Protein 7JG1 (pdb70)

Structure (mmCIF, N/CA/C/O backbone):
data_7JG1
#
_entry.id   7JG1
#
_cell.length_a   1.00
_cell.length_b   1.00
_cell.length_c   1.00
_cell.angle_alpha   90.00
_cell.angle_beta   90.00
_cell.angle_gamma   90.00
#
_symmetry.space_group_name_H-M   'P 1'
#
loop_
_entity.id
_entity.type
_entity.pdbx_description
1 polymer 'Igh protein'
2 polymer 'Immunoglobulin J chain'
3 branched 2-acetamido-2-deoxy-beta-D-glucopyranose-(1-4)-2-acetamido-2-deoxy-beta-D-glucopyranose
4 non-polymer 2-acetamido-2-deoxy-beta-D-glucopyranose
#
loop_
_atom_site.group_PDB
_atom_site.id
_atom_site.type_symbol
_atom_site.label_atom_id
_atom_site.label_alt_id
_atom_site.label_comp_id
_atom_site.label_asym_id
_atom_site.label_entity_id
_atom_site.label_seq_id
_atom_site.pdbx_PDB_ins_code
_atom_site.Cartn_x
_atom_site.Cartn_y
_atom_site.Cartn_z
_atom_site.occupancy
_atom_site.B_iso_or_equiv
_atom_site.auth_seq_id
_atom_site.auth_comp_id
_atom_site.auth_asym_id
_atom_site.auth_atom_id
_atom_site.pdbx_PDB_model_num
ATOM 1 N N . CYS A 1 125 ? 184.926 161.423 100.215 1.00 124.92 237 CYS A N 1
ATOM 2 C CA . CYS A 1 125 ? 184.268 162.705 99.993 1.00 124.92 237 CYS A CA 1
ATOM 3 C C . CYS A 1 125 ? 183.445 162.678 98.709 1.00 124.92 237 CYS A C 1
ATOM 4 O O . CYS A 1 125 ? 183.500 163.607 97.903 1.00 124.92 237 CYS A O 1
ATOM 10 N N . GLN A 1 126 ? 182.687 161.601 98.523 1.00 120.69 238 GLN A N 1
ATOM 11 C CA . GLN A 1 126 ? 181.775 161.538 97.394 1.00 120.69 238 GLN A CA 1
ATOM 12 C C . GLN A 1 126 ? 180.395 162.044 97.807 1.00 120.69 238 GLN A C 1
ATOM 13 O O . GLN A 1 126 ? 179.997 161.895 98.967 1.00 120.69 238 GLN A O 1
ATOM 27 N N . PRO A 1 127 ? 179.646 162.653 96.889 1.00 116.14 239 PRO A N 1
ATOM 28 C CA . PRO A 1 127 ? 178.339 163.212 97.259 1.00 116.14 239 PRO A CA 1
ATOM 29 C C . PRO A 1 127 ? 177.465 162.184 97.964 1.00 116.14 239 PRO A C 1
ATOM 30 O O . PRO A 1 127 ? 177.336 161.040 97.520 1.00 116.14 239 PRO A O 1
ATOM 41 N N . SER A 1 128 ? 176.860 162.598 99.076 1.00 112.52 240 SER A N 1
ATOM 42 C CA . SER A 1 128 ? 176.076 161.681 99.892 1.00 112.52 240 SER A CA 1
ATOM 43 C C . SER A 1 128 ? 175.106 162.468 100.762 1.00 112.52 240 SER A C 1
ATOM 44 O O . SER A 1 128 ? 175.314 163.650 101.053 1.00 112.52 240 SER A O 1
ATOM 52 N N . LEU A 1 129 ? 174.051 161.774 101.189 1.00 108.43 241 LEU A N 1
ATOM 53 C CA . LEU A 1 129 ? 173.012 162.318 102.051 1.00 108.43 241 LEU A CA 1
ATOM 54 C C . LEU A 1 129 ? 172.868 161.436 103.281 1.00 108.43 241 LEU A C 1
ATOM 55 O O . LEU A 1 129 ? 172.878 160.206 103.174 1.00 108.43 241 LEU A O 1
ATOM 71 N N . SER A 1 130 ? 172.729 162.062 104.449 1.00 103.58 242 SER A N 1
ATOM 72 C CA . SER A 1 130 ? 172.436 161.315 105.664 1.00 103.58 242 SER A CA 1
ATOM 73 C C . SER A 1 130 ? 171.611 162.184 106.603 1.00 103.58 242 SER A C 1
ATOM 74 O O . SER A 1 130 ? 171.706 163.414 106.585 1.00 103.58 242 SER A O 1
ATOM 82 N N . LEU A 1 131 ? 170.806 161.528 107.434 1.00 101.03 243 LEU A N 1
ATOM 83 C CA . LEU A 1 131 ? 169.912 162.208 108.356 1.00 101.03 243 LEU A CA 1
ATOM 84 C C . LEU A 1 131 ? 170.281 161.858 109.791 1.00 101.03 243 LEU A C 1
ATOM 85 O O . LEU A 1 131 ? 170.711 160.738 110.085 1.00 101.03 243 LEU A O 1
ATOM 101 N N . GLN A 1 132 ? 170.103 162.830 110.685 1.00 98.10 244 GLN A N 1
ATOM 102 C CA . GLN A 1 132 ? 170.490 162.706 112.081 1.00 98.10 244 GLN A CA 1
ATOM 103 C C . GLN A 1 132 ? 169.304 163.007 112.984 1.00 98.10 244 GLN A C 1
ATOM 104 O O . GLN A 1 132 ? 168.565 163.982 112.769 1.00 98.10 244 GLN A O 1
ATOM 118 N N . ARG A 1 133 ? 169.167 162.165 114.014 1.00 86.67 245 ARG A N 1
ATOM 119 C CA . ARG A 1 133 ? 168.060 162.183 114.950 1.00 86.67 245 ARG A CA 1
ATOM 120 C C . ARG A 1 133 ? 168.145 163.395 115.869 1.00 86.67 245 ARG A C 1
ATOM 121 O O . ARG A 1 133 ? 169.185 164.050 115.967 1.00 86.67 245 ARG A O 1
ATOM 142 N N . PRO A 1 134 ? 167.057 163.710 116.564 1.00 82.54 246 PRO A N 1
ATOM 143 C CA . PRO A 1 134 ? 167.128 164.707 117.636 1.00 82.54 246 PRO A CA 1
ATOM 144 C C . PRO A 1 134 ? 167.936 164.194 118.817 1.00 82.54 246 PRO A C 1
ATOM 145 O O . PRO A 1 134 ? 168.070 162.990 119.043 1.00 82.54 246 PRO A O 1
ATOM 156 N N . ALA A 1 135 ? 168.478 165.139 119.579 1.00 73.24 247 ALA A N 1
ATOM 157 C CA . ALA A 1 135 ? 169.154 164.792 120.820 1.00 73.24 247 ALA A CA 1
ATOM 158 C C . ALA A 1 135 ? 168.143 164.283 121.839 1.00 73.24 247 ALA A C 1
ATOM 159 O O . ALA A 1 135 ? 167.042 164.827 121.972 1.00 73.24 247 ALA A O 1
ATOM 166 N N . LEU A 1 136 ? 168.518 163.224 122.560 1.00 66.66 248 LEU A N 1
ATOM 167 C CA . LEU A 1 136 ? 167.622 162.670 123.568 1.00 66.66 248 LEU A CA 1
ATOM 168 C C . LEU A 1 136 ? 167.271 163.703 124.629 1.00 66.66 248 LEU A C 1
ATOM 169 O O . LEU A 1 136 ? 166.163 163.679 125.180 1.00 66.66 248 LEU A O 1
ATOM 185 N N . GLU A 1 137 ? 168.196 164.618 124.929 1.00 67.95 249 GLU A N 1
ATOM 186 C CA . GLU A 1 137 ? 167.903 165.664 125.902 1.00 67.95 249 GLU A CA 1
ATOM 187 C C . GLU A 1 137 ? 166.817 166.600 125.389 1.00 67.95 249 GLU A C 1
ATOM 188 O O . GLU A 1 137 ? 165.963 167.051 126.162 1.00 67.95 249 GLU A O 1
ATOM 200 N N . ASP A 1 138 ? 166.832 166.908 124.090 1.00 73.63 250 ASP A N 1
ATOM 201 C CA . ASP A 1 138 ? 165.765 167.720 123.517 1.00 73.63 250 ASP A CA 1
ATOM 202 C C . ASP A 1 138 ? 164.420 167.012 123.608 1.00 73.63 250 ASP A C 1
ATOM 203 O O . ASP A 1 138 ? 163.382 167.666 123.756 1.00 73.63 250 ASP A O 1
ATOM 212 N N . LEU A 1 139 ? 164.419 165.681 123.525 1.00 72.49 251 LEU A N 1
ATOM 213 C CA . LEU A 1 139 ? 163.168 164.932 123.533 1.00 72.49 251 LEU A CA 1
ATOM 214 C C . LEU A 1 139 ? 162.603 164.786 124.941 1.00 72.49 251 LEU A C 1
ATOM 215 O O . LEU A 1 139 ? 161.391 164.926 125.142 1.00 72.49 251 LEU A O 1
ATOM 231 N N . LEU A 1 140 ? 163.457 164.507 125.926 1.00 66.38 252 LEU A N 1
ATOM 232 C CA . LEU A 1 140 ? 162.973 164.152 127.256 1.00 66.38 252 LEU A CA 1
ATOM 233 C C . LEU A 1 140 ? 162.809 165.358 128.176 1.00 66.38 252 LEU A C 1
ATOM 234 O O . LEU A 1 140 ? 161.883 165.387 128.993 1.00 66.38 252 LEU A O 1
ATOM 250 N N . LEU A 1 141 ? 163.688 166.354 128.070 1.00 69.04 253 LEU A N 1
ATOM 251 C CA . LEU A 1 141 ? 163.647 167.518 128.949 1.00 69.04 253 LEU A CA 1
ATOM 252 C C . LEU A 1 141 ? 163.025 168.737 128.280 1.00 69.04 253 LEU A C 1
ATOM 253 O O . LEU A 1 141 ? 162.125 169.363 128.846 1.00 69.04 253 LEU A O 1
ATOM 269 N N . GLY A 1 142 ? 163.489 169.087 127.082 1.00 73.91 254 GLY A N 1
ATOM 270 C CA . GLY A 1 142 ? 163.026 170.269 126.392 1.00 73.91 254 GLY A CA 1
ATOM 271 C C . GLY A 1 142 ? 161.849 169.986 125.478 1.00 73.91 254 GLY A C 1
ATOM 272 O O . GLY A 1 142 ? 161.254 168.907 125.484 1.00 73.91 254 GLY A O 1
ATOM 276 N N . SER A 1 143 ? 161.510 170.997 124.679 1.00 82.43 255 SER A N 1
ATOM 277 C CA . SER A 1 143 ? 160.451 170.896 123.688 1.00 82.43 255 SER A CA 1
ATOM 278 C C . SER A 1 143 ? 160.951 171.131 122.271 1.00 82.43 255 SER A C 1
ATOM 279 O O . SER A 1 143 ? 160.171 170.990 121.323 1.00 82.43 255 SER A O 1
ATOM 287 N N . ASP A 1 144 ? 162.226 171.477 122.099 1.00 85.07 256 ASP A N 1
ATOM 288 C CA . ASP A 1 144 ? 162.770 171.824 120.786 1.00 85.07 256 ASP A CA 1
ATOM 289 C C . ASP A 1 144 ? 163.309 170.567 120.101 1.00 85.07 256 ASP A C 1
ATOM 290 O O . ASP A 1 144 ? 164.509 170.391 119.885 1.00 85.07 256 ASP A O 1
ATOM 299 N N . ALA A 1 145 ? 162.380 169.679 119.758 1.00 88.20 257 ALA A N 1
ATOM 300 C CA . ALA A 1 145 ? 162.718 168.487 118.997 1.00 88.20 257 ALA A CA 1
ATOM 301 C C . ALA A 1 145 ? 162.872 168.843 117.525 1.00 88.20 257 ALA A C 1
ATOM 302 O O . ALA A 1 145 ? 162.081 169.612 116.972 1.00 88.20 257 ALA A O 1
ATOM 309 N N . SER A 1 146 ? 163.899 168.282 116.890 1.00 90.91 258 SER A N 1
ATOM 310 C CA . SER A 1 146 ? 164.206 168.645 115.514 1.00 90.91 258 SER A CA 1
ATOM 311 C C . SER A 1 146 ? 164.991 167.522 114.851 1.00 90.91 258 SER A C 1
ATOM 312 O O . SER A 1 146 ? 165.569 166.661 115.517 1.00 90.91 258 SER A O 1
ATOM 320 N N . ILE A 1 147 ? 165.005 167.554 113.521 1.00 94.88 259 ILE A N 1
ATOM 321 C CA . ILE A 1 147 ? 165.717 166.570 112.709 1.00 94.88 259 ILE A CA 1
ATOM 322 C C . ILE A 1 147 ? 166.717 167.302 111.829 1.00 94.88 259 ILE A C 1
ATOM 323 O O . ILE A 1 147 ? 166.418 168.388 111.323 1.00 94.88 259 ILE A O 1
ATOM 339 N N . THR A 1 148 ? 167.898 166.715 111.627 1.00 100.26 260 THR A N 1
ATOM 340 C CA . THR A 1 148 ? 168.918 167.350 110.797 1.00 100.26 260 THR A CA 1
ATOM 341 C C . THR A 1 148 ? 169.131 166.549 109.518 1.00 100.26 260 THR A C 1
ATOM 342 O O . THR A 1 148 ? 169.345 165.336 109.566 1.00 100.26 260 THR A O 1
ATOM 353 N N . CYS A 1 149 ? 169.060 167.231 108.377 1.00 105.98 261 CYS A N 1
ATOM 354 C CA . CYS A 1 149 ? 169.292 166.634 107.066 1.00 105.98 261 CYS A CA 1
ATOM 355 C C . CYS A 1 149 ? 170.606 167.186 106.530 1.00 105.98 261 CYS A C 1
ATOM 356 O O . CYS A 1 149 ? 170.736 168.405 106.359 1.00 105.98 261 CYS A O 1
ATOM 363 N N . THR A 1 150 ? 171.579 166.304 106.276 1.00 107.07 262 THR A N 1
ATOM 364 C CA . THR A 1 150 ? 172.948 166.706 105.980 1.00 107.07 262 THR A CA 1
ATOM 365 C C . THR A 1 150 ? 173.412 166.148 104.640 1.00 107.07 262 THR A C 1
ATOM 366 O O . THR A 1 150 ? 173.262 164.951 104.365 1.00 107.07 262 THR A O 1
ATOM 377 N N . LEU A 1 151 ? 173.980 167.030 103.821 1.00 112.14 263 LEU A N 1
ATOM 378 C CA . LEU A 1 151 ? 174.715 166.707 102.609 1.00 112.14 263 LEU A CA 1
ATOM 379 C C . LEU A 1 151 ? 176.209 166.689 102.900 1.00 112.14 263 LEU A C 1
ATOM 380 O O . LEU A 1 151 ? 176.708 167.462 103.725 1.00 112.14 263 LEU A O 1
ATOM 396 N N . ASN A 1 152 ? 176.926 165.829 102.179 1.00 116.44 264 ASN A N 1
ATOM 397 C CA . ASN A 1 152 ? 178.370 165.736 102.338 1.00 116.44 264 ASN A CA 1
ATOM 398 C C . ASN A 1 152 ? 179.004 165.344 101.011 1.00 116.44 264 ASN A C 1
ATOM 399 O O . ASN A 1 152 ? 178.329 164.883 100.088 1.00 116.44 264 ASN A O 1
ATOM 410 N N . GLY A 1 153 ? 180.311 165.538 100.930 1.00 118.82 265 GLY A N 1
ATOM 411 C CA . GLY A 1 153 ? 181.087 165.195 99.739 1.00 118.82 265 GLY A CA 1
ATOM 412 C C . GLY A 1 153 ? 181.257 166.311 98.726 1.00 118.82 265 GLY A C 1
ATOM 413 O O . GLY A 1 153 ? 182.362 166.551 98.242 1.00 118.82 265 GLY A O 1
ATOM 417 N N . LEU A 1 154 ? 180.162 167.001 98.408 1.00 117.90 266 LEU A N 1
ATOM 418 C CA . LEU A 1 154 ? 180.126 168.024 97.370 1.00 117.90 266 LEU A CA 1
ATOM 419 C C . LEU A 1 154 ? 181.323 168.972 97.444 1.00 117.90 266 LEU A C 1
ATOM 420 O O . LEU A 1 154 ? 181.890 169.184 98.522 1.00 117.90 266 LEU A O 1
ATOM 436 N N . ARG A 1 155 ? 181.716 169.542 96.302 1.00 118.97 267 ARG A N 1
ATOM 437 C CA . ARG A 1 155 ? 182.832 170.479 96.211 1.00 118.97 267 ARG A CA 1
ATOM 438 C C . ARG A 1 155 ? 182.394 171.942 96.143 1.00 118.97 267 ARG A C 1
ATOM 439 O O . ARG A 1 155 ? 183.253 172.819 96.001 1.00 118.97 267 ARG A O 1
ATOM 460 N N . ASN A 1 156 ? 181.091 172.214 96.217 1.00 118.85 268 ASN A N 1
ATOM 461 C CA . ASN A 1 156 ? 180.587 173.596 96.095 1.00 118.85 268 ASN A CA 1
ATOM 462 C C . ASN A 1 156 ? 179.958 174.203 97.361 1.00 118.85 268 ASN A C 1
ATOM 463 O O . ASN A 1 156 ? 178.878 173.787 97.773 1.00 118.85 268 ASN A O 1
ATOM 474 N N . PRO A 1 157 ? 180.595 175.235 97.948 1.00 119.67 269 PRO A N 1
ATOM 475 C CA . PRO A 1 157 ? 180.005 175.808 99.171 1.00 119.67 269 PRO A CA 1
ATOM 476 C C . PRO A 1 157 ? 178.640 176.429 98.983 1.00 119.67 269 PRO A C 1
ATOM 477 O O . PRO A 1 157 ? 177.820 176.415 99.902 1.00 119.67 269 PRO A O 1
ATOM 488 N N . GLU A 1 158 ? 178.373 176.893 97.763 1.00 119.78 270 GLU A N 1
ATOM 489 C CA . GLU A 1 158 ? 177.106 177.535 97.403 1.00 119.78 270 GLU A CA 1
ATOM 490 C C . GLU A 1 158 ? 175.850 176.779 97.888 1.00 119.78 270 GLU A C 1
ATOM 491 O O . GLU A 1 158 ? 175.787 175.547 97.813 1.00 119.78 270 GLU A O 1
ATOM 503 N N . GLY A 1 159 ? 174.833 177.526 98.327 1.00 117.27 271 GLY A N 1
ATOM 504 C CA . GLY A 1 159 ? 173.603 176.957 98.850 1.00 117.27 271 GLY A CA 1
ATOM 505 C C . GLY A 1 159 ? 172.976 175.815 98.048 1.00 117.27 271 GLY A C 1
ATOM 506 O O . GLY A 1 159 ? 172.868 175.906 96.826 1.00 117.27 271 GLY A O 1
ATOM 510 N N . ALA A 1 160 ? 172.564 174.743 98.729 1.00 114.78 272 ALA A N 1
ATOM 511 C CA . ALA A 1 160 ? 171.913 173.569 98.088 1.00 114.78 272 ALA A CA 1
ATOM 512 C C . ALA A 1 160 ? 170.389 173.646 98.378 1.00 114.78 272 ALA A C 1
ATOM 513 O O . ALA A 1 160 ? 169.924 174.677 98.876 1.00 114.78 272 ALA A O 1
ATOM 520 N N . VAL A 1 161 ? 169.585 172.617 98.085 1.00 112.94 273 VAL A N 1
ATOM 521 C CA . VAL A 1 161 ? 168.167 172.765 98.411 1.00 112.94 273 VAL A CA 1
ATOM 522 C C . VAL A 1 161 ? 167.733 171.605 99.259 1.00 112.94 273 VAL A C 1
ATOM 523 O O . VAL A 1 161 ? 168.062 170.455 98.951 1.00 112.94 273 VAL A O 1
ATOM 536 N N . PHE A 1 162 ? 166.981 171.891 100.322 1.00 110.36 274 PHE A N 1
ATOM 537 C CA . PHE A 1 162 ? 166.431 170.877 101.213 1.00 110.36 274 PHE A CA 1
ATOM 538 C C . PHE A 1 162 ? 164.910 170.909 101.134 1.00 110.36 274 PHE A C 1
ATOM 539 O O . PHE A 1 162 ? 164.303 171.978 101.254 1.00 110.36 274 PHE A O 1
ATOM 556 N N . THR A 1 163 ? 164.301 169.740 100.946 1.00 107.53 275 THR A N 1
ATOM 557 C CA . THR A 1 163 ? 162.858 169.569 100.935 1.00 107.53 275 THR A CA 1
ATOM 558 C C . THR A 1 163 ? 162.486 168.575 102.025 1.00 107.53 275 THR A C 1
ATOM 559 O O . THR A 1 163 ? 163.036 167.466 102.079 1.00 107.53 275 THR A O 1
ATOM 570 N N . TRP A 1 164 ? 161.562 168.977 102.888 1.00 102.78 276 TRP A N 1
ATOM 571 C CA . TRP A 1 164 ? 161.096 168.145 103.987 1.00 102.78 276 TRP A CA 1
ATOM 572 C C . TRP A 1 164 ? 159.741 167.555 103.615 1.00 102.78 276 TRP A C 1
ATOM 573 O O . TRP A 1 164 ? 158.790 168.296 103.344 1.00 102.78 276 TRP A O 1
ATOM 594 N N . GLU A 1 165 ? 159.662 166.226 103.598 1.00 103.74 277 GLU A N 1
ATOM 595 C CA . GLU A 1 165 ? 158.426 165.568 103.188 1.00 103.74 277 GLU A CA 1
ATOM 596 C C . GLU A 1 165 ? 157.230 165.949 104.052 1.00 103.74 277 GLU A C 1
ATOM 597 O O . GLU A 1 165 ? 156.132 166.118 103.493 1.00 103.74 277 GLU A O 1
ATOM 609 N N . PRO A 1 166 ? 157.350 166.092 105.381 1.00 101.50 278 PRO A N 1
ATOM 610 C CA . PRO A 1 166 ? 156.173 166.448 106.189 1.00 101.50 278 PRO A CA 1
ATOM 611 C C . PRO A 1 166 ? 155.465 167.703 105.700 1.00 101.50 278 PRO A C 1
ATOM 612 O O . PRO A 1 166 ? 154.275 167.895 105.973 1.00 101.50 278 PRO A O 1
ATOM 623 N N . SER A 1 167 ? 156.184 168.562 104.979 1.00 101.88 279 SER A N 1
ATOM 624 C CA . SER A 1 167 ? 155.600 169.755 104.366 1.00 101.88 279 SER A CA 1
ATOM 625 C C . SER A 1 167 ? 154.885 170.613 105.408 1.00 101.88 279 SER A C 1
ATOM 626 O O . SER A 1 167 ? 153.720 170.986 105.255 1.00 101.88 279 SER A O 1
ATOM 634 N N . THR A 1 168 ? 155.599 170.926 106.483 1.00 102.37 280 THR A N 1
ATOM 635 C CA . THR A 1 168 ? 155.045 171.766 107.530 1.00 102.37 280 THR A CA 1
ATOM 636 C C . THR A 1 168 ? 155.051 173.230 107.102 1.00 102.37 280 THR A C 1
ATOM 637 O O . THR A 1 168 ? 155.783 173.642 106.198 1.00 102.37 280 THR A O 1
ATOM 648 N N . GLY A 1 169 ? 154.210 174.022 107.770 1.00 105.16 281 GLY A N 1
ATOM 649 C CA . GLY A 1 169 ? 154.268 175.462 107.604 1.00 105.16 281 GLY A CA 1
ATOM 650 C C . GLY A 1 169 ? 155.359 176.123 108.416 1.00 105.16 281 GLY A C 1
ATOM 651 O O . GLY A 1 169 ? 155.810 177.215 108.055 1.00 105.16 281 GLY A O 1
ATOM 655 N N . LYS A 1 170 ? 155.789 175.483 109.500 1.00 103.32 282 LYS A N 1
ATOM 656 C CA . LYS A 1 170 ? 156.864 176.022 110.318 1.00 103.32 282 LYS A CA 1
ATOM 657 C C . LYS A 1 170 ? 158.134 176.198 109.490 1.00 103.32 282 LYS A C 1
ATOM 658 O O . LYS A 1 170 ? 158.380 175.473 108.524 1.00 103.32 282 LYS A O 1
ATOM 677 N N . ASP A 1 171 ? 158.945 177.174 109.883 1.00 104.95 283 ASP A N 1
ATOM 678 C CA . ASP A 1 171 ? 160.113 177.575 109.106 1.00 104.95 283 ASP A CA 1
ATOM 679 C C . ASP A 1 171 ? 161.237 176.568 109.298 1.00 104.95 283 ASP A C 1
ATOM 680 O O . ASP A 1 171 ? 161.996 176.649 110.266 1.00 104.95 283 ASP A O 1
ATOM 689 N N . ALA A 1 172 ? 161.352 175.616 108.376 1.00 103.07 284 ALA A N 1
ATOM 690 C CA . ALA A 1 172 ? 162.565 174.816 108.282 1.00 103.07 284 ALA A CA 1
ATOM 691 C C . ALA A 1 172 ? 163.724 175.715 107.879 1.00 103.07 284 ALA A C 1
ATOM 692 O O . ALA A 1 172 ? 163.579 176.587 107.018 1.00 103.07 284 ALA A O 1
ATOM 699 N N . VAL A 1 173 ? 164.880 175.511 108.507 1.00 106.50 285 VAL A N 1
ATOM 700 C CA . VAL A 1 173 ? 165.991 176.452 108.422 1.00 106.50 285 VAL A CA 1
ATOM 701 C C . VAL A 1 173 ? 167.198 175.765 107.798 1.00 106.50 285 VAL A C 1
ATOM 702 O O . VAL A 1 173 ? 167.623 174.698 108.256 1.00 106.50 285 VAL A O 1
ATOM 715 N N . GLN A 1 174 ? 167.739 176.380 106.749 1.00 109.18 286 GLN A N 1
ATOM 716 C CA . GLN A 1 174 ? 169.069 176.063 106.249 1.00 109.18 286 GLN A CA 1
ATOM 717 C C . GLN A 1 174 ? 170.077 176.938 106.984 1.00 109.18 286 GLN A C 1
ATOM 718 O O . GLN A 1 174 ? 169.933 178.164 107.017 1.00 109.18 286 GLN A O 1
ATOM 732 N N . LYS A 1 175 ? 171.085 176.312 107.577 1.00 108.31 287 LYS A N 1
ATOM 733 C CA . LYS A 1 175 ? 171.998 176.981 108.493 1.00 108.31 287 LYS A CA 1
ATOM 734 C C . LYS A 1 175 ? 173.309 177.277 107.756 1.00 108.31 287 LYS A C 1
ATOM 735 O O . LYS A 1 175 ? 173.244 177.849 106.663 1.00 108.31 287 LYS A O 1
ATOM 754 N N . LYS A 1 176 ? 174.476 176.925 108.292 1.00 111.41 288 LYS A N 1
ATOM 755 C CA . LYS A 1 176 ? 175.765 177.314 107.739 1.00 111.41 288 LYS A CA 1
ATOM 756 C C . LYS A 1 176 ? 176.559 176.067 107.383 1.00 111.41 288 LYS A C 1
ATOM 757 O O . LYS A 1 176 ? 176.732 175.176 108.221 1.00 111.41 288 LYS A O 1
ATOM 776 N N . ALA A 1 177 ? 177.040 176.007 106.145 1.00 114.37 289 ALA A N 1
ATOM 777 C CA . ALA A 1 177 ? 177.855 174.882 105.715 1.00 114.37 289 ALA A CA 1
ATOM 778 C C . ALA A 1 177 ? 179.242 174.962 106.342 1.00 114.37 289 ALA A C 1
ATOM 779 O O . ALA A 1 177 ? 179.727 176.039 106.699 1.00 114.37 289 ALA A O 1
ATOM 786 N N . VAL A 1 178 ? 179.883 173.803 106.473 1.00 119.00 290 VAL A N 1
ATOM 787 C CA . VAL A 1 178 ? 181.164 173.682 107.158 1.00 119.00 290 VAL A CA 1
ATOM 788 C C . VAL A 1 178 ? 182.147 172.960 106.249 1.00 119.00 290 VAL A C 1
ATOM 789 O O . VAL A 1 178 ? 181.791 171.980 105.584 1.00 119.00 290 VAL A O 1
ATOM 802 N N . GLN A 1 179 ? 183.386 173.446 106.222 1.00 123.53 291 GLN A N 1
ATOM 803 C CA . GLN A 1 179 ? 184.455 172.805 105.470 1.00 123.53 291 GLN A CA 1
ATOM 804 C C . GLN A 1 179 ? 185.170 171.791 106.353 1.00 123.53 291 GLN A C 1
ATOM 805 O O . GLN A 1 179 ? 185.440 172.053 107.528 1.00 123.53 291 GLN A O 1
ATOM 819 N N . ASN A 1 180 ? 185.473 170.630 105.778 1.00 123.64 292 ASN A N 1
ATOM 820 C CA . ASN A 1 180 ? 186.085 169.542 106.522 1.00 123.64 292 ASN A CA 1
ATOM 821 C C . ASN A 1 180 ? 187.607 169.602 106.394 1.00 123.64 292 ASN A C 1
ATOM 822 O O . ASN A 1 180 ? 188.174 170.509 105.780 1.00 123.64 292 ASN A O 1
ATOM 833 N N . SER A 1 181 ? 188.281 168.612 106.986 1.00 125.21 293 SER A N 1
ATOM 834 C CA . SER A 1 181 ? 189.740 168.632 107.035 1.00 125.21 293 SER A CA 1
ATOM 835 C C . SER A 1 181 ? 190.357 168.567 105.644 1.00 125.21 293 SER A C 1
ATOM 836 O O . SER A 1 181 ? 191.439 169.121 105.420 1.00 125.21 293 SER A O 1
ATOM 844 N N . CYS A 1 182 ? 189.695 167.899 104.702 1.00 126.55 294 CYS A N 1
ATOM 845 C CA . CYS A 1 182 ? 190.202 167.758 103.344 1.00 126.55 294 CYS A CA 1
ATOM 846 C C . CYS A 1 182 ? 189.663 168.824 102.400 1.00 126.55 294 CYS A C 1
ATOM 847 O O . CYS A 1 182 ? 189.849 168.708 101.185 1.00 126.55 294 CYS A O 1
ATOM 854 N N . GLY A 1 183 ? 189.008 169.856 102.925 1.00 125.19 295 GLY A N 1
ATOM 855 C CA . GLY A 1 183 ? 188.356 170.833 102.083 1.00 125.19 295 GLY A CA 1
ATOM 856 C C . GLY A 1 183 ? 186.995 170.411 101.585 1.00 125.19 295 GLY A C 1
ATOM 857 O O . GLY A 1 183 ? 186.403 171.123 100.765 1.00 125.19 295 GLY A O 1
ATOM 861 N N . CYS A 1 184 ? 186.484 169.274 102.046 1.00 123.82 296 CYS A N 1
ATOM 862 C CA . CYS A 1 184 ? 185.158 168.825 101.657 1.00 123.82 296 CYS A CA 1
ATOM 863 C C . CYS A 1 184 ? 184.094 169.603 102.421 1.00 123.82 296 CYS A C 1
ATOM 864 O O . CYS A 1 184 ? 184.287 170.004 103.572 1.00 123.82 296 CYS A O 1
ATOM 871 N N . TYR A 1 185 ? 182.962 169.811 101.766 1.00 119.52 297 TYR A N 1
ATOM 872 C CA . TYR A 1 185 ? 181.922 170.698 102.261 1.00 119.52 297 TYR A CA 1
ATOM 873 C C . TYR A 1 185 ? 180.774 169.877 102.827 1.00 119.52 297 TYR A C 1
ATOM 874 O O . TYR A 1 185 ? 180.308 168.928 102.186 1.00 119.52 297 TYR A O 1
ATOM 892 N N . SER A 1 186 ? 180.318 170.247 104.020 1.00 115.78 298 SER A N 1
ATOM 893 C CA . SER A 1 186 ? 179.159 169.636 104.655 1.00 115.78 298 SER A CA 1
ATOM 894 C C . SER A 1 186 ? 178.074 170.691 104.801 1.00 115.78 298 SER A C 1
ATOM 895 O O . SER A 1 186 ? 178.345 171.806 105.260 1.00 115.78 298 SER A O 1
ATOM 903 N N . VAL A 1 187 ? 176.853 170.341 104.408 1.00 111.96 299 VAL A N 1
ATOM 904 C CA . VAL A 1 187 ? 175.727 171.266 104.432 1.00 111.96 299 VAL A CA 1
ATOM 905 C C . VAL A 1 187 ? 174.613 170.616 105.235 1.00 111.96 299 VAL A C 1
ATOM 906 O O . VAL A 1 187 ? 174.491 169.390 105.260 1.00 111.96 299 VAL A O 1
ATOM 919 N N . SER A 1 188 ? 173.807 171.425 105.915 1.00 107.77 300 SER A N 1
ATOM 920 C CA . SER A 1 188 ? 172.735 170.813 106.687 1.00 107.77 300 SER A CA 1
ATOM 921 C C . SER A 1 188 ? 171.596 171.797 106.893 1.00 107.77 300 SER A C 1
ATOM 922 O O . SER A 1 188 ? 171.790 173.015 106.866 1.00 107.77 300 SER A O 1
ATOM 930 N N . SER A 1 189 ? 170.406 171.237 107.093 1.00 106.30 301 SER A N 1
ATOM 931 C CA . SER A 1 189 ? 169.216 171.992 107.458 1.00 106.30 301 SER A CA 1
ATOM 932 C C . SER A 1 189 ? 168.509 171.269 108.596 1.00 106.30 301 SER A C 1
ATOM 933 O O . SER A 1 189 ? 168.743 170.083 108.842 1.00 106.30 301 SER A O 1
ATOM 941 N N . VAL A 1 190 ? 167.640 171.995 109.296 1.00 101.72 302 VAL A N 1
ATOM 942 C CA . VAL A 1 190 ? 166.982 171.479 110.490 1.00 101.72 302 VAL A CA 1
ATOM 943 C C . VAL A 1 190 ? 165.480 171.683 110.365 1.00 101.72 302 VAL A C 1
ATOM 944 O O . VAL A 1 190 ? 165.020 172.775 110.015 1.00 101.72 302 VAL A O 1
ATOM 957 N N . LEU A 1 191 ? 164.721 170.624 110.652 1.00 99.07 303 LEU A N 1
ATOM 958 C CA . LEU A 1 191 ? 163.272 170.691 110.739 1.00 99.07 303 LEU A CA 1
ATOM 959 C C . LEU A 1 191 ? 162.894 170.769 112.208 1.00 99.07 303 LEU A C 1
ATOM 960 O O . LEU A 1 191 ? 163.171 169.814 112.954 1.00 99.07 303 LEU A O 1
ATOM 976 N N . PRO A 1 192 ? 162.301 171.865 112.677 1.00 97.85 304 PRO A N 1
ATOM 977 C CA . PRO A 1 192 ? 161.893 171.965 114.079 1.00 97.85 304 PRO A CA 1
ATOM 978 C C . PRO A 1 192 ? 160.495 171.402 114.314 1.00 97.85 304 PRO A C 1
ATOM 979 O O . PRO A 1 192 ? 159.724 171.159 113.384 1.00 97.85 304 PRO A O 1
ATOM 990 N N . GLY A 1 193 ? 160.181 171.208 115.593 1.00 93.90 305 GLY A N 1
ATOM 991 C CA . GLY A 1 193 ? 158.858 170.765 115.983 1.00 93.90 305 GLY A CA 1
ATOM 992 C C . GLY A 1 193 ? 158.597 169.289 115.802 1.00 93.90 305 GLY A C 1
ATOM 993 O O . GLY A 1 193 ? 157.434 168.886 115.709 1.00 93.90 305 GLY A O 1
ATOM 997 N N . CYS A 1 194 ? 159.642 168.465 115.748 1.00 94.00 306 CYS A N 1
ATOM 998 C CA . CYS A 1 194 ? 159.481 167.018 115.615 1.00 94.00 306 CYS A CA 1
ATOM 999 C C . CYS A 1 194 ? 159.277 166.382 116.992 1.00 94.00 306 CYS A C 1
ATOM 1000 O O . CYS A 1 194 ? 160.075 165.579 117.471 1.00 94.00 306 CYS A O 1
ATOM 1008 N N . ALA A 1 195 ? 158.171 166.765 117.629 1.00 94.02 307 ALA A N 1
ATOM 1009 C CA . ALA A 1 195 ? 157.887 166.335 118.992 1.00 94.02 307 ALA A CA 1
ATOM 1010 C C . ALA A 1 195 ? 156.847 165.223 119.020 1.00 94.02 307 ALA A C 1
ATOM 1011 O O . ALA A 1 195 ? 157.191 164.047 119.174 1.00 94.02 307 ALA A O 1
ATOM 1018 N N . GLU A 1 196 ? 155.570 165.587 118.875 1.00 98.19 308 GLU A N 1
ATOM 1019 C CA . GLU A 1 196 ? 154.504 164.593 118.955 1.00 98.19 308 GLU A CA 1
ATOM 1020 C C . GLU A 1 196 ? 154.671 163.505 117.904 1.00 98.19 308 GLU A C 1
ATOM 1021 O O . GLU A 1 196 ? 154.256 162.361 118.124 1.00 98.19 308 GLU A O 1
ATOM 1033 N N . ARG A 1 197 ? 155.273 163.835 116.760 1.00 96.09 309 ARG A N 1
ATOM 1034 C CA . ARG A 1 197 ? 155.420 162.850 115.695 1.00 96.09 309 ARG A CA 1
ATOM 1035 C C . ARG A 1 197 ? 156.370 161.730 116.102 1.00 96.09 309 ARG A C 1
ATOM 1036 O O . ARG A 1 197 ? 156.117 160.557 115.801 1.00 96.09 309 ARG A O 1
ATOM 1057 N N . TRP A 1 198 ? 157.466 162.064 116.788 1.00 92.23 310 TRP A N 1
ATOM 1058 C CA . TRP A 1 198 ? 158.364 161.021 117.274 1.00 92.23 310 TRP A CA 1
ATOM 1059 C C . TRP A 1 198 ? 157.731 160.250 118.426 1.00 92.23 310 TRP A C 1
ATOM 1060 O O . TRP A 1 198 ? 157.845 159.021 118.494 1.00 92.23 310 TRP A O 1
ATOM 1081 N N . ASN A 1 199 ? 157.063 160.955 119.342 1.00 93.84 311 ASN A N 1
ATOM 1082 C CA . ASN A 1 199 ? 156.382 160.277 120.439 1.00 93.84 311 ASN A CA 1
ATOM 1083 C C . ASN A 1 199 ? 155.297 159.341 119.924 1.00 93.84 311 ASN A C 1
ATOM 1084 O O . ASN A 1 199 ? 154.971 158.347 120.583 1.00 93.84 311 ASN A O 1
ATOM 1095 N N . SER A 1 200 ? 154.730 159.639 118.757 1.00 94.65 312 SER A N 1
ATOM 1096 C CA . SER A 1 200 ? 153.727 158.784 118.139 1.00 94.65 312 SER A CA 1
ATOM 1097 C C . SER A 1 200 ? 154.333 157.686 117.276 1.00 94.65 312 SER A C 1
ATOM 1098 O O . SER A 1 200 ? 153.591 156.833 116.776 1.00 94.65 312 SER A O 1
ATOM 1106 N N . GLY A 1 201 ? 155.651 157.683 117.091 1.00 91.67 313 GLY A N 1
ATOM 1107 C CA . GLY A 1 201 ? 156.286 156.696 116.242 1.00 91.67 313 GLY A CA 1
ATOM 1108 C C . GLY A 1 201 ? 156.202 156.993 114.764 1.00 91.67 313 GLY A C 1
ATOM 1109 O O . GLY A 1 201 ? 156.348 156.075 113.951 1.00 91.67 313 GLY A O 1
ATOM 1113 N N . ALA A 1 202 ? 155.972 158.247 114.388 1.00 94.60 314 ALA A N 1
ATOM 1114 C CA . ALA A 1 202 ? 155.878 158.613 112.984 1.00 94.60 314 ALA A CA 1
ATOM 1115 C C . ALA A 1 202 ? 157.266 158.724 112.365 1.00 94.60 314 ALA A C 1
ATOM 1116 O O . ALA A 1 202 ? 158.250 159.040 113.040 1.00 94.60 314 ALA A O 1
ATOM 1123 N N . SER A 1 203 ? 157.335 158.458 111.065 1.00 95.42 315 SER A N 1
ATOM 1124 C CA . SER A 1 203 ? 158.587 158.518 110.328 1.00 95.42 315 SER A CA 1
ATOM 1125 C C . SER A 1 203 ? 158.751 159.881 109.662 1.00 95.42 315 SER A C 1
ATOM 1126 O O . SER A 1 203 ? 157.788 160.625 109.465 1.00 95.42 315 SER A O 1
ATOM 1134 N N . PHE A 1 204 ? 159.997 160.202 109.316 1.00 95.70 316 PHE A N 1
ATOM 1135 C CA . PHE A 1 204 ? 160.316 161.444 108.627 1.00 95.70 316 PHE A CA 1
ATOM 1136 C C . PHE A 1 204 ? 161.174 161.142 107.408 1.00 95.70 316 PHE A C 1
ATOM 1137 O O . PHE A 1 204 ? 161.937 160.174 107.394 1.00 95.70 316 PHE A O 1
ATOM 1154 N N . LYS A 1 205 ? 161.053 161.993 106.391 1.00 102.90 317 LYS A N 1
ATOM 1155 C CA . LYS A 1 205 ? 161.791 161.832 105.147 1.00 102.90 317 LYS A CA 1
ATOM 1156 C C . LYS A 1 205 ? 162.351 163.179 104.711 1.00 102.90 317 LYS A C 1
ATOM 1157 O O . LYS A 1 205 ? 161.753 164.228 104.960 1.00 102.90 317 LYS A O 1
ATOM 1176 N N . CYS A 1 206 ? 163.510 163.135 104.054 1.00 105.31 318 CYS A N 1
ATOM 1177 C CA . CYS A 1 206 ? 164.166 164.324 103.526 1.00 105.31 318 CYS A CA 1
ATOM 1178 C C . CYS A 1 206 ? 164.649 164.044 102.110 1.00 105.31 318 CYS A C 1
ATOM 1179 O O . CYS A 1 206 ? 165.270 163.003 101.854 1.00 105.31 318 CYS A O 1
ATOM 1186 N N . THR A 1 207 ? 164.349 164.972 101.198 1.00 108.69 319 THR A N 1
ATOM 1187 C CA . THR A 1 207 ? 164.838 164.946 99.826 1.00 108.69 319 THR A CA 1
ATOM 1188 C C . THR A 1 207 ? 165.691 166.185 99.598 1.00 108.69 319 THR A C 1
ATOM 1189 O O . THR A 1 207 ? 165.281 167.295 99.938 1.00 108.69 319 THR A O 1
ATOM 1200 N N . VAL A 1 208 ? 166.861 166.010 99.003 1.00 111.36 320 VAL A N 1
ATOM 1201 C CA . VAL A 1 208 ? 167.798 167.113 98.852 1.00 111.36 320 VAL A CA 1
ATOM 1202 C C . VAL A 1 208 ? 168.250 167.203 97.406 1.00 111.36 320 VAL A C 1
ATOM 1203 O O . VAL A 1 208 ? 168.365 166.191 96.710 1.00 111.36 320 VAL A O 1
ATOM 1216 N N . THR A 1 209 ? 168.513 168.430 96.961 1.00 113.66 321 THR A N 1
ATOM 1217 C CA . THR A 1 209 ? 169.103 168.698 95.658 1.00 113.66 321 THR A CA 1
ATOM 1218 C C . THR A 1 209 ? 170.520 169.211 95.863 1.00 113.66 321 THR A C 1
ATOM 1219 O O . THR A 1 209 ? 170.722 170.264 96.494 1.00 113.66 321 THR A O 1
ATOM 1230 N N . HIS A 1 210 ? 171.480 168.452 95.331 1.00 115.36 322 HIS A N 1
ATOM 1231 C CA . HIS A 1 210 ? 172.878 168.845 95.322 1.00 115.36 322 HIS A CA 1
ATOM 1232 C C . HIS A 1 210 ? 173.096 169.960 94.302 1.00 115.36 322 HIS A C 1
ATOM 1233 O O . HIS A 1 210 ? 172.503 169.935 93.219 1.00 115.36 322 HIS A O 1
ATOM 1247 N N . PRO A 1 211 ? 173.947 170.940 94.604 1.00 117.04 323 PRO A N 1
ATOM 1248 C CA . PRO A 1 211 ? 174.301 171.924 93.570 1.00 117.04 323 PRO A CA 1
ATOM 1249 C C . PRO A 1 211 ? 175.012 171.301 92.385 1.00 117.04 323 PRO A C 1
ATOM 1250 O O . PRO A 1 211 ? 174.930 171.832 91.269 1.00 117.04 323 PRO A O 1
ATOM 1261 N N . GLU A 1 212 ? 175.706 170.185 92.594 1.00 117.99 324 GLU A N 1
ATOM 1262 C CA . GLU A 1 212 ? 176.513 169.546 91.565 1.00 117.99 324 GLU A CA 1
ATOM 1263 C C . GLU A 1 212 ? 175.800 168.406 90.853 1.00 117.99 324 GLU A C 1
ATOM 1264 O O . GLU A 1 212 ? 176.370 167.831 89.921 1.00 117.99 324 GLU A O 1
ATOM 1276 N N . SER A 1 213 ? 174.583 168.057 91.258 1.00 117.70 325 SER A N 1
ATOM 1277 C CA . SER A 1 213 ? 173.975 166.825 90.769 1.00 117.70 325 SER A CA 1
ATOM 1278 C C . SER A 1 213 ? 172.456 166.932 90.899 1.00 117.70 325 SER A C 1
ATOM 1279 O O . SER A 1 213 ? 171.899 168.036 90.919 1.00 117.70 325 SER A O 1
ATOM 1287 N N . GLY A 1 214 ? 171.791 165.781 90.976 1.00 115.42 326 GLY A N 1
ATOM 1288 C CA . GLY A 1 214 ? 170.347 165.731 91.097 1.00 115.42 326 GLY A CA 1
ATOM 1289 C C . GLY A 1 214 ? 169.885 165.646 92.535 1.00 115.42 326 GLY A C 1
ATOM 1290 O O . GLY A 1 214 ? 170.348 166.418 93.380 1.00 115.42 326 GLY A O 1
ATOM 1294 N N . THR A 1 215 ? 168.984 164.711 92.834 1.00 113.54 327 THR A N 1
ATOM 1295 C CA . THR A 1 215 ? 168.372 164.628 94.150 1.00 113.54 327 THR A CA 1
ATOM 1296 C C . THR A 1 215 ? 168.688 163.301 94.829 1.00 113.54 327 THR A C 1
ATOM 1297 O O . THR A 1 215 ? 168.796 162.255 94.183 1.00 113.54 327 THR A O 1
ATOM 1308 N N . LEU A 1 216 ? 168.834 163.372 96.150 1.00 111.97 328 LEU A N 1
ATOM 1309 C CA . LEU A 1 216 ? 169.000 162.211 97.014 1.00 111.97 328 LEU A CA 1
ATOM 1310 C C . LEU A 1 216 ? 167.875 162.199 98.043 1.00 111.97 328 LEU A C 1
ATOM 1311 O O . LEU A 1 216 ? 167.305 163.243 98.365 1.00 111.97 328 LEU A O 1
ATOM 1327 N N . THR A 1 217 ? 167.548 161.013 98.558 1.00 108.73 329 THR A N 1
ATOM 1328 C CA . THR A 1 217 ? 166.453 160.880 99.510 1.00 108.73 329 THR A CA 1
ATOM 1329 C C . THR A 1 217 ? 166.852 159.959 100.653 1.00 108.73 329 THR A C 1
ATOM 1330 O O . THR A 1 217 ? 167.706 159.082 100.499 1.00 108.73 329 THR A O 1
ATOM 1341 N N . GLY A 1 218 ? 166.220 160.171 101.804 1.00 104.24 330 GLY A N 1
ATOM 1342 C CA . GLY A 1 218 ? 166.428 159.280 102.936 1.00 104.24 330 GLY A CA 1
ATOM 1343 C C . GLY A 1 218 ? 165.372 159.505 103.993 1.00 104.24 330 GLY A C 1
ATOM 1344 O O . GLY A 1 218 ? 164.589 160.455 103.925 1.00 104.24 330 GLY A O 1
ATOM 1348 N N . THR A 1 219 ? 165.353 158.606 104.978 1.00 101.08 331 THR A N 1
ATOM 1349 C CA . THR A 1 219 ? 164.342 158.647 106.026 1.00 101.08 331 THR A CA 1
ATOM 1350 C C . THR A 1 219 ? 164.956 158.338 107.385 1.00 101.08 331 THR A C 1
ATOM 1351 O O . THR A 1 219 ? 166.016 157.716 107.492 1.00 101.08 331 THR A O 1
ATOM 1362 N N . ILE A 1 220 ? 164.261 158.795 108.425 1.00 95.92 332 ILE A N 1
ATOM 1363 C CA . ILE A 1 220 ? 164.490 158.371 109.801 1.00 95.92 332 ILE A CA 1
ATOM 1364 C C . ILE A 1 220 ? 163.190 157.787 110.333 1.00 95.92 332 ILE A C 1
ATOM 1365 O O . ILE A 1 220 ? 162.099 158.273 110.008 1.00 95.92 332 ILE A O 1
ATOM 1381 N N . ALA A 1 221 ? 163.310 156.750 111.159 1.00 92.54 333 ALA A N 1
ATOM 1382 C CA . ALA A 1 221 ? 162.169 156.153 111.833 1.00 92.54 333 ALA A CA 1
ATOM 1383 C C . ALA A 1 221 ? 162.572 155.758 113.245 1.00 92.54 333 ALA A C 1
ATOM 1384 O O . ALA A 1 221 ? 163.701 155.317 113.479 1.00 92.54 333 ALA A O 1
ATOM 1391 N N . LYS A 1 222 ? 161.643 155.924 114.181 1.00 85.24 334 LYS A N 1
ATOM 1392 C CA . LYS A 1 222 ? 161.878 155.545 115.566 1.00 85.24 334 LYS A CA 1
ATOM 1393 C C . LYS A 1 222 ? 161.747 154.037 115.728 1.00 85.24 334 LYS A C 1
ATOM 1394 O O . LYS A 1 222 ? 160.886 153.405 115.110 1.00 85.24 334 LYS A O 1
ATOM 1413 N N . VAL A 1 223 ? 162.610 153.460 116.561 1.00 80.98 335 VAL A N 1
ATOM 1414 C CA . VAL A 1 223 ? 162.486 152.045 116.890 1.00 80.98 335 VAL A CA 1
ATOM 1415 C C . VAL A 1 223 ? 161.271 151.868 117.789 1.00 80.98 335 VAL A C 1
ATOM 1416 O O . VAL A 1 223 ? 161.218 152.411 118.899 1.00 80.98 335 VAL A O 1
ATOM 1429 N N . THR A 1 224 ? 160.276 151.126 117.301 1.00 80.73 336 THR A N 1
ATOM 1430 C CA . THR A 1 224 ? 159.072 150.819 118.064 1.00 80.73 336 THR A CA 1
ATOM 1431 C C . THR A 1 224 ? 158.923 149.320 118.289 1.00 80.73 336 THR A C 1
ATOM 1432 O O . THR A 1 224 ? 157.827 148.846 118.605 1.00 80.73 336 THR A O 1
ATOM 1443 N N . VAL A 1 225 ? 160.008 148.567 118.139 1.00 78.64 337 VAL A N 1
ATOM 1444 C CA . VAL A 1 225 ? 159.982 147.111 118.177 1.00 78.64 337 VAL A CA 1
ATOM 1445 C C . VAL A 1 225 ? 160.707 146.576 119.407 1.00 78.64 337 VAL A C 1
ATOM 1446 O O . VAL A 1 225 ? 160.146 145.796 120.179 1.00 78.64 337 VAL A O 1
ATOM 1459 N N . ASN A 1 226 ? 161.957 146.985 119.603 1.00 75.39 338 ASN A N 1
ATOM 1460 C CA . ASN A 1 226 ? 162.788 146.522 120.710 1.00 75.39 338 ASN A CA 1
ATOM 1461 C C . ASN A 1 226 ? 163.080 147.657 121.687 1.00 75.39 338 ASN A C 1
ATOM 1462 O O . ASN A 1 226 ? 164.214 147.843 122.133 1.00 75.39 338 ASN A O 1
ATOM 1473 N N . THR A 1 227 ? 162.043 148.423 122.029 1.00 73.41 339 THR A N 1
ATOM 1474 C CA . THR A 1 227 ? 162.162 149.589 122.905 1.00 73.41 339 THR A CA 1
ATOM 1475 C C . THR A 1 227 ? 162.238 149.109 124.352 1.00 73.41 339 THR A C 1
ATOM 1476 O O . THR A 1 227 ? 161.259 149.126 125.103 1.00 73.41 339 THR A O 1
ATOM 1487 N N . PHE A 1 228 ? 163.434 148.679 124.751 1.00 68.08 340 PHE A N 1
ATOM 1488 C CA . PHE A 1 228 ? 163.635 148.147 126.089 1.00 68.08 340 PHE A CA 1
ATOM 1489 C C . PHE A 1 228 ? 164.278 149.201 126.975 1.00 68.08 340 PHE A C 1
ATOM 1490 O O . PHE A 1 228 ? 165.371 149.686 126.643 1.00 68.08 340 PHE A O 1
ATOM 1507 N N . PRO A 1 229 ? 163.657 149.590 128.085 1.00 64.71 341 PRO A N 1
ATOM 1508 C CA . PRO A 1 229 ? 164.289 150.551 128.989 1.00 64.71 341 PRO A CA 1
ATOM 1509 C C . PRO A 1 229 ? 165.369 149.886 129.821 1.00 64.71 341 PRO A C 1
ATOM 1510 O O . PRO A 1 229 ? 165.393 148.653 129.953 1.00 64.71 341 PRO A O 1
ATOM 1521 N N . PRO A 1 230 ? 166.280 150.663 130.396 1.00 57.81 342 PRO A N 1
ATOM 1522 C CA . PRO A 1 230 ? 167.362 150.074 131.187 1.00 57.81 342 PRO A CA 1
ATOM 1523 C C . PRO A 1 230 ? 166.900 149.633 132.567 1.00 57.81 342 PRO A C 1
ATOM 1524 O O . PRO A 1 230 ? 165.897 150.104 133.108 1.00 57.81 342 PRO A O 1
ATOM 1535 N N . GLN A 1 231 ? 167.662 148.703 133.129 1.00 56.21 343 GLN A N 1
ATOM 1536 C CA . GLN A 1 231 ? 167.644 148.427 134.557 1.00 56.21 343 GLN A CA 1
ATOM 1537 C C . GLN A 1 231 ? 168.853 149.117 135.173 1.00 56.21 343 GLN A C 1
ATOM 1538 O O . GLN A 1 231 ? 169.964 149.023 134.641 1.00 56.21 343 GLN A O 1
ATOM 1552 N N . VAL A 1 232 ? 168.632 149.827 136.274 1.00 53.64 344 VAL A N 1
ATOM 1553 C CA . VAL A 1 232 ? 169.655 150.662 136.888 1.00 53.64 344 VAL A CA 1
ATOM 1554 C C . VAL A 1 232 ? 169.984 150.096 138.259 1.00 53.64 344 VAL A C 1
ATOM 1555 O O . VAL A 1 232 ? 169.086 149.890 139.084 1.00 53.64 344 VAL A O 1
ATOM 1568 N N . HIS A 1 233 ? 171.269 149.845 138.499 1.00 53.96 345 HIS A N 1
ATOM 1569 C CA . HIS A 1 233 ? 171.735 149.346 139.786 1.00 53.96 345 HIS A CA 1
ATOM 1570 C C . HIS A 1 233 ? 172.927 150.173 140.241 1.00 53.96 345 HIS A C 1
ATOM 1571 O O . HIS A 1 233 ? 173.838 150.451 139.454 1.00 53.96 345 HIS A O 1
ATOM 1585 N N . LEU A 1 234 ? 172.914 150.564 141.509 1.00 54.83 346 LEU A N 1
ATOM 1586 C CA . LEU A 1 234 ? 173.937 151.421 142.082 1.00 54.83 346 LEU A CA 1
ATOM 1587 C C . LEU A 1 234 ? 174.779 150.633 143.073 1.00 54.83 346 LEU A C 1
ATOM 1588 O O . LEU A 1 234 ? 174.282 149.733 143.754 1.00 54.83 346 LEU A O 1
ATOM 1604 N N . LEU A 1 235 ? 176.065 150.979 143.149 1.00 55.60 347 LEU A N 1
ATOM 1605 C CA . LEU A 1 235 ? 176.963 150.223 144.006 1.00 55.60 347 LEU A CA 1
ATOM 1606 C C . LEU A 1 235 ? 177.685 151.143 144.982 1.00 55.60 347 LEU A C 1
ATOM 1607 O O . LEU A 1 235 ? 178.067 152.262 144.618 1.00 55.60 347 LEU A O 1
ATOM 1623 N N . PRO A 1 236 ? 177.883 150.704 146.223 1.00 55.59 348 PRO A N 1
ATOM 1624 C CA . PRO A 1 236 ? 178.581 151.538 147.206 1.00 55.59 348 PRO A CA 1
ATOM 1625 C C . PRO A 1 236 ? 180.075 151.561 146.938 1.00 55.59 348 PRO A C 1
ATOM 1626 O O . PRO A 1 236 ? 180.559 150.901 146.008 1.00 55.59 348 PRO A O 1
ATOM 1637 N N . PRO A 1 237 ? 180.840 152.311 147.728 1.00 55.19 349 PRO A N 1
ATOM 1638 C CA . PRO A 1 237 ? 182.282 152.342 147.519 1.00 55.19 349 PRO A CA 1
ATOM 1639 C C . PRO A 1 237 ? 182.891 150.985 147.794 1.00 55.19 349 PRO A C 1
ATOM 1640 O O . PRO A 1 237 ? 182.366 150.199 148.609 1.00 55.19 349 PRO A O 1
ATOM 1651 N N . PRO A 1 238 ? 184.000 150.656 147.136 1.00 56.88 350 PRO A N 1
ATOM 1652 C CA . PRO A 1 238 ? 184.719 149.428 147.483 1.00 56.88 350 PRO A CA 1
ATOM 1653 C C . PRO A 1 238 ? 185.394 149.557 148.841 1.00 56.88 350 PRO A C 1
ATOM 1654 O O . PRO A 1 238 ? 185.700 150.653 149.316 1.00 56.88 350 PRO A O 1
ATOM 1665 N N . SER A 1 239 ? 185.628 148.404 149.469 1.00 59.78 351 SER A N 1
ATOM 1666 C CA . SER A 1 239 ? 186.064 148.403 150.861 1.00 59.78 351 SER A CA 1
ATOM 1667 C C . SER A 1 239 ? 187.492 148.913 151.018 1.00 59.78 351 SER A C 1
ATOM 1668 O O . SER A 1 239 ? 187.818 149.520 152.045 1.00 59.78 351 SER A O 1
ATOM 1676 N N . GLU A 1 240 ? 188.352 148.689 150.023 1.00 58.54 352 GLU A N 1
ATOM 1677 C CA . GLU A 1 240 ? 189.746 149.110 150.144 1.00 58.54 352 GLU A CA 1
ATOM 1678 C C . GLU A 1 240 ? 189.846 150.613 150.376 1.00 58.54 352 GLU A C 1
ATOM 1679 O O . GLU A 1 240 ? 190.476 151.064 151.340 1.00 58.54 352 GLU A O 1
ATOM 1691 N N . GLU A 1 241 ? 189.231 151.407 149.498 1.00 58.87 353 GLU A N 1
ATOM 1692 C CA . GLU A 1 241 ? 189.271 152.856 149.663 1.00 58.87 353 GLU A CA 1
ATOM 1693 C C . GLU A 1 241 ? 188.383 153.303 150.817 1.00 58.87 353 GLU A C 1
ATOM 1694 O O . GLU A 1 241 ? 188.716 154.255 151.533 1.00 58.87 353 GLU A O 1
ATOM 1706 N N . LEU A 1 242 ? 187.248 152.628 151.011 1.00 59.43 354 LEU A N 1
ATOM 1707 C CA . LEU A 1 242 ? 186.343 152.989 152.097 1.00 59.43 354 LEU A CA 1
ATOM 1708 C C . LEU A 1 242 ? 187.052 152.932 153.444 1.00 59.43 354 LEU A C 1
ATOM 1709 O O . LEU A 1 242 ? 186.803 153.767 154.322 1.00 59.43 354 LEU A O 1
ATOM 1725 N N . ALA A 1 243 ? 187.943 151.955 153.626 1.00 61.86 355 ALA A N 1
ATOM 1726 C CA . ALA A 1 243 ? 188.686 151.847 154.874 1.00 61.86 355 ALA A CA 1
ATOM 1727 C C . ALA A 1 243 ? 189.631 153.021 155.093 1.00 61.86 355 ALA A C 1
ATOM 1728 O O . ALA A 1 243 ? 190.036 153.268 156.234 1.00 61.86 355 ALA A O 1
ATOM 1735 N N . LEU A 1 244 ? 189.986 153.751 154.036 1.00 62.64 356 LEU A N 1
ATOM 1736 C CA . LEU A 1 244 ? 190.950 154.840 154.122 1.00 62.64 356 LEU A CA 1
ATOM 1737 C C . LEU A 1 244 ? 190.303 156.218 154.138 1.00 62.64 356 LEU A C 1
ATOM 1738 O O . LEU A 1 244 ? 191.017 157.218 154.259 1.00 62.64 356 LEU A O 1
ATOM 1754 N N . ASN A 1 245 ? 188.978 156.301 154.017 1.00 62.13 357 ASN A N 1
ATOM 1755 C CA . ASN A 1 245 ? 188.264 157.579 153.934 1.00 62.13 357 ASN A CA 1
ATOM 1756 C C . ASN A 1 245 ? 188.772 158.299 152.690 1.00 62.13 357 ASN A C 1
ATOM 1757 O O . ASN A 1 245 ? 188.594 157.767 151.581 1.00 62.13 357 ASN A O 1
ATOM 1768 N N . GLU A 1 246 ? 189.394 159.473 152.806 1.00 62.38 358 GLU A N 1
ATOM 1769 C CA . GLU A 1 246 ? 189.930 160.215 151.660 1.00 62.38 358 GLU A CA 1
ATOM 1770 C C . GLU A 1 246 ? 188.788 160.468 150.683 1.00 62.38 358 GLU A C 1
ATOM 1771 O O . GLU A 1 246 ? 187.824 161.163 151.052 1.00 62.38 358 GLU A O 1
ATOM 1783 N N . LEU A 1 247 ? 188.842 159.944 149.461 1.00 57.26 359 LEU A N 1
ATOM 1784 C CA . LEU A 1 247 ? 187.846 160.175 148.427 1.00 57.26 359 LEU A CA 1
ATOM 1785 C C . LEU A 1 247 ? 187.337 158.826 147.941 1.00 57.26 359 LEU A C 1
ATOM 1786 O O . LEU A 1 247 ? 188.134 157.926 147.653 1.00 57.26 359 LEU A O 1
ATOM 1802 N N . LEU A 1 248 ? 186.018 158.685 147.861 1.00 57.54 360 LEU A N 1
ATOM 1803 C CA . LEU A 1 248 ? 185.351 157.439 147.526 1.00 57.54 360 LEU A CA 1
ATOM 1804 C C . LEU A 1 248 ? 184.790 157.515 146.112 1.00 57.54 360 LEU A C 1
ATOM 1805 O O . LEU A 1 248 ? 184.621 158.598 145.546 1.00 57.54 360 LEU A O 1
ATOM 1821 N N . SER A 1 249 ? 184.508 156.350 145.536 1.00 55.56 361 SER A N 1
ATOM 1822 C CA . SER A 1 249 ? 183.901 156.258 144.213 1.00 55.56 361 SER A CA 1
ATOM 1823 C C . SER A 1 249 ? 182.548 155.575 144.336 1.00 55.56 361 SER A C 1
ATOM 1824 O O . SER A 1 249 ? 182.475 154.407 144.733 1.00 55.56 361 SER A O 1
ATOM 1832 N N . LEU A 1 250 ? 181.480 156.298 144.007 1.00 55.35 362 LEU A N 1
ATOM 1833 C CA . LEU A 1 250 ? 180.168 155.696 143.829 1.00 55.35 362 LEU A CA 1
ATOM 1834 C C . LEU A 1 250 ? 179.960 155.424 142.345 1.00 55.35 362 LEU A C 1
ATOM 1835 O O . LEU A 1 250 ? 180.451 156.168 141.495 1.00 55.35 362 LEU A O 1
ATOM 1851 N N . THR A 1 251 ? 179.248 154.344 142.031 1.00 54.26 363 THR A N 1
ATOM 1852 C CA . THR A 1 251 ? 179.087 153.937 140.643 1.00 54.26 363 THR A CA 1
ATOM 1853 C C . THR A 1 251 ? 177.642 153.573 140.337 1.00 54.26 363 THR A C 1
ATOM 1854 O O . THR A 1 251 ? 176.915 153.028 141.178 1.00 54.26 363 THR A O 1
ATOM 1865 N N . CYS A 1 252 ? 177.254 153.867 139.095 1.00 51.51 364 CYS A N 1
ATOM 1866 C CA . CYS A 1 252 ? 175.918 153.609 138.576 1.00 51.51 364 CYS A CA 1
ATOM 1867 C C . CYS A 1 252 ? 176.043 152.781 137.306 1.00 51.51 364 CYS A C 1
ATOM 1868 O O . CYS A 1 252 ? 176.801 153.147 136.396 1.00 51.51 364 CYS A O 1
ATOM 1875 N N . LEU A 1 253 ? 175.310 151.666 137.256 1.00 52.39 365 LEU A N 1
ATOM 1876 C CA . LEU A 1 253 ? 175.274 150.766 136.113 1.00 52.39 365 LEU A CA 1
ATOM 1877 C C . LEU A 1 253 ? 173.892 150.822 135.477 1.00 52.39 365 LEU A C 1
ATOM 1878 O O . LEU A 1 253 ? 172.880 150.610 136.158 1.00 52.39 365 LEU A O 1
ATOM 1894 N N . VAL A 1 254 ? 173.859 151.098 134.176 1.00 53.02 366 VAL A N 1
ATOM 1895 C CA . VAL A 1 254 ? 172.639 151.174 133.384 1.00 53.02 366 VAL A CA 1
ATOM 1896 C C . VAL A 1 254 ? 172.736 150.069 132.342 1.00 53.02 366 VAL A C 1
ATOM 1897 O O . VAL A 1 254 ? 173.607 150.120 131.465 1.00 53.02 366 VAL A O 1
ATOM 1910 N N . ARG A 1 255 ? 171.859 149.070 132.426 1.00 56.35 367 ARG A N 1
ATOM 1911 C CA . ARG A 1 255 ? 172.043 147.852 131.651 1.00 56.35 367 ARG A CA 1
ATOM 1912 C C . ARG A 1 255 ? 170.788 147.491 130.867 1.00 56.35 367 ARG A C 1
ATOM 1913 O O . ARG A 1 255 ? 169.670 147.872 131.219 1.00 56.35 367 ARG A O 1
ATOM 1934 N N . ALA A 1 256 ? 171.007 146.741 129.787 1.00 58.43 368 ALA A N 1
ATOM 1935 C CA . ALA A 1 256 ? 169.939 146.061 129.054 1.00 58.43 368 ALA A CA 1
ATOM 1936 C C . ALA A 1 256 ? 168.935 147.052 128.464 1.00 58.43 368 ALA A C 1
ATOM 1937 O O . ALA A 1 256 ? 167.720 146.897 128.605 1.00 58.43 368 ALA A O 1
ATOM 1944 N N . PHE A 1 257 ? 169.451 148.075 127.785 1.00 60.24 369 PHE A N 1
ATOM 1945 C CA . PHE A 1 257 ? 168.625 149.043 127.075 1.00 60.24 369 PHE A CA 1
ATOM 1946 C C . PHE A 1 257 ? 169.053 149.104 125.616 1.00 60.24 369 PHE A C 1
ATOM 1947 O O . PHE A 1 257 ? 170.244 149.002 125.305 1.00 60.24 369 PHE A O 1
ATOM 1964 N N . ASN A 1 258 ? 168.077 149.283 124.720 1.00 67.82 370 ASN A N 1
ATOM 1965 C CA . ASN A 1 258 ? 168.332 149.096 123.296 1.00 67.82 370 ASN A CA 1
ATOM 1966 C C . ASN A 1 258 ? 168.767 150.391 122.608 1.00 67.82 370 ASN A C 1
ATOM 1967 O O . ASN A 1 258 ? 169.918 150.462 122.162 1.00 67.82 370 ASN A O 1
ATOM 1978 N N . PRO A 1 259 ? 167.922 151.422 122.475 1.00 67.51 371 PRO A N 1
ATOM 1979 C CA . PRO A 1 259 ? 168.385 152.642 121.798 1.00 67.51 371 PRO A CA 1
ATOM 1980 C C . PRO A 1 259 ? 169.727 153.110 122.347 1.00 67.51 371 PRO A C 1
ATOM 1981 O O . PRO A 1 259 ? 170.038 152.935 123.527 1.00 67.51 371 PRO A O 1
ATOM 1992 N N . LYS A 1 260 ? 170.520 153.716 121.467 1.00 66.56 372 LYS A N 1
ATOM 1993 C CA . LYS A 1 260 ? 171.948 153.905 121.680 1.00 66.56 372 LYS A CA 1
ATOM 1994 C C . LYS A 1 260 ? 172.293 155.166 122.468 1.00 66.56 372 LYS A C 1
ATOM 1995 O O . LYS A 1 260 ? 173.480 155.473 122.619 1.00 66.56 372 LYS A O 1
ATOM 2014 N N . GLU A 1 261 ? 171.304 155.901 122.968 1.00 65.14 373 GLU A N 1
ATOM 2015 C CA . GLU A 1 261 ? 171.556 157.143 123.688 1.00 65.14 373 GLU A CA 1
ATOM 2016 C C . GLU A 1 261 ? 170.795 157.128 125.005 1.00 65.14 373 GLU A C 1
ATOM 2017 O O . GLU A 1 261 ? 169.616 156.762 125.040 1.00 65.14 373 GLU A O 1
ATOM 2029 N N . VAL A 1 262 ? 171.473 157.523 126.080 1.00 58.87 374 VAL A N 1
ATOM 2030 C CA . VAL A 1 262 ? 170.885 157.571 127.414 1.00 58.87 374 VAL A CA 1
ATOM 2031 C C . VAL A 1 262 ? 171.313 158.868 128.083 1.00 58.87 374 VAL A C 1
ATOM 2032 O O . VAL A 1 262 ? 172.439 159.336 127.888 1.00 58.87 374 VAL A O 1
ATOM 2045 N N . LEU A 1 263 ? 170.416 159.449 128.875 1.00 62.10 375 LEU A N 1
ATOM 2046 C CA . LEU A 1 263 ? 170.740 160.627 129.672 1.00 62.10 375 LEU A CA 1
ATOM 2047 C C . LEU A 1 263 ? 171.070 160.178 131.088 1.00 62.10 375 LEU A C 1
ATOM 2048 O O . LEU A 1 263 ? 170.216 159.612 131.770 1.00 62.10 375 LEU A O 1
ATOM 2064 N N . VAL A 1 264 ? 172.297 160.425 131.533 1.00 55.81 376 VAL A N 1
ATOM 2065 C CA . VAL A 1 264 ? 172.722 160.031 132.871 1.00 55.81 376 VAL A CA 1
ATOM 2066 C C . VAL A 1 264 ? 173.194 161.273 133.609 1.00 55.81 376 VAL A C 1
ATOM 2067 O O . VAL A 1 264 ? 174.098 161.977 133.142 1.00 55.81 376 VAL A O 1
ATOM 2080 N N . ARG A 1 265 ? 172.578 161.540 134.758 1.00 56.81 377 ARG A N 1
ATOM 2081 C CA . ARG A 1 265 ? 172.977 162.631 135.629 1.00 56.81 377 ARG A CA 1
ATOM 2082 C C . ARG A 1 265 ? 173.153 162.095 137.042 1.00 56.81 377 ARG A C 1
ATOM 2083 O O . ARG A 1 265 ? 172.540 161.095 137.430 1.00 56.81 377 ARG A O 1
ATOM 2104 N N . TRP A 1 266 ? 174.018 162.755 137.804 1.00 54.60 378 TRP A N 1
ATOM 2105 C CA . TRP A 1 266 ? 174.294 162.381 139.181 1.00 54.60 378 TRP A CA 1
ATOM 2106 C C . TRP A 1 266 ? 173.852 163.508 140.101 1.00 54.60 378 TRP A C 1
ATOM 2107 O O . TRP A 1 266 ? 174.088 164.685 139.811 1.00 54.60 378 TRP A O 1
ATOM 2128 N N . LEU A 1 267 ? 173.199 163.148 141.200 1.00 57.76 379 LEU A N 1
ATOM 2129 C CA . LEU A 1 267 ? 172.640 164.115 142.129 1.00 57.76 379 LEU A CA 1
ATOM 2130 C C . LEU A 1 267 ? 173.374 164.057 143.462 1.00 57.76 379 LEU A C 1
ATOM 2131 O O . LEU A 1 267 ? 174.142 163.134 143.747 1.00 57.76 379 LEU A O 1
ATOM 2147 N N . HIS A 1 268 ? 173.120 165.075 144.279 1.00 59.36 380 HIS A N 1
ATOM 2148 C CA . HIS A 1 268 ? 173.624 165.192 145.632 1.00 59.36 380 HIS A CA 1
ATOM 2149 C C . HIS A 1 268 ? 172.461 164.963 146.599 1.00 59.36 380 HIS A C 1
ATOM 2150 O O . HIS A 1 268 ? 171.470 164.305 146.251 1.00 59.36 380 HIS A O 1
ATOM 2164 N N . GLY A 1 269 ? 172.578 165.502 147.807 1.00 62.92 381 GLY A N 1
ATOM 2165 C CA . GLY A 1 269 ? 171.439 165.543 148.700 1.00 62.92 381 GLY A CA 1
ATOM 2166 C C . GLY A 1 269 ? 170.325 166.382 148.108 1.00 62.92 381 GLY A C 1
ATOM 2167 O O . GLY A 1 269 ? 170.335 167.610 148.241 1.00 62.92 381 GLY A O 1
ATOM 2171 N N . ASN A 1 270 ? 169.369 165.728 147.454 1.00 66.23 382 ASN A N 1
ATOM 2172 C CA . ASN A 1 270 ? 168.254 166.394 146.779 1.00 66.23 382 ASN A CA 1
ATOM 2173 C C . ASN A 1 270 ? 168.708 167.688 146.099 1.00 66.23 382 ASN A C 1
ATOM 2174 O O . ASN A 1 270 ? 168.095 168.750 146.229 1.00 66.23 382 ASN A O 1
ATOM 2185 N N . GLU A 1 271 ? 169.803 167.587 145.349 1.00 61.87 383 GLU A N 1
ATOM 2186 C CA . GLU A 1 271 ? 170.375 168.751 144.683 1.00 61.87 383 GLU A CA 1
ATOM 2187 C C . GLU A 1 271 ? 171.260 168.275 143.544 1.00 61.87 383 GLU A C 1
ATOM 2188 O O . GLU A 1 271 ? 172.104 167.395 143.742 1.00 61.87 383 GLU A O 1
ATOM 2200 N N . GLU A 1 272 ? 171.072 168.856 142.361 1.00 61.56 384 GLU A N 1
ATOM 2201 C CA . GLU A 1 272 ? 171.839 168.431 141.199 1.00 61.56 384 GLU A CA 1
ATOM 2202 C C . GLU A 1 272 ? 173.323 168.707 141.405 1.00 61.56 384 GLU A C 1
ATOM 2203 O O . GLU A 1 272 ? 173.713 169.731 141.975 1.00 61.56 384 GLU A O 1
ATOM 2215 N N . LEU A 1 273 ? 174.149 167.784 140.925 1.00 56.30 385 LEU A N 1
ATOM 2216 C CA . LEU A 1 273 ? 175.596 167.869 141.050 1.00 56.30 385 LEU A CA 1
ATOM 2217 C C . LEU A 1 273 ? 176.209 168.258 139.710 1.00 56.30 385 LEU A C 1
ATOM 2218 O O . LEU A 1 273 ? 175.762 167.799 138.654 1.00 56.30 385 LEU A O 1
ATOM 2234 N N . SER A 1 274 ? 177.235 169.104 139.760 1.00 56.70 386 SER A N 1
ATOM 2235 C CA . SER A 1 274 ? 177.778 169.690 138.541 1.00 56.70 386 SER A CA 1
ATOM 2236 C C . SER A 1 274 ? 178.435 168.617 137.670 1.00 56.70 386 SER A C 1
ATOM 2237 O O . SER A 1 274 ? 179.131 167.737 138.188 1.00 56.70 386 SER A O 1
ATOM 2245 N N . PRO A 1 275 ? 178.242 168.664 136.348 1.00 55.07 387 PRO A N 1
ATOM 2246 C CA . PRO A 1 275 ? 178.832 167.629 135.482 1.00 55.07 387 PRO A CA 1
ATOM 2247 C C . PRO A 1 275 ? 180.342 167.519 135.554 1.00 55.07 387 PRO A C 1
ATOM 2248 O O . PRO A 1 275 ? 180.878 166.451 135.231 1.00 55.07 387 PRO A O 1
ATOM 2259 N N . GLU A 1 276 ? 181.052 168.567 135.963 1.00 57.58 388 GLU A N 1
ATOM 2260 C CA . GLU A 1 276 ? 182.507 168.492 135.964 1.00 57.58 388 GLU A CA 1
ATOM 2261 C C . GLU A 1 276 ? 183.044 167.490 136.976 1.00 57.58 388 GLU A C 1
ATOM 2262 O O . GLU A 1 276 ? 184.240 167.182 136.934 1.00 57.58 388 GLU A O 1
ATOM 2274 N N . SER A 1 277 ? 182.202 166.968 137.871 1.00 52.25 389 SER A N 1
ATOM 2275 C CA . SER A 1 277 ? 182.651 166.056 138.913 1.00 52.25 389 SER A CA 1
ATOM 2276 C C . SER A 1 277 ? 182.206 164.612 138.716 1.00 52.25 389 SER A C 1
ATOM 2277 O O . SER A 1 277 ? 182.637 163.749 139.489 1.00 52.25 389 SER A O 1
ATOM 2285 N N . TYR A 1 278 ? 181.366 164.313 137.726 1.00 52.24 390 TYR A N 1
ATOM 2286 C CA . TYR A 1 278 ? 181.004 162.931 137.439 1.00 52.24 390 TYR A CA 1
ATOM 2287 C C . TYR A 1 278 ? 181.546 162.510 136.079 1.00 52.24 390 TYR A C 1
ATOM 2288 O O . TYR A 1 278 ? 181.784 163.333 135.191 1.00 52.24 390 TYR A O 1
ATOM 2306 N N . LEU A 1 279 ? 181.743 161.200 135.935 1.00 51.58 391 LEU A N 1
ATOM 2307 C CA . LEU A 1 279 ? 182.441 160.612 134.796 1.00 51.58 391 LEU A CA 1
ATOM 2308 C C . LEU A 1 279 ? 181.524 159.569 134.175 1.00 51.58 391 LEU A C 1
ATOM 2309 O O . LEU A 1 279 ? 181.324 158.497 134.754 1.00 51.58 391 LEU A O 1
ATOM 2325 N N . VAL A 1 280 ? 180.964 159.883 133.008 1.00 51.26 392 VAL A N 1
ATOM 2326 C CA . VAL A 1 280 ? 180.005 159.021 132.325 1.00 51.26 392 VAL A CA 1
ATOM 2327 C C . VAL A 1 280 ? 180.671 158.450 131.082 1.00 51.26 392 VAL A C 1
ATOM 2328 O O . VAL A 1 280 ? 181.317 159.182 130.322 1.00 51.26 392 VAL A O 1
ATOM 2341 N N . PHE A 1 281 ? 180.510 157.147 130.875 1.00 51.23 393 PHE A N 1
ATOM 2342 C CA . PHE A 1 281 ? 181.091 156.447 129.741 1.00 51.23 393 PHE A CA 1
ATOM 2343 C C . PHE A 1 281 ? 180.026 156.166 128.685 1.00 51.23 393 PHE A C 1
ATOM 2344 O O . PHE A 1 281 ? 178.825 156.150 128.966 1.00 51.23 393 PHE A O 1
ATOM 2361 N N . GLU A 1 282 ? 180.487 155.940 127.457 1.00 55.08 394 GLU A N 1
ATOM 2362 C CA . GLU A 1 282 ? 179.574 155.777 126.338 1.00 55.08 394 GLU A CA 1
ATOM 2363 C C . GLU A 1 282 ? 178.895 154.408 126.386 1.00 55.08 394 GLU A C 1
ATOM 2364 O O . GLU A 1 282 ? 179.433 153.457 126.960 1.00 55.08 394 GLU A O 1
ATOM 2376 N N . PRO A 1 283 ? 177.707 154.282 125.791 1.00 57.00 395 PRO A N 1
ATOM 2377 C CA . PRO A 1 283 ? 177.075 152.962 125.695 1.00 57.00 395 PRO A CA 1
ATOM 2378 C C . PRO A 1 283 ? 177.927 151.988 124.895 1.00 57.00 395 PRO A C 1
ATOM 2379 O O . PRO A 1 283 ? 178.626 152.364 123.951 1.00 57.00 395 PRO A O 1
ATOM 2390 N N . LEU A 1 284 ? 177.857 150.716 125.286 1.00 60.26 396 LEU A N 1
ATOM 2391 C CA . LEU A 1 284 ? 178.661 149.660 124.684 1.00 60.26 396 LEU A CA 1
ATOM 2392 C C . LEU A 1 284 ? 177.806 148.409 124.553 1.00 60.26 396 LEU A C 1
ATOM 2393 O O . LEU A 1 284 ? 177.228 147.946 125.541 1.00 60.26 396 LEU A O 1
ATOM 2409 N N . LYS A 1 285 ? 177.727 147.868 123.338 1.00 61.59 397 LYS A N 1
ATOM 2410 C CA . LYS A 1 285 ? 176.814 146.763 123.068 1.00 61.59 397 LYS A CA 1
ATOM 2411 C C . LYS A 1 285 ? 177.147 145.554 123.934 1.00 61.59 397 LYS A C 1
ATOM 2412 O O . LYS A 1 285 ? 178.314 145.199 124.113 1.00 61.59 397 LYS A O 1
ATOM 2431 N N . GLU A 1 286 ? 176.104 144.908 124.451 1.00 62.29 398 GLU A N 1
ATOM 2432 C CA . GLU A 1 286 ? 176.260 143.768 125.339 1.00 62.29 398 GLU A CA 1
ATOM 2433 C C . GLU A 1 286 ? 176.594 142.502 124.555 1.00 62.29 398 GLU A C 1
ATOM 2434 O O . GLU A 1 286 ? 176.288 142.396 123.364 1.00 62.29 398 GLU A O 1
ATOM 2446 N N . PRO A 1 287 ? 177.219 141.523 125.203 1.00 65.10 399 PRO A N 1
ATOM 2447 C CA . PRO A 1 287 ? 177.505 140.253 124.530 1.00 65.10 399 PRO A CA 1
ATOM 2448 C C . PRO A 1 287 ? 176.286 139.344 124.490 1.00 65.10 399 PRO A C 1
ATOM 2449 O O . PRO A 1 287 ? 175.296 139.543 125.196 1.00 65.10 399 PRO A O 1
ATOM 2460 N N . GLY A 1 288 ? 176.379 138.328 123.639 1.00 70.69 400 GLY A N 1
ATOM 2461 C CA . GLY A 1 288 ? 175.337 137.326 123.542 1.00 70.69 400 GLY A CA 1
ATOM 2462 C C . GLY A 1 288 ? 174.311 137.638 122.472 1.00 70.69 400 GLY A C 1
ATOM 2463 O O . GLY A 1 288 ? 174.424 138.590 121.694 1.00 70.69 400 GLY A O 1
ATOM 2467 N N . GLU A 1 289 ? 173.281 136.799 122.443 1.00 73.09 401 GLU A N 1
ATOM 2468 C CA . GLU A 1 289 ? 172.197 136.910 121.480 1.00 73.09 401 GLU A CA 1
ATOM 2469 C C . GLU A 1 289 ? 170.984 137.581 122.114 1.00 73.09 401 GLU A C 1
ATOM 2470 O O . GLU A 1 289 ? 170.818 137.598 123.336 1.00 73.09 401 GLU A O 1
ATOM 2482 N N . GLY A 1 290 ? 170.131 138.135 121.256 1.00 70.56 402 GLY A N 1
ATOM 2483 C CA . GLY A 1 290 ? 168.924 138.825 121.651 1.00 70.56 402 GLY A CA 1
ATOM 2484 C C . GLY A 1 290 ? 168.838 140.173 120.979 1.00 70.56 402 GLY A C 1
ATOM 2485 O O . GLY A 1 290 ? 169.610 140.496 120.070 1.00 70.56 402 GLY A O 1
ATOM 2489 N N . ALA A 1 291 ? 167.878 140.979 121.425 1.00 70.22 403 ALA A N 1
ATOM 2490 C CA . ALA A 1 291 ? 167.775 142.344 120.931 1.00 70.22 403 ALA A CA 1
ATOM 2491 C C . ALA A 1 291 ? 169.022 143.127 121.319 1.00 70.22 403 ALA A C 1
ATOM 2492 O O . ALA A 1 291 ? 169.590 142.927 122.396 1.00 70.22 403 ALA A O 1
ATOM 2499 N N . THR A 1 292 ? 169.454 144.019 120.431 1.00 65.44 404 THR A N 1
ATOM 2500 C CA . THR A 1 292 ? 170.640 144.819 120.706 1.00 65.44 404 THR A CA 1
ATOM 2501 C C . THR A 1 292 ? 170.432 145.640 121.970 1.00 65.44 404 THR A C 1
ATOM 2502 O O . THR A 1 292 ? 169.473 146.411 122.069 1.00 65.44 404 THR A O 1
ATOM 2513 N N . THR A 1 293 ? 171.328 145.467 122.938 1.00 64.13 405 THR A N 1
ATOM 2514 C CA . THR A 1 293 ? 171.285 146.206 124.189 1.00 64.13 405 THR A CA 1
ATOM 2515 C C . THR A 1 293 ? 172.672 146.751 124.498 1.00 64.13 405 THR A C 1
ATOM 2516 O O . THR A 1 293 ? 173.679 146.282 123.961 1.00 64.13 405 THR A O 1
ATOM 2527 N N . TYR A 1 294 ? 172.716 147.751 125.377 1.00 62.58 406 TYR A N 1
ATOM 2528 C CA . TYR A 1 294 ? 173.954 148.432 125.723 1.00 62.58 406 TYR A CA 1
ATOM 2529 C C . TYR A 1 294 ? 174.078 148.573 127.233 1.00 62.58 406 TYR A C 1
ATOM 2530 O O . TYR A 1 294 ? 173.079 148.602 127.957 1.00 62.58 406 TYR A O 1
ATOM 2548 N N . LEU A 1 295 ? 175.322 148.660 127.698 1.00 56.92 407 LEU A N 1
ATOM 2549 C CA . LEU A 1 295 ? 175.638 149.035 129.067 1.00 56.92 407 LEU A CA 1
ATOM 2550 C C . LEU A 1 295 ? 176.199 150.450 129.092 1.00 56.92 407 LEU A C 1
ATOM 2551 O O . LEU A 1 295 ? 176.830 150.901 128.133 1.00 56.92 407 LEU A O 1
ATOM 2567 N N . VAL A 1 296 ? 175.975 151.140 130.205 1.00 53.78 408 VAL A N 1
ATOM 2568 C CA . VAL A 1 296 ? 176.625 152.412 130.490 1.00 53.78 408 VAL A CA 1
ATOM 2569 C C . VAL A 1 296 ? 177.022 152.412 131.958 1.00 53.78 408 VAL A C 1
ATOM 2570 O O . VAL A 1 296 ? 176.245 152.003 132.826 1.00 53.78 408 VAL A O 1
ATOM 2583 N N . THR A 1 297 ? 178.241 152.856 132.233 1.00 51.62 409 THR A N 1
ATOM 2584 C CA . THR A 1 297 ? 178.748 152.946 133.591 1.00 51.62 409 THR A CA 1
ATOM 2585 C C . THR A 1 297 ? 179.139 154.386 133.882 1.00 51.62 409 THR A C 1
ATOM 258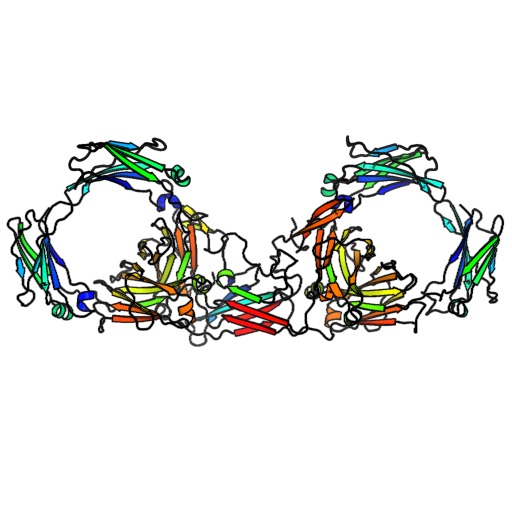6 O O . THR A 1 297 ? 179.593 155.112 132.992 1.00 51.62 409 THR A O 1
ATOM 2597 N N . SER A 1 298 ? 178.950 154.803 135.131 1.00 50.78 410 SER A N 1
ATOM 2598 C CA . SER A 1 298 ? 179.383 156.140 135.507 1.00 50.78 410 SER A CA 1
ATOM 2599 C C . SER A 1 298 ? 179.880 156.136 136.943 1.00 50.78 410 SER A C 1
ATOM 2600 O O . SER A 1 298 ? 179.411 155.360 137.780 1.00 50.78 410 SER A O 1
ATOM 2608 N N . VAL A 1 299 ? 180.834 157.028 137.211 1.00 50.78 411 VAL A N 1
ATOM 2609 C CA . VAL A 1 299 ? 181.512 157.114 138.498 1.00 50.78 411 VAL A CA 1
ATOM 2610 C C . VAL A 1 299 ? 181.420 158.544 139.012 1.00 50.78 411 VAL A C 1
ATOM 2611 O O . VAL A 1 299 ? 181.751 159.495 138.295 1.00 50.78 411 VAL A O 1
ATOM 2624 N N . LEU A 1 300 ? 180.966 158.687 140.253 1.00 53.63 412 LEU A N 1
ATOM 2625 C CA . LEU A 1 300 ? 180.894 159.960 140.955 1.00 53.63 412 LEU A CA 1
ATOM 2626 C C . LEU A 1 300 ? 181.865 159.899 142.127 1.00 53.63 412 LEU A C 1
ATOM 2627 O O . LEU A 1 300 ? 181.719 159.052 143.017 1.00 53.63 412 LEU A O 1
ATOM 2643 N N . ARG A 1 301 ? 182.872 160.770 142.109 1.00 55.90 413 ARG A N 1
ATOM 2644 C CA . ARG A 1 301 ? 183.823 160.842 143.209 1.00 55.90 413 ARG A CA 1
ATOM 2645 C C . ARG A 1 301 ? 183.224 161.670 144.339 1.00 55.90 413 ARG A C 1
ATOM 2646 O O . ARG A 1 301 ? 182.693 162.762 144.111 1.00 55.90 413 ARG A O 1
ATOM 2667 N N . VAL A 1 302 ? 183.316 161.145 145.558 1.00 57.74 414 VAL A N 1
ATOM 2668 C CA . VAL A 1 302 ? 182.549 161.619 146.702 1.00 57.74 414 VAL A CA 1
ATOM 2669 C C . VAL A 1 302 ? 183.494 161.798 147.880 1.00 57.74 414 VAL A C 1
ATOM 2670 O O . VAL A 1 302 ? 184.224 160.871 148.241 1.00 57.74 414 VAL A O 1
ATOM 2683 N N . SER A 1 303 ? 183.479 162.981 148.486 1.00 58.91 415 SER A N 1
ATOM 2684 C CA . SER A 1 303 ? 184.277 163.190 149.686 1.00 58.91 415 SER A CA 1
ATOM 2685 C C . SER A 1 303 ? 183.835 162.225 150.779 1.00 58.91 415 SER A C 1
ATOM 2686 O O . SER A 1 303 ? 182.641 162.094 151.063 1.00 58.91 415 SER A O 1
ATOM 2694 N N . ALA A 1 304 ? 184.806 161.538 151.389 1.00 59.21 416 ALA A N 1
ATOM 2695 C CA . ALA A 1 304 ? 184.488 160.574 152.437 1.00 59.21 416 ALA A CA 1
ATOM 2696 C C . ALA A 1 304 ? 183.713 161.203 153.585 1.00 59.21 416 ALA A C 1
ATOM 2697 O O . ALA A 1 304 ? 183.000 160.491 154.300 1.00 59.21 416 ALA A O 1
ATOM 2704 N N . GLU A 1 305 ? 183.835 162.516 153.781 1.00 62.24 417 GLU A N 1
ATOM 2705 C CA . GLU A 1 305 ? 183.116 163.174 154.867 1.00 62.24 417 GLU A CA 1
ATOM 2706 C C . GLU A 1 305 ? 181.612 163.161 154.613 1.00 62.24 417 GLU A C 1
ATOM 2707 O O . GLU A 1 305 ? 180.823 162.795 155.496 1.00 62.24 417 GLU A O 1
ATOM 2719 N N . THR A 1 306 ? 181.197 163.547 153.404 1.00 61.16 418 THR A N 1
ATOM 2720 C CA . THR A 1 306 ? 179.779 163.501 153.066 1.00 61.16 418 THR A CA 1
ATOM 2721 C C . THR A 1 306 ? 179.246 162.078 153.138 1.00 61.16 418 THR A C 1
ATOM 2722 O O . THR A 1 306 ? 178.079 161.867 153.490 1.00 61.16 418 THR A O 1
ATOM 2733 N N . TRP A 1 307 ? 180.081 161.090 152.809 1.00 57.94 419 TRP A N 1
ATOM 2734 C CA . TRP A 1 307 ? 179.668 159.698 152.944 1.00 57.94 419 TRP A CA 1
ATOM 2735 C C . TRP A 1 307 ? 179.437 159.338 154.405 1.00 57.94 419 TRP A C 1
ATOM 2736 O O . TRP A 1 307 ? 178.385 158.798 154.765 1.00 57.94 419 TRP A O 1
ATOM 2757 N N . LYS A 1 308 ? 180.417 159.630 155.262 1.00 61.76 420 LYS A N 1
ATOM 2758 C CA . LYS A 1 308 ? 180.289 159.296 156.675 1.00 61.76 420 LYS A CA 1
ATOM 2759 C C . LYS A 1 308 ? 179.067 159.965 157.289 1.00 61.76 420 LYS A C 1
ATOM 2760 O O . LYS A 1 308 ? 178.403 159.384 158.156 1.00 61.76 420 LYS A O 1
ATOM 2779 N N . GLN A 1 309 ? 178.752 161.187 156.857 1.00 62.23 421 GLN A N 1
ATOM 2780 C CA . GLN A 1 309 ? 177.591 161.875 157.407 1.00 62.23 421 GLN A CA 1
ATOM 2781 C C . GLN A 1 309 ? 176.275 161.412 156.795 1.00 62.23 421 GLN A C 1
ATOM 2782 O O . GLN A 1 309 ? 175.213 161.831 157.269 1.00 62.23 421 GLN A O 1
ATOM 2796 N N . GLY A 1 310 ? 176.314 160.568 155.768 1.00 60.25 422 GLY A N 1
ATOM 2797 C CA . GLY A 1 310 ? 175.105 160.017 155.192 1.00 60.25 422 GLY A CA 1
ATOM 2798 C C . GLY A 1 310 ? 174.433 160.880 154.152 1.00 60.25 422 GLY A C 1
ATOM 2799 O O . GLY A 1 310 ? 173.220 160.745 153.952 1.00 60.25 422 GLY A O 1
ATOM 2803 N N . ASP A 1 311 ? 175.169 161.770 153.490 1.00 61.11 423 ASP A N 1
ATOM 2804 C CA . ASP A 1 311 ? 174.590 162.544 152.402 1.00 61.11 423 ASP A CA 1
ATOM 2805 C C . ASP A 1 311 ? 174.039 161.604 151.338 1.00 61.11 423 ASP A C 1
ATOM 2806 O O . ASP A 1 311 ? 174.669 160.605 150.979 1.00 61.11 423 ASP A O 1
ATOM 2815 N N . GLN A 1 312 ? 172.853 161.928 150.833 1.00 63.54 424 GLN A N 1
ATOM 2816 C CA . GLN A 1 312 ? 172.127 161.042 149.934 1.00 63.54 424 GLN A CA 1
ATOM 2817 C C . GLN A 1 312 ? 172.454 161.395 148.488 1.00 63.54 424 GLN A C 1
ATOM 2818 O O . GLN A 1 312 ? 172.241 162.533 148.056 1.00 63.54 424 GLN A O 1
ATOM 2832 N N . TYR A 1 313 ? 172.971 160.419 147.748 1.00 57.65 425 TYR A N 1
ATOM 2833 C CA . TYR A 1 313 ? 173.315 160.570 146.342 1.00 57.65 425 TYR A CA 1
ATOM 2834 C C . TYR A 1 313 ? 172.354 159.740 145.501 1.00 57.65 425 TYR A C 1
ATOM 2835 O O . TYR A 1 313 ? 171.697 158.828 146.005 1.00 57.65 425 TYR A O 1
ATOM 2853 N N . SER A 1 314 ? 172.274 160.050 144.208 1.00 57.34 426 SER A N 1
ATOM 2854 C CA . SER A 1 314 ? 171.371 159.285 143.359 1.00 57.34 426 SER A CA 1
ATOM 2855 C C . SER A 1 314 ? 171.791 159.371 141.899 1.00 57.34 426 SER A C 1
ATOM 2856 O O . SER A 1 314 ? 172.340 160.379 141.443 1.00 57.34 426 SER A O 1
ATOM 2864 N N . CYS A 1 315 ? 171.514 158.288 141.180 1.00 56.49 427 CYS A N 1
ATOM 2865 C CA . CYS A 1 315 ? 171.702 158.201 139.740 1.00 56.49 427 CYS A CA 1
ATOM 2866 C C . CYS A 1 315 ? 170.354 158.401 139.059 1.00 56.49 427 CYS A C 1
ATOM 2867 O O . CYS A 1 315 ? 169.371 157.725 139.402 1.00 56.49 427 CYS A O 1
ATOM 2874 N N . MET A 1 316 ? 170.318 159.337 138.108 1.00 58.21 428 MET A N 1
ATOM 2875 C CA . MET A 1 316 ? 169.134 159.703 137.343 1.00 58.21 428 MET A CA 1
ATOM 2876 C C . MET A 1 316 ? 169.366 159.294 135.895 1.00 58.21 428 MET A C 1
ATOM 2877 O O . MET A 1 316 ? 170.351 159.721 135.282 1.00 58.21 428 MET A O 1
ATOM 2891 N N . VAL A 1 317 ? 168.463 158.480 135.347 1.00 56.53 429 VAL A N 1
ATOM 2892 C CA . VAL A 1 317 ? 168.655 157.886 134.028 1.00 56.53 429 VAL A CA 1
ATOM 2893 C C . VAL A 1 317 ? 167.406 158.118 133.188 1.00 56.53 429 VAL A C 1
ATOM 2894 O O . VAL A 1 317 ? 166.289 157.857 133.645 1.00 56.53 429 VAL A O 1
ATOM 2907 N N . GLY A 1 318 ? 167.602 158.579 131.959 1.00 59.08 430 GLY A N 1
ATOM 2908 C CA . GLY A 1 318 ? 166.498 158.957 131.099 1.00 59.08 430 GLY A CA 1
ATOM 2909 C C . GLY A 1 318 ? 166.645 158.373 129.709 1.00 59.08 430 GLY A C 1
ATOM 2910 O O . GLY A 1 318 ? 167.753 158.175 129.205 1.00 59.08 430 GLY A O 1
ATOM 2914 N N . HIS A 1 319 ? 165.494 158.156 129.072 1.00 63.23 431 HIS A N 1
ATOM 2915 C CA . HIS A 1 319 ? 165.365 157.249 127.943 1.00 63.23 431 HIS A CA 1
ATOM 2916 C C . HIS A 1 319 ? 163.967 157.398 127.357 1.00 63.23 431 HIS A C 1
ATOM 2917 O O . HIS A 1 319 ? 163.022 157.743 128.072 1.00 63.23 431 HIS A O 1
ATOM 2931 N N . GLU A 1 320 ? 163.840 157.132 126.053 1.00 68.79 432 GLU A N 1
ATOM 2932 C CA . GLU A 1 320 ? 162.554 157.268 125.373 1.00 68.79 432 GLU A CA 1
ATOM 2933 C C . GLU A 1 320 ? 161.714 155.997 125.407 1.00 68.79 432 GLU A C 1
ATOM 2934 O O . GLU A 1 320 ? 160.505 156.066 125.157 1.00 68.79 432 GLU A O 1
ATOM 2946 N N . ALA A 1 321 ? 162.315 154.844 125.693 1.00 67.04 433 ALA A N 1
ATOM 2947 C CA . ALA A 1 321 ? 161.573 153.595 125.809 1.00 67.04 433 ALA A CA 1
ATOM 2948 C C . ALA A 1 321 ? 160.990 153.383 127.198 1.00 67.04 433 ALA A C 1
ATOM 2949 O O . ALA A 1 321 ? 160.279 152.396 127.412 1.00 67.04 433 ALA A O 1
ATOM 2956 N N . LEU A 1 322 ? 161.277 154.273 128.141 1.00 66.23 434 LEU A N 1
ATOM 2957 C CA . LEU A 1 322 ? 160.709 154.182 129.479 1.00 66.23 434 LEU A CA 1
ATOM 2958 C C . LEU A 1 322 ? 159.397 154.959 129.527 1.00 66.23 434 LEU A C 1
ATOM 2959 O O . LEU A 1 322 ? 159.372 156.133 129.138 1.00 66.23 434 LEU A O 1
ATOM 2975 N N . PRO A 1 323 ? 158.290 154.347 129.970 1.00 68.70 435 PRO A N 1
ATOM 2976 C CA . PRO A 1 323 ? 157.011 155.084 129.985 1.00 68.70 435 PRO A CA 1
ATOM 2977 C C . PRO A 1 323 ? 157.144 156.474 130.578 1.00 68.70 435 PRO A C 1
ATOM 2978 O O . PRO A 1 323 ? 156.647 157.451 130.005 1.00 68.70 435 PRO A O 1
ATOM 2989 N N . MET A 1 324 ? 157.806 156.583 131.722 1.00 68.58 436 MET A N 1
ATOM 2990 C CA . MET A 1 324 ? 158.256 157.865 132.231 1.00 68.58 436 MET A CA 1
ATOM 2991 C C . MET A 1 324 ? 159.628 158.167 131.651 1.00 68.58 436 MET A C 1
ATOM 2992 O O . MET A 1 324 ? 160.415 157.261 131.374 1.00 68.58 436 MET A O 1
ATOM 3006 N N . ASN A 1 325 ? 159.908 159.454 131.453 1.00 66.16 437 ASN A N 1
ATOM 3007 C CA . ASN A 1 325 ? 161.164 159.822 130.816 1.00 66.16 437 ASN A CA 1
ATOM 3008 C C . ASN A 1 325 ? 162.371 159.417 131.646 1.00 66.16 437 ASN A C 1
ATOM 3009 O O . ASN A 1 325 ? 163.455 159.235 131.082 1.00 66.16 437 ASN A O 1
ATOM 3020 N N . PHE A 1 326 ? 162.218 159.262 132.962 1.00 61.92 438 PHE A N 1
ATOM 3021 C CA . PHE A 1 326 ? 163.366 159.048 133.829 1.00 61.92 438 PHE A CA 1
ATOM 3022 C C . PHE A 1 326 ? 163.051 158.053 134.936 1.00 61.92 438 PHE A C 1
ATOM 3023 O O . PHE A 1 326 ? 161.894 157.796 135.278 1.00 61.92 438 PHE A O 1
ATOM 3040 N N . THR A 1 327 ? 164.127 157.499 135.488 1.00 59.99 439 THR A N 1
ATOM 3041 C CA . THR A 1 327 ? 164.102 156.646 136.664 1.00 59.99 439 THR A CA 1
ATOM 3042 C C . THR A 1 327 ? 165.273 157.040 137.552 1.00 59.99 439 THR A C 1
ATOM 3043 O O . THR A 1 327 ? 166.274 157.587 137.076 1.00 59.99 439 THR A O 1
ATOM 3054 N N . GLN A 1 328 ? 165.141 156.772 138.848 1.00 56.95 440 GLN A N 1
ATOM 3055 C CA . GLN A 1 328 ? 166.158 157.168 139.811 1.00 56.95 440 GLN A CA 1
ATOM 3056 C C . GLN A 1 328 ? 166.442 156.031 140.777 1.00 56.95 440 GLN A C 1
ATOM 3057 O O . GLN A 1 328 ? 165.528 155.315 141.195 1.00 56.95 440 GLN A O 1
ATOM 3071 N N . LYS A 1 329 ? 167.716 155.876 141.131 1.00 57.83 441 LYS A N 1
ATOM 3072 C CA . LYS A 1 329 ? 168.104 155.011 142.240 1.00 57.83 441 LYS A CA 1
ATOM 3073 C C . LYS A 1 329 ? 169.039 155.794 143.152 1.00 57.83 441 LYS A C 1
ATOM 3074 O O . LYS A 1 329 ? 169.653 156.775 142.733 1.00 57.83 441 LYS A O 1
ATOM 3093 N N . THR A 1 330 ? 169.137 155.373 144.415 1.00 58.61 442 THR A N 1
ATOM 3094 C CA . THR A 1 330 ? 169.835 156.160 145.424 1.00 58.61 442 THR A CA 1
ATOM 3095 C C . THR A 1 330 ? 170.892 155.338 146.150 1.00 58.61 442 THR A C 1
ATOM 3096 O O . THR A 1 330 ? 170.801 154.111 146.251 1.00 58.61 442 THR A O 1
ATOM 3107 N N . ILE A 1 331 ? 171.900 156.050 146.654 1.00 58.14 443 ILE A N 1
ATOM 3108 C CA . ILE A 1 331 ? 172.931 155.509 147.529 1.00 58.14 443 ILE A CA 1
ATOM 3109 C C . ILE A 1 331 ? 173.038 156.409 148.753 1.00 58.14 443 ILE A C 1
ATOM 3110 O O . ILE A 1 331 ? 172.911 157.635 148.648 1.00 58.14 443 ILE A O 1
ATOM 3126 N N . ASP A 1 332 ? 173.282 155.798 149.910 1.00 61.45 444 ASP A N 1
ATOM 3127 C CA . ASP A 1 332 ? 173.702 156.519 151.103 1.00 61.45 444 ASP A CA 1
ATOM 3128 C C . ASP A 1 332 ? 174.482 155.548 151.983 1.00 61.45 444 ASP A C 1
ATOM 3129 O O . ASP A 1 332 ? 174.686 154.385 151.625 1.00 61.45 444 ASP A O 1
ATOM 3138 N N . ARG A 1 333 ? 174.921 156.034 153.146 1.00 61.40 445 ARG A N 1
ATOM 3139 C CA . ARG A 1 333 ? 175.796 155.233 153.994 1.00 61.40 445 ARG A CA 1
ATOM 3140 C C . ARG A 1 333 ? 175.125 153.961 154.497 1.00 61.40 445 ARG A C 1
ATOM 3141 O O . ARG A 1 333 ? 175.820 153.060 154.979 1.00 61.40 445 ARG A O 1
ATOM 3162 N N . LEU A 1 334 ? 173.799 153.862 154.403 1.00 63.55 446 LEU A N 1
ATOM 3163 C CA . LEU A 1 334 ? 173.073 152.679 154.846 1.00 63.55 446 LEU A CA 1
ATOM 3164 C C . LEU A 1 334 ? 172.546 151.844 153.685 1.00 63.55 446 LEU A C 1
ATOM 3165 O O . LEU A 1 334 ? 171.722 150.950 153.904 1.00 63.55 446 LEU A O 1
ATOM 3181 N N . SER A 1 335 ? 172.997 152.110 152.456 1.00 63.73 447 SER A N 1
ATOM 3182 C CA . SER A 1 335 ? 172.549 151.302 151.326 1.00 63.73 447 SER A CA 1
ATOM 3183 C C . SER A 1 335 ? 172.964 149.847 151.486 1.00 63.73 447 SER A C 1
ATOM 3184 O O . SER A 1 335 ? 172.282 148.947 150.982 1.00 63.73 447 SER A O 1
ATOM 3192 N N . GLY A 1 336 ? 174.075 149.597 152.175 1.00 70.78 448 GLY A N 1
ATOM 3193 C CA . GLY A 1 336 ? 174.476 148.244 152.505 1.00 70.78 448 GLY A CA 1
ATOM 3194 C C . GLY A 1 336 ? 173.916 147.819 153.846 1.00 70.78 448 GLY A C 1
ATOM 3195 O O . GLY A 1 336 ? 172.704 147.901 154.067 1.00 70.78 448 GLY A O 1
ATOM 3199 N N . LYS A 1 337 ? 174.782 147.367 154.756 1.00 76.91 449 LYS A N 1
ATOM 3200 C CA . LYS A 1 337 ? 174.348 146.978 156.092 1.00 76.91 449 LYS A CA 1
ATOM 3201 C C . LYS A 1 337 ? 175.424 147.327 157.116 1.00 76.91 449 LYS A C 1
ATOM 3202 O O . LYS A 1 337 ? 176.611 147.027 156.891 1.00 76.91 449 LYS A O 1
ATOM 3221 N N . PRO A 1 338 ? 175.061 147.959 158.232 1.00 77.21 450 PRO A N 1
ATOM 3222 C CA . PRO A 1 338 ? 175.994 148.048 159.360 1.00 77.21 450 PRO A CA 1
ATOM 3223 C C . PRO A 1 338 ? 176.302 146.667 159.920 1.00 77.21 450 PRO A C 1
ATOM 3224 O O . PRO A 1 338 ? 175.601 145.688 159.656 1.00 77.21 450 PRO A O 1
ATOM 3235 N N . THR A 1 339 ? 177.371 146.595 160.713 1.00 81.35 451 THR A N 1
ATOM 3236 C CA . THR A 1 339 ? 177.762 145.334 161.332 1.00 81.35 451 THR A CA 1
ATOM 3237 C C . THR A 1 339 ? 176.879 144.955 162.514 1.00 81.35 451 THR A C 1
ATOM 3238 O O . THR A 1 339 ? 176.978 143.823 163.000 1.00 81.35 451 THR A O 1
ATOM 3249 N N . ASN A 1 340 ? 176.026 145.864 162.986 1.00 80.04 452 ASN A N 1
ATOM 3250 C CA . ASN A 1 340 ? 175.110 145.613 164.100 1.00 80.04 452 ASN A CA 1
ATOM 3251 C C . ASN A 1 340 ? 173.725 146.056 163.641 1.00 80.04 452 ASN A C 1
ATOM 3252 O O . ASN A 1 340 ? 173.370 147.232 163.759 1.00 80.04 452 ASN A O 1
ATOM 3263 N N . VAL A 1 341 ? 172.945 145.112 163.121 1.00 73.88 453 VAL A N 1
ATOM 3264 C CA . VAL A 1 341 ? 171.653 145.403 162.515 1.00 73.88 453 VAL A CA 1
ATOM 3265 C C . VAL A 1 341 ? 170.594 144.512 163.143 1.00 73.88 453 VAL A C 1
ATOM 3266 O O . VAL A 1 341 ? 170.829 143.322 163.385 1.00 73.88 453 VAL A O 1
ATOM 3279 N N . SER A 1 342 ? 169.424 145.091 163.404 1.00 69.66 454 SER A N 1
ATOM 3280 C CA . SER A 1 342 ? 168.292 144.348 163.934 1.00 69.66 454 SER A CA 1
ATOM 3281 C C . SER A 1 342 ? 167.010 144.966 163.397 1.00 69.66 454 SER A C 1
ATOM 3282 O O . SER A 1 342 ? 166.975 146.141 163.023 1.00 69.66 454 SER A O 1
ATOM 3290 N N . VAL A 1 343 ? 165.954 144.157 163.361 1.00 65.12 455 VAL A N 1
ATOM 3291 C CA . VAL A 1 343 ? 164.650 144.584 162.868 1.00 65.12 455 VAL A CA 1
ATOM 3292 C C . VAL A 1 343 ? 163.589 144.146 163.865 1.00 65.12 455 VAL A C 1
ATOM 3293 O O . VAL A 1 343 ? 163.594 142.996 164.319 1.00 65.12 455 VAL A O 1
ATOM 3306 N N . SER A 1 344 ? 162.684 145.060 164.204 1.00 61.57 456 SER A N 1
ATOM 3307 C CA . SER A 1 344 ? 161.559 144.756 165.079 1.00 61.57 456 SER A CA 1
ATOM 3308 C C . SER A 1 344 ? 160.356 144.382 164.223 1.00 61.57 456 SER A C 1
ATOM 3309 O O . SER A 1 344 ? 159.868 145.201 163.436 1.00 61.57 456 SER A O 1
ATOM 3317 N N . VAL A 1 345 ? 159.883 143.148 164.376 1.00 59.78 457 VAL A N 1
ATOM 3318 C CA . VAL A 1 345 ? 158.749 142.629 163.620 1.00 59.78 457 VAL A CA 1
ATOM 3319 C C . VAL A 1 345 ? 157.664 142.255 164.619 1.00 59.78 457 VAL A C 1
ATOM 3320 O O . VAL A 1 345 ? 157.879 141.399 165.486 1.00 59.78 457 VAL A O 1
ATOM 3333 N N . ILE A 1 346 ? 156.505 142.897 164.504 1.00 59.40 458 ILE A N 1
ATOM 3334 C CA . ILE A 1 346 ? 155.398 142.702 165.434 1.00 59.40 458 ILE A CA 1
ATOM 3335 C C . ILE A 1 346 ? 154.166 142.297 164.640 1.00 59.40 458 ILE A C 1
ATOM 3336 O O . ILE A 1 346 ? 153.757 143.006 163.712 1.00 59.40 458 ILE A O 1
ATOM 3352 N N . MET A 1 347 ? 153.577 141.162 165.006 1.00 58.65 459 MET A N 1
ATOM 3353 C CA . MET A 1 347 ? 152.288 140.733 164.476 1.00 58.65 459 MET A CA 1
ATOM 3354 C C . MET A 1 347 ? 151.233 141.041 165.531 1.00 58.65 459 MET A C 1
ATOM 3355 O O . MET A 1 347 ? 151.238 140.449 166.615 1.00 58.65 459 MET A O 1
ATOM 3369 N N . SER A 1 348 ? 150.335 141.968 165.216 1.00 59.84 460 SER A N 1
ATOM 3370 C CA . SER A 1 348 ? 149.343 142.430 166.174 1.00 59.84 460 SER A CA 1
ATOM 3371 C C . SER A 1 348 ? 148.065 141.609 166.048 1.00 59.84 460 SER A C 1
ATOM 3372 O O . SER A 1 348 ? 147.662 141.229 164.945 1.00 59.84 460 SER A O 1
ATOM 3380 N N . GLU A 1 349 ? 147.441 141.333 167.195 1.00 59.54 461 GLU A N 1
ATOM 3381 C CA . GLU A 1 349 ? 146.265 140.472 167.284 1.00 59.54 461 GLU A CA 1
ATOM 3382 C C . GLU A 1 349 ? 146.641 139.017 167.030 1.00 59.54 461 GLU A C 1
ATOM 3383 O O . GLU A 1 349 ? 146.682 138.210 167.965 1.00 59.54 461 GLU A O 1
ATOM 3395 N N . GLY A 1 350 ? 146.912 138.671 165.775 1.00 60.09 462 GLY A N 1
ATOM 3396 C CA . GLY A 1 350 ? 147.248 137.304 165.428 1.00 60.09 462 GLY A CA 1
ATOM 3397 C C . GLY A 1 350 ? 146.037 136.393 165.412 1.00 60.09 462 GLY A C 1
ATOM 3398 O O . GLY A 1 350 ? 145.690 135.828 164.370 1.00 60.09 462 GLY A O 1
ATOM 3402 N N . ASP A 1 351 ? 145.387 136.242 166.563 1.00 61.39 463 ASP A N 1
ATOM 3403 C CA . ASP A 1 351 ? 144.192 135.421 166.688 1.00 61.39 463 ASP A CA 1
ATOM 3404 C C . ASP A 1 351 ? 142.910 136.205 166.435 1.00 61.39 463 ASP A C 1
ATOM 3405 O O . ASP A 1 351 ? 141.819 135.688 166.699 1.00 61.39 463 ASP A O 1
ATOM 3414 N N . GLY A 1 352 ? 143.013 137.430 165.932 1.00 58.71 464 GLY A N 1
ATOM 3415 C CA . GLY A 1 352 ? 141.846 138.244 165.681 1.00 58.71 464 GLY A CA 1
ATOM 3416 C C . GLY A 1 352 ? 141.041 137.726 164.502 1.00 58.71 464 GLY A C 1
ATOM 3417 O O . GLY A 1 352 ? 141.291 136.658 163.941 1.00 58.71 464 GLY A O 1
ATOM 3421 N N . ILE A 1 353 ? 140.044 138.519 164.123 1.00 53.39 465 ILE A N 1
ATOM 3422 C CA . ILE A 1 353 ? 139.148 138.170 163.027 1.00 53.39 465 ILE A CA 1
ATOM 3423 C C . ILE A 1 353 ? 139.753 138.678 161.725 1.00 53.39 465 ILE A C 1
ATOM 3424 O O . ILE A 1 353 ? 139.935 139.887 161.544 1.00 53.39 465 ILE A O 1
ATOM 3440 N N . CYS A 1 354 ? 140.066 137.754 160.818 1.00 56.85 466 CYS A N 1
ATOM 3441 C CA . CYS A 1 354 ? 140.645 138.079 159.519 1.00 56.85 466 CYS A CA 1
ATOM 3442 C C . CYS A 1 354 ? 139.526 138.078 158.485 1.00 56.85 466 CYS A C 1
ATOM 3443 O O . CYS A 1 354 ? 139.001 137.017 158.130 1.00 56.85 466 CYS A O 1
ATOM 3450 N N . TYR A 1 355 ? 139.162 139.262 158.006 1.00 52.16 467 TYR A N 1
ATOM 3451 C CA . TYR A 1 355 ? 138.094 139.391 157.025 1.00 52.16 467 TYR A CA 1
ATOM 3452 C C . TYR A 1 355 ? 138.654 139.257 155.616 1.00 52.16 467 TYR A C 1
ATOM 3453 O O . TYR A 1 355 ? 139.414 140.106 155.151 1.00 52.16 467 TYR A O 1
ATOM 3472 N N . CYS B 1 125 ? 194.822 167.888 102.463 1.00 129.70 237 CYS B N 1
ATOM 3473 C CA . CYS B 1 125 ? 196.078 167.164 102.308 1.00 129.70 237 CYS B CA 1
ATOM 3474 C C . CYS B 1 125 ? 197.271 168.030 102.723 1.00 129.70 237 CYS B C 1
ATOM 3475 O O . CYS B 1 125 ? 197.972 168.569 101.866 1.00 129.70 237 CYS B O 1
ATOM 3481 N N . GLN B 1 126 ? 197.502 168.165 104.030 1.00 128.06 238 GLN B N 1
ATOM 3482 C CA . GLN B 1 126 ? 198.644 168.919 104.539 1.00 128.06 238 GLN B CA 1
ATOM 3483 C C . GLN B 1 126 ? 199.693 167.948 105.060 1.00 128.06 238 GLN B C 1
ATOM 3484 O O . GLN B 1 126 ? 199.412 167.209 106.016 1.00 128.06 238 GLN B O 1
ATOM 3498 N N . PRO B 1 127 ? 200.894 167.901 104.481 1.00 125.57 239 PRO B N 1
ATOM 3499 C 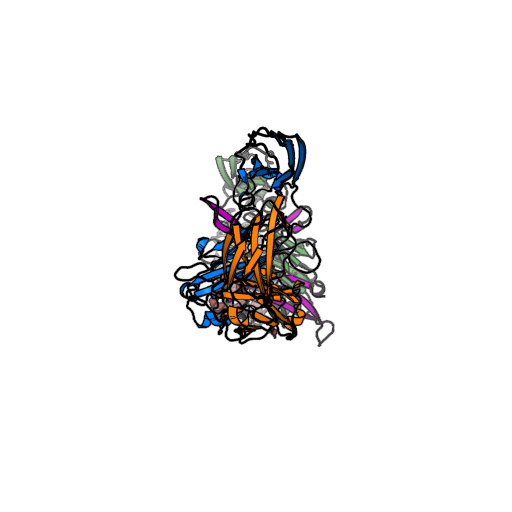CA . PRO B 1 127 ? 201.915 166.970 104.976 1.00 125.57 239 PRO B CA 1
ATOM 3500 C C . PRO B 1 127 ? 202.150 167.117 106.473 1.00 125.57 239 PRO B C 1
ATOM 3501 O O . PRO B 1 127 ? 202.140 168.223 107.018 1.00 125.57 239 PRO B O 1
ATOM 3512 N N . SER B 1 128 ? 202.368 165.985 107.139 1.00 121.92 240 SER B N 1
ATOM 3513 C CA . SER B 1 128 ? 202.644 165.993 108.570 1.00 121.92 240 SER B CA 1
ATOM 3514 C C . SER B 1 128 ? 203.240 164.651 108.971 1.00 121.92 240 SER B C 1
ATOM 3515 O O . SER B 1 128 ? 202.857 163.612 108.434 1.00 121.92 240 SER B O 1
ATOM 3523 N N . LEU B 1 129 ? 204.179 164.680 109.912 1.00 118.53 241 LEU B N 1
ATOM 3524 C CA . LEU B 1 129 ? 204.803 163.471 110.432 1.00 118.53 241 LEU B CA 1
ATOM 3525 C C . LEU B 1 129 ? 204.353 163.231 111.865 1.00 118.53 241 LEU B C 1
ATOM 3526 O O . LEU B 1 129 ? 204.304 164.163 112.674 1.00 118.53 241 LEU B O 1
ATOM 3542 N N . SER B 1 130 ? 204.027 161.978 112.178 1.00 115.46 242 SER B N 1
ATOM 3543 C CA . SER B 1 130 ? 203.754 161.590 113.552 1.00 115.46 242 SER B CA 1
ATOM 3544 C C . SER B 1 130 ? 204.247 160.169 113.786 1.00 115.46 242 SER B C 1
ATOM 3545 O O . SER B 1 130 ? 204.279 159.337 112.873 1.00 115.46 242 SER B O 1
ATOM 3553 N N . LEU B 1 131 ? 204.641 159.907 115.027 1.00 110.90 243 LEU B N 1
ATOM 3554 C CA . LEU B 1 131 ? 205.097 158.595 115.453 1.00 110.90 243 LEU B CA 1
ATOM 3555 C C . LEU B 1 131 ? 204.071 157.984 116.394 1.00 110.90 243 LEU B C 1
ATOM 3556 O O . LEU B 1 131 ? 203.561 158.658 117.295 1.00 110.90 243 LEU B O 1
ATOM 3572 N N . GLN B 1 132 ? 203.768 156.709 116.179 1.00 103.82 244 GLN B N 1
ATOM 3573 C CA . GLN B 1 132 ? 202.735 156.020 116.942 1.00 103.82 244 GLN B CA 1
ATOM 3574 C C . GLN B 1 132 ? 203.373 155.292 118.118 1.00 103.82 244 GLN B C 1
ATOM 3575 O O . GLN B 1 132 ? 204.242 154.433 117.931 1.00 103.82 244 GLN B O 1
ATOM 3589 N N . ARG B 1 133 ? 202.941 155.642 119.322 1.00 95.53 245 ARG B N 1
ATOM 3590 C CA . ARG B 1 133 ? 203.472 155.018 120.523 1.00 95.53 245 ARG B CA 1
ATOM 3591 C C . ARG B 1 133 ? 203.219 153.511 120.492 1.00 95.53 245 ARG B C 1
ATOM 3592 O O . ARG B 1 133 ? 202.185 153.066 119.978 1.00 95.53 245 ARG B O 1
ATOM 3613 N N . PRO B 1 134 ? 204.132 152.697 121.024 1.00 97.16 246 PRO B N 1
ATOM 3614 C CA . PRO B 1 134 ? 203.856 151.259 121.124 1.00 97.16 246 PRO B CA 1
ATOM 3615 C C . PRO B 1 134 ? 202.710 150.989 122.087 1.00 97.16 246 PRO B C 1
ATOM 3616 O O . PRO B 1 134 ? 202.646 151.556 123.180 1.00 97.16 246 PRO B O 1
ATOM 3627 N N . ALA B 1 135 ? 201.805 150.110 121.671 1.00 88.35 247 ALA B N 1
ATOM 3628 C CA . ALA B 1 135 ? 200.625 149.812 122.467 1.00 88.35 247 ALA B CA 1
ATOM 3629 C C . ALA B 1 135 ? 200.960 148.823 123.578 1.00 88.35 247 ALA B C 1
ATOM 3630 O O . ALA B 1 135 ? 201.845 147.973 123.439 1.00 88.35 247 ALA B O 1
ATOM 3637 N N . LEU B 1 136 ? 200.237 148.948 124.695 1.00 81.94 248 LEU B N 1
ATOM 3638 C CA . LEU B 1 136 ? 200.467 148.067 125.837 1.00 81.94 248 LEU B CA 1
ATOM 3639 C C . LEU B 1 136 ? 200.427 146.606 125.415 1.00 81.94 248 LEU B C 1
ATOM 3640 O O . LEU B 1 136 ? 201.333 145.828 125.738 1.00 81.94 248 LEU B O 1
ATOM 3656 N N . GLU B 1 137 ? 199.370 146.210 124.711 1.00 85.73 249 GLU B N 1
ATOM 3657 C CA . GLU B 1 137 ? 199.348 144.900 124.082 1.00 85.73 249 GLU B CA 1
ATOM 3658 C C . GLU B 1 137 ? 200.666 144.692 123.348 1.00 85.73 249 GLU B C 1
ATOM 3659 O O . GLU B 1 137 ? 201.094 145.553 122.576 1.00 85.73 249 GLU B O 1
ATOM 3671 N N . ASP B 1 138 ? 201.329 143.569 123.644 1.00 93.43 250 ASP B N 1
ATOM 3672 C CA . ASP B 1 138 ? 202.640 143.197 123.105 1.00 93.43 250 ASP B CA 1
ATOM 3673 C C . ASP B 1 138 ? 203.796 143.837 123.874 1.00 93.43 250 ASP B C 1
ATOM 3674 O O . ASP B 1 138 ? 204.924 143.338 123.814 1.00 93.43 250 ASP B O 1
ATOM 3683 N N . LEU B 1 139 ? 203.544 144.927 124.602 1.00 92.27 251 LEU B N 1
ATOM 3684 C CA . LEU B 1 139 ? 204.628 145.642 125.271 1.00 92.27 251 LEU B CA 1
ATOM 3685 C C . LEU B 1 139 ? 205.087 144.913 126.530 1.00 92.27 251 LEU B C 1
ATOM 3686 O O . LEU B 1 139 ? 206.115 144.229 126.514 1.00 92.27 251 LEU B O 1
ATOM 3702 N N . LEU B 1 140 ? 204.338 145.053 127.626 1.00 87.56 252 LEU B N 1
ATOM 3703 C CA . LEU B 1 140 ? 204.744 144.472 128.903 1.00 87.56 252 LEU B CA 1
ATOM 3704 C C . LEU B 1 140 ? 204.709 142.951 128.908 1.00 87.56 252 LEU B C 1
ATOM 3705 O O . LEU B 1 140 ? 205.120 142.350 129.908 1.00 87.56 252 LEU B O 1
ATOM 3721 N N . LEU B 1 141 ? 204.236 142.315 127.836 1.00 90.78 253 LEU B N 1
ATOM 3722 C CA . LEU B 1 141 ? 204.025 140.870 127.840 1.00 90.78 253 LEU B CA 1
ATOM 3723 C C . LEU B 1 141 ? 204.513 140.160 126.587 1.00 90.78 253 LEU B C 1
ATOM 3724 O O . LEU B 1 141 ? 204.798 138.960 126.664 1.00 90.78 253 LEU B O 1
ATOM 3740 N N . GLY B 1 142 ? 204.627 140.834 125.443 1.00 96.96 254 GLY B N 1
ATOM 3741 C CA . GLY B 1 142 ? 204.996 140.188 124.204 1.00 96.96 254 GLY B CA 1
ATOM 3742 C C . GLY B 1 142 ? 206.448 140.431 123.820 1.00 96.96 254 GLY B C 1
ATOM 3743 O O . GLY B 1 142 ? 207.152 141.252 124.401 1.00 96.96 254 GLY B O 1
ATOM 3747 N N . SER B 1 143 ? 206.884 139.685 122.811 1.00 105.33 255 SER B N 1
ATOM 3748 C CA . SER B 1 143 ? 208.228 139.802 122.267 1.00 105.33 255 SER B CA 1
ATOM 3749 C C . SER B 1 143 ? 208.188 140.533 120.931 1.00 105.33 255 SER B C 1
ATOM 3750 O O . SER B 1 143 ? 207.219 140.433 120.175 1.00 105.33 255 SER B O 1
ATOM 3758 N N . ASP B 1 144 ? 209.256 141.283 120.657 1.00 109.72 256 ASP B N 1
ATOM 3759 C CA . ASP B 1 144 ? 209.391 142.036 119.414 1.00 109.72 256 ASP B CA 1
ATOM 3760 C C . ASP B 1 144 ? 208.370 143.165 119.329 1.00 109.72 256 ASP B C 1
ATOM 3761 O O . ASP B 1 144 ? 207.590 143.234 118.374 1.00 109.72 256 ASP B O 1
ATOM 3770 N N . ALA B 1 145 ? 208.368 144.052 120.321 1.00 106.79 257 ALA B N 1
ATOM 3771 C CA . ALA B 1 145 ? 207.586 145.274 120.225 1.00 106.79 257 ALA B CA 1
ATOM 3772 C C . ALA B 1 145 ? 208.190 146.194 119.165 1.00 106.79 257 ALA B C 1
ATOM 3773 O O . ALA B 1 145 ? 209.361 146.070 118.794 1.00 106.79 257 ALA B O 1
ATOM 3780 N N . SER B 1 146 ? 207.379 147.130 118.676 1.00 108.71 258 SER B N 1
ATOM 3781 C CA . SER B 1 146 ? 207.787 147.944 117.539 1.00 108.71 258 SER B CA 1
ATOM 3782 C C . SER B 1 146 ? 207.226 149.353 117.666 1.00 108.71 258 SER B C 1
ATOM 3783 O O . SER B 1 146 ? 206.317 149.616 118.459 1.00 108.71 258 SER B O 1
ATOM 3791 N N . ILE B 1 147 ? 207.787 150.258 116.863 1.00 107.73 259 ILE B N 1
ATOM 3792 C CA . ILE B 1 147 ? 207.344 151.650 116.797 1.00 107.73 259 ILE B CA 1
ATOM 3793 C C . ILE B 1 147 ? 207.100 152.012 115.338 1.00 107.73 259 ILE B C 1
ATOM 3794 O O . ILE B 1 147 ? 207.858 151.599 114.457 1.00 107.73 259 ILE B O 1
ATOM 3810 N N . THR B 1 148 ? 206.063 152.804 115.078 1.00 110.35 260 THR B N 1
ATOM 3811 C CA . THR B 1 148 ? 205.670 153.133 113.711 1.00 110.35 260 THR B CA 1
ATOM 3812 C C . THR B 1 148 ? 205.896 154.613 113.426 1.00 110.35 260 THR B C 1
ATOM 3813 O O . THR B 1 148 ? 205.538 155.473 114.238 1.00 110.35 260 THR B O 1
ATOM 3824 N N . CYS B 1 149 ? 206.490 154.897 112.267 1.00 115.18 261 CYS B N 1
ATOM 3825 C CA . CYS B 1 149 ? 206.740 156.248 111.777 1.00 115.18 261 CYS B CA 1
ATOM 3826 C C . CYS B 1 149 ? 205.822 156.483 110.583 1.00 115.18 261 CYS B C 1
ATOM 3827 O O . CYS B 1 149 ? 205.877 155.723 109.608 1.00 115.18 261 CYS B O 1
ATOM 3834 N N . THR B 1 150 ? 204.977 157.522 110.650 1.00 117.99 262 THR B N 1
ATOM 3835 C CA . THR B 1 150 ? 203.917 157.708 109.665 1.00 117.99 262 THR B CA 1
ATOM 3836 C C . THR B 1 150 ? 203.872 159.144 109.161 1.00 117.99 262 THR B C 1
ATOM 3837 O O . THR B 1 150 ? 203.778 160.088 109.954 1.00 117.99 262 THR B O 1
ATOM 3848 N N . LEU B 1 151 ? 203.905 159.295 107.839 1.00 121.35 263 LEU B N 1
ATOM 3849 C CA . LEU B 1 151 ? 203.615 160.547 107.159 1.00 121.35 263 LEU B CA 1
ATOM 3850 C C . LEU B 1 151 ? 202.167 160.532 106.685 1.00 121.35 263 LEU B C 1
ATOM 3851 O O . LEU B 1 151 ? 201.688 159.527 106.154 1.00 121.35 263 LEU B O 1
ATOM 3867 N N . ASN B 1 152 ? 201.476 161.648 106.883 1.00 124.25 264 ASN B N 1
ATOM 3868 C CA . ASN B 1 152 ? 200.120 161.842 106.397 1.00 124.25 264 ASN B CA 1
ATOM 3869 C C . ASN B 1 152 ? 200.071 163.090 105.531 1.00 124.25 264 ASN B C 1
ATOM 3870 O O . ASN B 1 152 ? 200.967 163.939 105.579 1.00 124.25 264 ASN B O 1
ATOM 3881 N N . GLY B 1 153 ? 199.007 163.203 104.741 1.00 126.63 265 GLY B N 1
ATOM 3882 C CA . GLY B 1 153 ? 198.833 164.409 103.956 1.00 126.63 265 GLY B CA 1
ATOM 3883 C C . GLY B 1 153 ? 199.619 164.381 102.673 1.00 126.63 265 GLY B C 1
ATOM 3884 O O . GLY B 1 153 ? 200.118 165.419 102.227 1.00 126.63 265 GLY B O 1
ATOM 3888 N N . LEU B 1 154 ? 199.747 163.208 102.071 1.00 126.57 266 LEU B N 1
ATOM 3889 C CA . LEU B 1 154 ? 200.584 162.996 100.905 1.00 126.57 266 LEU B CA 1
ATOM 3890 C C . LEU B 1 154 ? 199.724 162.900 99.653 1.00 126.57 266 LEU B C 1
ATOM 3891 O O . LEU B 1 154 ? 198.553 162.514 99.705 1.00 126.57 266 LEU B O 1
ATOM 3907 N N . ARG B 1 155 ? 200.320 163.271 98.523 1.00 129.98 267 ARG B N 1
ATOM 3908 C CA . ARG B 1 155 ? 199.712 163.084 97.214 1.00 129.98 267 ARG B CA 1
ATOM 3909 C C . ARG B 1 155 ? 200.443 162.027 96.399 1.00 129.98 267 ARG B C 1
ATOM 3910 O O . ARG B 1 155 ? 200.145 161.853 95.213 1.00 129.98 267 ARG B O 1
ATOM 3931 N N . ASN B 1 156 ? 201.389 161.313 97.010 1.00 128.90 268 ASN B N 1
ATOM 3932 C CA . ASN B 1 156 ? 202.251 160.381 96.297 1.00 128.90 268 ASN B CA 1
ATOM 3933 C C . ASN B 1 156 ? 202.525 159.153 97.161 1.00 128.90 268 ASN B C 1
ATOM 3934 O O . ASN B 1 156 ? 203.280 159.244 98.138 1.00 128.90 268 ASN B O 1
ATOM 3945 N N . PRO B 1 157 ? 201.933 157.978 96.840 1.00 127.48 269 PRO B N 1
ATOM 3946 C CA . PRO B 1 157 ? 202.132 156.765 97.645 1.00 127.48 269 PRO B CA 1
ATOM 3947 C C . PRO B 1 157 ? 203.431 156.022 97.335 1.00 127.48 269 PRO B C 1
ATOM 3948 O O . PRO B 1 157 ? 203.434 154.817 97.080 1.00 127.48 269 PRO B O 1
ATOM 3959 N N . GLU B 1 158 ? 204.548 156.749 97.368 1.00 125.72 270 GLU B N 1
ATOM 3960 C CA . GLU B 1 158 ? 205.850 156.173 97.054 1.00 125.72 270 GLU B CA 1
ATOM 3961 C C . GLU B 1 158 ? 206.938 157.228 97.195 1.00 125.72 270 GLU B C 1
ATOM 3962 O O . GLU B 1 158 ? 206.691 158.414 96.959 1.00 125.72 270 GLU B O 1
ATOM 3974 N N . GLY B 1 159 ? 208.143 156.809 97.575 1.00 124.76 271 GLY B N 1
ATOM 3975 C CA . GLY B 1 159 ? 209.274 157.705 97.681 1.00 124.76 271 GLY B CA 1
ATOM 3976 C C . GLY B 1 159 ? 209.598 158.163 99.086 1.00 124.76 271 GLY B C 1
ATOM 3977 O O . GLY B 1 159 ? 210.685 158.713 99.301 1.00 124.76 271 GLY B O 1
ATOM 3981 N N . ALA B 1 160 ? 208.696 157.965 100.045 1.00 123.48 272 ALA B N 1
ATOM 3982 C CA . ALA B 1 160 ? 208.999 158.306 101.428 1.00 123.48 272 ALA B CA 1
ATOM 3983 C C . ALA B 1 160 ? 210.123 157.415 101.934 1.00 123.48 272 ALA B C 1
ATOM 3984 O O . ALA B 1 160 ? 210.075 156.192 101.764 1.00 123.48 272 ALA B O 1
ATOM 3991 N N . VAL B 1 161 ? 211.138 158.013 102.553 1.00 121.78 273 VAL B N 1
ATOM 3992 C CA . VAL B 1 161 ? 212.254 157.240 103.101 1.00 121.78 273 VAL B CA 1
ATOM 3993 C C . VAL B 1 161 ? 212.271 157.445 104.607 1.00 121.78 273 VAL B C 1
ATOM 3994 O O . VAL B 1 161 ? 212.558 158.547 105.085 1.00 121.78 273 VAL B O 1
ATOM 4007 N N . PHE B 1 162 ? 211.977 156.382 105.355 1.00 119.64 274 PHE B N 1
ATOM 4008 C CA . PHE B 1 162 ? 211.866 156.455 106.812 1.00 119.64 274 PHE B CA 1
ATOM 4009 C C . PHE B 1 162 ? 213.207 156.073 107.425 1.00 119.64 274 PHE B C 1
ATOM 4010 O O . PHE B 1 162 ? 213.489 154.904 107.688 1.00 119.64 274 PHE B O 1
ATOM 4027 N N . THR B 1 163 ? 214.052 157.078 107.640 1.00 117.47 275 THR B N 1
ATOM 4028 C CA . THR B 1 163 ? 215.325 156.883 108.316 1.00 117.47 275 THR B CA 1
ATOM 4029 C C . THR B 1 163 ? 215.110 156.877 109.825 1.00 117.47 275 THR B C 1
ATOM 4030 O O . THR B 1 163 ? 214.395 157.729 110.367 1.00 117.47 275 THR B O 1
ATOM 4041 N N . TRP B 1 164 ? 215.733 155.917 110.502 1.00 114.10 276 TRP B N 1
ATOM 4042 C CA . TRP B 1 164 ? 215.535 155.694 111.929 1.00 114.10 276 TRP B CA 1
ATOM 4043 C C . TRP B 1 164 ? 216.844 155.969 112.656 1.00 114.10 276 TRP B C 1
ATOM 4044 O O . TRP B 1 164 ? 217.876 155.369 112.332 1.00 114.10 276 TRP B O 1
ATOM 4065 N N . GLU B 1 165 ? 216.802 156.865 113.646 1.00 116.78 277 GLU B N 1
ATOM 4066 C CA . GLU B 1 165 ? 217.983 157.214 114.427 1.00 116.78 277 GLU B CA 1
ATOM 4067 C C . GLU B 1 165 ? 217.929 156.690 115.864 1.00 116.78 277 GLU B C 1
ATOM 4068 O O . GLU B 1 165 ? 218.285 157.421 116.794 1.00 116.78 277 GLU B O 1
ATOM 4080 N N . PRO B 1 166 ? 217.503 155.451 116.109 1.00 113.72 278 PRO B N 1
ATOM 4081 C CA . PRO B 1 166 ? 217.852 154.831 117.390 1.00 113.72 278 PRO B CA 1
ATOM 4082 C C . PRO B 1 166 ? 219.117 154.013 117.228 1.00 113.72 278 PRO B C 1
ATOM 4083 O O . PRO B 1 166 ? 219.780 153.648 118.202 1.00 113.72 278 PRO B O 1
ATOM 4094 N N . SER B 1 167 ? 219.452 153.741 115.964 1.00 115.48 279 SER B N 1
ATOM 4095 C CA . SER B 1 167 ? 220.674 153.032 115.599 1.00 115.48 279 SER B CA 1
ATOM 4096 C C . SER B 1 167 ? 220.775 151.692 116.327 1.00 115.48 279 SER B C 1
ATOM 4097 O O . SER B 1 167 ? 221.814 151.338 116.889 1.00 115.48 279 SER B O 1
ATOM 4105 N N . THR B 1 168 ? 219.675 150.934 116.307 1.00 114.01 280 THR B N 1
ATOM 4106 C CA . THR B 1 168 ? 219.686 149.577 116.836 1.00 114.01 280 THR B CA 1
ATOM 4107 C C . THR B 1 168 ? 220.249 148.572 115.842 1.00 114.01 280 THR B C 1
ATOM 4108 O O . THR B 1 168 ? 220.606 147.459 116.242 1.00 114.01 280 THR B O 1
ATOM 4119 N N . GLY B 1 169 ? 220.338 148.939 114.565 1.00 114.92 281 GLY B N 1
ATOM 4120 C CA . GLY B 1 169 ? 220.745 148.020 113.525 1.00 114.92 281 GLY B CA 1
ATOM 4121 C C . GLY B 1 169 ? 219.604 147.297 112.844 1.00 114.92 281 GLY B C 1
ATOM 4122 O O . GLY B 1 169 ? 219.858 146.469 111.959 1.00 114.92 281 GLY B O 1
ATOM 4126 N N . LYS B 1 170 ? 218.361 147.581 113.223 1.00 114.62 282 LYS B N 1
ATOM 4127 C CA . LYS B 1 170 ? 217.192 146.938 112.642 1.00 114.62 282 LYS B CA 1
ATOM 4128 C C . LYS B 1 170 ? 216.608 147.814 111.543 1.00 114.62 282 LYS B C 1
ATOM 4129 O O . LYS B 1 170 ? 216.534 149.039 111.682 1.00 114.62 282 LYS B O 1
ATOM 4148 N N . ASP B 1 171 ? 216.194 147.179 110.450 1.00 115.12 283 ASP B N 1
ATOM 4149 C CA . ASP B 1 171 ? 215.601 147.879 109.319 1.00 115.12 283 ASP B CA 1
ATOM 4150 C C . ASP B 1 171 ? 214.087 147.916 109.489 1.00 115.12 283 ASP B C 1
ATOM 4151 O O . ASP B 1 171 ? 213.447 146.867 109.627 1.00 115.12 283 ASP B O 1
ATOM 4160 N N . ALA B 1 172 ? 213.519 149.118 109.482 1.00 113.58 284 ALA B N 1
ATOM 4161 C CA . ALA B 1 172 ? 212.073 149.252 109.557 1.00 113.58 284 ALA B CA 1
ATOM 4162 C C . ALA B 1 172 ? 211.430 148.745 108.271 1.00 113.58 284 ALA B C 1
ATOM 4163 O O . ALA B 1 172 ? 211.980 148.888 107.176 1.00 113.58 284 ALA B O 1
ATOM 4170 N N . VAL B 1 173 ? 210.252 148.148 108.413 1.00 115.09 285 VAL B N 1
ATOM 4171 C CA . VAL B 1 173 ? 209.560 147.519 107.293 1.00 115.09 285 VAL B CA 1
ATOM 4172 C C . VAL B 1 173 ? 208.585 148.522 106.690 1.00 115.09 285 VAL B C 1
ATOM 4173 O O . VAL B 1 173 ? 207.722 149.062 107.390 1.00 115.09 285 VAL B O 1
ATOM 4186 N N . GLN B 1 174 ? 208.725 148.768 105.390 1.00 118.45 286 GLN B N 1
ATOM 4187 C CA . GLN B 1 174 ? 207.847 149.689 104.682 1.00 118.45 286 GLN B CA 1
ATOM 4188 C C . GLN B 1 174 ? 206.492 149.034 104.443 1.00 118.45 286 GLN B C 1
ATOM 4189 O O . GLN B 1 174 ? 206.419 147.882 104.004 1.00 118.45 286 GLN B O 1
ATOM 4203 N N . LYS B 1 175 ? 205.422 149.769 104.730 1.00 117.72 287 LYS B N 1
ATOM 4204 C CA . LYS B 1 175 ? 204.062 149.273 104.587 1.00 117.72 287 LYS B CA 1
ATOM 4205 C C . LYS B 1 175 ? 203.386 149.913 103.381 1.00 117.72 287 LYS B C 1
ATOM 4206 O O . LYS B 1 175 ? 203.821 150.948 102.869 1.00 117.72 287 LYS B O 1
ATOM 4225 N N . LYS B 1 176 ? 202.306 149.277 102.935 1.00 122.93 288 LYS B N 1
ATOM 4226 C CA . LYS B 1 176 ? 201.577 149.753 101.768 1.00 122.93 288 LYS B CA 1
ATOM 4227 C C . LYS B 1 176 ? 200.839 151.048 102.087 1.00 122.93 288 LYS B C 1
ATOM 4228 O O . LYS B 1 176 ? 200.319 151.232 103.191 1.00 122.93 288 LYS B O 1
ATOM 4247 N N . ALA B 1 177 ? 200.795 151.947 101.108 1.00 124.82 289 ALA B N 1
ATOM 4248 C CA . ALA B 1 177 ? 200.123 153.224 101.290 1.00 124.82 289 ALA B CA 1
ATOM 4249 C C . ALA B 1 177 ? 198.610 153.038 101.334 1.00 124.82 289 ALA B C 1
ATOM 4250 O O . ALA B 1 177 ? 198.052 152.135 100.704 1.00 124.82 289 ALA B O 1
ATOM 4257 N N . VAL B 1 178 ? 197.945 153.911 102.091 1.00 126.37 290 VAL B N 1
ATOM 4258 C CA . VAL B 1 178 ? 196.496 153.907 102.223 1.00 126.37 290 VAL B CA 1
ATOM 4259 C C . VAL B 1 178 ? 195.991 155.330 102.013 1.00 126.37 290 VAL B C 1
ATOM 4260 O O . VAL B 1 178 ? 196.754 156.295 102.039 1.00 126.37 290 VAL B O 1
ATOM 4273 N N . GLN B 1 179 ? 194.681 155.448 101.802 1.00 128.08 291 GLN B N 1
ATOM 4274 C CA . GLN B 1 179 ? 194.057 156.722 101.479 1.00 128.08 291 GLN B CA 1
ATOM 4275 C C . GLN B 1 179 ? 192.933 157.028 102.456 1.00 128.08 291 GLN B C 1
ATOM 4276 O O . GLN B 1 179 ? 192.318 156.125 103.029 1.00 128.08 291 GLN B O 1
ATOM 4290 N N . ASN B 1 180 ? 192.671 158.321 102.635 1.00 130.08 292 ASN B N 1
ATOM 4291 C CA . ASN B 1 180 ? 191.515 158.778 103.387 1.00 130.08 292 ASN B CA 1
ATOM 4292 C C . ASN B 1 180 ? 190.293 158.822 102.471 1.00 130.08 292 ASN B C 1
ATOM 4293 O O . ASN B 1 180 ? 190.359 158.491 101.284 1.00 130.08 292 ASN B O 1
ATOM 4304 N N . SER B 1 181 ? 189.154 159.238 103.029 1.00 130.09 293 SER B N 1
ATOM 4305 C CA . SER B 1 181 ? 187.945 159.365 102.224 1.00 130.09 293 SER B CA 1
ATOM 4306 C C . SER B 1 181 ? 188.087 160.428 101.143 1.00 130.09 293 SER B C 1
ATOM 4307 O O . SER B 1 181 ? 187.372 160.373 100.136 1.00 130.09 293 SER B O 1
ATOM 4315 N N . CYS B 1 182 ? 188.990 161.387 101.328 1.00 130.17 294 CYS B N 1
ATOM 4316 C CA . CYS B 1 182 ? 189.191 162.477 100.384 1.00 130.17 294 CYS B CA 1
ATOM 4317 C C . CYS B 1 182 ? 190.300 162.200 99.379 1.00 130.17 294 CYS B C 1
ATOM 4318 O O . CYS B 1 182 ? 190.530 163.026 98.490 1.00 130.17 294 CYS B O 1
ATOM 4325 N N . GLY B 1 183 ? 190.993 161.069 99.496 1.00 129.11 295 GLY B N 1
ATOM 4326 C CA . GLY B 1 183 ? 192.086 160.735 98.611 1.00 129.11 295 GLY B CA 1
ATOM 4327 C C . GLY B 1 183 ? 193.466 161.042 99.156 1.00 129.11 295 GLY B C 1
ATOM 4328 O O . GLY B 1 183 ? 194.454 160.562 98.585 1.00 129.11 295 GLY B O 1
ATOM 4332 N N . CYS B 1 184 ? 193.571 161.826 100.230 1.00 130.27 296 CYS B N 1
ATOM 4333 C CA . CYS B 1 184 ? 194.875 162.092 100.824 1.00 130.27 296 CYS B CA 1
ATOM 4334 C C . CYS B 1 184 ? 195.541 160.778 101.214 1.00 130.27 296 CYS B C 1
ATOM 4335 O O . CYS B 1 184 ? 194.876 159.831 101.641 1.00 130.27 296 CYS B O 1
ATOM 4342 N N . TYR B 1 185 ? 196.862 160.724 101.073 1.00 127.82 297 TYR B N 1
ATOM 4343 C CA . TYR B 1 185 ? 197.614 159.505 101.326 1.00 127.82 297 TYR B CA 1
ATOM 4344 C C . TYR B 1 185 ? 198.294 159.531 102.695 1.00 127.82 297 TYR B C 1
ATOM 4345 O O . TYR B 1 185 ? 198.604 160.590 103.262 1.00 127.82 297 TYR B O 1
ATOM 4363 N N . SER B 1 186 ? 198.540 158.323 103.201 1.00 123.45 298 SER B N 1
ATOM 4364 C CA . SER B 1 186 ? 199.266 158.077 104.438 1.00 123.45 298 SER B CA 1
ATOM 4365 C C . SER B 1 186 ? 200.232 156.925 104.199 1.00 123.45 298 SER B C 1
ATOM 4366 O O . SER B 1 186 ? 199.821 155.857 103.736 1.00 123.45 298 SER B O 1
ATOM 4374 N N . VAL B 1 187 ? 201.507 157.141 104.516 1.00 122.34 299 VAL B N 1
ATOM 4375 C CA . VAL B 1 187 ? 202.573 156.182 104.243 1.00 122.34 299 VAL B CA 1
ATOM 4376 C C . VAL B 1 187 ? 203.414 156.028 105.503 1.00 122.34 299 VAL B C 1
ATOM 4377 O O . VAL B 1 187 ? 203.801 157.026 106.116 1.00 122.34 299 VAL B O 1
ATOM 4390 N N . SER B 1 188 ? 203.721 154.787 105.877 1.00 117.55 300 SER B N 1
ATOM 4391 C CA . SER B 1 188 ? 204.391 154.551 107.148 1.00 117.55 300 SER B CA 1
ATOM 4392 C C . SER B 1 188 ? 205.327 153.355 107.046 1.00 117.55 300 SER B C 1
ATOM 4393 O O . SER B 1 188 ? 205.269 152.563 106.102 1.00 117.55 300 SER B O 1
ATOM 4401 N N . SER B 1 189 ? 206.200 153.244 108.046 1.00 115.82 301 SER B N 1
ATOM 4402 C CA . SER B 1 189 ? 207.058 152.079 108.218 1.00 115.82 301 SER B CA 1
ATOM 4403 C C . SER B 1 189 ? 207.140 151.743 109.702 1.00 115.82 301 SER B C 1
ATOM 4404 O O . SER B 1 189 ? 206.824 152.568 110.564 1.00 115.82 301 SER B O 1
ATOM 4412 N N . VAL B 1 190 ? 207.552 150.512 109.998 1.00 112.57 302 VAL B N 1
ATOM 4413 C CA . VAL B 1 190 ? 207.553 149.984 111.358 1.00 112.57 302 VAL B CA 1
ATOM 4414 C C . VAL B 1 190 ? 208.954 149.497 111.705 1.00 112.57 302 VAL B C 1
ATOM 4415 O O . VAL B 1 190 ? 209.525 148.669 110.985 1.00 112.57 302 VAL B O 1
ATOM 4428 N N . LEU B 1 191 ? 209.499 150.001 112.813 1.00 112.05 303 LEU B N 1
ATOM 4429 C CA . LEU B 1 191 ? 210.772 149.521 113.335 1.00 112.05 303 LEU B CA 1
ATOM 4430 C C . LEU B 1 191 ? 210.525 148.430 114.363 1.00 112.05 303 LEU B C 1
ATOM 4431 O O . LEU B 1 191 ? 209.832 148.684 115.362 1.00 112.05 303 LEU B O 1
ATOM 4447 N N . PRO B 1 192 ? 211.070 147.232 114.176 1.00 112.58 304 PRO B N 1
ATOM 4448 C CA . PRO B 1 192 ? 211.080 146.242 115.252 1.00 112.58 304 PRO B CA 1
ATOM 4449 C C . PRO B 1 192 ? 212.183 146.530 116.258 1.00 112.58 304 PRO B C 1
ATOM 4450 O O . PRO B 1 192 ? 213.257 147.031 115.918 1.00 112.58 304 PRO B O 1
ATOM 4461 N N . GLY B 1 193 ? 211.903 146.199 117.517 1.00 109.16 305 GLY B N 1
ATOM 4462 C CA . GLY B 1 193 ? 212.843 146.462 118.591 1.00 109.16 305 GLY B CA 1
ATOM 4463 C C . GLY B 1 193 ? 212.465 147.692 119.389 1.00 109.16 305 GLY B C 1
ATOM 4464 O O . GLY B 1 193 ? 212.819 148.814 119.014 1.00 109.16 305 GLY B O 1
ATOM 4468 N N . CYS B 1 194 ? 211.748 147.495 120.495 1.00 106.47 306 CYS B N 1
ATOM 4469 C CA . CYS B 1 194 ? 211.210 148.616 121.258 1.00 106.47 306 CYS B CA 1
ATOM 4470 C C . CYS B 1 194 ? 211.364 148.427 122.762 1.00 106.47 306 CYS B C 1
ATOM 4471 O O . CYS B 1 194 ? 212.056 149.206 123.425 1.00 106.47 306 CYS B O 1
ATOM 4479 N N . ALA B 1 195 ? 210.718 147.390 123.301 1.00 104.36 307 ALA B N 1
ATOM 4480 C CA . ALA B 1 195 ? 210.516 147.290 124.745 1.00 104.36 307 ALA B CA 1
ATOM 4481 C C . ALA B 1 195 ? 211.817 147.440 125.526 1.00 104.36 307 ALA B C 1
ATOM 4482 O O . ALA B 1 195 ? 211.850 148.103 126.568 1.00 104.36 307 ALA B O 1
ATOM 4489 N N . GLU B 1 196 ? 212.901 146.832 125.040 1.00 107.16 308 GLU B N 1
ATOM 4490 C CA . GLU B 1 196 ? 214.117 146.755 125.845 1.00 107.16 308 GLU B CA 1
ATOM 4491 C C . GLU B 1 196 ? 214.730 148.129 126.091 1.00 107.16 308 GLU B C 1
ATOM 4492 O O . GLU B 1 196 ? 215.347 148.349 127.139 1.00 107.16 308 GLU B O 1
ATOM 4504 N N . ARG B 1 197 ? 214.576 149.061 125.150 1.00 107.26 309 ARG B N 1
ATOM 4505 C CA . ARG B 1 197 ? 215.050 150.428 125.324 1.00 107.26 309 ARG B CA 1
ATOM 4506 C C . ARG B 1 197 ? 213.929 151.428 125.546 1.00 107.26 309 ARG B C 1
ATOM 4507 O O . ARG B 1 197 ? 214.145 152.442 126.212 1.00 107.26 309 ARG B O 1
ATOM 4528 N N . TRP B 1 198 ? 212.739 151.165 125.003 1.00 100.74 310 TRP B N 1
ATOM 4529 C CA . TRP B 1 198 ? 211.617 152.078 125.190 1.00 100.74 310 TRP B CA 1
ATOM 4530 C C . TRP B 1 198 ? 211.222 152.161 126.659 1.00 100.74 310 TRP B C 1
ATOM 4531 O O . TRP B 1 198 ? 211.031 153.255 127.203 1.00 100.74 310 TRP B O 1
ATOM 4552 N N . ASN B 1 199 ? 211.094 151.009 127.320 1.00 100.35 311 ASN B N 1
ATOM 4553 C CA . ASN B 1 199 ? 210.783 150.994 128.744 1.00 100.35 311 ASN B CA 1
ATOM 4554 C C . ASN B 1 199 ? 211.936 151.501 129.599 1.00 100.35 311 ASN B C 1
ATOM 4555 O O . ASN B 1 199 ? 211.741 151.729 130.798 1.00 100.35 311 ASN B O 1
ATOM 4566 N N . SER B 1 200 ? 213.120 151.678 129.019 1.00 106.09 312 SER B N 1
ATOM 4567 C CA . SER B 1 200 ? 214.268 152.225 129.727 1.00 106.09 312 SER B CA 1
ATOM 4568 C C . SER B 1 200 ? 214.374 153.739 129.595 1.00 106.09 312 SER B C 1
ATOM 4569 O O . SER B 1 200 ? 215.330 154.326 130.113 1.00 106.09 312 SER B O 1
ATOM 4577 N N . GLY B 1 201 ? 213.424 154.381 128.921 1.00 104.68 313 GLY B N 1
ATOM 4578 C CA . GLY B 1 201 ? 213.455 155.815 128.728 1.00 104.68 313 GLY B CA 1
ATOM 4579 C C . GLY B 1 201 ? 214.216 156.282 127.509 1.00 104.68 313 GLY B C 1
ATOM 4580 O O . GLY B 1 201 ? 214.494 157.482 127.398 1.00 104.68 313 GLY B O 1
ATOM 4584 N N . ALA B 1 202 ? 214.559 155.382 126.592 1.00 106.41 314 ALA B N 1
ATOM 4585 C CA . ALA B 1 202 ? 215.307 155.768 125.406 1.00 106.41 314 ALA B CA 1
ATOM 4586 C C . ALA B 1 202 ? 214.423 156.547 124.439 1.00 106.41 314 ALA B C 1
ATOM 4587 O O . ALA B 1 202 ? 213.218 156.306 124.328 1.00 106.41 314 ALA B O 1
ATOM 4594 N N . SER B 1 203 ? 215.040 157.491 123.729 1.00 107.94 315 SER B N 1
ATOM 4595 C CA . SER B 1 203 ? 214.347 158.324 122.755 1.00 107.94 315 SER B CA 1
ATOM 4596 C C . SER B 1 203 ? 214.624 157.784 121.356 1.00 107.94 315 SER B C 1
ATOM 4597 O O . SER B 1 203 ? 215.764 157.817 120.881 1.00 107.94 315 SER B O 1
ATOM 4605 N N . PHE B 1 204 ? 213.575 157.288 120.707 1.00 109.27 316 PHE B N 1
ATOM 4606 C CA . PHE B 1 204 ? 213.636 156.776 119.343 1.00 109.27 316 PHE B CA 1
ATOM 4607 C C . PHE B 1 204 ? 213.258 157.906 118.397 1.00 109.27 316 PHE B C 1
ATOM 4608 O O . PHE B 1 204 ? 212.104 158.343 118.384 1.00 109.27 316 PHE B O 1
ATOM 4625 N N . LYS B 1 205 ? 214.213 158.375 117.601 1.00 115.72 317 LYS B N 1
ATOM 4626 C CA . LYS B 1 205 ? 213.962 159.454 116.658 1.00 115.72 317 LYS B CA 1
ATOM 4627 C C . LYS B 1 205 ? 213.773 158.895 115.253 1.00 115.72 317 LYS B C 1
ATOM 4628 O O . LYS B 1 205 ? 214.403 157.905 114.870 1.00 115.72 317 LYS B O 1
ATOM 4647 N N . CYS B 1 206 ? 212.891 159.535 114.492 1.00 116.13 318 CYS B N 1
ATOM 4648 C CA . CYS B 1 206 ? 212.620 159.165 113.111 1.00 116.13 318 CYS B CA 1
ATOM 4649 C C . CYS B 1 206 ? 212.642 160.423 112.259 1.00 116.13 318 CYS B C 1
ATOM 4650 O O . CYS B 1 206 ? 211.977 161.413 112.592 1.00 116.13 318 CYS B O 1
ATOM 4657 N N . THR B 1 207 ? 213.429 160.387 111.184 1.00 119.34 319 THR B N 1
ATOM 4658 C CA . THR B 1 207 ? 213.425 161.411 110.150 1.00 119.34 319 THR B CA 1
ATOM 4659 C C . THR B 1 207 ? 212.947 160.770 108.858 1.00 119.34 319 THR B C 1
ATOM 4660 O O . THR B 1 207 ? 213.484 159.744 108.439 1.00 119.34 319 THR B O 1
ATOM 4671 N N . VAL B 1 208 ? 211.950 161.371 108.224 1.00 120.63 320 VAL B N 1
ATOM 4672 C CA . VAL B 1 208 ? 211.384 160.844 106.991 1.00 120.63 320 VAL B CA 1
ATOM 4673 C C . VAL B 1 208 ? 211.621 161.852 105.878 1.00 120.63 320 VAL B C 1
ATOM 4674 O O . VAL B 1 208 ? 211.268 163.031 106.015 1.00 120.63 320 VAL B O 1
ATOM 4687 N N . THR B 1 209 ? 212.237 161.385 104.793 1.00 122.94 321 THR B N 1
ATOM 4688 C CA . THR B 1 209 ? 212.322 162.149 103.557 1.00 122.94 321 THR B CA 1
ATOM 4689 C C . THR B 1 209 ? 210.975 162.078 102.854 1.00 122.94 321 THR B C 1
ATOM 4690 O O . THR B 1 209 ? 210.483 160.981 102.545 1.00 122.94 321 THR B O 1
ATOM 4701 N N . HIS B 1 210 ? 210.404 163.255 102.599 1.00 125.62 322 HIS B N 1
ATOM 4702 C CA . HIS B 1 210 ? 209.049 163.377 102.087 1.00 125.62 322 HIS B CA 1
ATOM 4703 C C . HIS B 1 210 ? 208.990 162.921 100.629 1.00 125.62 322 HIS B C 1
ATOM 4704 O O . HIS B 1 210 ? 209.895 163.226 99.846 1.00 125.62 322 HIS B O 1
ATOM 4718 N N . PRO B 1 211 ? 207.944 162.190 100.236 1.00 126.43 323 PRO B N 1
ATOM 4719 C CA . PRO B 1 211 ? 207.836 161.751 98.835 1.00 126.43 323 PRO B CA 1
ATOM 4720 C C . PRO B 1 211 ? 208.032 162.856 97.812 1.00 126.43 323 PRO B C 1
ATOM 4721 O O . PRO B 1 211 ? 208.536 162.592 96.712 1.00 126.43 323 PRO B O 1
ATOM 4732 N N . GLU B 1 212 ? 207.651 164.087 98.139 1.00 127.94 324 GLU B N 1
ATOM 4733 C CA . GLU B 1 212 ? 207.618 165.192 97.190 1.00 127.94 324 GLU B CA 1
ATOM 4734 C C . GLU B 1 212 ? 208.609 166.301 97.507 1.00 127.94 324 GLU B C 1
ATOM 4735 O O . GLU B 1 212 ? 209.211 166.857 96.586 1.00 127.94 324 GLU B O 1
ATOM 4747 N N . SER B 1 213 ? 208.804 166.645 98.782 1.00 128.09 325 SER B N 1
ATOM 4748 C CA . SER B 1 213 ? 209.735 167.714 99.131 1.00 128.09 325 SER B CA 1
ATOM 4749 C C . SER B 1 213 ? 209.985 167.799 100.633 1.00 128.09 325 SER B C 1
ATOM 4750 O O . SER B 1 213 ? 209.040 167.848 101.426 1.00 128.09 325 SER B O 1
ATOM 4758 N N . GLY B 1 214 ? 211.258 167.821 101.028 1.00 125.49 326 GLY B N 1
ATOM 4759 C CA . GLY B 1 214 ? 211.629 168.110 102.400 1.00 125.49 326 GLY B CA 1
ATOM 4760 C C . GLY B 1 214 ? 211.682 166.884 103.290 1.00 125.49 326 GLY B C 1
ATOM 4761 O O . GLY B 1 214 ? 211.509 165.738 102.865 1.00 125.49 326 GLY B O 1
ATOM 4765 N N . THR B 1 215 ? 211.935 167.149 104.571 1.00 123.02 327 THR B N 1
ATOM 4766 C CA . THR B 1 215 ? 212.046 166.114 105.588 1.00 123.02 327 THR B CA 1
ATOM 4767 C C . THR B 1 215 ? 211.234 166.510 106.815 1.00 123.02 327 THR B C 1
ATOM 4768 O O . THR B 1 215 ? 210.973 167.690 107.061 1.00 123.02 327 THR B O 1
ATOM 4779 N N . LEU B 1 216 ? 210.835 165.496 107.583 1.00 120.96 328 LEU B N 1
ATOM 4780 C CA . LEU B 1 216 ? 210.085 165.689 108.818 1.00 120.96 328 LEU B CA 1
ATOM 4781 C C . LEU B 1 216 ? 210.687 164.810 109.908 1.00 120.96 328 LEU B C 1
ATOM 4782 O O . LEU B 1 216 ? 211.253 163.756 109.620 1.00 120.96 328 LEU B O 1
ATOM 4798 N N . THR B 1 217 ? 210.571 165.243 111.166 1.00 119.40 329 THR B N 1
ATOM 4799 C CA . THR B 1 217 ? 211.249 164.554 112.260 1.00 119.40 329 THR B CA 1
ATOM 4800 C C . THR B 1 217 ? 210.351 164.450 113.487 1.00 119.40 329 THR B C 1
ATOM 4801 O O . THR B 1 217 ? 209.424 165.242 113.678 1.00 119.40 329 THR B O 1
ATOM 4812 N N . GLY B 1 218 ? 210.645 163.453 114.320 1.00 114.87 330 GLY B N 1
ATOM 4813 C CA . GLY B 1 218 ? 209.953 163.317 115.595 1.00 114.87 330 GLY B CA 1
ATOM 4814 C C . GLY B 1 218 ? 210.585 162.232 116.443 1.00 114.87 330 GLY B C 1
ATOM 4815 O O . GLY B 1 218 ? 211.521 161.552 116.018 1.00 114.87 330 GLY B O 1
ATOM 4819 N N . THR B 1 219 ? 210.065 162.078 117.665 1.00 111.62 331 THR B N 1
ATOM 4820 C CA . THR B 1 219 ? 210.615 161.110 118.610 1.00 111.62 331 THR B CA 1
ATOM 4821 C C . THR B 1 219 ? 209.510 160.405 119.390 1.00 111.62 331 THR B C 1
ATOM 4822 O O . THR B 1 219 ? 208.367 160.863 119.459 1.00 111.62 331 THR B O 1
ATOM 4833 N N . ILE B 1 220 ? 209.889 159.267 119.979 1.00 106.77 332 ILE B N 1
ATOM 4834 C CA . ILE B 1 220 ? 209.026 158.451 120.827 1.00 106.77 332 ILE B CA 1
ATOM 4835 C C . ILE B 1 220 ? 209.838 157.988 122.029 1.00 106.77 332 ILE B C 1
ATOM 4836 O O . ILE B 1 220 ? 211.044 157.753 121.928 1.00 106.77 332 ILE B O 1
ATOM 4852 N N . ALA B 1 221 ? 209.175 157.849 123.174 1.00 102.70 333 ALA B N 1
ATOM 4853 C CA . ALA B 1 221 ? 209.852 157.324 124.356 1.00 102.70 333 ALA B CA 1
ATOM 4854 C C . ALA B 1 221 ? 208.820 157.042 125.435 1.00 102.70 333 ALA B C 1
ATOM 4855 O O . ALA B 1 221 ? 207.720 157.602 125.429 1.00 102.70 333 ALA B O 1
ATOM 4862 N N . LYS B 1 222 ? 209.189 156.160 126.363 1.00 95.53 334 LYS B N 1
ATOM 4863 C CA . LYS B 1 222 ? 208.416 156.020 127.589 1.00 95.53 334 LYS B CA 1
ATOM 4864 C C . LYS B 1 222 ? 208.679 157.223 128.481 1.00 95.53 334 LYS B C 1
ATOM 4865 O O . LYS B 1 222 ? 209.833 157.545 128.781 1.00 95.53 334 LYS B O 1
ATOM 4884 N N . VAL B 1 223 ? 207.612 157.889 128.900 1.00 91.23 335 VAL B N 1
ATOM 4885 C CA . VAL B 1 223 ? 207.710 159.097 129.707 1.00 91.23 335 VAL B CA 1
ATOM 4886 C C . VAL B 1 223 ? 207.507 158.699 131.162 1.00 91.23 335 VAL B C 1
ATOM 4887 O O . VAL B 1 223 ? 206.391 158.372 131.581 1.00 91.23 335 VAL B O 1
ATOM 4900 N N . THR B 1 224 ? 208.595 158.721 131.931 1.00 88.78 336 THR B N 1
ATOM 4901 C CA . THR B 1 224 ? 208.586 158.369 133.344 1.00 88.78 336 THR B CA 1
ATOM 4902 C C . THR B 1 224 ? 208.579 159.601 134.242 1.00 88.78 336 THR B C 1
ATOM 4903 O O . THR B 1 224 ? 208.888 159.496 135.434 1.00 88.78 336 THR B O 1
ATOM 4914 N N . VAL B 1 225 ? 208.226 160.763 133.692 1.00 85.77 337 VAL B N 1
ATOM 4915 C CA . VAL B 1 225 ? 208.372 162.014 134.427 1.00 85.77 337 VAL B CA 1
ATOM 4916 C C . VAL B 1 225 ? 207.375 162.081 135.579 1.00 85.77 337 VAL B C 1
ATOM 4917 O O . VAL B 1 225 ? 207.730 162.440 136.708 1.00 85.77 337 VAL B O 1
ATOM 4930 N N . ASN B 1 226 ? 206.109 161.739 135.312 1.00 78.63 338 ASN B N 1
ATOM 4931 C CA . ASN B 1 226 ? 205.057 161.842 136.326 1.00 78.63 338 ASN B CA 1
ATOM 4932 C C . ASN B 1 226 ? 204.027 160.745 136.038 1.00 78.63 338 ASN B C 1
ATOM 4933 O O . ASN B 1 226 ? 202.939 160.987 135.509 1.00 78.63 338 ASN B O 1
ATOM 4944 N N . THR B 1 227 ? 204.383 159.517 136.399 1.00 75.10 339 THR B N 1
ATOM 4945 C CA . THR B 1 227 ? 203.528 158.358 136.199 1.00 75.10 339 THR B CA 1
ATOM 4946 C C . THR B 1 227 ? 202.871 157.949 137.512 1.00 75.10 339 THR B C 1
ATOM 4947 O O . THR B 1 227 ? 203.336 158.291 138.602 1.00 75.10 339 THR B O 1
ATOM 4958 N N . PHE B 1 228 ? 201.771 157.202 137.392 1.00 68.00 340 PHE B N 1
ATOM 4959 C CA . PHE B 1 228 ? 201.009 156.755 138.546 1.00 68.00 340 PHE B CA 1
ATOM 4960 C C . PHE B 1 228 ? 200.610 155.297 138.340 1.00 68.00 340 PHE B C 1
ATOM 4961 O O . PHE B 1 228 ? 200.056 154.955 137.279 1.00 68.00 340 PHE B O 1
ATOM 4978 N N . PRO B 1 229 ? 200.865 154.420 139.308 1.00 64.07 341 PRO B N 1
ATOM 4979 C CA . PRO B 1 229 ? 200.400 153.037 139.190 1.00 64.07 341 PRO B CA 1
ATOM 4980 C C . PRO B 1 229 ? 198.902 152.957 139.417 1.00 64.07 341 PRO B C 1
ATOM 4981 O O . PRO B 1 229 ? 198.307 153.868 140.011 1.00 64.07 341 PRO B O 1
ATOM 4992 N N . PRO B 1 230 ? 198.255 151.890 138.962 1.00 59.89 342 PRO B N 1
ATOM 4993 C CA . PRO B 1 230 ? 196.801 151.794 139.106 1.00 59.89 342 PRO B CA 1
ATOM 4994 C C . PRO B 1 230 ? 196.355 151.421 140.508 1.00 59.89 342 PRO B C 1
ATOM 4995 O O . PRO B 1 230 ? 197.128 150.948 141.343 1.00 59.89 342 PRO B O 1
ATOM 5006 N N . GLN B 1 231 ? 195.062 151.628 140.738 1.00 54.06 343 GLN B N 1
ATOM 5007 C CA . GLN B 1 231 ? 194.354 150.990 141.836 1.00 54.06 343 GLN B CA 1
ATOM 5008 C C . GLN B 1 231 ? 193.153 150.251 141.265 1.00 54.06 343 GLN B C 1
ATOM 5009 O O . GLN B 1 231 ? 192.369 150.826 140.502 1.00 54.06 343 GLN B O 1
ATOM 5023 N N . VAL B 1 232 ? 193.023 148.976 141.619 1.00 55.91 344 VAL B N 1
ATOM 5024 C CA . VAL B 1 232 ? 191.977 148.107 141.094 1.00 55.91 344 VAL B CA 1
ATOM 5025 C C . VAL B 1 232 ? 191.008 147.795 142.223 1.00 55.91 344 VAL B C 1
ATOM 5026 O O . VAL B 1 232 ? 191.424 147.355 143.302 1.00 55.91 344 VAL B O 1
ATOM 5039 N N . HIS B 1 233 ? 189.719 148.025 141.978 1.00 55.38 345 HIS B N 1
ATOM 5040 C CA . HIS B 1 233 ? 188.673 147.729 142.945 1.00 55.38 345 HIS B CA 1
ATOM 5041 C C . HIS B 1 233 ? 187.593 146.917 142.248 1.00 55.38 345 HIS B C 1
ATOM 5042 O O . HIS B 1 233 ? 187.192 147.242 141.127 1.00 55.38 345 HIS B O 1
ATOM 5056 N N . LEU B 1 234 ? 187.141 145.851 142.895 1.00 58.70 346 LEU B N 1
ATOM 5057 C CA . LEU B 1 234 ? 186.064 145.026 142.369 1.00 58.70 346 LEU B CA 1
ATOM 5058 C C . LEU B 1 234 ? 184.819 145.214 143.217 1.00 58.70 346 LEU B C 1
ATOM 5059 O O . LEU B 1 234 ? 184.900 145.279 144.448 1.00 58.70 346 LEU B O 1
ATOM 5075 N N . LEU B 1 235 ? 183.667 145.309 142.555 1.00 56.66 347 LEU B N 1
ATOM 5076 C CA . LEU B 1 235 ? 182.417 145.486 143.277 1.00 56.66 347 LEU B CA 1
ATOM 5077 C C . LEU B 1 235 ? 181.548 144.250 143.105 1.00 56.66 347 LEU B C 1
ATOM 5078 O O . LEU B 1 235 ? 181.221 143.894 141.963 1.00 56.66 347 LEU B O 1
ATOM 5094 N N . PRO B 1 236 ? 181.162 143.562 144.177 1.00 59.80 348 PRO B N 1
ATOM 5095 C CA . PRO B 1 236 ? 180.244 142.430 144.034 1.00 59.80 348 PRO B CA 1
ATOM 5096 C C . PRO B 1 236 ? 178.969 142.861 143.336 1.00 59.80 348 PRO B C 1
ATOM 5097 O O . PRO B 1 236 ? 178.660 144.061 143.273 1.00 59.80 348 PRO B O 1
ATOM 5108 N N . PRO B 1 237 ? 178.197 141.916 142.798 1.00 60.03 349 PRO B N 1
ATOM 5109 C CA . PRO B 1 237 ? 176.988 142.296 142.076 1.00 60.03 349 PRO B CA 1
ATOM 5110 C C . PRO B 1 237 ? 175.946 142.854 143.028 1.00 60.03 349 PRO B C 1
ATOM 5111 O O . PRO B 1 237 ? 175.931 142.514 144.224 1.00 60.03 349 PRO B O 1
ATOM 5122 N N . PRO B 1 238 ? 175.055 143.716 142.546 1.00 58.96 350 PRO B N 1
ATOM 5123 C CA . PRO B 1 238 ? 174.031 144.281 143.429 1.00 58.96 350 PRO B CA 1
ATOM 5124 C C . PRO B 1 238 ? 173.012 143.234 143.849 1.00 58.96 350 PRO B C 1
ATOM 5125 O O . PRO B 1 238 ? 172.757 142.257 143.140 1.00 58.96 350 PRO B O 1
ATOM 5136 N N . SER B 1 239 ? 172.427 143.451 145.029 1.00 62.25 351 SER B N 1
ATOM 5137 C CA . SER B 1 239 ? 171.387 142.547 145.510 1.00 62.25 351 SER B CA 1
ATOM 5138 C C . SER B 1 239 ? 170.177 142.554 144.586 1.00 62.25 351 SER B C 1
ATOM 5139 O O . SER B 1 239 ? 169.469 141.545 144.479 1.00 62.25 351 SER B O 1
ATOM 5147 N N . GLU B 1 240 ? 169.931 143.677 143.907 1.00 61.81 352 GLU B N 1
ATOM 5148 C CA . GLU B 1 240 ? 168.805 143.757 142.984 1.00 61.81 352 GLU B CA 1
ATOM 5149 C C . GLU B 1 240 ? 168.921 142.722 141.874 1.00 61.81 352 GLU B C 1
ATOM 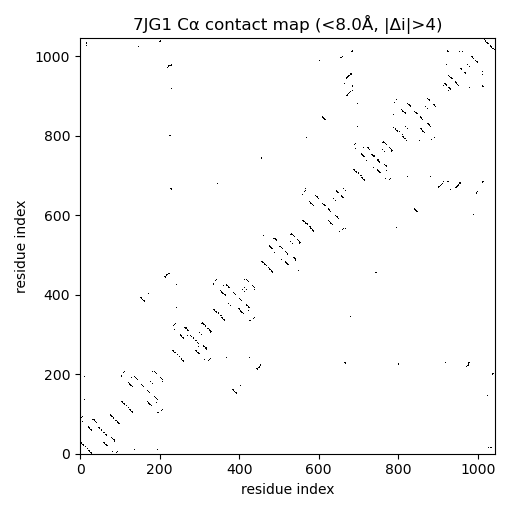5150 O O . GLU B 1 240 ? 167.903 142.221 141.382 1.00 61.81 352 GLU B O 1
ATOM 5162 N N . GLU B 1 241 ? 170.148 142.390 141.464 1.00 60.78 353 GLU B N 1
ATOM 5163 C CA . GLU B 1 241 ? 170.342 141.343 140.468 1.00 60.78 353 GLU B CA 1
ATOM 5164 C C . GLU B 1 241 ? 170.352 139.961 141.110 1.00 60.78 353 GLU B C 1
ATOM 5165 O O . GLU B 1 241 ? 169.742 139.025 140.583 1.00 60.78 353 GLU B O 1
ATOM 5177 N N . LEU B 1 242 ? 171.042 139.818 142.245 1.00 63.05 354 LEU B N 1
ATOM 5178 C CA . LEU B 1 242 ? 171.108 138.523 142.914 1.00 63.05 354 LEU B CA 1
ATOM 5179 C C . LEU B 1 242 ? 169.715 137.982 143.204 1.00 63.05 354 LEU B C 1
ATOM 5180 O O . LEU B 1 242 ? 169.481 136.770 143.119 1.00 63.05 354 LEU B O 1
ATOM 5196 N N . ALA B 1 243 ? 168.773 138.864 143.548 1.00 64.48 355 ALA B N 1
ATOM 5197 C CA . ALA B 1 243 ? 167.417 138.419 143.845 1.00 64.48 355 ALA B CA 1
ATOM 5198 C C . ALA B 1 243 ? 166.710 137.840 142.626 1.00 64.48 355 ALA B C 1
ATOM 5199 O O . ALA B 1 243 ? 165.710 137.133 142.787 1.00 64.48 355 ALA B O 1
ATOM 5206 N N . LEU B 1 244 ? 167.202 138.114 141.417 1.00 63.62 356 LEU B N 1
ATOM 5207 C CA . LEU B 1 244 ? 166.533 137.706 140.189 1.00 63.62 356 LEU B CA 1
ATOM 5208 C C . LEU B 1 244 ? 167.228 136.560 139.467 1.00 63.62 356 LEU B C 1
ATOM 5209 O O . LEU B 1 244 ? 166.742 136.130 138.416 1.00 63.62 356 LEU B O 1
ATOM 5225 N N . ASN B 1 245 ? 168.344 136.055 139.991 1.00 66.51 357 ASN B N 1
ATOM 5226 C CA . ASN B 1 245 ? 169.126 135.004 139.333 1.00 66.51 357 ASN B CA 1
ATOM 5227 C C . ASN B 1 245 ? 169.573 135.550 137.981 1.00 66.51 357 ASN B C 1
ATOM 5228 O O . ASN B 1 245 ? 170.224 136.609 137.953 1.00 66.51 357 ASN B O 1
ATOM 5239 N N . GLU B 1 246 ? 169.258 134.897 136.862 1.00 66.14 358 GLU B N 1
ATOM 5240 C CA . GLU B 1 246 ? 169.645 135.357 135.521 1.00 66.14 358 GLU B CA 1
ATOM 5241 C C . GLU B 1 246 ? 171.160 135.558 135.518 1.00 66.14 358 GLU B C 1
ATOM 5242 O O . GLU B 1 246 ? 171.892 134.654 135.943 1.00 66.14 358 GLU B O 1
ATOM 5254 N N . LEU B 1 247 ? 171.665 136.700 135.058 1.00 63.81 359 LEU B N 1
ATOM 5255 C CA . LEU B 1 247 ? 173.086 136.999 135.045 1.00 63.81 359 LEU B CA 1
ATOM 5256 C C . LEU B 1 247 ? 173.357 138.214 135.923 1.00 63.81 359 LEU B C 1
ATOM 5257 O O . LEU B 1 247 ? 172.546 139.142 136.001 1.00 63.81 359 LEU B O 1
ATOM 5273 N N . LEU B 1 248 ? 174.508 138.190 136.584 1.00 63.50 360 LEU B N 1
ATOM 5274 C CA . LEU B 1 248 ? 174.954 139.233 137.489 1.00 63.50 360 LEU B CA 1
ATOM 5275 C C . LEU B 1 248 ? 176.043 140.061 136.822 1.00 63.50 360 LEU B C 1
ATOM 5276 O O . LEU B 1 248 ? 176.792 139.569 135.971 1.00 63.50 360 LEU B O 1
ATOM 5292 N N . SER B 1 249 ? 176.125 141.326 137.222 1.00 60.10 361 SER B N 1
ATOM 5293 C CA . SER B 1 249 ? 177.117 142.260 136.704 1.00 60.10 361 SER B CA 1
ATOM 5294 C C . SER B 1 249 ? 178.265 142.359 137.702 1.00 60.10 361 SER B C 1
ATOM 5295 O O . SER B 1 249 ? 178.121 142.981 138.759 1.00 60.10 361 SER B O 1
ATOM 5303 N N . LEU B 1 250 ? 179.400 141.743 137.375 1.00 61.54 362 LEU B N 1
ATOM 5304 C CA . LEU B 1 250 ? 180.622 141.952 138.140 1.00 61.54 362 LEU B CA 1
ATOM 5305 C C . LEU B 1 250 ? 181.400 143.094 137.499 1.00 61.54 362 LEU B C 1
ATOM 5306 O O . LEU B 1 250 ? 181.680 143.061 136.296 1.00 61.54 362 LEU B O 1
ATOM 5322 N N . THR B 1 251 ? 181.744 144.102 138.295 1.00 59.66 363 THR B N 1
ATOM 5323 C CA . THR B 1 251 ? 182.336 145.322 137.768 1.00 59.66 363 THR B CA 1
ATOM 5324 C C . THR B 1 251 ? 183.720 145.559 138.356 1.00 59.66 363 THR B C 1
ATOM 5325 O O . THR B 1 251 ? 183.943 145.393 139.566 1.00 59.66 363 THR B O 1
ATOM 5336 N N . CYS B 1 252 ? 184.639 145.955 137.472 1.00 57.46 364 CYS B N 1
ATOM 5337 C CA . CYS B 1 252 ? 186.021 146.277 137.809 1.00 57.46 364 CYS B CA 1
ATOM 5338 C C . CYS B 1 252 ? 186.214 147.769 137.563 1.00 57.46 364 CYS B C 1
ATOM 5339 O O . CYS B 1 252 ? 186.093 148.239 136.423 1.00 57.46 364 CYS B O 1
ATOM 5346 N N . LEU B 1 253 ? 186.476 148.504 138.643 1.00 53.65 365 LEU B N 1
ATOM 5347 C CA . LEU B 1 253 ? 186.769 149.929 138.617 1.00 53.65 365 LEU B CA 1
ATOM 5348 C C . LEU B 1 253 ? 188.278 150.101 138.735 1.00 53.65 365 LEU B C 1
ATOM 5349 O O . LEU B 1 253 ? 188.872 149.712 139.748 1.00 53.65 365 LEU B O 1
ATOM 5365 N N . VAL B 1 254 ? 188.900 150.677 137.710 1.00 53.43 366 VAL B N 1
ATOM 5366 C CA . VAL B 1 254 ? 190.347 150.821 137.664 1.00 53.43 366 VAL B CA 1
ATOM 5367 C C . VAL B 1 254 ? 190.650 152.312 137.636 1.00 53.43 366 VAL B C 1
ATOM 5368 O O . VAL B 1 254 ? 190.380 152.999 136.640 1.00 53.43 366 VAL B O 1
ATOM 5381 N N . ARG B 1 255 ? 191.202 152.813 138.736 1.00 52.83 367 ARG B N 1
ATOM 5382 C CA . ARG B 1 255 ? 191.315 154.236 139.006 1.00 52.83 367 ARG B CA 1
ATOM 5383 C C . ARG B 1 255 ? 192.777 154.661 138.984 1.00 52.83 367 ARG B C 1
ATOM 5384 O O . ARG B 1 255 ? 193.652 153.940 139.487 1.00 52.83 367 ARG B O 1
ATOM 5405 N N . ALA B 1 256 ? 193.036 155.829 138.384 1.00 57.18 368 ALA B N 1
ATOM 5406 C CA . ALA B 1 256 ? 194.298 156.533 138.572 1.00 57.18 368 ALA B CA 1
ATOM 5407 C C . ALA B 1 256 ? 195.454 155.907 137.795 1.00 57.18 368 ALA B C 1
ATOM 5408 O O . ALA B 1 256 ? 196.461 155.508 138.388 1.00 57.18 368 ALA B O 1
ATOM 5415 N N . PHE B 1 257 ? 195.316 155.810 136.472 1.00 64.71 369 PHE B N 1
ATOM 5416 C CA . PHE B 1 257 ? 196.461 155.657 135.582 1.00 64.71 369 PHE B CA 1
ATOM 5417 C C . PHE B 1 257 ? 196.923 157.040 135.158 1.00 64.71 369 PHE B C 1
ATOM 5418 O O . PHE B 1 257 ? 196.098 157.930 134.945 1.00 64.71 369 PHE B O 1
ATOM 5435 N N . ASN B 1 258 ? 198.233 157.213 134.993 1.00 67.31 370 ASN B N 1
ATOM 5436 C CA . ASN B 1 258 ? 198.712 158.509 134.529 1.00 67.31 370 ASN B CA 1
ATOM 5437 C C . ASN B 1 258 ? 198.233 158.741 133.094 1.00 67.31 370 ASN B C 1
ATOM 5438 O O . ASN B 1 258 ? 197.375 159.608 132.883 1.00 67.31 370 ASN B O 1
ATOM 5449 N N . PRO B 1 259 ? 198.739 158.011 132.073 1.00 68.99 371 PRO B N 1
ATOM 5450 C CA . PRO B 1 259 ? 198.139 158.153 130.739 1.00 68.99 371 PRO B CA 1
ATOM 5451 C C . PRO B 1 259 ? 196.940 157.237 130.542 1.00 68.99 371 PRO B C 1
ATOM 5452 O O . PRO B 1 259 ? 196.451 156.635 131.504 1.00 68.99 371 PRO B O 1
ATOM 5463 N N . LYS B 1 260 ? 196.463 157.117 129.302 1.00 67.35 372 LYS B N 1
ATOM 5464 C CA . LYS B 1 260 ? 195.143 156.550 129.047 1.00 67.35 372 LYS B CA 1
ATOM 5465 C C . LYS B 1 260 ? 195.147 155.041 128.832 1.00 67.35 372 LYS B C 1
ATOM 5466 O O . LYS B 1 260 ? 194.160 154.379 129.172 1.00 67.35 372 LYS B O 1
ATOM 5485 N N . GLU B 1 261 ? 196.220 154.473 128.288 1.00 72.48 373 GLU B N 1
ATOM 5486 C CA . GLU B 1 261 ? 196.190 153.071 127.892 1.00 72.48 373 GLU B CA 1
ATOM 5487 C C . GLU B 1 261 ? 196.142 152.150 129.107 1.00 72.48 373 GLU B C 1
ATOM 5488 O O . GLU B 1 261 ? 196.782 152.404 130.131 1.00 72.48 373 GLU B O 1
ATOM 5500 N N . VAL B 1 262 ? 195.374 151.066 128.984 1.00 67.36 374 VAL B N 1
ATOM 5501 C CA . VAL B 1 262 ? 195.302 150.036 130.017 1.00 67.36 374 VAL B CA 1
ATOM 5502 C C . VAL B 1 262 ? 194.899 148.734 129.347 1.00 67.36 374 VAL B C 1
ATOM 5503 O O . VAL B 1 262 ? 194.211 148.735 128.323 1.00 67.36 374 VAL B O 1
ATOM 5516 N N . LEU B 1 263 ? 195.324 147.614 129.933 1.00 73.07 375 LEU B N 1
ATOM 5517 C CA . LEU B 1 263 ? 194.871 146.287 129.506 1.00 73.07 375 LEU B CA 1
ATOM 5518 C C . LEU B 1 263 ? 193.985 145.718 130.608 1.00 73.07 375 LEU B C 1
ATOM 5519 O O . LEU B 1 263 ? 194.464 145.450 131.712 1.00 73.07 375 LEU B O 1
ATOM 5535 N N . VAL B 1 264 ? 192.703 145.520 130.310 1.00 62.17 376 VAL B N 1
ATOM 5536 C CA . VAL B 1 264 ? 191.741 145.010 131.282 1.00 62.17 376 VAL B CA 1
ATOM 5537 C C . VAL B 1 264 ? 191.214 143.676 130.779 1.00 62.17 376 VAL B C 1
ATOM 5538 O O . VAL B 1 264 ? 190.582 143.610 129.717 1.00 62.17 376 VAL B O 1
ATOM 5551 N N . ARG B 1 265 ? 191.473 142.616 131.543 1.00 66.68 377 ARG B N 1
ATOM 5552 C CA . ARG B 1 265 ? 190.994 141.279 131.228 1.00 66.68 377 ARG B CA 1
ATOM 5553 C C . ARG B 1 265 ? 190.413 140.670 132.501 1.00 66.68 377 ARG B C 1
ATOM 5554 O O . ARG B 1 265 ? 190.623 141.187 133.598 1.00 66.68 377 ARG B O 1
ATOM 5575 N N . TRP B 1 266 ? 189.641 139.592 132.361 1.00 62.73 378 TRP B N 1
ATOM 5576 C CA . TRP B 1 266 ? 189.107 138.887 133.521 1.00 62.73 378 TRP B CA 1
ATOM 5577 C C . TRP B 1 266 ? 189.520 137.420 133.496 1.00 62.73 378 TRP B C 1
ATOM 5578 O O . TRP B 1 266 ? 189.871 136.863 132.452 1.00 62.73 378 TRP B O 1
ATOM 5599 N N . LEU B 1 267 ? 189.468 136.803 134.676 1.00 64.89 379 LEU B N 1
ATOM 5600 C CA . LEU B 1 267 ? 189.651 135.369 134.849 1.00 64.89 379 LEU B CA 1
ATOM 5601 C C . LEU B 1 267 ? 188.398 134.762 135.460 1.00 64.89 379 LEU B C 1
ATOM 5602 O O . LEU B 1 267 ? 187.818 135.324 136.399 1.00 64.89 379 LEU B O 1
ATOM 5618 N N . HIS B 1 268 ? 188.030 133.587 134.946 1.00 67.69 380 HIS B N 1
ATOM 5619 C CA . HIS B 1 268 ? 186.933 132.763 135.446 1.00 67.69 380 HIS B CA 1
ATOM 5620 C C . HIS B 1 268 ? 187.515 131.395 135.776 1.00 67.69 380 HIS B C 1
ATOM 5621 O O . HIS B 1 268 ? 187.945 130.667 134.875 1.00 67.69 380 HIS B O 1
ATOM 5635 N N . GLY B 1 269 ? 187.523 131.042 137.058 1.00 69.06 381 GLY B N 1
ATOM 5636 C CA . GLY B 1 269 ? 188.212 129.834 137.477 1.00 69.06 381 GLY B CA 1
ATOM 5637 C C . GLY B 1 269 ? 189.700 129.887 137.220 1.00 69.06 381 GLY B C 1
ATOM 5638 O O . GLY B 1 269 ? 190.330 128.843 137.018 1.00 69.06 381 GLY B O 1
ATOM 5642 N N . ASN B 1 270 ? 190.279 131.088 137.212 1.00 68.50 382 ASN B N 1
ATOM 5643 C CA . ASN B 1 270 ? 191.692 131.344 136.950 1.00 68.50 382 ASN B CA 1
ATOM 5644 C C . ASN B 1 270 ? 192.071 131.122 135.491 1.00 68.50 382 ASN B C 1
ATOM 5645 O O . ASN B 1 270 ? 193.265 131.072 135.171 1.00 68.50 382 ASN B O 1
ATOM 5656 N N . GLU B 1 271 ? 191.094 130.992 134.597 1.00 69.10 383 GLU B N 1
ATOM 5657 C CA . GLU B 1 271 ? 191.337 130.890 133.165 1.00 69.10 383 GLU B CA 1
ATOM 5658 C C . GLU B 1 271 ? 190.910 132.183 132.484 1.00 69.10 383 GLU B C 1
ATOM 5659 O O . GLU B 1 271 ? 189.921 132.808 132.882 1.00 69.10 383 GLU B O 1
ATOM 5671 N N . GLU B 1 272 ? 191.653 132.576 131.453 1.00 67.60 384 GLU B N 1
ATOM 5672 C CA . GLU B 1 272 ? 191.360 133.818 130.751 1.00 67.60 384 GLU B CA 1
ATOM 5673 C C . GLU B 1 272 ? 190.076 133.687 129.942 1.00 67.60 384 GLU B C 1
ATOM 5674 O O . GLU B 1 272 ? 189.799 132.642 129.347 1.00 67.60 384 GLU B O 1
ATOM 5686 N N . LEU B 1 273 ? 189.290 134.760 129.923 1.00 65.96 385 LEU B N 1
ATOM 5687 C CA . LEU B 1 273 ? 188.059 134.818 129.151 1.00 65.96 385 LEU B CA 1
ATOM 5688 C C . LEU B 1 273 ? 188.302 135.543 127.833 1.00 65.96 385 LEU B C 1
ATOM 5689 O O . LEU B 1 273 ? 189.184 136.399 127.725 1.00 65.96 385 LEU B O 1
ATOM 5705 N N . SER B 1 274 ? 187.504 135.191 126.828 1.00 68.29 386 SER B N 1
ATOM 5706 C CA . SER B 1 274 ? 187.698 135.739 125.498 1.00 68.29 386 SER B CA 1
ATOM 5707 C C . SER B 1 274 ? 187.342 137.227 125.468 1.00 68.29 386 SER B C 1
ATOM 5708 O O . SER B 1 274 ? 186.486 137.684 126.231 1.00 68.29 386 SER B O 1
ATOM 5716 N N . PRO B 1 275 ? 187.990 138.006 124.596 1.00 68.72 387 PRO B N 1
ATOM 5717 C CA . PRO B 1 275 ? 187.611 139.422 124.467 1.00 68.72 387 PRO B CA 1
ATOM 5718 C C . PRO B 1 275 ? 186.143 139.636 124.152 1.00 68.72 387 PRO B C 1
ATOM 5719 O O . PRO B 1 275 ? 185.591 140.688 124.496 1.00 68.72 387 PRO B O 1
ATOM 5730 N N . GLU B 1 276 ? 185.489 138.666 123.511 1.00 69.45 388 GLU B N 1
ATOM 5731 C CA . GLU B 1 276 ? 184.095 138.838 123.121 1.00 69.45 388 GLU B CA 1
ATOM 5732 C C . GLU B 1 276 ? 183.155 138.915 124.318 1.00 69.45 388 GLU B C 1
ATOM 5733 O O . GLU B 1 276 ? 182.009 139.348 124.159 1.00 69.45 388 GLU B O 1
ATOM 5745 N N . SER B 1 277 ? 183.606 138.515 125.506 1.00 67.00 389 SER B N 1
ATOM 5746 C CA . SER B 1 277 ? 182.762 138.492 126.695 1.00 67.00 389 SER B CA 1
ATOM 5747 C C . SER B 1 277 ? 182.880 139.749 127.547 1.00 67.00 389 SER B C 1
ATOM 5748 O O . SER B 1 277 ? 182.272 139.807 128.621 1.00 67.00 389 SER B O 1
ATOM 5756 N N . TYR B 1 278 ? 183.633 140.750 127.108 1.00 66.74 390 TYR B N 1
ATOM 5757 C CA . TYR B 1 278 ? 183.912 141.927 127.916 1.00 66.74 390 TYR B CA 1
ATOM 5758 C C . TYR B 1 278 ? 182.939 143.054 127.604 1.00 66.74 390 TYR B C 1
ATOM 5759 O O . TYR B 1 278 ? 182.314 143.090 126.541 1.00 66.74 390 TYR B O 1
ATOM 5777 N N . LEU B 1 279 ? 182.829 143.997 128.543 1.00 61.55 391 LEU B N 1
ATOM 5778 C CA . LEU B 1 279 ? 182.366 145.344 128.210 1.00 61.55 391 LEU B CA 1
ATOM 5779 C C . LEU B 1 279 ? 183.304 146.319 128.915 1.00 61.55 391 LEU B C 1
ATOM 5780 O O . LEU B 1 279 ? 183.083 146.667 130.076 1.00 61.55 391 LEU B O 1
ATOM 5796 N N . VAL B 1 280 ? 184.356 146.736 128.210 1.00 58.69 392 VAL B N 1
ATOM 5797 C CA . VAL B 1 280 ? 185.386 147.623 128.742 1.00 58.69 392 VAL B CA 1
ATOM 5798 C C . VAL B 1 280 ? 185.167 149.004 128.144 1.00 58.69 392 VAL B C 1
ATOM 5799 O O . VAL B 1 280 ? 185.035 149.141 126.921 1.00 58.69 392 VAL B O 1
ATOM 5812 N N . PHE B 1 281 ? 185.140 150.025 128.997 1.00 55.10 393 PHE B N 1
ATOM 5813 C CA . PHE B 1 281 ? 184.763 151.370 128.587 1.00 55.10 393 PHE B CA 1
ATOM 5814 C C . PHE B 1 281 ? 185.992 152.267 128.504 1.00 55.10 393 PHE B C 1
ATOM 5815 O O . PHE B 1 281 ? 186.797 152.323 129.440 1.00 55.10 393 PHE B O 1
ATOM 5832 N N . GLU B 1 282 ? 186.118 152.964 127.373 1.00 54.75 394 GLU B N 1
ATOM 5833 C CA . GLU B 1 282 ? 187.206 153.851 126.975 1.00 54.75 394 GLU B CA 1
ATOM 5834 C C . GLU B 1 282 ? 187.753 154.668 128.143 1.00 54.75 394 GLU B C 1
ATOM 5835 O O . GLU B 1 282 ? 186.974 155.182 128.954 1.00 54.75 394 GLU B O 1
ATOM 5847 N N . PRO B 1 283 ? 189.075 154.820 128.262 1.00 57.39 395 PRO B N 1
ATOM 5848 C CA . PRO B 1 283 ? 189.620 155.678 129.322 1.00 57.39 395 PRO B CA 1
ATOM 5849 C C . PRO B 1 283 ? 189.148 157.118 129.185 1.00 57.39 395 PRO B C 1
ATOM 5850 O O . PRO B 1 283 ? 189.124 157.684 128.090 1.00 57.39 395 PRO B O 1
ATOM 5861 N N . LEU B 1 284 ? 188.777 157.710 130.318 1.00 53.03 396 LEU B N 1
ATOM 5862 C CA . LEU B 1 284 ? 188.401 159.114 130.396 1.00 53.03 396 LEU B CA 1
ATOM 5863 C C . LEU B 1 284 ? 189.206 159.779 131.503 1.00 53.03 396 LEU B C 1
ATOM 5864 O O . LEU B 1 284 ? 189.459 159.170 132.547 1.00 53.03 396 LEU B O 1
ATOM 5880 N N . LYS B 1 285 ? 189.608 161.027 131.273 1.00 55.59 397 LYS B N 1
ATOM 5881 C CA . LYS B 1 285 ? 190.399 161.742 132.265 1.00 55.59 397 LYS B CA 1
ATOM 5882 C C . LYS B 1 285 ? 189.595 161.938 133.545 1.00 55.59 397 LYS B C 1
ATOM 5883 O O . LYS B 1 285 ? 188.400 162.243 133.510 1.00 55.59 397 LYS B O 1
ATOM 5902 N N . GLU B 1 286 ? 190.265 161.762 134.683 1.00 55.96 398 GLU B N 1
ATOM 5903 C CA . GLU B 1 286 ? 189.594 161.869 135.971 1.00 55.96 398 GLU B CA 1
ATOM 5904 C C . GLU B 1 286 ? 189.371 163.337 136.334 1.00 55.96 398 GLU B C 1
ATOM 5905 O O . GLU B 1 286 ? 190.246 164.175 136.096 1.00 55.96 398 GLU B O 1
ATOM 5917 N N . PRO B 1 287 ? 188.218 163.680 136.905 1.00 57.86 399 PRO B N 1
ATOM 5918 C CA . PRO B 1 287 ? 188.020 165.048 137.393 1.00 57.86 399 PRO B CA 1
ATOM 5919 C C . PRO B 1 287 ? 188.956 165.375 138.547 1.00 57.86 399 PRO B C 1
ATOM 5920 O O . PRO B 1 287 ? 189.459 164.497 139.251 1.00 57.86 399 PRO B O 1
ATOM 5931 N N . GLY B 1 288 ? 189.182 166.668 138.732 1.00 65.64 400 GLY B N 1
ATOM 5932 C CA . GLY B 1 288 ? 189.953 167.174 139.849 1.00 65.64 400 GLY B CA 1
ATOM 5933 C C . GLY B 1 288 ? 191.213 167.893 139.399 1.00 65.64 400 GLY B C 1
ATOM 5934 O O . GLY B 1 288 ? 191.650 167.803 138.253 1.00 65.64 400 GLY B O 1
ATOM 5938 N N . GLU B 1 289 ? 191.790 168.620 140.350 1.00 72.74 401 GLU B N 1
ATOM 5939 C CA . GLU B 1 289 ? 193.011 169.379 140.137 1.00 72.74 401 GLU B CA 1
ATOM 5940 C C . GLU B 1 289 ? 194.203 168.650 140.749 1.00 72.74 401 GLU B C 1
ATOM 5941 O O . GLU B 1 289 ? 194.060 167.656 141.465 1.00 72.74 401 GLU B O 1
ATOM 5953 N N . GLY B 1 290 ? 195.395 169.166 140.458 1.00 71.89 402 GLY B N 1
ATOM 5954 C CA . GLY B 1 290 ? 196.619 168.582 140.968 1.00 71.89 402 GLY B CA 1
ATOM 5955 C C . GLY B 1 290 ? 196.750 167.111 140.637 1.00 71.89 402 GLY B C 1
ATOM 5956 O O . GLY B 1 290 ? 197.104 166.303 141.502 1.00 71.89 402 GLY B O 1
ATOM 5960 N N . ALA B 1 291 ? 196.469 166.748 139.389 1.00 68.36 403 ALA B N 1
ATOM 5961 C CA . ALA B 1 291 ? 196.529 165.355 138.970 1.00 68.36 403 ALA B CA 1
ATOM 5962 C C . ALA B 1 291 ? 196.414 165.293 137.455 1.00 68.36 403 ALA B C 1
ATOM 5963 O O . ALA B 1 291 ? 195.911 166.220 136.812 1.00 68.36 403 ALA B O 1
ATOM 5970 N N . THR B 1 292 ? 196.893 164.177 136.892 1.00 66.11 404 THR B N 1
ATOM 5971 C CA . THR B 1 292 ? 196.795 163.893 135.459 1.00 66.11 404 THR B CA 1
ATOM 5972 C C . THR B 1 292 ? 196.607 162.381 135.332 1.00 66.11 404 THR B C 1
ATOM 5973 O O . THR B 1 292 ? 197.545 161.629 135.055 1.00 66.11 404 THR B O 1
ATOM 5984 N N . THR B 1 293 ? 195.373 161.928 135.544 1.00 61.35 405 THR B N 1
ATOM 5985 C CA . THR B 1 293 ? 195.089 160.504 135.580 1.00 61.35 405 THR B CA 1
ATOM 5986 C C . THR B 1 293 ? 193.865 160.174 134.738 1.00 61.35 405 THR B C 1
ATOM 5987 O O . THR B 1 293 ? 193.141 161.056 134.267 1.00 61.35 405 THR B O 1
ATOM 5998 N N . TYR B 1 294 ? 193.644 158.872 134.559 1.00 60.02 406 TYR B N 1
ATOM 5999 C CA . TYR B 1 294 ? 192.494 158.359 133.834 1.00 60.02 406 TYR B CA 1
ATOM 6000 C C . TYR B 1 294 ? 191.789 157.288 134.663 1.00 60.02 406 TYR B C 1
ATOM 6001 O O . TYR B 1 294 ? 192.350 156.705 135.601 1.00 60.02 406 TYR B O 1
ATOM 6019 N N . LEU B 1 295 ? 190.535 157.046 134.296 1.00 52.57 407 LEU B N 1
ATOM 6020 C CA . LEU B 1 295 ? 189.686 156.059 134.942 1.00 52.57 407 LEU B CA 1
ATOM 6021 C C . LEU B 1 295 ? 189.097 155.149 133.878 1.00 52.57 407 LEU B C 1
ATOM 6022 O O . LEU B 1 295 ? 188.687 155.617 132.811 1.00 52.57 407 LEU B O 1
ATOM 6038 N N . VAL B 1 296 ? 189.056 153.852 134.165 1.00 54.35 408 VAL B N 1
ATOM 6039 C CA . VAL B 1 296 ? 188.444 152.893 133.257 1.00 54.35 408 VAL B CA 1
ATOM 6040 C C . VAL B 1 296 ? 187.524 151.983 134.058 1.00 54.35 408 VAL B C 1
ATOM 6041 O O . VAL B 1 296 ? 187.718 151.758 135.258 1.00 54.35 408 VAL B O 1
ATOM 6054 N N . THR B 1 297 ? 186.485 151.496 133.391 1.00 53.95 409 THR B N 1
ATOM 6055 C CA . THR B 1 297 ? 185.519 150.593 133.988 1.00 53.95 409 THR B CA 1
ATOM 6056 C C . THR B 1 297 ? 185.326 149.398 133.070 1.00 53.95 409 THR B C 1
ATOM 6057 O O . THR B 1 297 ? 185.519 149.489 131.853 1.00 53.95 409 THR B O 1
ATOM 6068 N N . SER B 1 298 ? 184.964 148.264 133.664 1.00 58.06 410 SER B N 1
ATOM 6069 C CA . SER B 1 298 ? 184.597 147.117 132.849 1.00 58.06 410 SER B CA 1
ATOM 6070 C C . SER B 1 298 ? 183.531 146.301 133.560 1.00 58.06 410 SER B C 1
ATOM 6071 O O . SER B 1 298 ? 183.505 146.216 134.791 1.00 58.06 410 SER B O 1
ATOM 6079 N N . VAL B 1 299 ? 182.650 145.706 132.760 1.00 58.07 411 VAL B N 1
ATOM 6080 C CA . VAL B 1 299 ? 181.570 144.863 133.253 1.00 58.07 411 VAL B CA 1
ATOM 6081 C C . VAL B 1 299 ? 181.696 143.483 132.622 1.00 58.07 411 VAL B C 1
ATOM 6082 O O . VAL B 1 299 ? 181.950 143.354 131.411 1.00 58.07 411 VAL B O 1
ATOM 6095 N N . LEU B 1 300 ? 181.536 142.461 133.464 1.00 61.70 412 LEU B N 1
ATOM 6096 C CA . LEU B 1 300 ? 181.492 141.060 133.083 1.00 61.70 412 LEU B CA 1
ATOM 6097 C C . LEU B 1 300 ? 180.139 140.499 133.498 1.00 61.70 412 LEU B C 1
ATOM 6098 O O . LEU B 1 300 ? 179.714 140.673 134.648 1.00 61.70 412 LEU B O 1
ATOM 6114 N N . ARG B 1 301 ? 179.462 139.840 132.563 1.00 61.87 413 ARG B N 1
ATOM 6115 C CA . ARG B 1 301 ? 178.165 139.228 132.823 1.00 61.87 413 ARG B CA 1
ATOM 6116 C C . ARG B 1 301 ? 178.379 137.765 133.195 1.00 61.87 413 ARG B C 1
ATOM 6117 O O . ARG B 1 301 ? 178.935 136.995 132.405 1.00 61.87 413 ARG B O 1
ATOM 6138 N N . VAL B 1 302 ? 177.936 137.384 134.393 1.00 63.57 414 VAL B N 1
ATOM 6139 C CA . VAL B 1 302 ? 178.255 136.086 134.978 1.00 63.57 414 VAL B CA 1
ATOM 6140 C C . VAL B 1 302 ? 176.965 135.397 135.396 1.00 63.57 414 VAL B C 1
ATOM 6141 O O . VAL B 1 302 ? 176.173 135.967 136.150 1.00 63.57 414 VAL B O 1
ATOM 6154 N N . SER B 1 303 ? 176.764 134.166 134.934 1.00 66.27 415 SER B N 1
ATOM 6155 C CA . SER B 1 303 ? 175.581 133.415 135.336 1.00 66.27 415 SER B CA 1
ATOM 6156 C C . SER B 1 303 ? 175.472 133.365 136.855 1.00 66.27 415 SER B C 1
ATOM 6157 O O . SER B 1 303 ? 176.455 133.100 137.552 1.00 66.27 415 SER B O 1
ATOM 6165 N N . ALA B 1 304 ? 174.265 133.629 137.366 1.00 66.86 416 ALA B N 1
ATOM 6166 C CA . ALA B 1 304 ? 174.058 133.625 138.811 1.00 66.86 416 ALA B CA 1
ATOM 6167 C C . ALA B 1 304 ? 174.419 132.280 139.427 1.00 66.86 416 ALA B C 1
ATOM 6168 O O . ALA B 1 304 ? 174.797 132.218 140.602 1.00 66.86 416 ALA B O 1
ATOM 6175 N N . GLU B 1 305 ? 174.313 131.197 138.655 1.00 69.17 417 GLU B N 1
ATOM 6176 C CA . GLU B 1 305 ? 174.580 129.873 139.205 1.00 69.17 417 GLU B CA 1
ATOM 6177 C C . GLU B 1 305 ? 176.058 129.695 139.531 1.00 69.17 417 GLU B C 1
ATOM 6178 O O . GLU B 1 305 ? 176.402 129.149 140.585 1.00 69.17 417 GLU B O 1
ATOM 6190 N N . THR B 1 306 ? 176.947 130.150 138.646 1.00 69.54 418 THR B N 1
ATOM 6191 C CA . THR B 1 306 ? 178.375 130.042 138.928 1.00 69.54 418 THR B CA 1
ATOM 6192 C C . THR B 1 306 ? 178.776 130.928 140.100 1.00 69.54 418 THR B C 1
ATOM 6193 O O . THR B 1 306 ? 179.674 130.569 140.869 1.00 69.54 418 THR B O 1
ATOM 6204 N N . TRP B 1 307 ? 178.125 132.083 140.250 1.00 66.62 419 TRP B N 1
ATOM 6205 C CA . TRP B 1 307 ? 178.385 132.940 141.401 1.00 66.62 419 TRP B CA 1
ATOM 6206 C C . TRP B 1 307 ? 177.945 132.262 142.693 1.00 66.62 419 TRP B C 1
ATOM 6207 O O . TRP B 1 307 ? 178.694 132.228 143.677 1.00 66.62 419 TRP B O 1
ATOM 6228 N N . LYS B 1 308 ? 176.730 131.710 142.706 1.00 68.56 420 LYS B N 1
ATOM 6229 C CA . LYS B 1 308 ? 176.225 131.051 143.906 1.00 68.56 420 LYS B CA 1
ATOM 6230 C C . LYS B 1 308 ? 177.023 129.797 144.240 1.00 68.56 420 LYS B C 1
ATOM 6231 O O . LYS B 1 308 ? 177.142 129.437 145.417 1.00 68.56 420 LYS B O 1
ATOM 6250 N N . GLN B 1 309 ? 177.571 129.120 143.230 1.00 69.83 421 GLN B N 1
ATOM 6251 C CA . GLN B 1 309 ? 178.306 127.882 143.455 1.00 69.83 421 GLN B CA 1
ATOM 6252 C C . GLN B 1 309 ? 179.755 128.114 143.861 1.00 69.83 421 GLN B C 1
ATOM 6253 O O . GLN B 1 309 ? 180.432 127.154 144.246 1.00 69.83 421 GLN B O 1
ATOM 6267 N N . GLY B 1 310 ? 180.246 129.345 143.781 1.00 69.73 422 GLY B N 1
ATOM 6268 C CA . GLY B 1 310 ? 181.562 129.676 144.282 1.00 69.73 422 GLY B CA 1
ATOM 6269 C C . GLY B 1 310 ? 182.670 129.741 143.255 1.00 69.73 422 GLY B C 1
ATOM 6270 O O . GLY B 1 310 ? 183.842 129.646 143.638 1.00 69.73 422 GLY B O 1
ATOM 6274 N N . ASP B 1 311 ? 182.349 129.894 141.972 1.00 70.16 423 ASP B N 1
ATOM 6275 C CA . ASP B 1 311 ? 183.392 130.114 140.982 1.00 70.16 423 ASP B CA 1
ATOM 6276 C C . ASP B 1 311 ? 184.107 131.427 141.272 1.00 70.16 423 ASP B C 1
ATOM 6277 O O . ASP B 1 311 ? 183.479 132.437 141.602 1.00 70.16 423 ASP B O 1
ATOM 6286 N N . GLN B 1 312 ? 185.431 131.408 141.155 1.00 69.56 424 GLN B N 1
ATOM 6287 C CA . GLN B 1 312 ? 186.255 132.564 141.476 1.00 69.56 424 GLN B CA 1
ATOM 6288 C C . GLN B 1 312 ? 186.340 133.486 140.271 1.00 69.56 424 GLN B C 1
ATOM 6289 O O . GLN B 1 312 ? 186.445 133.020 139.133 1.00 69.56 424 GLN B O 1
ATOM 6303 N N . TYR B 1 313 ? 186.297 134.799 140.512 1.00 65.38 425 TYR B N 1
ATOM 6304 C CA . TYR B 1 313 ? 186.442 135.733 139.401 1.00 65.38 425 TYR B CA 1
ATOM 6305 C C . TYR B 1 313 ? 187.513 136.758 139.723 1.00 65.38 425 TYR B C 1
ATOM 6306 O O . TYR B 1 313 ? 187.673 137.157 140.877 1.00 65.38 425 TYR B O 1
ATOM 6324 N N . SER B 1 314 ? 188.272 137.159 138.704 1.00 62.54 426 SER B N 1
ATOM 6325 C CA . SER B 1 314 ? 189.369 138.092 138.925 1.00 62.54 426 SER B CA 1
ATOM 6326 C C . SER B 1 314 ? 189.443 139.105 137.794 1.00 62.54 426 SER B C 1
ATOM 6327 O O . SER B 1 314 ? 189.062 138.822 136.659 1.00 62.54 426 SER B O 1
ATOM 6335 N N . CYS B 1 315 ? 189.946 140.289 138.128 1.00 62.79 427 CYS B N 1
ATOM 6336 C CA . CYS B 1 315 ? 190.218 141.352 137.170 1.00 62.79 427 CYS B CA 1
ATOM 6337 C C . CYS B 1 315 ? 191.726 141.548 137.102 1.00 62.79 427 CYS B C 1
ATOM 6338 O O . CYS B 1 315 ? 192.365 141.813 138.131 1.00 62.79 427 CYS B O 1
ATOM 6345 N N . MET B 1 316 ? 192.277 141.372 135.898 1.00 65.41 428 MET B N 1
ATOM 6346 C CA . MET B 1 316 ? 193.679 141.585 135.570 1.00 65.41 428 MET B CA 1
ATOM 6347 C C . MET B 1 316 ? 193.824 142.941 134.898 1.00 65.41 428 MET B C 1
ATOM 6348 O O . MET B 1 316 ? 193.094 143.246 133.944 1.00 65.41 428 MET B O 1
ATOM 6361 N N . VAL B 1 317 ? 194.781 143.737 135.370 1.00 63.55 429 VAL B N 1
ATOM 6362 C CA . VAL B 1 317 ? 194.954 145.108 134.906 1.00 63.55 429 VAL B CA 1
ATOM 6363 C C . VAL B 1 317 ? 196.434 145.353 134.642 1.00 63.55 429 VAL B C 1
ATOM 6364 O O . VAL B 1 317 ? 197.262 145.216 135.550 1.00 63.55 429 VAL B O 1
ATOM 6377 N N . GLY B 1 318 ? 196.757 145.721 133.410 1.00 68.48 430 GLY B N 1
ATOM 6378 C CA . GLY B 1 318 ? 198.136 145.940 132.993 1.00 68.48 430 GLY B CA 1
ATOM 6379 C C . GLY B 1 318 ? 198.376 147.372 132.557 1.00 68.48 430 GLY B C 1
ATOM 6380 O O . GLY B 1 318 ? 197.526 147.983 131.899 1.00 68.48 430 GLY B O 1
ATOM 6384 N N . HIS B 1 319 ? 199.560 147.883 132.900 1.00 73.31 431 HIS B N 1
ATOM 6385 C CA . HIS B 1 319 ? 199.940 149.271 132.672 1.00 73.31 431 HIS B CA 1
ATOM 6386 C C . HIS B 1 319 ? 201.455 149.388 132.775 1.00 73.31 431 HIS B C 1
ATOM 6387 O O . HIS B 1 319 ? 202.122 148.547 133.383 1.00 73.31 431 HIS B O 1
ATOM 6401 N N . GLU B 1 320 ? 201.987 150.457 132.179 1.00 81.94 432 GLU B N 1
ATOM 6402 C CA . GLU B 1 320 ? 203.434 150.609 132.055 1.00 81.94 432 GLU B CA 1
ATOM 6403 C C . GLU B 1 320 ? 204.109 150.764 133.416 1.00 81.94 432 GLU B C 1
ATOM 6404 O O . GLU B 1 320 ? 205.003 149.987 133.771 1.00 81.94 432 GLU B O 1
ATOM 6416 N N . ALA B 1 321 ? 203.701 151.768 134.190 1.00 78.25 433 ALA B N 1
ATOM 6417 C CA . ALA B 1 321 ? 204.392 152.137 135.427 1.00 78.25 433 ALA B CA 1
ATOM 6418 C C . ALA B 1 321 ? 203.963 151.164 136.516 1.00 78.25 433 ALA B C 1
ATOM 6419 O O . ALA B 1 321 ? 203.032 151.424 137.283 1.00 78.25 433 ALA B O 1
ATOM 6426 N N . LEU B 1 322 ? 204.661 150.034 136.601 1.00 76.41 434 LEU B N 1
ATOM 6427 C CA . LEU B 1 322 ? 204.118 148.892 137.319 1.00 76.41 434 LEU B CA 1
ATOM 6428 C C . LEU B 1 322 ? 205.232 148.014 137.870 1.00 76.41 434 LEU B C 1
ATOM 6429 O O . LEU B 1 322 ? 206.335 147.991 137.311 1.00 76.41 434 LEU B O 1
ATOM 6444 N N . PRO B 1 323 ? 204.957 147.302 138.973 1.00 76.93 435 PRO B N 1
ATOM 6445 C CA . PRO B 1 323 ? 205.935 146.415 139.605 1.00 76.93 435 PRO B CA 1
ATOM 6446 C C . PRO B 1 323 ? 205.927 145.017 138.996 1.00 76.93 435 PRO B C 1
ATOM 6447 O O . PRO B 1 323 ? 206.902 144.278 139.133 1.00 76.93 435 PRO B O 1
ATOM 6458 N N . MET B 1 324 ? 204.829 144.658 138.340 1.00 78.27 436 MET B N 1
ATOM 6459 C CA . MET B 1 324 ? 204.709 143.344 137.721 1.00 78.27 436 MET B CA 1
ATOM 6460 C C . MET B 1 324 ? 203.998 143.431 136.377 1.00 78.27 436 MET B C 1
ATOM 6461 O O . MET B 1 324 ? 203.674 144.519 135.902 1.00 78.27 436 MET B O 1
ATOM 6475 N N . ASN B 1 325 ? 203.757 142.275 135.768 1.00 79.92 437 ASN B N 1
ATOM 6476 C CA . ASN B 1 325 ? 203.083 142.217 134.478 1.00 79.92 437 ASN B CA 1
ATOM 6477 C C . ASN B 1 325 ? 201.611 141.854 134.639 1.00 79.92 437 ASN B C 1
ATOM 6478 O O . ASN B 1 325 ? 200.953 141.459 133.676 1.00 79.92 437 ASN B O 1
ATOM 6489 N N . PHE B 1 326 ? 201.115 141.930 135.878 1.00 77.24 438 PHE B N 1
ATOM 6490 C CA . PHE B 1 326 ? 199.752 141.555 136.187 1.00 77.24 438 PHE B CA 1
ATOM 6491 C C . PHE B 1 326 ? 199.302 142.043 137.554 1.00 77.24 438 PHE B C 1
ATOM 6492 O O . PHE B 1 326 ? 199.582 141.393 138.561 1.00 77.24 438 PHE B O 1
ATOM 6509 N N . THR B 1 327 ? 198.608 143.171 137.609 1.00 66.92 439 THR B N 1
ATOM 6510 C CA . THR B 1 327 ? 198.022 143.588 138.873 1.00 66.92 439 THR B CA 1
ATOM 6511 C C . THR B 1 327 ? 196.565 143.153 138.825 1.00 66.92 439 THR B C 1
ATOM 6512 O O . THR B 1 327 ? 195.833 143.528 137.910 1.00 66.92 439 THR B O 1
ATOM 6523 N N . GLN B 1 328 ? 196.140 142.363 139.805 1.00 63.05 440 GLN B N 1
ATOM 6524 C CA . GLN B 1 328 ? 194.768 141.859 139.819 1.00 63.05 440 GLN B CA 1
ATOM 6525 C C . GLN B 1 328 ? 194.085 141.807 141.190 1.00 63.05 440 GLN B C 1
ATOM 6526 O O . GLN B 1 328 ? 194.728 141.835 142.240 1.00 63.05 440 GLN B O 1
ATOM 6538 N N . LYS B 1 329 ? 192.759 141.730 141.131 1.00 58.39 441 LYS B N 1
ATOM 6539 C CA . LYS B 1 329 ? 191.881 141.629 142.292 1.00 58.39 441 LYS B CA 1
ATOM 6540 C C . LYS B 1 329 ? 190.885 140.503 142.059 1.00 58.39 441 LYS B C 1
ATOM 6541 O O . LYS B 1 329 ? 190.552 140.184 140.917 1.00 58.39 441 LYS B O 1
ATOM 6560 N N . THR B 1 330 ? 190.419 139.886 143.145 1.00 60.85 442 THR B N 1
ATOM 6561 C CA . THR B 1 330 ? 189.525 138.739 143.054 1.00 60.85 442 THR B CA 1
ATOM 6562 C C . THR B 1 330 ? 188.263 138.976 143.870 1.00 60.85 442 THR B C 1
ATOM 6563 O O . THR B 1 330 ? 188.282 139.665 144.894 1.00 60.85 442 THR B O 1
ATOM 6574 N N . ILE B 1 331 ? 187.161 138.386 143.400 1.00 63.57 443 ILE B N 1
ATOM 6575 C CA . ILE B 1 331 ? 185.891 138.413 144.110 1.00 63.57 443 ILE B CA 1
ATOM 6576 C C . ILE B 1 331 ? 185.215 137.050 144.025 1.00 63.57 443 ILE B C 1
ATOM 6577 O O . ILE B 1 331 ? 185.440 136.254 143.100 1.00 63.57 443 ILE B O 1
ATOM 6593 N N . ASP B 1 332 ? 184.361 136.820 145.024 1.00 70.12 444 ASP B N 1
ATOM 6594 C CA . ASP B 1 332 ? 183.576 135.613 145.217 1.00 70.12 444 ASP B CA 1
ATOM 6595 C C . ASP B 1 332 ? 182.228 136.024 145.794 1.00 70.12 444 ASP B C 1
ATOM 6596 O O . ASP B 1 332 ? 182.009 137.186 146.145 1.00 70.12 444 ASP B O 1
ATOM 6605 N N . ARG B 1 333 ? 181.315 135.056 145.898 1.00 71.90 445 ARG B N 1
ATOM 6606 C CA . ARG B 1 333 ? 180.064 135.305 146.605 1.00 71.90 445 ARG B CA 1
ATOM 6607 C C . ARG B 1 333 ? 180.291 135.610 148.079 1.00 71.90 445 ARG B C 1
ATOM 6608 O O . ARG B 1 333 ? 179.418 136.207 148.719 1.00 71.90 445 ARG B O 1
ATOM 6629 N N . LEU B 1 334 ? 181.438 135.220 148.631 1.00 76.13 446 LEU B N 1
ATOM 6630 C CA . LEU B 1 334 ? 181.709 135.336 150.054 1.00 76.13 446 LEU B CA 1
ATOM 6631 C C . LEU B 1 334 ? 182.703 136.452 150.338 1.00 76.13 446 LEU B C 1
ATOM 6632 O O . LEU B 1 334 ? 183.615 136.722 149.551 1.00 76.13 446 LEU B O 1
ATOM 6648 N N . SER B 1 335 ? 182.506 137.094 151.484 1.00 84.79 447 SER B N 1
ATOM 6649 C CA . SER B 1 335 ? 183.463 138.020 152.071 1.00 84.79 447 SER B CA 1
ATOM 6650 C C . SER B 1 335 ? 183.073 138.185 153.535 1.00 84.79 447 SER B C 1
ATOM 6651 O O . SER B 1 335 ? 182.080 137.615 153.996 1.00 84.79 447 SER B O 1
ATOM 6659 N N . GLY B 1 336 ? 183.871 138.951 154.271 1.00 88.40 448 GLY B N 1
ATOM 6660 C CA . GLY B 1 336 ? 183.449 139.398 155.581 1.00 88.40 448 GLY B CA 1
ATOM 6661 C C . GLY B 1 336 ? 182.281 140.345 155.413 1.00 88.40 448 GLY B C 1
ATOM 6662 O O . GLY B 1 336 ? 182.449 141.451 154.881 1.00 88.40 448 GLY B O 1
ATOM 6666 N N . LYS B 1 337 ? 181.090 139.929 155.825 1.00 84.92 449 LYS B N 1
ATOM 6667 C CA . LYS B 1 337 ? 179.886 140.670 155.493 1.00 84.92 449 LYS B CA 1
ATOM 6668 C C . LYS B 1 337 ? 179.089 141.016 156.742 1.00 84.92 449 LYS B C 1
ATOM 6669 O O . LYS B 1 337 ? 179.064 140.247 157.707 1.00 84.92 449 LYS B O 1
ATOM 6688 N N . PRO B 1 338 ? 178.424 142.176 156.746 1.00 81.90 450 PRO B N 1
ATOM 6689 C CA . PRO B 1 338 ? 177.480 142.546 157.825 1.00 81.90 450 PRO B CA 1
ATOM 6690 C C . PRO B 1 338 ? 176.077 141.995 157.584 1.00 81.90 450 PRO B C 1
ATOM 6691 O O . PRO B 1 338 ? 175.133 142.723 157.247 1.00 81.90 450 PRO B O 1
ATOM 6702 N N . THR B 1 339 ? 175.912 140.682 157.761 1.00 83.46 451 THR B N 1
ATOM 6703 C CA . THR B 1 339 ? 174.670 140.017 157.389 1.00 83.46 451 THR B CA 1
ATOM 6704 C C . THR B 1 339 ? 173.911 139.378 158.545 1.00 83.46 451 THR B C 1
ATOM 6705 O O . THR B 1 339 ? 172.806 138.872 158.318 1.00 83.46 451 THR B O 1
ATOM 6716 N N . ASN B 1 340 ? 174.442 139.375 159.771 1.00 83.73 452 ASN B N 1
ATOM 6717 C CA . ASN B 1 340 ? 173.683 138.792 160.882 1.00 83.73 452 ASN B CA 1
ATOM 6718 C C . ASN B 1 340 ? 172.695 139.835 161.394 1.00 83.73 452 ASN B C 1
ATOM 6719 O O . ASN B 1 340 ? 172.927 140.547 162.374 1.00 83.73 452 ASN B O 1
ATOM 6729 N N . VAL B 1 341 ? 171.563 139.911 160.702 1.00 71.31 453 VAL B N 1
ATOM 6730 C CA . VAL B 1 341 ? 170.456 140.765 161.116 1.00 71.31 453 VAL B CA 1
ATOM 6731 C C . VAL B 1 341 ? 169.629 140.010 162.149 1.00 71.31 453 VAL B C 1
ATOM 6732 O O . VAL B 1 341 ? 169.130 138.913 161.878 1.00 71.31 453 VAL B O 1
ATOM 6745 N N . SER B 1 342 ? 169.487 140.594 163.335 1.00 69.74 454 SER B N 1
ATOM 6746 C CA . SER B 1 342 ? 168.683 140.005 164.401 1.00 69.74 454 SER B CA 1
ATOM 6747 C C . SER B 1 342 ? 167.232 140.423 164.193 1.00 69.74 454 SER B C 1
ATOM 6748 O O . SER B 1 342 ? 166.897 141.607 164.310 1.00 69.74 454 SER B O 1
ATOM 6756 N N . VAL B 1 343 ? 166.375 139.456 163.883 1.00 64.50 455 VAL B N 1
ATOM 6757 C CA . VAL B 1 343 ? 164.970 139.706 163.590 1.00 64.50 455 VAL B CA 1
ATOM 6758 C C . VAL B 1 343 ? 164.162 139.266 164.802 1.00 64.50 455 VAL B C 1
ATOM 6759 O O . VAL B 1 343 ? 163.974 138.065 165.036 1.00 64.50 455 VAL B O 1
ATOM 6772 N N . SER B 1 344 ? 163.685 140.238 165.577 1.00 61.89 456 SER B N 1
ATOM 6773 C CA . SER B 1 344 ? 162.903 139.971 166.784 1.00 61.89 456 SER B CA 1
ATOM 6774 C C . SER B 1 344 ? 161.428 139.973 166.405 1.00 61.89 456 SER B C 1
ATOM 6775 O O . SER B 1 344 ? 160.774 141.016 166.365 1.00 61.89 456 SER B O 1
ATOM 6783 N N . VAL B 1 345 ? 160.898 138.788 166.120 1.00 60.77 457 VAL B N 1
ATOM 6784 C CA . VAL B 1 345 ? 159.491 138.632 165.771 1.00 60.77 457 VAL B CA 1
ATOM 6785 C C . VAL B 1 345 ? 158.693 138.514 167.062 1.00 60.77 457 VAL B C 1
ATOM 6786 O O . VAL B 1 345 ? 158.969 137.645 167.897 1.00 60.77 457 VAL B O 1
ATOM 6799 N N . ILE B 1 346 ? 157.701 139.386 167.224 1.00 60.03 458 ILE B N 1
ATOM 6800 C CA . ILE B 1 346 ? 156.953 139.521 168.468 1.00 60.03 458 ILE B CA 1
ATOM 6801 C C . ILE B 1 346 ? 155.477 139.292 168.173 1.00 60.03 458 ILE B C 1
ATOM 6802 O O . ILE B 1 346 ? 154.927 139.879 167.235 1.00 60.03 458 ILE B O 1
ATOM 6818 N N . MET B 1 347 ? 154.841 138.439 168.975 1.00 61.45 459 MET B N 1
ATOM 6819 C CA . MET B 1 347 ? 153.415 138.142 168.852 1.00 61.45 459 MET B CA 1
ATOM 6820 C C . MET B 1 347 ? 152.677 138.996 169.877 1.00 61.45 459 MET B C 1
ATOM 6821 O O . MET B 1 347 ? 152.572 138.625 171.049 1.00 61.45 459 MET B O 1
ATOM 6835 N N . SER B 1 348 ? 152.162 140.137 169.433 1.00 62.00 460 SER B N 1
ATOM 6836 C CA . SER B 1 348 ? 151.473 141.060 170.328 1.00 62.00 460 SER B CA 1
ATOM 6837 C C . SER B 1 348 ? 150.320 141.759 169.619 1.00 62.00 460 SER B C 1
ATOM 6838 O O . SER B 1 348 ? 149.198 141.254 169.588 1.00 62.00 460 SER B O 1
ATOM 6846 N N . CYS C 1 125 ? 95.174 166.829 176.702 1.00 112.64 237 CYS C N 1
ATOM 6847 C CA . CYS C 1 125 ? 94.987 166.454 175.306 1.00 112.64 237 CYS C CA 1
ATOM 6848 C C . CYS C 1 125 ? 94.649 167.676 174.457 1.00 112.64 237 CYS C C 1
ATOM 6849 O O . CYS C 1 125 ? 93.530 167.806 173.961 1.00 112.64 237 CYS C O 1
ATOM 6855 N N . GLN C 1 126 ? 95.645 168.590 174.286 1.00 111.06 238 GLN C N 1
ATOM 6856 C CA . GLN C 1 126 ? 95.419 169.805 173.521 1.00 111.06 238 GLN C CA 1
ATOM 6857 C C . GLN C 1 126 ? 95.993 169.674 172.113 1.00 111.06 238 GLN C C 1
ATOM 6858 O O . GLN C 1 126 ? 96.924 168.895 171.885 1.00 111.06 238 GLN C O 1
ATOM 6872 N N . PRO C 1 127 ? 95.456 170.423 171.149 1.00 110.05 239 PRO C N 1
ATOM 6873 C CA . PRO C 1 127 ? 95.974 170.337 169.778 1.00 110.05 239 PRO C CA 1
ATOM 6874 C C . PRO C 1 127 ? 97.472 170.605 169.724 1.00 110.05 239 PRO C C 1
ATOM 6875 O O . PRO C 1 127 ? 97.987 171.503 170.393 1.00 110.05 239 PRO C O 1
ATOM 6886 N N . SER C 1 128 ? 98.169 169.813 168.910 1.00 107.40 240 SER C N 1
ATOM 6887 C CA . SER C 1 128 ? 99.613 169.921 168.778 1.00 107.40 240 SER C CA 1
ATOM 6888 C C . SER C 1 128 ? 100.031 169.384 167.416 1.00 107.40 240 SER C C 1
ATOM 6889 O O . SER C 1 128 ? 99.401 168.475 166.872 1.00 107.40 240 SER C O 1
ATOM 6897 N N . LEU C 1 129 ? 101.106 169.955 166.876 1.00 104.20 241 LEU C N 1
ATOM 6898 C CA . LEU C 1 129 ? 101.599 169.623 165.546 1.00 104.20 241 LEU C CA 1
ATOM 6899 C C . LEU C 1 129 ? 102.978 168.989 165.641 1.00 104.20 241 LEU C C 1
ATOM 6900 O O . LEU C 1 129 ? 103.810 169.404 166.454 1.00 104.20 241 LEU C O 1
ATOM 6916 N N . SER C 1 130 ? 103.217 167.984 164.801 1.00 102.28 242 SER C N 1
ATOM 6917 C CA . SER C 1 130 ? 104.553 167.425 164.653 1.00 102.28 242 SER C CA 1
ATOM 6918 C C . SER C 1 130 ? 104.682 166.807 163.269 1.00 102.28 242 SER C C 1
ATOM 6919 O O . SER C 1 130 ? 103.695 166.403 162.647 1.00 102.28 242 SER C O 1
ATOM 6927 N N . LEU C 1 131 ? 105.921 166.737 162.795 1.00 97.89 243 LEU C N 1
ATOM 6928 C CA . LEU C 1 131 ? 106.233 166.167 161.494 1.00 97.89 243 LEU C CA 1
ATOM 6929 C C . LEU C 1 131 ? 106.983 164.857 161.683 1.00 97.89 243 LEU C C 1
ATOM 6930 O O . LEU C 1 131 ? 107.983 164.803 162.405 1.00 97.89 243 LEU C O 1
ATOM 6946 N N . GLN C 1 132 ? 106.486 163.806 161.038 1.00 92.20 244 GLN C N 1
ATOM 6947 C CA . GLN C 1 132 ? 107.100 162.488 161.081 1.00 92.20 244 GLN C CA 1
ATOM 6948 C C . GLN C 1 132 ? 108.031 162.354 159.883 1.00 92.20 244 GLN C C 1
ATOM 6949 O O . GLN C 1 132 ? 107.578 162.397 158.724 1.00 92.20 244 GLN C O 1
ATOM 6963 N N . ARG C 1 133 ? 109.328 162.202 160.188 1.00 83.27 245 ARG C N 1
ATOM 6964 C CA . ARG C 1 133 ? 110.398 162.163 159.209 1.00 83.27 245 ARG C CA 1
ATOM 6965 C C . ARG C 1 133 ? 110.249 160.954 158.289 1.00 83.27 245 ARG C C 1
ATOM 6966 O O . ARG C 1 133 ? 109.576 159.977 158.628 1.00 83.27 245 ARG C O 1
ATOM 6987 N N . PRO C 1 134 ? 110.879 160.997 157.120 1.00 83.87 246 PRO C N 1
ATOM 6988 C CA . PRO C 1 134 ? 110.876 159.824 156.243 1.00 83.87 246 PRO C CA 1
ATOM 6989 C C . PRO C 1 134 ? 111.637 158.664 156.863 1.00 83.87 246 PRO C C 1
ATOM 6990 O O . PRO C 1 134 ? 112.588 158.848 157.627 1.00 83.87 246 PRO C O 1
ATOM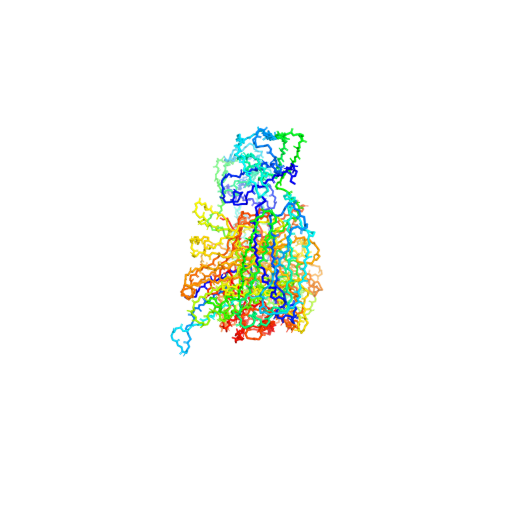 7001 N N . ALA C 1 135 ? 111.205 157.455 156.520 1.00 72.89 247 ALA C N 1
ATOM 7002 C CA . ALA C 1 135 ? 111.867 156.258 157.015 1.00 72.89 247 ALA C CA 1
ATOM 7003 C C . ALA C 1 135 ? 113.212 156.068 156.323 1.00 72.89 247 ALA C C 1
ATOM 7004 O O . ALA C 1 135 ? 113.371 156.376 155.139 1.00 72.89 247 ALA C O 1
ATOM 7011 N N . LEU C 1 136 ? 114.188 155.562 157.079 1.00 63.00 248 LEU C N 1
ATOM 7012 C CA . LEU C 1 136 ? 115.499 155.279 156.505 1.00 63.00 248 LEU C CA 1
ATOM 7013 C C . LEU C 1 136 ? 115.414 154.191 155.442 1.00 63.00 248 LEU C C 1
ATOM 7014 O O . LEU C 1 136 ? 116.186 154.202 154.472 1.00 63.00 248 LEU C O 1
ATOM 7030 N N . GLU C 1 137 ? 114.477 153.252 155.602 1.00 64.71 249 GLU C N 1
ATOM 7031 C CA . GLU C 1 137 ? 114.301 152.192 154.614 1.00 64.71 249 GLU C CA 1
ATOM 7032 C C . GLU C 1 137 ? 114.015 152.769 153.235 1.00 64.71 249 GLU C C 1
ATOM 7033 O O . GLU C 1 137 ? 114.569 152.305 152.231 1.00 64.71 249 GLU C O 1
ATOM 7045 N N . ASP C 1 138 ? 113.150 153.783 153.165 1.00 72.58 250 ASP C N 1
ATOM 7046 C CA . ASP C 1 138 ? 112.815 154.376 151.876 1.00 72.58 250 ASP C CA 1
ATOM 7047 C C . ASP C 1 138 ? 113.947 155.245 151.347 1.00 72.58 250 ASP C C 1
ATOM 7048 O O . ASP C 1 138 ? 114.133 155.342 150.129 1.00 72.58 250 ASP C O 1
ATOM 7057 N N . LEU C 1 139 ? 114.713 155.877 152.238 1.00 73.46 251 LEU C N 1
ATOM 7058 C CA . LEU C 1 139 ? 115.776 156.768 151.789 1.00 73.46 251 LEU C CA 1
ATOM 7059 C C . LEU C 1 139 ? 116.951 155.988 151.215 1.00 73.46 251 LEU C C 1
ATOM 7060 O O . LEU C 1 139 ? 117.549 156.408 150.217 1.00 73.46 251 LEU C O 1
ATOM 7076 N N . LEU C 1 140 ? 117.302 154.854 151.822 1.00 61.70 252 LEU C N 1
ATOM 7077 C CA . LEU C 1 140 ? 118.491 154.122 151.399 1.00 61.70 252 LEU C CA 1
ATOM 7078 C C . LEU C 1 140 ? 118.187 152.933 150.494 1.00 61.70 252 LEU C C 1
ATOM 7079 O O . LEU C 1 140 ? 118.909 152.716 149.516 1.00 61.70 252 LEU C O 1
ATOM 7095 N N . LEU C 1 141 ? 117.149 152.151 150.786 1.00 63.30 253 LEU C N 1
ATOM 7096 C CA . LEU C 1 141 ? 116.834 150.956 150.006 1.00 63.30 253 LEU C CA 1
ATOM 7097 C C . LEU C 1 141 ? 115.589 151.099 149.147 1.00 63.30 253 LEU C C 1
ATOM 7098 O O . LEU C 1 141 ? 115.573 150.614 148.013 1.00 63.30 253 LEU C O 1
ATOM 7114 N N . GLY C 1 142 ? 114.543 151.747 149.648 1.00 69.36 254 GLY C N 1
ATOM 7115 C CA . GLY C 1 142 ? 113.328 151.915 148.884 1.00 69.36 254 GLY C CA 1
ATOM 7116 C C . GLY C 1 142 ? 113.499 152.928 147.764 1.00 69.36 254 GLY C C 1
ATOM 7117 O O . GLY C 1 142 ? 114.597 153.387 147.444 1.00 69.36 254 GLY C O 1
ATOM 7121 N N . SER C 1 143 ? 112.363 153.286 147.160 1.00 82.10 255 SER C N 1
ATOM 7122 C CA . SER C 1 143 ? 112.348 154.158 145.994 1.00 82.10 255 SER C CA 1
ATOM 7123 C C . SER C 1 143 ? 111.596 155.465 146.191 1.00 82.10 255 SER C C 1
ATOM 7124 O O . SER C 1 143 ? 111.771 156.377 145.375 1.00 82.10 255 SER C O 1
ATOM 7132 N N . ASP C 1 144 ? 110.775 155.593 147.235 1.00 85.42 256 ASP C N 1
ATOM 7133 C CA . ASP C 1 144 ? 109.941 156.785 147.395 1.00 85.42 256 ASP C CA 1
ATOM 7134 C C . ASP C 1 144 ? 109.798 157.076 148.887 1.00 85.42 256 ASP C C 1
ATOM 7135 O O . ASP C 1 144 ? 109.042 156.394 149.586 1.00 85.42 256 ASP C O 1
ATOM 7144 N N . ALA C 1 145 ? 110.520 158.088 149.359 1.00 85.34 257 ALA C N 1
ATOM 7145 C CA . ALA C 1 145 ? 110.389 158.567 150.726 1.00 85.34 257 ALA C CA 1
ATOM 7146 C C . ALA C 1 145 ? 109.325 159.656 150.798 1.00 85.34 257 ALA C C 1
ATOM 7147 O O . ALA C 1 145 ? 109.049 160.347 149.813 1.00 85.34 257 ALA C O 1
ATOM 7154 N N . SER C 1 146 ? 108.728 159.805 151.979 1.00 90.11 258 SER C N 1
ATOM 7155 C CA . SER C 1 146 ? 107.637 160.750 152.167 1.00 90.11 258 SER C CA 1
ATOM 7156 C C . SER C 1 146 ? 107.701 161.322 153.575 1.00 90.11 258 SER C C 1
ATOM 7157 O O . SER C 1 146 ? 108.273 160.718 154.487 1.00 90.11 258 SER C O 1
ATOM 7165 N N . ILE C 1 147 ? 107.102 162.500 153.744 1.00 93.56 259 ILE C N 1
ATOM 7166 C CA . ILE C 1 147 ? 107.067 163.190 155.033 1.00 93.56 259 ILE C CA 1
ATOM 7167 C C . ILE C 1 147 ? 105.618 163.355 155.455 1.00 93.56 259 ILE C C 1
ATOM 7168 O O . ILE C 1 147 ? 104.774 163.727 154.635 1.00 93.56 259 ILE C O 1
ATOM 7184 N N . THR C 1 148 ? 105.317 163.109 156.731 1.00 97.64 260 THR C N 1
ATOM 7185 C CA . THR C 1 148 ? 103.932 163.217 157.183 1.00 97.64 260 THR C CA 1
ATOM 7186 C C . THR C 1 148 ? 103.771 164.368 158.168 1.00 97.64 260 THR C C 1
ATOM 7187 O O . THR C 1 148 ? 104.518 164.469 159.141 1.00 97.64 260 THR C O 1
ATOM 7198 N N . CYS C 1 149 ? 102.801 165.239 157.903 1.00 102.33 261 CYS C N 1
ATOM 7199 C CA . CYS C 1 149 ? 102.437 166.326 158.803 1.00 102.33 261 CYS C CA 1
ATOM 7200 C C . CYS C 1 149 ? 101.230 165.874 159.614 1.00 102.33 261 CYS C C 1
ATOM 7201 O O . CYS C 1 149 ? 100.189 165.539 159.035 1.00 102.33 261 CYS C O 1
ATOM 7208 N N . THR C 1 150 ? 101.364 165.858 160.945 1.00 104.62 262 THR C N 1
ATOM 7209 C CA . THR C 1 150 ? 100.361 165.257 161.813 1.00 104.62 262 THR C CA 1
ATOM 7210 C C . THR C 1 150 ? 99.968 166.213 162.928 1.00 104.62 262 THR C C 1
ATOM 7211 O O . THR C 1 150 ? 100.830 166.740 163.641 1.00 104.62 262 THR C O 1
ATOM 7222 N N . LEU C 1 151 ? 98.663 166.415 163.083 1.00 107.38 263 LEU C N 1
ATOM 7223 C CA . LEU C 1 151 ? 98.077 167.061 164.244 1.00 107.38 263 LEU C CA 1
ATOM 7224 C C . LEU C 1 151 ? 97.493 165.995 165.158 1.00 107.38 263 LEU C C 1
ATOM 7225 O O . LEU C 1 151 ? 96.915 165.008 164.689 1.00 107.38 263 LEU C O 1
ATOM 7241 N N . ASN C 1 152 ? 97.641 166.199 166.463 1.00 110.46 264 ASN C N 1
ATOM 7242 C CA . ASN C 1 152 ? 97.052 165.312 167.453 1.00 110.46 264 ASN C CA 1
ATOM 7243 C C . ASN C 1 152 ? 96.445 166.155 168.564 1.00 110.46 264 ASN C C 1
ATOM 7244 O O . ASN C 1 152 ? 96.638 167.371 168.628 1.00 110.46 264 ASN C O 1
ATOM 7255 N N . GLY C 1 153 ? 95.702 165.492 169.444 1.00 111.01 265 GLY C N 1
ATOM 7256 C CA . GLY C 1 153 ? 95.015 166.192 170.508 1.00 111.01 265 GLY C CA 1
ATOM 7257 C C . GLY C 1 153 ? 93.780 166.934 170.057 1.00 111.01 265 GLY C C 1
ATOM 7258 O O . GLY C 1 153 ? 93.428 167.957 170.652 1.00 111.01 265 GLY C O 1
ATOM 7262 N N . LEU C 1 154 ? 93.106 166.444 169.021 1.00 110.96 266 LEU C N 1
ATOM 7263 C CA . LEU C 1 154 ? 91.959 167.119 168.435 1.00 110.96 266 LEU C CA 1
ATOM 7264 C C . LEU C 1 154 ? 90.664 166.461 168.891 1.00 110.96 266 LEU C C 1
ATOM 7265 O O . LEU C 1 154 ? 90.548 165.232 168.902 1.00 110.96 266 LEU C O 1
ATOM 7281 N N . ARG C 1 155 ? 89.691 167.289 169.268 1.00 112.20 267 ARG C N 1
ATOM 7282 C CA . ARG C 1 155 ? 88.360 166.799 169.601 1.00 112.20 267 ARG C CA 1
ATOM 7283 C C . ARG C 1 155 ? 87.458 166.700 168.381 1.00 112.20 267 ARG C C 1
ATOM 7284 O O . ARG C 1 155 ? 86.595 165.816 168.325 1.00 112.20 267 ARG C O 1
ATOM 7305 N N . ASN C 1 156 ? 87.639 167.589 167.402 1.00 111.80 268 ASN C N 1
ATOM 7306 C CA . ASN C 1 156 ? 86.809 167.598 166.206 1.00 111.80 268 ASN C CA 1
ATOM 7307 C C . ASN C 1 156 ? 87.498 166.788 165.116 1.00 111.80 268 ASN C C 1
ATOM 7308 O O . ASN C 1 156 ? 88.567 167.200 164.639 1.00 111.80 268 ASN C O 1
ATOM 7319 N N . PRO C 1 157 ? 86.947 165.652 164.690 1.00 112.27 269 PRO C N 1
ATOM 7320 C CA . PRO C 1 157 ? 87.594 164.883 163.624 1.00 112.27 269 PRO C CA 1
ATOM 7321 C C . PRO C 1 157 ? 87.436 165.555 162.271 1.00 112.27 269 PRO C C 1
ATOM 7322 O O . PRO C 1 157 ? 86.450 166.245 162.002 1.00 112.27 269 PRO C O 1
ATOM 7333 N N . GLU C 1 158 ? 88.432 165.342 161.412 1.00 111.68 270 GLU C N 1
ATOM 7334 C CA . GLU C 1 158 ? 88.410 165.896 160.064 1.00 111.68 270 GLU C CA 1
ATOM 7335 C C . GLU C 1 158 ? 88.299 167.415 160.108 1.00 111.68 270 GLU C C 1
ATOM 7336 O O . GLU C 1 158 ? 88.331 168.015 161.187 1.00 111.68 270 GLU C O 1
ATOM 7348 N N . GLY C 1 159 ? 88.174 168.045 158.942 1.00 111.43 271 GLY C N 1
ATOM 7349 C CA . GLY C 1 159 ? 88.050 169.485 158.864 1.00 111.43 271 GLY C CA 1
ATOM 7350 C C . GLY C 1 159 ? 89.341 170.253 159.049 1.00 111.43 271 GLY C C 1
ATOM 7351 O O . GLY C 1 159 ? 89.327 171.485 158.935 1.00 111.43 271 GLY C O 1
ATOM 7355 N N . ALA C 1 160 ? 90.449 169.576 159.333 1.00 108.09 272 ALA C N 1
ATOM 7356 C CA . ALA C 1 160 ? 91.733 170.244 159.479 1.00 108.09 272 ALA C CA 1
ATOM 7357 C C . ALA C 1 160 ? 92.367 170.461 158.113 1.00 108.09 272 ALA C C 1
ATOM 7358 O O . ALA C 1 160 ? 92.120 169.705 157.168 1.00 108.09 272 ALA C O 1
ATOM 7365 N N . VAL C 1 161 ? 93.190 171.503 158.003 1.00 105.83 273 VAL C N 1
ATOM 7366 C CA . VAL C 1 161 ? 93.842 171.828 156.737 1.00 105.83 273 VAL C CA 1
ATOM 7367 C C . VAL C 1 161 ? 95.345 171.684 156.911 1.00 105.83 273 VAL C C 1
ATOM 7368 O O . VAL C 1 161 ? 95.918 172.231 157.859 1.00 105.83 273 VAL C O 1
ATOM 7381 N N . PHE C 1 162 ? 95.976 170.950 155.993 1.00 104.95 274 PHE C N 1
ATOM 7382 C CA . PHE C 1 162 ? 97.413 170.686 156.009 1.00 104.95 274 PHE C CA 1
ATOM 7383 C C . PHE C 1 162 ? 98.002 171.175 154.693 1.00 104.95 274 PHE C C 1
ATOM 7384 O O . PHE C 1 162 ? 97.702 170.616 153.633 1.00 104.95 274 PHE C O 1
ATOM 7401 N N . THR C 1 163 ? 98.848 172.203 154.752 1.00 103.27 275 THR C N 1
ATOM 7402 C CA . THR C 1 163 ? 99.454 172.782 153.562 1.00 103.27 275 THR C CA 1
ATOM 7403 C C . THR C 1 163 ? 100.970 172.697 153.668 1.00 103.27 275 THR C C 1
ATOM 7404 O O . THR C 1 163 ? 101.557 173.104 154.680 1.00 103.27 275 THR C O 1
ATOM 7415 N N . TRP C 1 164 ? 101.594 172.162 152.622 1.00 98.63 276 TRP C N 1
ATOM 7416 C CA . TRP C 1 164 ? 103.043 172.097 152.525 1.00 98.63 276 TRP C CA 1
ATOM 7417 C C . TRP C 1 164 ? 103.559 173.293 151.738 1.00 98.63 276 TRP C C 1
ATOM 7418 O O . TRP C 1 164 ? 103.006 173.651 150.694 1.00 98.63 276 TRP C O 1
ATOM 7439 N N . GLU C 1 165 ? 104.627 173.913 152.247 1.00 99.47 277 GLU C N 1
ATOM 7440 C CA . GLU C 1 165 ? 105.209 175.049 151.533 1.00 99.47 277 GLU C CA 1
ATOM 7441 C C . GLU C 1 165 ? 105.874 174.614 150.235 1.00 99.47 277 GLU C C 1
ATOM 7442 O O . GLU C 1 165 ? 105.570 175.203 149.182 1.00 99.47 277 GLU C O 1
ATOM 7454 N N . PRO C 1 166 ? 106.768 173.616 150.217 1.00 97.41 278 PRO C N 1
ATOM 7455 C CA . PRO C 1 166 ? 107.382 173.211 148.935 1.00 97.41 278 PRO C CA 1
ATOM 7456 C C . PRO C 1 166 ? 106.417 172.399 148.079 1.00 97.41 278 PRO C C 1
ATOM 7457 O O . PRO C 1 166 ? 106.562 171.188 147.871 1.00 97.41 278 PRO C O 1
ATOM 7468 N N . SER C 1 167 ? 105.396 173.079 147.562 1.00 99.34 279 SER C N 1
ATOM 7469 C CA . SER C 1 167 ? 104.345 172.420 146.797 1.00 99.34 279 SER C CA 1
ATOM 7470 C C . SER C 1 167 ? 104.872 171.923 145.458 1.00 99.34 279 SER C C 1
ATOM 7471 O O . SER C 1 167 ? 104.482 172.430 144.403 1.00 99.34 279 SER C O 1
ATOM 7479 N N . THR C 1 168 ? 105.756 170.925 145.492 1.00 99.04 280 THR C N 1
ATOM 7480 C CA . THR C 1 168 ? 106.279 170.321 144.274 1.00 99.04 280 THR C CA 1
ATOM 7481 C C . THR C 1 168 ? 106.144 168.808 144.355 1.00 99.04 280 THR C C 1
ATOM 7482 O O . THR C 1 168 ? 105.506 168.286 145.270 1.00 99.04 280 THR C O 1
ATOM 7493 N N . GLY C 1 169 ? 106.741 168.094 143.397 1.00 99.13 281 GLY C N 1
ATOM 7494 C CA . GLY C 1 169 ? 106.651 166.651 143.372 1.00 99.13 281 GLY C CA 1
ATOM 7495 C C . GLY C 1 169 ? 105.230 166.172 143.154 1.00 99.13 281 GLY C C 1
ATOM 7496 O O . GLY C 1 169 ? 104.602 166.526 142.150 1.00 99.13 281 GLY C O 1
ATOM 7500 N N . LYS C 1 170 ? 104.710 165.388 144.087 1.00 94.56 282 LYS C N 1
ATOM 7501 C CA . LYS C 1 170 ? 103.371 164.833 143.991 1.00 94.56 282 LYS C CA 1
ATOM 7502 C C . LYS C 1 170 ? 102.500 165.376 145.118 1.00 94.56 282 LYS C C 1
ATOM 7503 O O . LYS C 1 170 ? 102.986 165.671 146.214 1.00 94.56 282 LYS C O 1
ATOM 7522 N N . ASP C 1 171 ? 101.205 165.504 144.834 1.00 97.03 283 ASP C N 1
ATOM 7523 C CA . ASP C 1 171 ? 100.277 166.068 145.804 1.00 97.03 283 ASP C CA 1
ATOM 7524 C C . ASP C 1 171 ? 100.242 165.224 147.072 1.00 97.03 283 ASP C C 1
ATOM 7525 O O . ASP C 1 171 ? 100.343 163.995 147.025 1.00 97.03 283 ASP C O 1
ATOM 7534 N N . ALA C 1 172 ? 100.096 165.895 148.212 1.00 97.47 284 ALA C N 1
ATOM 7535 C CA . ALA C 1 172 ? 99.999 165.194 149.482 1.00 97.47 284 ALA C CA 1
ATOM 7536 C C . ALA C 1 172 ? 98.630 164.537 149.625 1.00 97.47 284 ALA C C 1
ATOM 7537 O O . ALA C 1 172 ? 97.624 165.021 149.099 1.00 97.47 284 ALA C O 1
ATOM 7544 N N . VAL C 1 173 ? 98.601 163.422 150.349 1.00 100.78 285 VAL C N 1
ATOM 7545 C CA . VAL C 1 173 ? 97.394 162.623 150.530 1.00 100.78 285 VAL C CA 1
ATOM 7546 C C . VAL C 1 173 ? 96.893 162.831 151.952 1.00 100.78 285 VAL C C 1
ATOM 7547 O O . VAL C 1 173 ? 97.624 162.585 152.920 1.00 100.78 285 VAL C O 1
ATOM 7560 N N . GLN C 1 174 ? 95.647 163.281 152.077 1.00 104.11 286 GLN C N 1
ATOM 7561 C CA . GLN C 1 174 ? 95.028 163.472 153.381 1.00 104.11 286 GLN C CA 1
ATOM 7562 C C . GLN C 1 174 ? 94.456 162.150 153.878 1.00 104.11 286 GLN C C 1
ATOM 7563 O O . GLN C 1 174 ? 93.722 161.470 153.154 1.00 104.11 286 GLN C O 1
ATOM 7577 N N . LYS C 1 175 ? 94.790 161.790 155.113 1.00 104.59 287 LYS C N 1
ATOM 7578 C CA . LYS C 1 175 ? 94.377 160.522 155.693 1.00 104.59 287 LYS C CA 1
ATOM 7579 C C . LYS C 1 175 ? 93.218 160.717 156.665 1.00 104.59 287 LYS C C 1
ATOM 7580 O O . LYS C 1 175 ? 92.926 161.828 157.116 1.00 104.59 287 LYS C O 1
ATOM 7599 N N . LYS C 1 176 ? 92.560 159.606 156.982 1.00 108.17 288 LYS C N 1
ATOM 7600 C CA . LYS C 1 176 ? 91.376 159.629 157.827 1.00 108.17 288 LYS C CA 1
ATOM 7601 C C . LYS C 1 176 ? 91.749 159.893 159.283 1.00 108.17 288 LYS C C 1
ATOM 7602 O O . LYS C 1 176 ? 92.809 159.484 159.763 1.00 108.17 288 LYS C O 1
ATOM 7621 N N . ALA C 1 177 ? 90.857 160.587 159.986 1.00 110.25 289 ALA C N 1
ATOM 7622 C CA . ALA C 1 177 ? 91.068 160.862 161.400 1.00 110.25 289 ALA C CA 1
ATOM 7623 C C . ALA C 1 177 ? 90.942 159.579 162.213 1.00 110.25 289 ALA C C 1
ATOM 7624 O O . ALA C 1 177 ? 90.059 158.753 161.967 1.00 110.25 289 ALA C O 1
ATOM 7631 N N . VAL C 1 178 ? 91.831 159.418 163.190 1.00 111.27 290 VAL C N 1
ATOM 7632 C CA . VAL C 1 178 ? 91.886 158.219 164.018 1.00 111.27 290 VAL C CA 1
ATOM 7633 C C . VAL C 1 178 ? 91.953 158.635 165.480 1.00 111.27 290 VAL C C 1
ATOM 7634 O O . VAL C 1 178 ? 92.692 159.558 165.841 1.00 111.27 290 VAL C O 1
ATOM 7647 N N . GLN C 1 179 ? 91.183 157.948 166.321 1.00 112.92 291 GLN C N 1
ATOM 7648 C CA . GLN C 1 179 ? 91.153 158.250 167.745 1.00 112.92 291 GLN C CA 1
ATOM 7649 C C . GLN C 1 179 ? 92.340 157.611 168.453 1.00 112.92 291 GLN C C 1
ATOM 7650 O O . GLN C 1 179 ? 92.757 156.499 168.116 1.00 112.92 291 GLN C O 1
ATOM 7664 N N . ASN C 1 180 ? 92.881 158.319 169.439 1.00 114.17 292 ASN C N 1
ATOM 7665 C CA . ASN C 1 180 ? 93.946 157.791 170.273 1.00 114.17 292 ASN C CA 1
ATOM 7666 C C . ASN C 1 180 ? 93.344 157.210 171.553 1.00 114.17 292 ASN C C 1
ATOM 7667 O O . ASN C 1 180 ? 92.125 157.059 171.680 1.00 114.17 292 ASN C O 1
ATOM 7678 N N . SER C 1 181 ? 94.203 156.880 172.519 1.00 115.50 293 SER C N 1
ATOM 7679 C CA . SER C 1 181 ? 93.736 156.233 173.740 1.00 115.50 293 SER C CA 1
ATOM 7680 C C . SER C 1 181 ? 92.857 157.145 174.587 1.00 115.50 293 SER C C 1
ATOM 7681 O O . SER C 1 181 ? 92.126 156.649 175.450 1.00 115.50 293 SER C O 1
ATOM 7689 N N . CYS C 1 182 ? 92.909 158.457 174.366 1.00 115.74 294 CYS C N 1
ATOM 7690 C CA . CYS C 1 182 ? 92.109 159.410 175.124 1.00 115.74 294 CYS C CA 1
ATOM 7691 C C . CYS C 1 182 ? 90.826 159.809 174.410 1.00 115.74 294 CYS C C 1
ATOM 7692 O O . CYS C 1 182 ? 90.068 160.627 174.941 1.00 115.74 294 CYS C O 1
ATOM 7699 N N . GLY C 1 183 ? 90.561 159.255 173.229 1.00 113.96 295 GLY C N 1
ATOM 7700 C CA . GLY C 1 183 ? 89.414 159.649 172.444 1.00 113.96 295 GLY C CA 1
ATOM 7701 C C . GLY C 1 183 ? 89.631 160.856 171.559 1.00 113.96 295 GLY C C 1
ATOM 7702 O O . GLY C 1 183 ? 88.789 161.126 170.693 1.00 113.96 295 GLY C O 1
ATOM 7706 N N . CYS C 1 184 ? 90.721 161.599 171.745 1.00 113.77 296 CYS C N 1
ATOM 7707 C CA . CYS C 1 184 ? 91.052 162.664 170.813 1.00 113.77 296 CYS C CA 1
ATOM 7708 C C . CYS C 1 184 ? 91.520 162.063 169.489 1.00 113.77 296 CYS C C 1
ATOM 7709 O O . CYS C 1 184 ? 91.846 160.877 169.394 1.00 113.77 296 CYS C O 1
ATOM 7716 N N . TYR C 1 185 ? 91.574 162.903 168.460 1.00 111.96 297 TYR C N 1
ATOM 7717 C CA . TYR C 1 185 ? 91.822 162.453 167.099 1.00 111.96 297 TYR C CA 1
ATOM 7718 C C . TYR C 1 185 ? 93.222 162.828 166.632 1.00 111.96 297 TYR C C 1
ATOM 7719 O O . TYR C 1 185 ? 93.792 163.840 167.051 1.00 111.96 297 TYR C O 1
ATOM 7737 N N . SER C 1 186 ? 93.768 161.989 165.754 1.00 109.88 298 SER C N 1
ATOM 7738 C CA . SER C 1 186 ? 95.013 162.256 165.046 1.00 109.88 298 SER C CA 1
ATOM 7739 C C . SER C 1 186 ? 94.691 162.396 163.564 1.00 109.88 298 SER C C 1
ATOM 7740 O O . SER C 1 186 ? 94.110 161.484 162.965 1.00 109.88 298 SER C O 1
ATOM 7748 N N . VAL C 1 187 ? 95.062 163.532 162.979 1.00 107.45 299 VAL C N 1
ATOM 7749 C CA . VAL C 1 187 ? 94.747 163.849 161.590 1.00 107.45 299 VAL C CA 1
ATOM 7750 C C . VAL C 1 187 ? 96.034 164.270 160.897 1.00 107.45 299 VAL C C 1
ATOM 7751 O O . VAL C 1 187 ? 96.757 165.133 161.402 1.00 107.45 299 VAL C O 1
ATOM 7764 N N . SER C 1 188 ? 96.314 163.684 159.736 1.00 102.79 300 SER C N 1
ATOM 7765 C CA . SER C 1 188 ? 97.603 163.918 159.104 1.00 102.79 300 SER C CA 1
ATOM 7766 C C . SER C 1 188 ? 97.480 163.834 157.591 1.00 102.79 300 SER C C 1
ATOM 7767 O O . SER C 1 188 ? 96.503 163.311 157.048 1.00 102.79 300 SER C O 1
ATOM 7775 N N . SER C 1 189 ? 98.499 164.368 156.920 1.00 101.65 301 SER C N 1
ATOM 7776 C CA . SER C 1 189 ? 98.629 164.265 155.472 1.00 101.65 301 SER C CA 1
ATOM 7777 C C . SER C 1 189 ? 100.083 163.987 155.127 1.00 101.65 301 SER C C 1
ATOM 7778 O O . SER C 1 189 ? 100.991 164.507 155.780 1.00 101.65 301 SER C O 1
ATOM 7786 N N . VAL C 1 190 ? 100.303 163.182 154.090 1.00 98.48 302 VAL C N 1
ATOM 7787 C CA . VAL C 1 190 ? 101.639 162.726 153.722 1.00 98.48 302 VAL C CA 1
ATOM 7788 C C . VAL C 1 190 ? 101.994 163.291 152.355 1.00 98.48 302 VAL C C 1
ATOM 7789 O O . VAL C 1 190 ? 101.179 163.251 151.427 1.00 98.48 302 VAL C O 1
ATOM 7802 N N . LEU C 1 191 ? 103.215 163.814 152.241 1.00 95.92 303 LEU C N 1
ATOM 7803 C CA . LEU C 1 191 ? 103.753 164.330 150.995 1.00 95.92 303 LEU C CA 1
ATOM 7804 C C . LEU C 1 191 ? 104.738 163.308 150.449 1.00 95.92 303 LEU C C 1
ATOM 7805 O O . LEU C 1 191 ? 105.763 163.041 151.104 1.00 95.92 303 LEU C O 1
ATOM 7821 N N . PRO C 1 192 ? 104.455 162.678 149.308 1.00 94.21 304 PRO C N 1
ATOM 7822 C CA . PRO C 1 192 ? 105.385 161.719 148.712 1.00 94.21 304 PRO C CA 1
ATOM 7823 C C . PRO C 1 192 ? 106.299 162.362 147.673 1.00 94.21 304 PRO C C 1
ATOM 7824 O O . PRO C 1 192 ? 106.160 163.534 147.318 1.00 94.21 304 PRO C O 1
ATOM 7835 N N . GLY C 1 193 ? 107.237 161.557 147.183 1.00 91.33 305 GLY C N 1
ATOM 7836 C CA . GLY C 1 193 ? 108.155 162.002 146.147 1.00 91.33 305 GLY C CA 1
ATOM 7837 C C . GLY C 1 193 ? 109.152 163.038 146.619 1.00 91.33 305 GLY C C 1
ATOM 7838 O O . GLY C 1 193 ? 109.464 163.976 145.874 1.00 91.33 305 GLY C O 1
ATOM 7842 N N . CYS C 1 194 ? 109.667 162.888 147.838 1.00 91.42 306 CYS C N 1
ATOM 7843 C CA . CYS C 1 194 ? 110.550 163.874 148.443 1.00 91.42 306 CYS C CA 1
ATOM 7844 C C . CYS C 1 194 ? 111.969 163.362 148.657 1.00 91.42 306 CYS C C 1
ATOM 7845 O O . CYS C 1 194 ? 112.786 164.077 149.247 1.00 91.42 306 CYS C O 1
ATOM 7853 N N . ALA C 1 195 ? 112.286 162.150 148.196 1.00 88.46 307 ALA C N 1
ATOM 7854 C CA . ALA C 1 195 ? 113.625 161.609 148.408 1.00 88.46 307 ALA C CA 1
ATOM 7855 C C . ALA C 1 195 ? 114.684 162.462 147.718 1.00 88.46 307 ALA C C 1
ATOM 7856 O O . ALA C 1 195 ? 115.779 162.665 148.258 1.00 88.46 307 ALA C O 1
ATOM 7863 N N . GLU C 1 196 ? 114.376 162.968 146.522 1.00 91.02 308 GLU C N 1
ATOM 7864 C CA . GLU C 1 196 ? 115.365 163.727 145.765 1.00 91.02 308 GLU C CA 1
ATOM 7865 C C . GLU C 1 196 ? 115.738 165.021 146.476 1.00 91.02 308 GLU C C 1
ATOM 7866 O O . GLU C 1 196 ? 116.897 165.450 146.426 1.00 91.02 308 GLU C O 1
ATOM 7878 N N . ARG C 1 197 ? 114.773 165.658 147.142 1.00 91.77 309 ARG C N 1
ATOM 7879 C CA . ARG C 1 197 ? 115.074 166.880 147.880 1.00 91.77 309 ARG C CA 1
ATOM 7880 C C . ARG C 1 197 ? 115.916 166.579 149.111 1.00 91.77 309 ARG C C 1
ATOM 7881 O O . ARG C 1 197 ? 116.852 167.323 149.430 1.00 91.77 309 ARG C O 1
ATOM 7902 N N . TRP C 1 198 ? 115.599 165.492 149.815 1.00 88.96 310 TRP C N 1
ATOM 7903 C CA . TRP C 1 198 ? 116.336 165.150 151.025 1.00 88.96 310 TRP C CA 1
ATOM 7904 C C . TRP C 1 198 ? 117.771 164.754 150.708 1.00 88.96 310 TRP C C 1
ATOM 7905 O O . TRP C 1 198 ? 118.693 165.090 151.460 1.00 88.96 310 TRP C O 1
ATOM 7926 N N . ASN C 1 199 ? 117.983 164.048 149.597 1.00 89.65 311 ASN C N 1
ATOM 7927 C CA . ASN C 1 199 ? 119.338 163.663 149.221 1.00 89.65 311 ASN C CA 1
ATOM 7928 C C . ASN C 1 199 ? 120.244 164.866 148.990 1.00 89.65 311 ASN C C 1
ATOM 7929 O O . ASN C 1 199 ? 121.463 164.690 148.890 1.00 89.65 311 ASN C O 1
ATOM 7940 N N . SER C 1 200 ? 119.685 166.072 148.905 1.00 90.20 312 SER C N 1
ATOM 7941 C CA . SER C 1 200 ? 120.462 167.301 148.831 1.00 90.20 312 SER C CA 1
ATOM 7942 C C . SER C 1 200 ? 120.501 168.048 150.157 1.00 90.20 312 SER C C 1
ATOM 7943 O O . SER C 1 200 ? 121.058 169.149 150.217 1.00 90.20 312 SER C O 1
ATOM 7951 N N . GLY C 1 201 ? 119.927 167.480 151.215 1.00 87.04 313 GLY C N 1
ATOM 7952 C CA . GLY C 1 201 ? 119.870 168.165 152.490 1.00 87.04 313 GLY C CA 1
ATOM 7953 C C . GLY C 1 201 ? 118.827 169.256 152.557 1.00 87.04 313 GLY C C 1
ATOM 7954 O O . GLY C 1 201 ? 118.981 170.204 153.334 1.00 87.04 313 GLY C O 1
ATOM 7958 N N . ALA C 1 202 ? 117.761 169.148 151.770 1.00 90.29 314 ALA C N 1
ATOM 7959 C CA . ALA C 1 202 ? 116.756 170.198 151.689 1.00 90.29 314 ALA C CA 1
ATOM 7960 C C . ALA C 1 202 ? 115.878 170.170 152.940 1.00 90.29 314 ALA C C 1
ATOM 7961 O O . ALA C 1 202 ? 116.200 169.529 153.944 1.00 90.29 314 ALA C O 1
ATOM 7968 N N . SER C 1 203 ? 114.743 170.865 152.887 1.00 92.79 315 SER C N 1
ATOM 7969 C CA . SER C 1 203 ? 113.948 171.132 154.075 1.00 92.79 315 SER C CA 1
ATOM 7970 C C . SER C 1 203 ? 112.478 171.203 153.692 1.00 92.79 315 SER C C 1
ATOM 7971 O O . SER C 1 203 ? 112.131 171.449 152.534 1.00 92.79 315 SER C O 1
ATOM 7979 N N . PHE C 1 204 ? 111.612 170.989 154.683 1.00 92.67 316 PHE C N 1
ATOM 7980 C CA . PHE C 1 204 ? 110.174 171.023 154.466 1.00 92.67 316 PHE C CA 1
ATOM 7981 C C . PHE C 1 204 ? 109.498 171.747 155.621 1.00 92.67 316 PHE C C 1
ATOM 7982 O O . PHE C 1 204 ? 109.919 171.624 156.775 1.00 92.67 316 PHE C O 1
ATOM 7999 N N . LYS C 1 205 ? 108.456 172.510 155.296 1.00 99.60 317 LYS C N 1
ATOM 8000 C CA . LYS C 1 205 ? 107.658 173.228 156.278 1.00 99.60 317 LYS C CA 1
ATOM 8001 C C . LYS C 1 205 ? 106.190 172.890 156.073 1.00 99.60 317 LYS C C 1
ATOM 8002 O O . LYS C 1 205 ? 105.721 172.787 154.935 1.00 99.60 317 LYS C O 1
ATOM 8021 N N . CYS C 1 206 ? 105.468 172.722 157.176 1.00 102.16 318 CYS C N 1
ATOM 8022 C CA . CYS C 1 206 ? 104.040 172.447 157.149 1.00 102.16 318 CYS C CA 1
ATOM 8023 C C . CYS C 1 206 ? 103.310 173.501 157.966 1.00 102.16 318 CYS C C 1
ATOM 8024 O O . CYS C 1 206 ? 103.688 173.780 159.113 1.00 102.16 318 CYS C O 1
ATOM 8031 N N . THR C 1 207 ? 102.279 174.091 157.363 1.00 104.66 319 THR C N 1
ATOM 8032 C CA . THR C 1 207 ? 101.361 174.996 158.041 1.00 104.66 319 THR C CA 1
ATOM 8033 C C . THR C 1 207 ? 99.994 174.332 158.096 1.00 104.66 319 THR C C 1
ATOM 8034 O O . THR C 1 207 ? 99.486 173.858 157.073 1.00 104.66 319 THR C O 1
ATOM 8045 N N . VAL C 1 208 ? 99.399 174.293 159.282 1.00 105.50 320 VAL C N 1
ATOM 8046 C CA . VAL C 1 208 ? 98.136 173.604 159.487 1.00 105.50 320 VAL C CA 1
ATOM 8047 C C . VAL C 1 208 ? 97.151 174.536 160.175 1.00 105.50 320 VAL C C 1
ATOM 8048 O O . VAL C 1 208 ? 97.525 175.356 161.027 1.00 105.50 320 VAL C O 1
ATOM 8061 N N . THR C 1 209 ? 95.889 174.406 159.779 1.00 107.29 321 THR C N 1
ATOM 8062 C CA . THR C 1 209 ? 94.759 175.028 160.446 1.00 107.29 321 THR C CA 1
ATOM 8063 C C . THR C 1 209 ? 94.027 173.945 161.223 1.00 107.29 321 THR C C 1
ATOM 8064 O O . THR C 1 209 ? 93.559 172.960 160.631 1.00 107.29 321 THR C O 1
ATOM 8075 N N . HIS C 1 210 ? 93.949 174.134 162.539 1.00 109.35 322 HIS C N 1
ATOM 8076 C CA . HIS C 1 210 ? 93.265 173.200 163.411 1.00 109.35 322 HIS C CA 1
ATOM 8077 C C . HIS C 1 210 ? 91.817 173.037 162.957 1.00 109.35 322 HIS C C 1
ATOM 8078 O O . HIS C 1 210 ? 91.221 173.969 162.410 1.00 109.35 322 HIS C O 1
ATOM 8092 N N . PRO C 1 211 ? 91.216 171.867 163.187 1.00 110.73 323 PRO C N 1
ATOM 8093 C CA . PRO C 1 211 ? 89.778 171.724 162.930 1.00 110.73 323 PRO C CA 1
ATOM 8094 C C . PRO C 1 211 ? 88.916 172.546 163.871 1.00 110.73 323 PRO C C 1
ATOM 8095 O O . PRO C 1 211 ? 87.693 172.572 163.697 1.00 110.73 323 PRO C O 1
ATOM 8106 N N . GLU C 1 212 ? 89.512 173.218 164.858 1.00 112.21 324 GLU C N 1
ATOM 8107 C CA . GLU C 1 212 ? 88.746 174.019 165.803 1.00 112.21 324 GLU C CA 1
ATOM 8108 C C . GLU C 1 212 ? 89.263 175.448 165.911 1.00 112.21 324 GLU C C 1
ATOM 8109 O O . GLU C 1 212 ? 88.505 176.394 165.679 1.00 112.21 324 GLU C O 1
ATOM 8121 N N . SER C 1 213 ? 90.540 175.636 166.254 1.00 111.40 325 SER C N 1
ATOM 8122 C CA . SER C 1 213 ? 90.977 176.963 166.702 1.00 111.40 325 SER C CA 1
ATOM 8123 C C . SER C 1 213 ? 92.498 177.111 166.567 1.00 111.40 325 SER C C 1
ATOM 8124 O O . SER C 1 213 ? 93.245 176.722 167.465 1.00 111.40 325 SER C O 1
ATOM 8132 N N . GLY C 1 214 ? 92.935 177.691 165.448 1.00 109.41 326 GLY C N 1
ATOM 8133 C CA . GLY C 1 214 ? 94.240 178.322 165.403 1.00 109.41 326 GLY C CA 1
ATOM 8134 C C . GLY C 1 214 ? 95.080 178.051 164.170 1.00 109.41 326 GLY C C 1
ATOM 8135 O O . GLY C 1 214 ? 94.662 177.345 163.247 1.00 109.41 326 GLY C O 1
ATOM 8139 N N . THR C 1 215 ? 96.283 178.630 164.167 1.00 107.70 327 THR C N 1
ATOM 8140 C CA . THR C 1 215 ? 97.232 178.540 163.061 1.00 107.70 327 THR C CA 1
ATOM 8141 C C . THR C 1 215 ? 98.555 178.042 163.621 1.00 107.70 327 THR C C 1
ATOM 8142 O O . THR C 1 215 ? 99.133 178.691 164.499 1.00 107.70 327 THR C O 1
ATOM 8153 N N . LEU C 1 216 ? 99.041 176.902 163.122 1.00 105.98 328 LEU C N 1
ATOM 8154 C CA . LEU C 1 216 ? 100.217 176.277 163.718 1.00 105.98 328 LEU C CA 1
ATOM 8155 C C . LEU C 1 216 ? 101.167 175.813 162.622 1.00 105.98 328 LEU C C 1
ATOM 8156 O O . LEU C 1 216 ? 100.729 175.366 161.562 1.00 105.98 328 LEU C O 1
ATOM 8172 N N . THR C 1 217 ? 102.471 175.938 162.866 1.00 104.19 329 THR C N 1
ATOM 8173 C CA . THR C 1 217 ? 103.460 175.644 161.837 1.00 104.19 329 THR C CA 1
ATOM 8174 C C . THR C 1 217 ? 104.623 174.856 162.422 1.00 104.19 329 THR C C 1
ATOM 8175 O O . THR C 1 217 ? 104.826 174.810 163.638 1.00 104.19 329 THR C O 1
ATOM 8186 N N . GLY C 1 218 ? 105.386 174.231 161.528 1.00 102.07 330 GLY C N 1
ATOM 8187 C CA . GLY C 1 218 ? 106.610 173.557 161.937 1.00 102.07 330 GLY C CA 1
ATOM 8188 C C . GLY C 1 218 ? 107.433 173.164 160.731 1.00 102.07 330 GLY C C 1
ATOM 8189 O O . GLY C 1 218 ? 106.973 173.237 159.588 1.00 102.07 330 GLY C O 1
ATOM 8193 N N . THR C 1 219 ? 108.673 172.753 160.999 1.00 98.68 331 THR C N 1
ATOM 8194 C CA . THR C 1 219 ? 109.610 172.411 159.936 1.00 98.68 331 THR C CA 1
ATOM 8195 C C . THR C 1 219 ? 110.417 171.173 160.304 1.00 98.68 331 THR C C 1
ATOM 8196 O O . THR C 1 219 ? 110.573 170.826 161.478 1.00 98.68 331 THR C O 1
ATOM 8207 N N . ILE C 1 220 ? 110.934 170.512 159.266 1.00 94.34 332 ILE C N 1
ATOM 8208 C CA . ILE C 1 220 ? 111.921 169.447 159.400 1.00 94.34 332 ILE C CA 1
ATOM 8209 C C . ILE C 1 220 ? 112.924 169.566 158.260 1.00 94.34 332 ILE C C 1
ATOM 8210 O O . ILE C 1 220 ? 112.730 170.312 157.297 1.00 94.34 332 ILE C O 1
ATOM 8226 N N . ALA C 1 221 ? 114.004 168.800 158.378 1.00 89.68 333 ALA C N 1
ATOM 8227 C CA . ALA C 1 221 ? 114.993 168.676 157.319 1.00 89.68 333 ALA C CA 1
ATOM 8228 C C . ALA C 1 221 ? 115.874 167.480 157.637 1.00 89.68 333 ALA C C 1
ATOM 8229 O O . ALA C 1 221 ? 115.891 166.981 158.766 1.00 89.68 333 ALA C O 1
ATOM 8236 N N . LYS C 1 222 ? 116.611 167.032 156.623 1.00 82.58 334 LYS C N 1
ATOM 8237 C CA . LYS C 1 222 ? 117.441 165.839 156.720 1.00 82.58 334 LYS C CA 1
ATOM 8238 C C . LYS C 1 222 ? 118.911 166.222 156.803 1.00 82.58 334 LYS C C 1
ATOM 8239 O O . LYS C 1 222 ? 119.719 165.762 155.992 1.00 82.58 334 LYS C O 1
ATOM 8258 N N . VAL C 1 223 ? 119.265 167.070 157.768 1.00 79.53 335 VAL C N 1
ATOM 8259 C CA . VAL C 1 223 ? 120.603 167.651 157.843 1.00 79.53 335 VAL C CA 1
ATOM 8260 C C . VAL C 1 223 ? 120.937 167.963 159.295 1.00 79.53 335 VAL C C 1
ATOM 8261 O O . VAL C 1 223 ? 120.393 168.912 159.870 1.00 79.53 335 VAL C O 1
ATOM 8274 N N . THR C 1 224 ? 121.843 167.188 159.897 1.00 69.98 336 THR C N 1
ATOM 8275 C CA . THR C 1 224 ? 122.223 167.398 161.291 1.00 69.98 336 THR C CA 1
ATOM 8276 C C . THR C 1 224 ? 123.608 168.004 161.474 1.00 69.98 336 THR C C 1
ATOM 8277 O O . THR C 1 224 ? 123.809 168.761 162.423 1.00 69.98 336 THR C O 1
ATOM 8288 N N . VAL C 1 225 ? 124.568 167.690 160.603 1.00 68.24 337 VAL C N 1
ATOM 8289 C CA . VAL C 1 225 ? 125.848 168.393 160.560 1.00 68.24 337 VAL C CA 1
ATOM 8290 C C . VAL C 1 225 ? 126.666 168.133 161.823 1.00 68.24 337 VAL C C 1
ATOM 8291 O O . VAL C 1 225 ? 127.330 169.036 162.344 1.00 68.24 337 VAL C O 1
ATOM 8304 N N . ASN C 1 226 ? 126.632 166.900 162.323 1.00 61.31 338 ASN C N 1
ATOM 8305 C CA . ASN C 1 226 ? 127.546 166.479 163.380 1.00 61.31 338 ASN C CA 1
ATOM 8306 C C . ASN C 1 226 ? 127.476 164.965 163.508 1.00 61.31 338 ASN C C 1
ATOM 8307 O O . ASN C 1 226 ? 127.236 164.427 164.594 1.00 61.31 338 ASN C O 1
ATOM 8318 N N . THR C 1 227 ? 127.701 164.278 162.395 1.00 57.13 339 THR C N 1
ATOM 8319 C CA . THR C 1 227 ? 127.464 162.849 162.276 1.00 57.13 339 THR C CA 1
ATOM 8320 C C . THR C 1 227 ? 128.767 162.067 162.388 1.00 57.13 339 THR C C 1
ATOM 8321 O O . THR C 1 227 ? 129.866 162.608 162.241 1.00 57.13 339 THR C O 1
ATOM 8332 N N . PHE C 1 228 ? 128.622 160.773 162.649 1.00 52.61 340 PHE C N 1
ATOM 8333 C CA . PHE C 1 228 ? 129.755 159.861 162.793 1.00 52.61 340 PHE C CA 1
ATOM 8334 C C . PHE C 1 228 ? 129.448 158.592 162.011 1.00 52.61 340 PHE C C 1
ATOM 8335 O O . PHE C 1 228 ? 128.568 157.812 162.431 1.00 52.61 340 PHE C O 1
ATOM 8352 N N . PRO C 1 229 ? 130.116 158.344 160.886 1.00 54.39 341 PRO C N 1
ATOM 8353 C CA . PRO C 1 229 ? 129.844 157.125 160.116 1.00 54.39 341 PRO C CA 1
ATOM 8354 C C . PRO C 1 229 ? 129.955 155.891 160.993 1.00 54.39 341 PRO C C 1
ATOM 8355 O O . PRO C 1 229 ? 130.747 155.866 161.947 1.00 54.39 341 PRO C O 1
ATOM 8366 N N . PRO C 1 230 ? 129.181 154.847 160.705 1.00 49.97 342 PRO C N 1
ATOM 8367 C CA . PRO C 1 230 ? 129.137 153.696 161.610 1.00 49.97 342 PRO C CA 1
ATOM 8368 C C . PRO C 1 230 ? 130.405 152.864 161.555 1.00 49.97 342 PRO C C 1
ATOM 8369 O O . PRO C 1 230 ? 131.133 152.846 160.559 1.00 49.97 342 PRO C O 1
ATOM 8380 N N . GLN C 1 231 ? 130.663 152.172 162.662 1.00 44.72 343 GLN C N 1
ATOM 8381 C CA . GLN C 1 231 ? 131.682 151.134 162.738 1.00 44.72 343 GLN C CA 1
ATOM 8382 C C . GLN C 1 231 ? 130.970 149.829 163.061 1.00 44.72 343 GLN C C 1
ATOM 8383 O O . GLN C 1 231 ? 130.352 149.701 164.124 1.00 44.72 343 GLN C O 1
ATOM 8397 N N . VAL C 1 232 ? 131.024 148.883 162.131 1.00 44.36 344 VAL C N 1
ATOM 8398 C CA . VAL C 1 232 ? 130.319 147.613 162.248 1.00 44.36 344 VAL C CA 1
ATOM 8399 C C . VAL C 1 232 ? 131.317 146.561 162.703 1.00 44.36 344 VAL C C 1
ATOM 8400 O O . VAL C 1 232 ? 132.308 146.296 162.012 1.00 44.36 344 VAL C O 1
ATOM 8413 N N . HIS C 1 233 ? 131.067 145.957 163.862 1.00 41.74 345 HIS C N 1
ATOM 8414 C CA . HIS C 1 233 ? 131.903 144.882 164.373 1.00 41.74 345 HIS C CA 1
ATOM 8415 C C . HIS C 1 233 ? 131.066 143.620 164.503 1.00 41.74 345 HIS C C 1
ATOM 8416 O O . HIS C 1 233 ? 129.891 143.678 164.873 1.00 41.74 345 HIS C O 1
ATOM 8430 N N . LEU C 1 234 ? 131.661 142.482 164.169 1.00 44.06 346 LEU C N 1
ATOM 8431 C CA . LEU C 1 234 ? 130.997 141.196 164.304 1.00 44.06 346 LEU C CA 1
ATOM 8432 C C . LEU C 1 234 ? 131.703 140.363 165.360 1.00 44.06 346 LEU C C 1
ATOM 8433 O O . LEU C 1 234 ? 132.936 140.294 165.396 1.00 44.06 346 LEU C O 1
ATOM 8449 N N . LEU C 1 235 ? 130.907 139.741 166.218 1.00 44.73 347 LEU C N 1
ATOM 8450 C CA . LEU C 1 235 ? 131.403 138.903 167.292 1.00 44.73 347 LEU C CA 1
ATOM 8451 C C . LEU C 1 235 ? 130.994 137.468 166.995 1.00 44.73 347 LEU C C 1
ATOM 8452 O O . LEU C 1 235 ? 129.779 137.167 166.937 1.00 44.73 347 LEU C O 1
ATOM 8468 N N . PRO C 1 236 ? 131.965 136.587 166.737 1.00 49.60 348 PRO C N 1
ATOM 8469 C CA . PRO C 1 236 ? 131.668 135.183 166.453 1.00 49.60 348 PRO C CA 1
ATOM 8470 C C . PRO C 1 236 ? 131.037 134.496 167.649 1.00 49.60 348 PRO C C 1
ATOM 8471 O O . PRO C 1 236 ? 130.9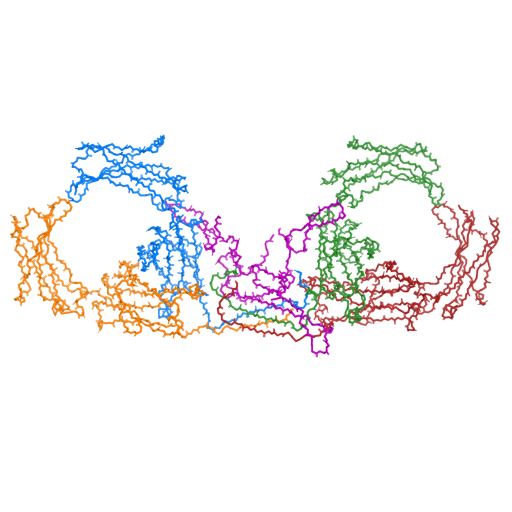30 135.084 168.736 1.00 49.60 348 PRO C O 1
ATOM 8482 N N . PRO C 1 237 ? 130.624 133.237 167.492 1.00 50.37 349 PRO C N 1
ATOM 8483 C CA . PRO C 1 237 ? 129.900 132.570 168.568 1.00 50.37 349 PRO C CA 1
ATOM 8484 C C . PRO C 1 237 ? 130.789 132.359 169.782 1.00 50.37 349 PRO C C 1
ATOM 8485 O O . PRO C 1 237 ? 132.018 132.227 169.653 1.00 50.37 349 PRO C O 1
ATOM 8496 N N . PRO C 1 238 ? 130.211 132.324 170.980 1.00 51.84 350 PRO C N 1
ATOM 8497 C CA . PRO C 1 238 ? 130.987 131.914 172.156 1.00 51.84 350 PRO C CA 1
ATOM 8498 C C . PRO C 1 238 ? 131.407 130.457 172.061 1.00 51.84 350 PRO C C 1
ATOM 8499 O O . PRO C 1 238 ? 130.731 129.628 171.446 1.00 51.84 350 PRO C O 1
ATOM 8510 N N . SER C 1 239 ? 132.545 130.146 172.687 1.00 55.39 351 SER C N 1
ATOM 8511 C CA . SER C 1 239 ? 132.981 128.756 172.760 1.00 55.39 351 SER C CA 1
ATOM 8512 C C . SER C 1 239 ? 131.946 127.889 173.461 1.00 55.39 351 SER C C 1
ATOM 8513 O O . SER C 1 239 ? 131.768 126.720 173.102 1.00 55.39 351 SER C O 1
ATOM 8521 N N . GLU C 1 240 ? 131.252 128.447 174.455 1.00 55.10 352 GLU C N 1
ATOM 8522 C CA . GLU C 1 240 ? 130.256 127.691 175.204 1.00 55.10 352 GLU C CA 1
ATOM 8523 C C . GLU C 1 240 ? 129.072 127.282 174.341 1.00 55.10 352 GLU C C 1
ATOM 8524 O O . GLU C 1 240 ? 128.370 126.325 174.685 1.00 55.10 352 GLU C O 1
ATOM 8536 N N . GLU C 1 241 ? 128.837 127.982 173.232 1.00 55.50 353 GLU C N 1
ATOM 8537 C CA . GLU C 1 241 ? 127.682 127.738 172.386 1.00 55.50 353 GLU C CA 1
ATOM 8538 C C . GLU C 1 241 ? 128.029 127.045 171.075 1.00 55.50 353 GLU C C 1
ATOM 8539 O O . GLU C 1 241 ? 127.114 126.636 170.351 1.00 55.50 353 GLU C O 1
ATOM 8551 N N . LEU C 1 242 ? 129.316 126.889 170.753 1.00 54.75 354 LEU C N 1
ATOM 8552 C CA . LEU C 1 242 ? 129.730 126.176 169.553 1.00 54.75 354 LEU C CA 1
ATOM 8553 C C . LEU C 1 242 ? 130.364 124.823 169.839 1.00 54.75 354 LEU C C 1
ATOM 8554 O O . LEU C 1 242 ? 130.414 123.982 168.936 1.00 54.75 354 LEU C O 1
ATOM 8570 N N . ALA C 1 243 ? 130.847 124.593 171.062 1.00 59.54 355 ALA C N 1
ATOM 8571 C CA . ALA C 1 243 ? 131.398 123.290 171.413 1.00 59.54 355 ALA C CA 1
ATOM 8572 C C . ALA C 1 243 ? 130.334 122.200 171.432 1.00 59.54 355 ALA C C 1
ATOM 8573 O O . ALA C 1 243 ? 130.677 121.017 171.342 1.00 59.54 355 ALA C O 1
ATOM 8580 N N . LEU C 1 244 ? 129.059 122.570 171.544 1.00 59.10 356 LEU C N 1
ATOM 8581 C CA . LEU C 1 244 ? 127.973 121.602 171.626 1.00 59.10 356 LEU C CA 1
ATOM 8582 C C . LEU C 1 244 ? 127.407 121.215 170.266 1.00 59.10 356 LEU C C 1
ATOM 8583 O O . LEU C 1 244 ? 126.603 120.279 170.194 1.00 59.10 356 LEU C O 1
ATOM 8599 N N . ASN C 1 245 ? 127.798 121.905 169.195 1.00 59.68 357 ASN C N 1
ATOM 8600 C CA . ASN C 1 245 ? 127.288 121.619 167.853 1.00 59.68 357 ASN C CA 1
ATOM 8601 C C . ASN C 1 245 ? 125.767 121.750 167.804 1.00 59.68 357 ASN C C 1
ATOM 8602 O O . ASN C 1 245 ? 125.079 120.975 167.136 1.00 59.68 357 ASN C O 1
ATOM 8613 N N . GLU C 1 246 ? 125.236 122.742 168.520 1.00 58.88 358 GLU C N 1
ATOM 8614 C CA . GLU C 1 246 ? 123.801 122.998 168.528 1.00 58.88 358 GLU C CA 1
ATOM 8615 C C . GLU C 1 246 ? 123.480 124.209 167.662 1.00 58.88 358 GLU C C 1
ATOM 8616 O O . GLU C 1 246 ? 123.493 124.117 166.430 1.00 58.88 358 GLU C O 1
ATOM 8628 N N . LEU C 1 247 ? 123.192 125.347 168.291 1.00 54.67 359 LEU C N 1
ATOM 8629 C CA . LEU C 1 247 ? 122.954 126.599 167.595 1.00 54.67 359 LEU C CA 1
ATOM 8630 C C . LEU C 1 247 ? 123.955 127.639 168.080 1.00 54.67 359 LEU C C 1
ATOM 8631 O O . LEU C 1 247 ? 124.480 127.554 169.192 1.00 54.67 359 LEU C O 1
ATOM 8647 N N . LEU C 1 248 ? 124.209 128.627 167.225 1.00 53.76 360 LEU C N 1
ATOM 8648 C CA . LEU C 1 248 ? 125.199 129.667 167.444 1.00 53.76 360 LEU C CA 1
ATOM 8649 C C . LEU C 1 248 ? 124.529 131.031 167.412 1.00 53.76 360 LEU C C 1
ATOM 8650 O O . LEU C 1 248 ? 123.503 131.224 166.750 1.00 53.76 360 LEU C O 1
ATOM 8666 N N . SER C 1 249 ? 125.130 131.982 168.118 1.00 50.70 361 SER C N 1
ATOM 8667 C CA . SER C 1 249 ? 124.688 133.373 168.120 1.00 50.70 361 SER C CA 1
ATOM 8668 C C . SER C 1 249 ? 125.777 134.216 167.468 1.00 50.70 361 SER C C 1
ATOM 8669 O O . SER C 1 249 ? 126.886 134.323 168.003 1.00 50.70 361 SER C O 1
ATOM 8677 N N . LEU C 1 250 ? 125.470 134.807 166.316 1.00 49.19 362 LEU C N 1
ATOM 8678 C CA . LEU C 1 250 ? 126.360 135.774 165.685 1.00 49.19 362 LEU C CA 1
ATOM 8679 C C . LEU C 1 250 ? 125.884 137.162 166.082 1.00 49.19 362 LEU C C 1
ATOM 8680 O O . LEU C 1 250 ? 124.725 137.516 165.820 1.00 49.19 362 LEU C O 1
ATOM 8696 N N . THR C 1 251 ? 126.755 137.945 166.729 1.00 43.61 363 THR C N 1
ATOM 8697 C CA . THR C 1 251 ? 126.331 139.247 167.244 1.00 43.61 363 THR C CA 1
ATOM 8698 C C . THR C 1 251 ? 126.940 140.362 166.403 1.00 43.61 363 THR C C 1
ATOM 8699 O O . THR C 1 251 ? 128.161 140.437 166.251 1.00 43.61 363 THR C O 1
ATOM 8710 N N . CYS C 1 252 ? 126.088 141.229 165.865 1.00 42.24 364 CYS C N 1
ATOM 8711 C CA . CYS C 1 252 ? 126.509 142.384 165.085 1.00 42.24 364 CYS C CA 1
ATOM 8712 C C . CYS C 1 252 ? 126.325 143.624 165.945 1.00 42.24 364 CYS C C 1
ATOM 8713 O O . CYS C 1 252 ? 125.214 143.900 166.408 1.00 42.24 364 CYS C O 1
ATOM 8720 N N . LEU C 1 253 ? 127.414 144.354 166.165 1.00 42.22 365 LEU C N 1
ATOM 8721 C CA . LEU C 1 253 ? 127.447 145.534 167.021 1.00 42.22 365 LEU C CA 1
ATOM 8722 C C . LEU C 1 253 ? 127.824 146.707 166.121 1.00 42.22 365 LEU C C 1
ATOM 8723 O O . LEU C 1 253 ? 128.989 146.851 165.732 1.00 42.22 365 LEU C O 1
ATOM 8739 N N . VAL C 1 254 ? 126.833 147.507 165.738 1.00 44.03 366 VAL C N 1
ATOM 8740 C CA . VAL C 1 254 ? 127.089 148.733 164.993 1.00 44.03 366 VAL C CA 1
ATOM 8741 C C . VAL C 1 254 ? 127.179 149.879 165.987 1.00 44.03 366 VAL C C 1
ATOM 8742 O O . VAL C 1 254 ? 126.333 150.014 166.884 1.00 44.03 366 VAL C O 1
ATOM 8755 N N . ARG C 1 255 ? 128.207 150.706 165.828 1.00 46.37 367 ARG C N 1
ATOM 8756 C CA . ARG C 1 255 ? 128.561 151.694 166.828 1.00 46.37 367 ARG C CA 1
ATOM 8757 C C . ARG C 1 255 ? 128.788 153.045 166.166 1.00 46.37 367 ARG C C 1
ATOM 8758 O O . ARG C 1 255 ? 129.452 153.132 165.127 1.00 46.37 367 ARG C O 1
ATOM 8779 N N . ALA C 1 256 ? 128.222 154.088 166.776 1.00 48.16 368 ALA C N 1
ATOM 8780 C CA . ALA C 1 256 ? 128.346 155.474 166.333 1.00 48.16 368 ALA C CA 1
ATOM 8781 C C . ALA C 1 256 ? 127.480 155.763 165.117 1.00 48.16 368 ALA C C 1
ATOM 8782 O O . ALA C 1 256 ? 127.761 155.300 164.009 1.00 48.16 368 ALA C O 1
ATOM 8789 N N . PHE C 1 257 ? 126.424 156.539 165.338 1.00 50.75 369 PHE C N 1
ATOM 8790 C CA . PHE C 1 257 ? 125.541 157.061 164.304 1.00 50.75 369 PHE C CA 1
ATOM 8791 C C . PHE C 1 257 ? 124.705 158.138 164.983 1.00 50.75 369 PHE C C 1
ATOM 8792 O O . PHE C 1 257 ? 124.028 157.853 165.974 1.00 50.75 369 PHE C O 1
ATOM 8809 N N . ASN C 1 258 ? 124.767 159.380 164.518 1.00 53.21 370 ASN C N 1
ATOM 8810 C CA . ASN C 1 258 ? 124.135 160.425 165.319 1.00 53.21 370 ASN C CA 1
ATOM 8811 C C . ASN C 1 258 ? 122.626 160.536 165.086 1.00 53.21 370 ASN C C 1
ATOM 8812 O O . ASN C 1 258 ? 121.880 160.727 166.056 1.00 53.21 370 ASN C O 1
ATOM 8823 N N . PRO C 1 259 ? 122.122 160.432 163.843 1.00 53.96 371 PRO C N 1
ATOM 8824 C CA . PRO C 1 259 ? 120.672 160.355 163.636 1.00 53.96 371 PRO C CA 1
ATOM 8825 C C . PRO C 1 259 ? 120.203 158.946 163.946 1.00 53.96 371 PRO C C 1
ATOM 8826 O O . PRO C 1 259 ? 120.552 157.994 163.242 1.00 53.96 371 PRO C O 1
ATOM 8837 N N . LYS C 1 260 ? 119.427 158.801 165.014 1.00 54.19 372 LYS C N 1
ATOM 8838 C CA . LYS C 1 260 ? 119.231 157.469 165.577 1.00 54.19 372 LYS C CA 1
ATOM 8839 C C . LYS C 1 260 ? 118.157 156.722 164.793 1.00 54.19 372 LYS C C 1
ATOM 8840 O O . LYS C 1 260 ? 116.955 156.894 165.018 1.00 54.19 372 LYS C O 1
ATOM 8859 N N . GLU C 1 261 ? 118.617 155.893 163.857 1.00 60.38 373 GLU C N 1
ATOM 8860 C CA . GLU C 1 261 ? 117.797 154.915 163.153 1.00 60.38 373 GLU C CA 1
ATOM 8861 C C . GLU C 1 261 ? 118.703 154.081 162.255 1.00 60.38 373 GLU C C 1
ATOM 8862 O O . GLU C 1 261 ? 119.552 154.631 161.546 1.00 60.38 373 GLU C O 1
ATOM 8874 N N . VAL C 1 262 ? 118.544 152.760 162.278 1.00 53.61 374 VAL C N 1
ATOM 8875 C CA . VAL C 1 262 ? 119.458 151.856 161.594 1.00 53.61 374 VAL C CA 1
ATOM 8876 C C . VAL C 1 262 ? 118.660 150.825 160.809 1.00 53.61 374 VAL C C 1
ATOM 8877 O O . VAL C 1 262 ? 117.608 150.360 161.262 1.00 53.61 374 VAL C O 1
ATOM 8890 N N . LEU C 1 263 ? 119.165 150.474 159.630 1.00 56.56 375 LEU C N 1
ATOM 8891 C CA . LEU C 1 263 ? 118.647 149.364 158.837 1.00 56.56 375 LEU C CA 1
ATOM 8892 C C . LEU C 1 263 ? 119.616 148.203 158.992 1.00 56.56 375 LEU C C 1
ATOM 8893 O O . LEU C 1 263 ? 120.752 148.280 158.519 1.00 56.56 375 LEU C O 1
ATOM 8909 N N . VAL C 1 264 ? 119.175 147.131 159.645 1.00 49.06 376 VAL C N 1
ATOM 8910 C CA . VAL C 1 264 ? 120.006 145.955 159.876 1.00 49.06 376 VAL C CA 1
ATOM 8911 C C . VAL C 1 264 ? 119.381 144.773 159.151 1.00 49.06 376 VAL C C 1
ATOM 8912 O O . VAL C 1 264 ? 118.216 144.433 159.391 1.00 49.06 376 VAL C O 1
ATOM 8925 N N . ARG C 1 265 ? 120.156 144.153 158.266 1.00 51.06 377 ARG C N 1
ATOM 8926 C CA . ARG C 1 265 ? 119.779 142.907 157.620 1.00 51.06 377 ARG C CA 1
ATOM 8927 C C . ARG C 1 265 ? 120.932 141.922 157.767 1.00 51.06 377 ARG C C 1
ATOM 8928 O O . ARG C 1 265 ? 122.053 142.300 158.114 1.00 51.06 377 ARG C O 1
ATOM 8949 N N . TRP C 1 266 ? 120.650 140.646 157.520 1.00 48.59 378 TRP C N 1
ATOM 8950 C CA . TRP C 1 266 ? 121.684 139.622 157.531 1.00 48.59 378 TRP C CA 1
ATOM 8951 C C . TRP C 1 266 ? 121.633 138.833 156.233 1.00 48.59 378 TRP C C 1
ATOM 8952 O O . TRP C 1 266 ? 120.565 138.637 155.646 1.00 48.59 378 TRP C O 1
ATOM 8973 N N . LEU C 1 267 ? 122.803 138.380 155.794 1.00 52.16 379 LEU C N 1
ATOM 8974 C CA . LEU C 1 267 ? 122.933 137.566 154.595 1.00 52.16 379 LEU C CA 1
ATOM 8975 C C . LEU C 1 267 ? 123.515 136.206 154.945 1.00 52.16 379 LEU C C 1
ATOM 8976 O O . LEU C 1 267 ? 124.433 136.103 155.770 1.00 52.16 379 LEU C O 1
ATOM 8992 N N . HIS C 1 268 ? 122.985 135.182 154.276 1.00 55.77 380 HIS C N 1
ATOM 8993 C CA . HIS C 1 268 ? 123.425 133.792 154.372 1.00 55.77 380 HIS C CA 1
ATOM 8994 C C . HIS C 1 268 ? 123.925 133.406 152.985 1.00 55.77 380 HIS C C 1
ATOM 8995 O O . HIS C 1 268 ? 123.125 133.168 152.074 1.00 55.77 380 HIS C O 1
ATOM 9009 N N . GLY C 1 269 ? 125.243 133.340 152.821 1.00 57.46 381 GLY C N 1
ATOM 9010 C CA . GLY C 1 269 ? 125.819 133.188 151.500 1.00 57.46 381 GLY C CA 1
ATOM 9011 C C . GLY C 1 269 ? 125.639 134.451 150.684 1.00 57.46 381 GLY C C 1
ATOM 9012 O O . GLY C 1 269 ? 126.165 135.508 151.046 1.00 57.46 381 GLY C O 1
ATOM 9016 N N . ASN C 1 270 ? 124.889 134.361 149.584 1.00 58.42 382 ASN C N 1
ATOM 9017 C CA . ASN C 1 270 ? 124.583 135.514 148.746 1.00 58.42 382 ASN C CA 1
ATOM 9018 C C . ASN C 1 270 ? 123.094 135.846 148.743 1.00 58.42 382 ASN C C 1
ATOM 9019 O O . ASN C 1 270 ? 122.628 136.576 147.863 1.00 58.42 382 ASN C O 1
ATOM 9030 N N . GLU C 1 271 ? 122.340 135.327 149.709 1.00 57.40 383 GLU C N 1
ATOM 9031 C CA . GLU C 1 271 ? 120.905 135.550 149.793 1.00 57.40 383 GLU C CA 1
ATOM 9032 C C . GLU C 1 271 ? 120.554 136.212 151.118 1.00 57.40 383 GLU C C 1
ATOM 9033 O O . GLU C 1 271 ? 121.241 136.027 152.127 1.00 57.40 383 GLU C O 1
ATOM 9045 N N . GLU C 1 272 ? 119.473 136.986 151.102 1.00 55.54 384 GLU C N 1
ATOM 9046 C CA . GLU C 1 272 ? 119.016 137.684 152.294 1.00 55.54 384 GLU C CA 1
ATOM 9047 C C . GLU C 1 272 ? 118.176 136.758 153.164 1.00 55.54 384 GLU C C 1
ATOM 9048 O O . GLU C 1 272 ? 117.410 135.932 152.660 1.00 55.54 384 GLU C O 1
ATOM 9060 N N . LEU C 1 273 ? 118.326 136.902 154.477 1.00 52.08 385 LEU C N 1
ATOM 9061 C CA . LEU C 1 273 ? 117.552 136.124 155.431 1.00 52.08 385 LEU C CA 1
ATOM 9062 C C . LEU C 1 273 ? 116.281 136.872 155.810 1.00 52.08 385 LEU C C 1
ATOM 9063 O O . LEU C 1 273 ? 116.245 138.106 155.834 1.00 52.08 385 LEU C O 1
ATOM 9079 N N . SER C 1 274 ? 115.234 136.111 156.107 1.00 52.53 386 SER C N 1
ATOM 9080 C CA . SER C 1 274 ? 113.954 136.718 156.435 1.00 52.53 386 SER C CA 1
ATOM 9081 C C . SER C 1 274 ? 114.081 137.542 157.716 1.00 52.53 386 SER C C 1
ATOM 9082 O O . SER C 1 274 ? 114.790 137.138 158.646 1.00 52.53 386 SER C O 1
ATOM 9090 N N . PRO C 1 275 ? 113.412 138.695 157.804 1.00 52.89 387 PRO C N 1
ATOM 9091 C CA . PRO C 1 275 ? 113.563 139.536 159.003 1.00 52.89 387 PRO C CA 1
ATOM 9092 C C . PRO C 1 275 ? 113.050 138.887 160.275 1.00 52.89 387 PRO C C 1
ATOM 9093 O O . PRO C 1 275 ? 113.481 139.277 161.366 1.00 52.89 387 PRO C O 1
ATOM 9104 N N . GLU C 1 276 ? 112.147 137.909 160.175 1.00 51.28 388 GLU C N 1
ATOM 9105 C CA . GLU C 1 276 ? 111.629 137.257 161.371 1.00 51.28 388 GLU C CA 1
ATOM 9106 C C . GLU C 1 276 ? 112.710 136.490 162.121 1.00 51.28 388 GLU C C 1
ATOM 9107 O O . GLU C 1 276 ? 112.502 136.125 163.284 1.00 51.28 388 GLU C O 1
ATOM 9119 N N . SER C 1 277 ? 113.857 136.242 161.489 1.00 49.72 389 SER C N 1
ATOM 9120 C CA . SER C 1 277 ? 114.940 135.487 162.105 1.00 49.72 389 SER C CA 1
ATOM 9121 C C . SER C 1 277 ? 115.935 136.360 162.861 1.00 49.72 389 SER C C 1
ATOM 9122 O O . SER C 1 277 ? 116.808 135.819 163.548 1.00 49.72 389 SER C O 1
ATOM 9130 N N . TYR C 1 278 ? 115.835 137.681 162.755 1.00 50.36 390 TYR C N 1
ATOM 9131 C CA . TYR C 1 278 ? 116.755 138.588 163.425 1.00 50.36 390 TYR C CA 1
ATOM 9132 C C . TYR C 1 278 ? 116.165 139.048 164.748 1.00 50.36 390 TYR C C 1
ATOM 9133 O O . TYR C 1 278 ? 114.947 139.192 164.880 1.00 50.36 390 TYR C O 1
ATOM 9151 N N . LEU C 1 279 ? 117.035 139.310 165.724 1.00 47.80 391 LEU C N 1
ATOM 9152 C CA . LEU C 1 279 ? 116.645 140.129 166.871 1.00 47.80 391 LEU C CA 1
ATOM 9153 C C . LEU C 1 279 ? 117.480 141.400 166.802 1.00 47.80 391 LEU C C 1
ATOM 9154 O O . LEU C 1 279 ? 118.670 141.383 167.124 1.00 47.80 391 LEU C O 1
ATOM 9170 N N . VAL C 1 280 ? 116.855 142.489 166.359 1.00 45.23 392 VAL C N 1
ATOM 9171 C CA . VAL C 1 280 ? 117.504 143.787 166.204 1.00 45.23 392 VAL C CA 1
ATOM 9172 C C . VAL C 1 280 ? 117.029 144.680 167.340 1.00 45.23 392 VAL C C 1
ATOM 9173 O O . VAL C 1 280 ? 115.826 144.942 167.472 1.00 45.23 392 VAL C O 1
ATOM 9186 N N . PHE C 1 281 ? 117.967 145.154 168.155 1.00 43.90 393 PHE C N 1
ATOM 9187 C CA . PHE C 1 281 ? 117.655 145.914 169.354 1.00 43.90 393 PHE C CA 1
ATOM 9188 C C . PHE C 1 281 ? 117.731 147.407 169.065 1.00 43.90 393 PHE C C 1
ATOM 9189 O O . PHE C 1 281 ? 118.628 147.870 168.355 1.00 43.90 393 PHE C O 1
ATOM 9206 N N . GLU C 1 282 ? 116.785 148.154 169.628 1.00 46.76 394 GLU C N 1
ATOM 9207 C CA . GLU C 1 282 ? 116.641 149.558 169.287 1.00 46.76 394 GLU C CA 1
ATOM 9208 C C . GLU C 1 282 ? 117.865 150.354 169.738 1.00 46.76 394 GLU C C 1
ATOM 9209 O O . GLU C 1 282 ? 118.555 149.970 170.686 1.00 46.76 394 GLU C O 1
ATOM 9221 N N . PRO C 1 283 ? 118.147 151.474 169.077 1.00 47.16 395 PRO C N 1
ATOM 9222 C CA . PRO C 1 283 ? 119.338 152.255 169.422 1.00 47.16 395 PRO C CA 1
ATOM 9223 C C . PRO C 1 283 ? 119.222 152.913 170.789 1.00 47.16 395 PRO C C 1
ATOM 9224 O O . PRO C 1 283 ? 118.145 153.348 171.204 1.00 47.16 395 PRO C O 1
ATOM 9235 N N . LEU C 1 284 ? 120.356 152.984 171.488 1.00 47.23 396 LEU C N 1
ATOM 9236 C CA . LEU C 1 284 ? 120.443 153.617 172.797 1.00 47.23 396 LEU C CA 1
ATOM 9237 C C . LEU C 1 284 ? 121.625 154.573 172.824 1.00 47.23 396 LEU C C 1
ATOM 9238 O O . LEU C 1 284 ? 122.697 154.266 172.293 1.00 47.23 396 LEU C O 1
ATOM 9254 N N . LYS C 1 285 ? 121.422 155.731 173.447 1.00 50.58 397 LYS C N 1
ATOM 9255 C CA . LYS C 1 285 ? 122.493 156.709 173.581 1.00 50.58 397 LYS C CA 1
ATOM 9256 C C . LYS C 1 285 ? 123.629 156.142 174.422 1.00 50.58 397 LYS C C 1
ATOM 9257 O O . LYS C 1 285 ? 123.404 155.519 175.463 1.00 50.58 397 LYS C O 1
ATOM 9276 N N . GLU C 1 286 ? 124.862 156.359 173.962 1.00 51.13 398 GLU C N 1
ATOM 9277 C CA . GLU C 1 286 ? 126.016 155.865 174.694 1.00 51.13 398 GLU C CA 1
ATOM 9278 C C . GLU C 1 286 ? 126.348 156.795 175.861 1.00 51.13 398 GLU C C 1
ATOM 9279 O O . GLU C 1 286 ? 126.176 158.013 175.762 1.00 51.13 398 GLU C O 1
ATOM 9291 N N . PRO C 1 287 ? 126.825 156.247 176.974 1.00 52.78 399 PRO C N 1
ATOM 9292 C CA . PRO C 1 287 ? 127.186 157.086 178.120 1.00 52.78 399 PRO C CA 1
ATOM 9293 C C . PRO C 1 287 ? 128.512 157.802 177.892 1.00 52.78 399 PRO C C 1
ATOM 9294 O O . PRO C 1 287 ? 129.285 157.478 176.990 1.00 52.78 399 PRO C O 1
ATOM 9305 N N . GLY C 1 288 ? 128.758 158.796 178.733 1.00 56.10 400 GLY C N 1
ATOM 9306 C CA . GLY C 1 288 ? 130.024 159.500 178.757 1.00 56.10 400 GLY C CA 1
ATOM 9307 C C . GLY C 1 288 ? 129.905 160.920 178.235 1.00 56.10 400 GLY C C 1
ATOM 9308 O O . GLY C 1 288 ? 128.818 161.428 177.943 1.00 56.10 400 GLY C O 1
ATOM 9312 N N . GLU C 1 289 ? 131.062 161.562 178.121 1.00 56.22 401 GLU C N 1
ATOM 9313 C CA . GLU C 1 289 ? 131.169 162.938 177.662 1.00 56.22 401 GLU C CA 1
ATOM 9314 C C . GLU C 1 289 ? 131.570 162.980 176.191 1.00 56.22 401 GLU C C 1
ATOM 9315 O O . GLU C 1 289 ? 132.005 161.986 175.605 1.00 56.22 401 GLU C O 1
ATOM 9327 N N . GLY C 1 290 ? 131.417 164.156 175.597 1.00 56.47 402 GLY C N 1
ATOM 9328 C CA . GLY C 1 290 ? 131.787 164.373 174.215 1.00 56.47 402 GLY C CA 1
ATOM 9329 C C . GLY C 1 290 ? 130.601 164.325 173.274 1.00 56.47 402 GLY C C 1
ATOM 9330 O O . GLY C 1 290 ? 129.442 164.501 173.659 1.00 56.47 402 GLY C O 1
ATOM 9334 N N . ALA C 1 291 ? 130.911 164.081 172.003 1.00 55.67 403 ALA C N 1
ATOM 9335 C CA . ALA C 1 291 ? 129.872 163.988 170.987 1.00 55.67 403 ALA C CA 1
ATOM 9336 C C . ALA C 1 291 ? 128.949 162.813 171.284 1.00 55.67 403 ALA C C 1
ATOM 9337 O O . ALA 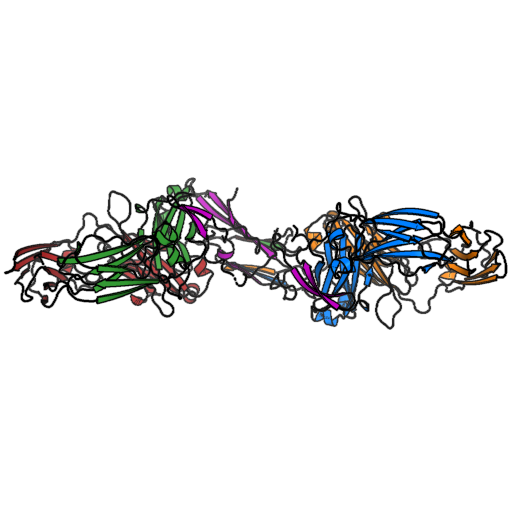C 1 291 ? 129.384 161.770 171.778 1.00 55.67 403 ALA C O 1
ATOM 9344 N N . THR C 1 292 ? 127.666 162.989 170.980 1.00 53.78 404 THR C N 1
ATOM 9345 C CA . THR C 1 292 ? 126.680 161.949 171.233 1.00 53.78 404 THR C CA 1
ATOM 9346 C C . THR C 1 292 ? 126.813 160.836 170.202 1.00 53.78 404 THR C C 1
ATOM 9347 O O . THR C 1 292 ? 126.879 161.095 168.996 1.00 53.78 404 THR C O 1
ATOM 9358 N N . THR C 1 293 ? 126.857 159.596 170.685 1.00 52.27 405 THR C N 1
ATOM 9359 C CA . THR C 1 293 ? 126.863 158.420 169.831 1.00 52.27 405 THR C CA 1
ATOM 9360 C C . THR C 1 293 ? 125.945 157.376 170.451 1.00 52.27 405 THR C C 1
ATOM 9361 O O . THR C 1 293 ? 125.570 157.469 171.622 1.00 52.27 405 THR C O 1
ATOM 9372 N N . TYR C 1 294 ? 125.579 156.377 169.651 1.00 50.04 406 TYR C N 1
ATOM 9373 C CA . TYR C 1 294 ? 124.637 155.358 170.086 1.00 50.04 406 TYR C CA 1
ATOM 9374 C C . TYR C 1 294 ? 125.068 153.996 169.564 1.00 50.04 406 TYR C C 1
ATOM 9375 O O . TYR C 1 294 ? 125.760 153.891 168.548 1.00 50.04 406 TYR C O 1
ATOM 9379 N N . LEU C 1 295 ? 124.645 152.955 170.274 1.00 46.89 407 LEU C N 1
ATOM 9380 C CA . LEU C 1 295 ? 124.907 151.575 169.903 1.00 46.89 407 LEU C CA 1
ATOM 9381 C C . LEU C 1 295 ? 123.636 150.923 169.381 1.00 46.89 407 LEU C C 1
ATOM 9382 O O . LEU C 1 295 ? 122.532 151.218 169.848 1.00 46.89 407 LEU C O 1
ATOM 9398 N N . VAL C 1 296 ? 123.794 150.030 168.408 1.00 46.27 408 VAL C N 1
ATOM 9399 C CA . VAL C 1 296 ? 122.744 149.082 168.066 1.00 46.27 408 VAL C CA 1
ATOM 9400 C C . VAL C 1 296 ? 123.370 147.703 167.965 1.00 46.27 408 VAL C C 1
ATOM 9401 O O . VAL C 1 296 ? 124.515 147.553 167.521 1.00 46.27 408 VAL C O 1
ATOM 9414 N N . THR C 1 297 ? 122.622 146.701 168.400 1.00 41.86 409 THR C N 1
ATOM 9415 C CA . THR C 1 297 ? 123.056 145.320 168.328 1.00 41.86 409 THR C CA 1
ATOM 9416 C C . THR C 1 297 ? 121.979 144.502 167.640 1.00 41.86 409 THR C C 1
ATOM 9417 O O . THR C 1 297 ? 120.800 144.870 167.631 1.00 41.86 409 THR C O 1
ATOM 9428 N N . SER C 1 298 ? 122.405 143.413 167.020 1.00 42.10 410 SER C N 1
ATOM 9429 C CA . SER C 1 298 ? 121.459 142.437 166.511 1.00 42.10 410 SER C CA 1
ATOM 9430 C C . SER C 1 298 ? 122.088 141.064 166.641 1.00 42.10 410 SER C C 1
ATOM 9431 O O . SER C 1 298 ? 123.304 140.913 166.508 1.00 42.10 410 SER C O 1
ATOM 9439 N N . VAL C 1 299 ? 121.261 140.072 166.932 1.00 45.14 411 VAL C N 1
ATOM 9440 C CA . VAL C 1 299 ? 121.718 138.696 167.036 1.00 45.14 411 VAL C CA 1
ATOM 9441 C C . VAL C 1 299 ? 121.020 137.879 165.962 1.00 45.14 411 VAL C C 1
ATOM 9442 O O . VAL C 1 299 ? 119.793 137.977 165.786 1.00 45.14 411 VAL C O 1
ATOM 9455 N N . LEU C 1 300 ? 121.822 137.121 165.215 1.00 49.37 412 LEU C N 1
ATOM 9456 C CA . LEU C 1 300 ? 121.341 136.130 164.266 1.00 49.37 412 LEU C CA 1
ATOM 9457 C C . LEU C 1 300 ? 121.586 134.745 164.846 1.00 49.37 412 LEU C C 1
ATOM 9458 O O . LEU C 1 300 ? 122.707 134.429 165.270 1.00 49.37 412 LEU C O 1
ATOM 9474 N N . ARG C 1 301 ? 120.531 133.937 164.879 1.00 53.79 413 ARG C N 1
ATOM 9475 C CA . ARG C 1 301 ? 120.603 132.561 165.348 1.00 53.79 413 ARG C CA 1
ATOM 9476 C C . ARG C 1 301 ? 120.929 131.662 164.162 1.00 53.79 413 ARG C C 1
ATOM 9477 O O . ARG C 1 301 ? 120.157 131.591 163.199 1.00 53.79 413 ARG C O 1
ATOM 9498 N N . VAL C 1 302 ? 122.070 130.981 164.232 1.00 54.47 414 VAL C N 1
ATOM 9499 C CA . VAL C 1 302 ? 122.628 130.239 163.109 1.00 54.47 414 VAL C CA 1
ATOM 9500 C C . VAL C 1 302 ? 122.765 128.778 163.510 1.00 54.47 414 VAL C C 1
ATOM 9501 O O . VAL C 1 302 ? 123.156 128.471 164.638 1.00 54.47 414 VAL C O 1
ATOM 9514 N N . SER C 1 303 ? 122.434 127.870 162.599 1.00 58.19 415 SER C N 1
ATOM 9515 C CA . SER C 1 303 ? 122.642 126.459 162.892 1.00 58.19 415 SER C CA 1
ATOM 9516 C C . SER C 1 303 ? 124.132 126.142 162.876 1.00 58.19 415 SER C C 1
ATOM 9517 O O . SER C 1 303 ? 124.849 126.530 161.950 1.00 58.19 415 SER C O 1
ATOM 9525 N N . ALA C 1 304 ? 124.603 125.440 163.912 1.00 56.77 416 ALA C N 1
ATOM 9526 C CA . ALA C 1 304 ? 126.007 125.051 163.958 1.00 56.77 416 ALA C CA 1
ATOM 9527 C C . ALA C 1 304 ? 126.385 124.146 162.795 1.00 56.77 416 ALA C C 1
ATOM 9528 O O . ALA C 1 304 ? 127.574 124.012 162.490 1.00 56.77 416 ALA C O 1
ATOM 9535 N N . GLU C 1 305 ? 125.404 123.531 162.133 1.00 61.55 417 GLU C N 1
ATOM 9536 C CA . GLU C 1 305 ? 125.705 122.638 161.019 1.00 61.55 417 GLU C CA 1
ATOM 9537 C C . GLU C 1 305 ? 126.239 123.413 159.820 1.00 61.55 417 GLU C C 1
ATOM 9538 O O . GLU C 1 305 ? 127.243 123.023 159.211 1.00 61.55 417 GLU C O 1
ATOM 9550 N N . THR C 1 306 ? 125.587 124.524 159.469 1.00 59.33 418 THR C N 1
ATOM 9551 C CA . THR C 1 306 ? 126.044 125.311 158.328 1.00 59.33 418 THR C CA 1
ATOM 9552 C C . THR C 1 306 ? 127.303 126.102 158.665 1.00 59.33 418 THR C C 1
ATOM 9553 O O . THR C 1 306 ? 128.129 126.358 157.781 1.00 59.33 418 THR C O 1
ATOM 9564 N N . TRP C 1 307 ? 127.463 126.504 159.928 1.00 56.58 419 TRP C N 1
ATOM 9565 C CA . TRP C 1 307 ? 128.736 127.061 160.372 1.00 56.58 419 TRP C CA 1
ATOM 9566 C C . TRP C 1 307 ? 129.855 126.040 160.213 1.00 56.58 419 TRP C C 1
ATOM 9567 O O . TRP C 1 307 ? 130.956 126.373 159.760 1.00 56.58 419 TRP C O 1
ATOM 9588 N N . LYS C 1 308 ? 129.583 124.785 160.579 1.00 62.98 420 LYS C N 1
ATOM 9589 C CA . LYS C 1 308 ? 130.557 123.717 160.389 1.00 62.98 420 LYS C CA 1
ATOM 9590 C C . LYS C 1 308 ? 130.885 123.530 158.914 1.00 62.98 420 LYS C C 1
ATOM 9591 O O . LYS C 1 308 ? 132.052 123.348 158.547 1.00 62.98 420 LYS C O 1
ATOM 9610 N N . GLN C 1 309 ? 129.867 123.571 158.051 1.00 63.67 421 GLN C N 1
ATOM 9611 C CA . GLN C 1 309 ? 130.104 123.398 156.622 1.00 63.67 421 GLN C CA 1
ATOM 9612 C C . GLN C 1 309 ? 130.889 124.555 156.019 1.00 63.67 421 GLN C C 1
ATOM 9613 O O . GLN C 1 309 ? 131.545 124.370 154.988 1.00 63.67 421 GLN C O 1
ATOM 9627 N N . GLY C 1 310 ? 130.840 125.735 156.630 1.00 60.74 422 GLY C N 1
ATOM 9628 C CA . GLY C 1 310 ? 131.565 126.889 156.143 1.00 60.74 422 GLY C CA 1
ATOM 9629 C C . GLY C 1 310 ? 130.718 127.964 155.495 1.00 60.74 422 GLY C C 1
ATOM 9630 O O . GLY C 1 310 ? 131.279 128.860 154.854 1.00 60.74 422 GLY C O 1
ATOM 9634 N N . ASP C 1 311 ? 129.396 127.905 155.631 1.00 59.50 423 ASP C N 1
ATOM 9635 C CA . ASP C 1 311 ? 128.550 128.963 155.096 1.00 59.50 423 ASP C CA 1
ATOM 9636 C C . ASP C 1 311 ? 128.912 130.296 155.738 1.00 59.50 423 ASP C C 1
ATOM 9637 O O . ASP C 1 311 ? 129.144 130.381 156.947 1.00 59.50 423 ASP C O 1
ATOM 9646 N N . GLN C 1 312 ? 128.964 131.342 154.918 1.00 57.22 424 GLN C N 1
ATOM 9647 C CA . GLN C 1 312 ? 129.338 132.671 155.380 1.00 57.22 424 GLN C CA 1
ATOM 9648 C C . GLN C 1 312 ? 128.097 133.451 155.790 1.00 57.22 424 GLN C C 1
ATOM 9649 O O . GLN C 1 312 ? 127.062 133.384 155.121 1.00 57.22 424 GLN C O 1
ATOM 9663 N N . TYR C 1 313 ? 128.201 134.192 156.894 1.00 53.90 425 TYR C N 1
ATOM 9664 C CA . TYR C 1 313 ? 127.095 135.032 157.337 1.00 53.90 425 TYR C CA 1
ATOM 9665 C C . TYR C 1 313 ? 127.582 136.460 157.502 1.00 53.90 425 TYR C C 1
ATOM 9666 O O . TYR C 1 313 ? 128.702 136.690 157.969 1.00 53.90 425 TYR C O 1
ATOM 9684 N N . SER C 1 314 ? 126.735 137.421 157.139 1.00 50.54 426 SER C N 1
ATOM 9685 C CA . SER C 1 314 ? 127.170 138.811 157.155 1.00 50.54 426 SER C CA 1
ATOM 9686 C C . SER C 1 314 ? 126.073 139.731 157.667 1.00 50.54 426 SER C C 1
ATOM 9687 O O . SER C 1 314 ? 124.881 139.475 157.486 1.00 50.54 426 SER C O 1
ATOM 9695 N N . CYS C 1 315 ? 126.512 140.815 158.300 1.00 48.34 427 CYS C N 1
ATOM 9696 C CA . CYS C 1 315 ? 125.650 141.874 158.803 1.00 48.34 427 CYS C CA 1
ATOM 9697 C C . CYS C 1 315 ? 125.721 143.060 157.851 1.00 48.34 427 CYS C C 1
ATOM 9698 O O . CYS C 1 315 ? 126.817 143.518 157.504 1.00 48.34 427 CYS C O 1
ATOM 9705 N N . MET C 1 316 ? 124.552 143.539 157.431 1.00 51.64 428 MET C N 1
ATOM 9706 C CA . MET C 1 316 ? 124.398 144.666 156.524 1.00 51.64 428 MET C CA 1
ATOM 9707 C C . MET C 1 316 ? 123.726 145.800 157.280 1.00 51.64 428 MET C C 1
ATOM 9708 O O . MET C 1 316 ? 122.662 145.601 157.878 1.00 51.64 428 MET C O 1
ATOM 9722 N N . VAL C 1 317 ? 124.333 146.984 157.244 1.00 48.76 429 VAL C N 1
ATOM 9723 C CA . VAL C 1 317 ? 123.853 148.129 158.004 1.00 48.76 429 VAL C CA 1
ATOM 9724 C C . VAL C 1 317 ? 123.725 149.333 157.086 1.00 48.76 429 VAL C C 1
ATOM 9725 O O . VAL C 1 317 ? 124.577 149.571 156.222 1.00 48.76 429 VAL C O 1
ATOM 9738 N N . GLY C 1 318 ? 122.654 150.092 157.286 1.00 51.81 430 GLY C N 1
ATOM 9739 C CA . GLY C 1 318 ? 122.444 151.339 156.577 1.00 51.81 430 GLY C CA 1
ATOM 9740 C C . GLY C 1 318 ? 122.451 152.517 157.530 1.00 51.81 430 GLY C C 1
ATOM 9741 O O . GLY C 1 318 ? 122.103 152.392 158.705 1.00 51.81 430 GLY C O 1
ATOM 9745 N N . HIS C 1 319 ? 122.855 153.670 157.003 1.00 54.39 431 HIS C N 1
ATOM 9746 C CA . HIS C 1 319 ? 122.926 154.916 157.752 1.00 54.39 431 HIS C CA 1
ATOM 9747 C C . HIS C 1 319 ? 123.314 156.021 156.779 1.00 54.39 431 HIS C C 1
ATOM 9748 O O . HIS C 1 319 ? 124.233 155.836 155.976 1.00 54.39 431 HIS C O 1
ATOM 9762 N N . GLU C 1 320 ? 122.630 157.165 156.817 1.00 61.19 432 GLU C N 1
ATOM 9763 C CA . GLU C 1 320 ? 122.786 158.124 155.727 1.00 61.19 432 GLU C CA 1
ATOM 9764 C C . GLU C 1 320 ? 124.170 158.767 155.739 1.00 61.19 432 GLU C C 1
ATOM 9765 O O . GLU C 1 320 ? 124.822 158.866 154.693 1.00 61.19 432 GLU C O 1
ATOM 9777 N N . ALA C 1 321 ? 124.643 159.205 156.905 1.00 57.24 433 ALA C N 1
ATOM 9778 C CA . ALA C 1 321 ? 125.974 159.796 156.981 1.00 57.24 433 ALA C CA 1
ATOM 9779 C C . ALA C 1 321 ? 127.028 158.718 156.763 1.00 57.24 433 ALA C C 1
ATOM 9780 O O . ALA C 1 321 ? 127.770 158.365 157.685 1.00 57.24 433 ALA C O 1
ATOM 9787 N N . LEU C 1 322 ? 127.099 158.195 155.539 1.00 53.71 434 LEU C N 1
ATOM 9788 C CA . LEU C 1 322 ? 127.987 157.092 155.193 1.00 53.71 434 LEU C CA 1
ATOM 9789 C C . LEU C 1 322 ? 128.050 156.974 153.672 1.00 53.71 434 LEU C C 1
ATOM 9790 O O . LEU C 1 322 ? 127.012 157.094 153.008 1.00 53.71 434 LEU C O 1
ATOM 9806 N N . PRO C 1 323 ? 129.220 156.750 153.076 1.00 53.73 435 PRO C N 1
ATOM 9807 C CA . PRO C 1 323 ? 129.321 156.723 151.613 1.00 53.73 435 PRO C CA 1
ATOM 9808 C C . PRO C 1 323 ? 128.844 155.397 151.026 1.00 53.73 435 PRO C C 1
ATOM 9809 O O . PRO C 1 323 ? 128.465 154.468 151.737 1.00 53.73 435 PRO C O 1
ATOM 9820 N N . MET C 1 324 ? 128.888 155.332 149.691 1.00 53.45 436 MET C N 1
ATOM 9821 C CA . MET C 1 324 ? 128.479 154.167 148.910 1.00 53.45 436 MET C CA 1
ATOM 9822 C C . MET C 1 324 ? 127.311 153.435 149.560 1.00 53.45 436 MET C C 1
ATOM 9823 O O . MET C 1 324 ? 127.331 152.208 149.701 1.00 53.45 436 MET C O 1
ATOM 9837 N N . ASN C 1 325 ? 126.287 154.190 149.953 1.00 56.67 437 ASN C N 1
ATOM 9838 C CA . ASN C 1 325 ? 125.101 153.629 150.587 1.00 56.67 437 ASN C CA 1
ATOM 9839 C C . ASN C 1 325 ? 125.464 152.805 151.821 1.00 56.67 437 ASN C C 1
ATOM 9840 O O . ASN C 1 325 ? 125.894 153.366 152.833 1.00 56.67 437 ASN C O 1
ATOM 9851 N N . PHE C 1 326 ? 125.315 151.483 151.754 1.00 54.59 438 PHE C N 1
ATOM 9852 C CA . PHE C 1 326 ? 125.350 150.656 152.951 1.00 54.59 438 PHE C CA 1
ATOM 9853 C C . PHE C 1 326 ? 126.759 150.148 153.256 1.00 54.59 438 PHE C C 1
ATOM 9854 O O . PHE C 1 326 ? 127.704 150.323 152.484 1.00 54.59 438 PHE C O 1
ATOM 9871 N N . THR C 1 327 ? 126.876 149.496 154.414 1.00 49.80 439 THR C N 1
ATOM 9872 C CA . THR C 1 327 ? 128.114 148.893 154.886 1.00 49.80 439 THR C CA 1
ATOM 9873 C C . THR C 1 327 ? 127.828 147.453 155.290 1.00 49.80 439 THR C C 1
ATOM 9874 O O . THR C 1 327 ? 126.690 147.106 155.613 1.00 49.80 439 THR C O 1
ATOM 9885 N N . GLN C 1 328 ? 128.854 146.605 155.253 1.00 47.29 440 GLN C N 1
ATOM 9886 C CA . GLN C 1 328 ? 128.653 145.206 155.607 1.00 47.29 440 GLN C CA 1
ATOM 9887 C C . GLN C 1 328 ? 129.929 144.615 156.188 1.00 47.29 440 GLN C C 1
ATOM 9888 O O . GLN C 1 328 ? 131.037 145.095 155.935 1.00 47.29 440 GLN C O 1
ATOM 9902 N N . LYS C 1 329 ? 129.749 143.557 156.978 1.00 46.13 441 LYS C N 1
ATOM 9903 C CA . LYS C 1 329 ? 130.862 142.745 157.460 1.00 46.13 441 LYS C CA 1
ATOM 9904 C C . LYS C 1 329 ? 130.458 141.278 157.425 1.00 46.13 441 LYS C C 1
ATOM 9905 O O . LYS C 1 329 ? 129.299 140.937 157.663 1.00 46.13 441 LYS C O 1
ATOM 9924 N N . THR C 1 330 ? 131.425 140.407 157.135 1.00 49.07 442 THR C N 1
ATOM 9925 C CA . THR C 1 330 ? 131.166 138.982 156.964 1.00 49.07 442 THR C CA 1
ATOM 9926 C C . THR C 1 330 ? 132.072 138.166 157.874 1.00 49.07 442 THR C C 1
ATOM 9927 O O . THR C 1 330 ? 133.247 138.500 158.053 1.00 49.07 442 THR C O 1
ATOM 9938 N N . ILE C 1 331 ? 131.525 137.088 158.443 1.00 52.48 443 ILE C N 1
ATOM 9939 C CA . ILE C 1 331 ? 132.304 136.150 159.239 1.00 52.48 443 ILE C CA 1
ATOM 9940 C C . ILE C 1 331 ? 131.903 134.720 158.894 1.00 52.48 443 ILE C C 1
ATOM 9941 O O . ILE C 1 331 ? 130.815 134.451 158.368 1.00 52.48 443 ILE C O 1
ATOM 9957 N N . ASP C 1 332 ? 132.824 133.807 159.198 1.00 60.07 444 ASP C N 1
ATOM 9958 C CA . ASP C 1 332 ? 132.667 132.372 158.995 1.00 60.07 444 ASP C CA 1
ATOM 9959 C C . ASP C 1 332 ? 133.609 131.670 159.966 1.00 60.07 444 ASP C C 1
ATOM 9960 O O . ASP C 1 332 ? 134.269 132.311 160.789 1.00 60.07 444 ASP C O 1
ATOM 9969 N N . ARG C 1 333 ? 133.680 130.344 159.864 1.00 64.08 445 ARG C N 1
ATOM 9970 C CA . ARG C 1 333 ? 134.624 129.576 160.679 1.00 64.08 445 ARG C CA 1
ATOM 9971 C C . ARG C 1 333 ? 135.977 129.456 159.991 1.00 64.08 445 ARG C C 1
ATOM 9972 O O . ARG C 1 333 ? 136.516 128.371 159.783 1.00 64.08 445 ARG C O 1
ATOM 9993 N N . LEU C 1 334 ? 136.523 130.613 159.626 1.00 62.40 446 LEU C N 1
ATOM 9994 C CA . LEU C 1 334 ? 137.869 130.746 159.088 1.00 62.40 446 LEU C CA 1
ATOM 9995 C C . LEU C 1 334 ? 138.412 132.085 159.561 1.00 62.40 446 LEU C C 1
ATOM 9996 O O . LEU C 1 334 ? 139.540 132.178 160.058 1.00 62.40 446 LEU C O 1
ATOM 10012 N N . SER C 1 335 ? 137.594 133.129 159.407 1.00 58.53 447 SER C N 1
ATOM 10013 C CA . SER C 1 335 ? 137.914 134.425 159.990 1.00 58.53 447 SER C CA 1
ATOM 10014 C C . SER C 1 335 ? 137.917 134.363 161.512 1.00 58.53 447 SER C C 1
ATOM 10015 O O . SER C 1 335 ? 138.684 135.086 162.156 1.00 58.53 447 SER C O 1
ATOM 10023 N N . GLY C 1 336 ? 137.083 133.506 162.099 1.00 59.68 448 GLY C N 1
ATOM 10024 C CA . GLY C 1 336 ? 136.988 133.393 163.543 1.00 59.68 448 GLY C CA 1
ATOM 10025 C C . GLY C 1 336 ? 138.308 133.065 164.210 1.00 59.68 448 GLY C C 1
ATOM 10026 O O . GLY C 1 336 ? 139.356 133.060 163.557 1.00 59.68 448 GLY C O 1
ATOM 10030 N N . LYS C 1 337 ? 138.275 132.781 165.506 1.00 63.96 449 LYS C N 1
ATOM 10031 C CA . LYS C 1 337 ? 139.517 132.578 166.242 1.00 63.96 449 LYS C CA 1
ATOM 10032 C C . LYS C 1 337 ? 140.201 131.298 165.770 1.00 63.96 449 LYS C C 1
ATOM 10033 O O . LYS C 1 337 ? 139.574 130.232 165.764 1.00 63.96 449 LYS C O 1
ATOM 10052 N N . PRO C 1 338 ? 141.468 131.355 165.377 1.00 63.73 450 PRO C N 1
ATOM 10053 C CA . PRO C 1 338 ? 142.189 130.147 164.969 1.00 63.73 450 PRO C CA 1
ATOM 10054 C C . PRO C 1 338 ? 142.773 129.419 166.176 1.00 63.73 450 PRO C C 1
ATOM 10055 O O . PRO C 1 338 ? 142.641 129.848 167.321 1.00 63.73 450 PRO C O 1
ATOM 10066 N N . THR C 1 339 ? 143.434 128.297 165.895 1.00 68.43 451 THR C N 1
ATOM 10067 C CA . THR C 1 339 ? 144.117 127.507 166.911 1.00 68.43 451 THR C CA 1
ATOM 10068 C C . THR C 1 339 ? 145.513 127.162 166.417 1.00 68.43 451 THR C C 1
ATOM 10069 O O . THR C 1 339 ? 145.669 126.615 165.320 1.00 68.43 451 THR C O 1
ATOM 10080 N N . ASN C 1 340 ? 146.523 127.481 167.227 1.00 70.02 452 ASN C N 1
ATOM 10081 C CA . ASN C 1 340 ? 147.916 127.154 166.924 1.00 70.02 452 ASN C CA 1
ATOM 10082 C C . ASN C 1 340 ? 148.339 127.763 165.585 1.00 70.02 452 ASN C C 1
ATOM 10083 O O . ASN C 1 340 ? 148.745 127.069 164.652 1.00 70.02 452 ASN C O 1
ATOM 10094 N N . VAL C 1 341 ? 148.247 129.093 165.515 1.00 64.78 453 VAL C N 1
ATOM 10095 C CA . VAL C 1 341 ? 148.542 129.792 164.271 1.00 64.78 453 VAL C CA 1
ATOM 10096 C C . VAL C 1 341 ? 150.009 129.618 163.907 1.00 64.78 453 VAL C C 1
ATOM 10097 O O . VAL C 1 341 ? 150.890 129.589 164.776 1.00 64.78 453 VAL C O 1
ATOM 10110 N N . SER C 1 342 ? 150.274 129.501 162.609 1.00 62.52 454 SER C N 1
ATOM 10111 C CA . SER C 1 342 ? 151.625 129.396 162.081 1.00 62.52 454 SER C CA 1
ATOM 10112 C C . SER C 1 342 ? 152.024 130.724 161.453 1.00 62.52 454 SER C C 1
ATOM 10113 O O . SER C 1 342 ? 151.322 131.237 160.576 1.00 62.52 454 SER C O 1
ATOM 10121 N N . VAL C 1 343 ? 153.147 131.276 161.905 1.00 61.18 455 VAL C N 1
ATOM 10122 C CA . VAL C 1 343 ? 153.647 132.562 161.433 1.00 61.18 455 VAL C CA 1
ATOM 10123 C C . VAL C 1 343 ? 155.029 132.349 160.833 1.00 61.18 455 VAL C C 1
ATOM 10124 O O . VAL C 1 343 ? 155.911 131.774 161.481 1.00 61.18 455 VAL C O 1
ATOM 10137 N N . SER C 1 344 ? 155.213 132.815 159.599 1.00 60.16 456 SER C N 1
ATOM 10138 C CA . SER C 1 344 ? 156.479 132.688 158.883 1.00 60.16 456 SER C CA 1
ATOM 10139 C C . SER C 1 344 ? 156.901 134.072 158.411 1.00 60.16 456 SER C C 1
ATOM 10140 O O . SER C 1 344 ? 156.234 134.671 157.561 1.00 60.16 456 SER C O 1
ATOM 10148 N N . VAL C 1 345 ? 158.004 134.576 158.958 1.00 60.28 457 VAL C N 1
ATOM 10149 C CA . VAL C 1 345 ? 158.533 135.890 158.610 1.00 60.28 457 VAL C CA 1
ATOM 10150 C C . VAL C 1 345 ? 159.678 135.705 157.626 1.00 60.28 457 VAL C C 1
ATOM 10151 O O . VAL C 1 345 ? 160.619 134.946 157.890 1.00 60.28 457 VAL C O 1
ATOM 10164 N N . ILE C 1 346 ? 159.601 136.397 156.493 1.00 61.69 458 ILE C N 1
ATOM 10165 C CA . ILE C 1 346 ? 160.605 136.316 155.439 1.00 61.69 458 ILE C CA 1
ATOM 10166 C C . ILE C 1 346 ? 161.223 137.697 155.273 1.00 61.69 458 ILE C C 1
ATOM 10167 O O . ILE C 1 346 ? 160.506 138.681 155.052 1.00 61.69 458 ILE C O 1
ATOM 10183 N N . MET C 1 347 ? 162.545 137.773 155.383 1.00 63.93 459 MET C N 1
ATOM 10184 C CA . MET C 1 347 ? 163.263 139.017 155.149 1.00 63.93 459 MET C CA 1
ATOM 10185 C C . MET C 1 347 ? 163.568 139.152 153.663 1.00 63.93 459 MET C C 1
ATOM 10186 O O . MET C 1 347 ? 164.003 138.194 153.017 1.00 63.93 459 MET C O 1
ATOM 10200 N N . SER C 1 348 ? 163.337 140.347 153.126 1.00 65.27 460 SER C N 1
ATOM 10201 C CA . SER C 1 348 ? 163.387 140.580 151.691 1.00 65.27 460 SER C CA 1
ATOM 10202 C C . SER C 1 348 ? 164.365 141.698 151.354 1.00 65.27 460 SER C C 1
ATOM 10203 O O . SER C 1 348 ? 164.704 142.537 152.194 1.00 65.27 460 SER C O 1
ATOM 10211 N N . GLU C 1 349 ? 164.814 141.694 150.099 1.00 66.63 461 GLU C N 1
ATOM 10212 C CA . GLU C 1 349 ? 165.692 142.735 149.582 1.00 66.63 461 GLU C CA 1
ATOM 10213 C C . GLU C 1 349 ? 165.162 143.249 148.249 1.00 66.63 461 GLU C C 1
ATOM 10214 O O . GLU C 1 349 ? 164.150 143.957 148.213 1.00 66.63 461 GLU C O 1
ATOM 10226 N N . GLY C 1 350 ? 165.824 142.891 147.150 1.00 67.39 462 GLY C N 1
ATOM 10227 C CA . GLY C 1 350 ? 165.389 143.361 145.846 1.00 67.39 462 GLY C CA 1
ATOM 10228 C C . GLY C 1 350 ? 165.295 144.872 145.810 1.00 67.39 462 GLY C C 1
ATOM 10229 O O . GLY C 1 350 ? 166.164 145.590 146.318 1.00 67.39 462 GLY C O 1
ATOM 10233 N N . ASP C 1 351 ? 164.223 145.368 145.196 1.00 68.16 463 ASP C N 1
ATOM 10234 C CA . ASP C 1 351 ? 163.922 146.791 145.164 1.00 68.16 463 ASP C CA 1
ATOM 10235 C C . ASP C 1 351 ? 162.935 147.195 146.250 1.00 68.16 463 ASP C C 1
ATOM 10236 O O . ASP C 1 351 ? 162.503 148.352 146.282 1.00 68.16 463 ASP C O 1
ATOM 10245 N N . GLY C 1 352 ? 162.574 146.275 147.140 1.00 66.39 464 GLY C N 1
ATOM 10246 C CA . GLY C 1 352 ? 161.533 146.551 148.109 1.00 66.39 464 GLY C CA 1
ATOM 10247 C C . GLY C 1 352 ? 160.145 146.561 147.513 1.00 66.39 464 GLY C C 1
ATOM 10248 O O . GLY C 1 352 ? 159.247 147.210 148.059 1.00 66.39 464 GLY C O 1
ATOM 10252 N N . ILE C 1 353 ? 159.945 145.857 146.401 1.00 67.60 465 ILE C N 1
ATOM 10253 C CA . ILE C 1 353 ? 158.673 145.830 145.688 1.00 67.60 465 ILE C CA 1
ATOM 10254 C C . ILE C 1 353 ? 158.009 144.483 145.938 1.00 67.60 465 ILE C C 1
ATOM 10255 O O . ILE C 1 353 ? 158.660 143.435 145.845 1.00 67.60 465 ILE C O 1
ATOM 10271 N N . CYS C 1 354 ? 156.714 144.516 146.253 1.00 68.44 466 CYS C N 1
ATOM 10272 C CA . CYS C 1 354 ? 155.943 143.316 146.562 1.00 68.44 466 CYS C CA 1
ATOM 10273 C C . CYS C 1 354 ? 155.328 142.774 145.276 1.00 68.44 466 CYS C C 1
ATOM 10274 O O . CYS C 1 354 ? 154.474 143.424 144.663 1.00 68.44 466 CYS C O 1
ATOM 10281 N N . TYR C 1 355 ? 155.763 141.587 144.867 1.00 71.09 467 TYR C N 1
ATOM 10282 C CA . TYR C 1 355 ? 155.147 140.899 143.737 1.00 71.09 467 TYR C CA 1
ATOM 10283 C C . TYR C 1 355 ? 154.943 139.423 144.062 1.00 71.09 467 TYR C C 1
ATOM 10284 O O . TYR C 1 355 ? 153.817 138.972 144.278 1.00 71.09 467 TYR C O 1
ATOM 10303 N N . CYS D 1 125 ? 87.850 156.347 178.831 1.00 113.92 237 CYS D N 1
ATOM 10304 C CA . CYS D 1 125 ? 88.107 156.287 180.265 1.00 113.92 237 CYS D CA 1
ATOM 10305 C C . CYS D 1 125 ? 87.258 155.203 180.911 1.00 113.92 237 CYS D C 1
ATOM 10306 O O . CYS D 1 125 ? 86.399 155.483 181.748 1.00 113.92 237 CYS D O 1
ATOM 10312 N N . GLN D 1 126 ? 87.512 153.965 180.518 1.00 111.05 238 GLN D N 1
ATOM 10313 C CA . GLN D 1 126 ? 86.731 152.844 181.002 1.00 111.05 238 GLN D CA 1
ATOM 10314 C C . GLN D 1 126 ? 87.414 152.180 182.193 1.00 111.05 238 GLN D C 1
ATOM 10315 O O . GLN D 1 126 ? 88.646 152.159 182.285 1.00 111.05 238 GLN D O 1
ATOM 10329 N N . PRO D 1 127 ? 86.626 151.629 183.113 1.00 108.74 239 PRO D N 1
ATOM 10330 C CA . PRO D 1 127 ? 87.199 151.044 184.329 1.00 108.74 239 PRO D CA 1
ATOM 10331 C C . PRO D 1 127 ? 87.935 149.744 184.051 1.00 108.74 239 PRO D C 1
ATOM 10332 O O . PRO D 1 127 ? 87.612 149.001 183.121 1.00 108.74 239 PRO D O 1
ATOM 10343 N N . SER D 1 128 ? 88.937 149.473 184.884 1.00 106.07 240 SER D N 1
ATOM 10344 C CA . SER D 1 128 ? 89.682 148.224 184.807 1.00 106.07 240 SER D CA 1
ATOM 10345 C C . SER D 1 128 ? 90.559 148.100 186.044 1.00 106.07 240 SER D C 1
ATOM 10346 O O . SER D 1 128 ? 90.840 149.084 186.737 1.00 106.07 240 SER D O 1
ATOM 10354 N N . LEU D 1 129 ? 90.975 146.867 186.314 1.00 103.82 241 LEU D N 1
ATOM 10355 C CA . LEU D 1 129 ? 91.844 146.546 187.435 1.00 103.82 241 LEU D CA 1
ATOM 10356 C C . LEU D 1 129 ? 92.939 145.615 186.950 1.00 103.82 241 LEU D C 1
ATOM 10357 O O . LEU D 1 129 ? 92.668 144.662 186.212 1.00 103.82 241 LEU D O 1
ATOM 10373 N N . SER D 1 130 ? 94.175 145.883 187.362 1.00 101.60 242 SER D N 1
ATOM 10374 C CA . SER D 1 130 ? 95.268 144.978 187.026 1.00 101.60 242 SER D CA 1
ATOM 10375 C C . SER D 1 130 ? 96.238 144.902 188.194 1.00 101.60 242 SER D C 1
ATOM 10376 O O . SER D 1 130 ? 96.177 145.698 189.130 1.00 101.60 242 SER D O 1
ATOM 10384 N N . LEU D 1 131 ? 97.119 143.907 188.156 1.00 98.76 243 LEU D N 1
ATOM 10385 C CA . LEU D 1 131 ? 98.113 143.709 189.200 1.00 98.76 243 LEU D CA 1
ATOM 10386 C C . LEU D 1 131 ? 99.506 143.703 188.587 1.00 98.76 243 LEU D C 1
ATOM 10387 O O . LEU D 1 131 ? 99.741 143.068 187.554 1.00 98.76 243 LEU D O 1
ATOM 10403 N N . GLN D 1 132 ? 100.423 144.416 189.235 1.00 94.65 244 GLN D N 1
ATOM 10404 C CA . GLN D 1 132 ? 101.794 144.577 188.778 1.00 94.65 244 GLN D CA 1
ATOM 10405 C C . GLN D 1 132 ? 102.715 143.911 189.789 1.00 94.65 244 GLN D C 1
ATOM 10406 O O . GLN D 1 132 ? 102.703 144.265 190.978 1.00 94.65 244 GLN D O 1
ATOM 10420 N N . ARG D 1 133 ? 103.498 142.947 189.305 1.00 88.13 245 ARG D N 1
ATOM 10421 C CA . ARG D 1 133 ? 104.436 142.209 190.125 1.00 88.13 245 ARG D CA 1
ATOM 10422 C C . ARG D 1 133 ? 105.553 143.125 190.616 1.00 88.13 245 ARG D C 1
ATOM 10423 O O . ARG D 1 133 ? 105.837 144.159 190.007 1.00 88.13 245 ARG D O 1
ATOM 10444 N N . PRO D 1 134 ? 106.205 142.763 191.719 1.00 86.54 246 PRO D N 1
ATOM 10445 C CA . PRO D 1 134 ? 107.351 143.550 192.181 1.00 86.54 246 PRO D CA 1
ATOM 10446 C C . PRO D 1 134 ? 108.483 143.512 191.167 1.00 86.54 246 PRO D C 1
ATOM 10447 O O . PRO D 1 134 ? 108.626 142.560 190.397 1.00 86.54 246 PRO D O 1
ATOM 10458 N N . ALA D 1 135 ? 109.290 144.568 191.171 1.00 79.72 247 ALA D N 1
ATOM 10459 C CA . ALA D 1 135 ? 110.479 144.583 190.334 1.00 79.72 247 ALA D CA 1
ATOM 10460 C C . ALA D 1 135 ? 111.428 143.477 190.773 1.00 79.72 247 ALA D C 1
ATOM 10461 O O . ALA D 1 135 ? 111.532 143.160 191.961 1.00 79.72 247 ALA D O 1
ATOM 10468 N N . LEU D 1 136 ? 112.115 142.872 189.802 1.00 72.09 248 LEU D N 1
ATOM 10469 C CA . LEU D 1 136 ? 113.115 141.870 190.149 1.00 72.09 248 LEU D CA 1
ATOM 10470 C C . LEU D 1 136 ? 114.140 142.443 191.119 1.00 72.09 248 LEU D C 1
ATOM 10471 O O . LEU D 1 136 ? 114.607 141.737 192.021 1.00 72.09 248 LEU D O 1
ATOM 10487 N N . GLU D 1 137 ? 114.469 143.731 190.973 1.00 73.52 249 GLU D N 1
ATOM 10488 C CA . GLU D 1 137 ? 115.357 144.389 191.925 1.00 73.52 249 GLU D CA 1
ATOM 10489 C C . GLU D 1 137 ? 114.833 144.275 193.350 1.00 73.52 249 GLU D C 1
ATOM 10490 O O . GLU D 1 137 ? 115.617 144.320 194.305 1.00 73.52 249 GLU D O 1
ATOM 10502 N N . ASP D 1 138 ? 113.519 144.130 193.516 1.00 81.63 250 ASP D N 1
ATOM 10503 C CA . ASP D 1 138 ? 112.923 144.044 194.841 1.00 81.63 250 ASP D CA 1
ATOM 10504 C C . ASP D 1 138 ? 112.987 142.644 195.437 1.00 81.63 250 ASP D C 1
ATOM 10505 O O . ASP D 1 138 ? 112.680 142.483 196.623 1.00 81.63 250 ASP D O 1
ATOM 10514 N N . LEU D 1 139 ? 113.376 141.632 194.660 1.00 80.37 251 LEU D N 1
ATOM 10515 C CA . LEU D 1 139 ? 113.367 140.256 195.137 1.00 80.37 251 LEU D CA 1
ATOM 10516 C C . LEU D 1 139 ? 114.731 139.583 195.094 1.00 80.37 251 LEU D C 1
ATOM 10517 O O . LEU D 1 139 ? 114.850 138.439 195.547 1.00 80.37 251 LEU D O 1
ATOM 10533 N N . LEU D 1 140 ? 115.755 140.249 194.572 1.00 69.95 252 LEU D N 1
ATOM 10534 C CA . LEU D 1 140 ? 117.111 139.711 194.554 1.00 69.95 252 LEU D CA 1
ATOM 10535 C C . LEU D 1 140 ? 118.114 140.604 195.263 1.00 69.95 252 LEU D C 1
ATOM 10536 O O . LEU D 1 140 ? 119.010 140.097 195.944 1.00 69.95 252 LEU D O 1
ATOM 10552 N N . LEU D 1 141 ? 117.989 141.923 195.123 1.00 70.38 253 LEU D N 1
ATOM 10553 C CA . LEU D 1 141 ? 118.891 142.872 195.781 1.00 70.38 253 LEU D CA 1
ATOM 10554 C C . LEU D 1 141 ? 118.333 143.210 197.163 1.00 70.38 253 LEU D C 1
ATOM 10555 O O . LEU D 1 141 ? 117.926 144.335 197.457 1.00 70.38 253 LEU D O 1
ATOM 10571 N N . GLY D 1 142 ? 118.331 142.198 198.023 1.00 80.15 254 GLY D N 1
ATOM 10572 C CA . GLY D 1 142 ? 117.595 142.280 199.265 1.00 80.15 254 GLY D CA 1
ATOM 10573 C C . GLY D 1 142 ? 116.116 142.062 199.013 1.00 80.15 254 GLY D C 1
ATOM 10574 O O . GLY D 1 142 ? 115.673 141.800 197.894 1.00 80.15 254 GLY D O 1
ATOM 10578 N N . SER D 1 143 ? 115.333 142.178 200.082 1.00 88.51 255 SER D N 1
ATOM 10579 C CA . SER D 1 143 ? 113.897 141.925 200.025 1.00 88.51 255 SER D CA 1
ATOM 10580 C C . SER D 1 143 ? 113.148 143.188 200.431 1.00 88.51 255 SER D C 1
ATOM 10581 O O . SER D 1 143 ? 113.198 143.602 201.594 1.00 88.51 255 SER D O 1
ATOM 10589 N N . ASP D 1 144 ? 112.460 143.792 199.468 1.00 90.73 256 ASP D N 1
ATOM 10590 C CA . ASP D 1 144 ? 111.567 144.915 199.726 1.00 90.73 256 ASP D CA 1
ATOM 10591 C C . ASP D 1 144 ? 110.453 144.885 198.682 1.00 90.73 256 ASP D C 1
ATOM 10592 O O . ASP D 1 144 ? 110.178 145.873 197.998 1.00 90.73 256 ASP D O 1
ATOM 10601 N N . ALA D 1 145 ? 109.799 143.735 198.553 1.00 89.88 257 ALA D N 1
ATOM 10602 C CA . ALA D 1 145 ? 108.877 143.484 197.458 1.00 89.88 257 ALA D CA 1
ATOM 10603 C C . ALA D 1 145 ? 107.444 143.813 197.853 1.00 89.88 257 ALA D C 1
ATOM 10604 O O . ALA D 1 145 ? 107.030 143.627 199.001 1.00 89.88 257 ALA D O 1
ATOM 10611 N N . SER D 1 146 ? 106.689 144.302 196.873 1.00 94.61 258 SER D N 1
ATOM 10612 C CA . SER D 1 146 ? 105.277 144.600 197.039 1.00 94.61 258 SER D CA 1
ATOM 10613 C C . SER D 1 146 ? 104.592 144.402 195.696 1.00 94.61 258 SER D C 1
ATOM 10614 O O . SER D 1 146 ? 105.232 144.428 194.642 1.00 94.61 258 SER D O 1
ATOM 10622 N N . ILE D 1 147 ? 103.279 144.199 195.742 1.00 95.03 259 ILE D N 1
ATOM 10623 C CA . ILE D 1 147 ? 102.464 144.087 194.534 1.00 95.03 259 ILE D CA 1
ATOM 10624 C C . ILE D 1 147 ? 101.608 145.338 194.420 1.00 95.03 259 ILE D C 1
ATOM 10625 O O . ILE D 1 147 ? 101.013 145.782 195.412 1.00 95.03 259 ILE D O 1
ATOM 10641 N N . THR D 1 148 ? 101.548 145.915 193.217 1.00 98.39 260 THR D N 1
ATOM 10642 C CA . THR D 1 148 ? 100.769 147.132 192.994 1.00 98.39 260 THR D CA 1
ATOM 10643 C C . THR D 1 148 ? 99.508 146.789 192.210 1.00 98.39 260 THR D C 1
ATOM 10644 O O . THR D 1 148 ? 99.575 146.446 191.028 1.00 98.39 260 THR D O 1
ATOM 10655 N N . CYS D 1 149 ? 98.362 146.890 192.872 1.00 101.54 261 CYS D N 1
ATOM 10656 C CA . CYS D 1 149 ? 97.066 146.766 192.226 1.00 101.54 261 CYS D CA 1
ATOM 10657 C C . CYS D 1 149 ? 96.671 148.135 191.681 1.00 101.54 261 CYS D C 1
ATOM 10658 O O . CYS D 1 149 ? 96.551 149.105 192.439 1.00 101.54 261 CYS D O 1
ATOM 10665 N N . THR D 1 150 ? 96.510 148.218 190.367 1.00 103.86 262 THR D N 1
ATOM 10666 C CA . THR D 1 150 ? 96.170 149.456 189.687 1.00 103.86 262 THR D CA 1
ATOM 10667 C C . THR D 1 150 ? 94.673 149.493 189.419 1.00 103.86 262 THR D C 1
ATOM 10668 O O . THR D 1 150 ? 94.118 148.552 188.828 1.00 103.86 262 THR D O 1
ATOM 10679 N N . LEU D 1 151 ? 94.037 150.587 189.856 1.00 106.80 263 LEU D N 1
ATOM 10680 C CA . LEU D 1 151 ? 92.613 150.850 189.669 1.00 106.80 263 LEU D CA 1
ATOM 10681 C C . LEU D 1 151 ? 92.487 151.982 188.656 1.00 106.80 263 LEU D C 1
ATOM 10682 O O . LEU D 1 151 ? 92.820 153.132 188.965 1.00 106.80 263 LEU D O 1
ATOM 10698 N N . ASN D 1 152 ? 92.011 151.667 187.452 1.00 108.29 264 ASN D N 1
ATOM 10699 C CA . ASN D 1 152 ? 92.001 152.611 186.344 1.00 108.29 264 ASN D CA 1
ATOM 10700 C C . ASN D 1 152 ? 90.579 153.035 185.999 1.00 108.29 264 ASN D C 1
ATOM 10701 O O . ASN D 1 152 ? 89.595 152.527 186.544 1.00 108.29 264 ASN D O 1
ATOM 10712 N N . GLY D 1 153 ? 90.489 153.986 185.074 1.00 110.48 265 GLY D N 1
ATOM 10713 C CA . GLY D 1 153 ? 89.208 154.437 184.555 1.00 110.48 265 GLY D CA 1
ATOM 10714 C C . GLY D 1 153 ? 88.408 155.283 185.520 1.00 110.48 265 GLY D C 1
ATOM 10715 O O . GLY D 1 153 ? 87.174 155.190 185.543 1.00 110.48 265 GLY D O 1
ATOM 10719 N N . LEU D 1 154 ? 89.076 156.116 186.311 1.00 110.72 266 LEU D N 1
ATOM 10720 C CA . LEU D 1 154 ? 88.415 156.956 187.298 1.00 110.72 266 LEU D CA 1
ATOM 10721 C C . LEU D 1 154 ? 88.197 158.355 186.741 1.00 110.72 266 LEU D C 1
ATOM 10722 O O . LEU D 1 154 ? 89.027 158.871 185.987 1.00 110.72 266 LEU D O 1
ATOM 10738 N N . ARG D 1 155 ? 87.073 158.963 187.118 1.00 113.15 267 ARG D N 1
ATOM 10739 C CA . ARG D 1 155 ? 86.816 160.375 186.872 1.00 113.15 267 ARG D CA 1
ATOM 10740 C C . ARG D 1 155 ? 86.854 161.186 188.160 1.00 113.15 267 ARG D C 1
ATOM 10741 O O . ARG D 1 155 ? 86.431 162.347 188.169 1.00 113.15 267 ARG D O 1
ATOM 10762 N N . ASN D 1 156 ? 87.352 160.597 189.247 1.00 113.01 268 ASN D N 1
ATOM 10763 C CA . ASN D 1 156 ? 87.460 161.245 190.546 1.00 113.01 268 ASN D CA 1
ATOM 10764 C C . ASN D 1 156 ? 88.587 160.576 191.327 1.00 113.01 268 ASN D C 1
ATOM 10765 O O . ASN D 1 156 ? 88.557 159.354 191.522 1.00 113.01 268 ASN D O 1
ATOM 10776 N N . PRO D 1 157 ? 89.593 161.324 191.789 1.00 113.06 269 PRO D N 1
ATOM 10777 C CA . PRO D 1 157 ? 90.734 160.666 192.448 1.00 113.06 269 PRO D CA 1
ATOM 10778 C C . PRO D 1 157 ? 90.363 159.964 193.740 1.00 113.06 269 PRO D C 1
ATOM 10779 O O . PRO D 1 157 ? 90.998 158.960 194.087 1.00 113.06 269 PRO D O 1
ATOM 10790 N N . GLU D 1 158 ? 89.362 160.463 194.471 1.00 113.94 270 GLU D N 1
ATOM 10791 C CA . GLU D 1 158 ? 88.877 159.736 195.639 1.00 113.94 270 GLU D CA 1
ATOM 10792 C C . GLU D 1 158 ? 88.601 158.282 195.285 1.00 113.94 270 GLU D C 1
ATOM 10793 O O . GLU D 1 158 ? 88.840 157.377 196.093 1.00 113.94 270 GLU D O 1
ATOM 10805 N N . GLY D 1 159 ? 88.095 158.042 194.078 1.00 111.71 271 GLY D N 1
ATOM 10806 C CA . GLY D 1 159 ? 88.056 156.711 193.510 1.00 111.71 271 GLY D CA 1
ATOM 10807 C C . GLY D 1 159 ? 87.207 155.718 194.271 1.00 111.71 271 GLY D C 1
ATOM 10808 O O . GLY D 1 159 ? 85.982 155.858 194.340 1.00 111.71 271 GLY D O 1
ATOM 10812 N N . ALA D 1 160 ? 87.850 154.705 194.847 1.00 109.30 272 ALA D N 1
ATOM 10813 C CA . ALA D 1 160 ? 87.130 153.594 195.444 1.00 109.30 272 ALA D CA 1
ATOM 10814 C C . ALA D 1 160 ? 87.950 152.992 196.573 1.00 109.30 272 ALA D C 1
ATOM 10815 O O . ALA D 1 160 ? 89.178 153.110 196.611 1.00 109.30 272 ALA D O 1
ATOM 10822 N N . VAL D 1 161 ? 87.249 152.339 197.492 1.00 107.47 273 VAL D N 1
ATOM 10823 C CA . VAL D 1 161 ? 87.879 151.554 198.545 1.00 107.47 273 VAL D CA 1
ATOM 10824 C C . VAL D 1 161 ? 88.079 150.136 198.030 1.00 107.47 273 VAL D C 1
ATOM 10825 O O . VAL D 1 161 ? 87.154 149.528 197.476 1.00 107.47 273 VAL D O 1
ATOM 10838 N N . PHE D 1 162 ? 89.286 149.611 198.210 1.00 105.40 274 PHE D N 1
ATOM 10839 C CA . PHE D 1 162 ? 89.670 148.297 197.721 1.00 105.40 274 PHE D CA 1
ATOM 10840 C C . PHE D 1 162 ? 90.037 147.405 198.900 1.00 105.40 274 PHE D C 1
ATOM 10841 O O . PHE D 1 162 ? 90.311 147.886 200.004 1.00 105.40 274 PHE D O 1
ATOM 10858 N N . THR D 1 163 ? 90.049 146.097 198.660 1.00 103.75 275 THR D N 1
ATOM 10859 C CA . THR D 1 163 ? 90.409 145.126 199.686 1.00 103.75 275 THR D CA 1
ATOM 10860 C C . THR D 1 163 ? 91.577 144.261 199.210 1.00 103.75 275 THR D C 1
ATOM 10861 O O . THR D 1 163 ? 92.087 144.412 198.096 1.00 103.75 275 THR D O 1
ATOM 10872 N N . TRP D 1 164 ? 91.987 143.340 200.081 1.00 101.82 276 TRP D N 1
ATOM 10873 C CA . TRP D 1 164 ? 93.209 142.567 199.914 1.00 101.82 276 TRP D CA 1
ATOM 10874 C C . TRP D 1 164 ? 92.945 141.096 200.221 1.00 101.82 276 TRP D C 1
ATOM 10875 O O . TRP D 1 164 ? 92.065 140.763 201.020 1.00 101.82 276 TRP D O 1
ATOM 10896 N N . GLU D 1 165 ? 93.730 140.210 199.584 1.00 102.58 277 GLU D N 1
ATOM 10897 C CA . GLU D 1 165 ? 93.787 138.804 199.989 1.00 102.58 277 GLU D CA 1
ATOM 10898 C C . GLU D 1 165 ? 95.089 138.133 199.549 1.00 102.58 277 GLU D C 1
ATOM 10899 O O . GLU D 1 165 ? 95.049 137.106 198.859 1.00 102.58 277 GLU D O 1
ATOM 10911 N N . PRO D 1 166 ? 96.262 138.671 199.908 1.00 102.57 278 PRO D N 1
ATOM 10912 C CA . PRO D 1 166 ? 97.529 137.932 199.701 1.00 102.57 278 PRO D CA 1
ATOM 10913 C C . PRO D 1 166 ? 97.964 137.153 200.942 1.00 102.57 278 PRO D C 1
ATOM 10914 O O . PRO D 1 166 ? 98.841 137.556 201.704 1.00 102.57 278 PRO D O 1
ATOM 10925 N N . SER D 1 167 ? 97.343 135.999 201.169 1.00 103.49 279 SER D N 1
ATOM 10926 C CA . SER D 1 167 ? 97.486 135.368 202.472 1.00 103.49 279 SER D CA 1
ATOM 10927 C C . SER D 1 167 ? 96.926 136.338 203.516 1.00 103.49 279 SER D C 1
ATOM 10928 O O . SER D 1 167 ? 95.725 136.611 203.502 1.00 103.49 279 SER D O 1
ATOM 10936 N N . THR D 1 168 ? 97.761 136.876 204.410 1.00 105.87 280 THR D N 1
ATOM 10937 C CA . THR D 1 168 ? 97.308 137.922 205.324 1.00 105.87 280 THR D CA 1
ATOM 10938 C C . THR D 1 168 ? 98.434 138.927 205.535 1.00 105.87 280 THR D C 1
ATOM 10939 O O . THR D 1 168 ? 99.508 138.825 204.930 1.00 105.87 280 THR D O 1
ATOM 10950 N N . GLY D 1 169 ? 98.180 139.911 206.397 1.00 105.04 281 GLY D N 1
ATOM 10951 C CA . GLY D 1 169 ? 99.135 140.975 206.645 1.00 105.04 281 GLY D CA 1
ATOM 10952 C C . GLY D 1 169 ? 98.561 142.348 206.361 1.00 105.04 281 GLY D C 1
ATOM 10953 O O . GLY D 1 169 ? 98.523 142.786 205.208 1.00 105.04 281 GLY D O 1
ATOM 10957 N N . LYS D 1 170 ? 98.117 143.043 207.409 1.00 103.18 282 LYS D N 1
ATOM 10958 C CA . LYS D 1 170 ? 97.470 144.341 207.246 1.00 103.18 282 LYS D CA 1
ATOM 10959 C C . LYS D 1 170 ? 98.479 145.420 206.874 1.00 103.18 282 LYS D C 1
ATOM 10960 O O . LYS D 1 170 ? 99.082 146.044 207.753 1.00 103.18 282 LYS D O 1
ATOM 10979 N N . ASP D 1 171 ? 98.660 145.653 205.574 1.00 100.81 283 ASP D N 1
ATOM 10980 C CA . ASP D 1 171 ? 99.572 146.693 205.104 1.00 100.81 283 ASP D CA 1
ATOM 10981 C C . ASP D 1 171 ? 99.125 147.115 203.710 1.00 100.81 283 ASP D C 1
ATOM 10982 O O . ASP D 1 171 ? 99.260 146.340 202.759 1.00 100.81 283 ASP D O 1
ATOM 10991 N N . ALA D 1 172 ? 98.597 148.332 203.593 1.00 100.12 284 ALA D N 1
ATOM 10992 C CA . ALA D 1 172 ? 98.156 148.869 202.314 1.00 100.12 284 ALA D CA 1
ATOM 10993 C C . ALA D 1 172 ? 98.572 150.327 202.208 1.00 100.12 284 ALA D C 1
ATOM 10994 O O . ALA D 1 172 ? 98.571 151.052 203.207 1.00 100.12 284 ALA D O 1
ATOM 11001 N N . VAL D 1 173 ? 98.927 150.755 200.997 1.00 101.71 285 VAL D N 1
ATOM 11002 C CA . VAL D 1 173 ? 99.181 152.165 200.712 1.00 101.71 285 VAL D CA 1
ATOM 11003 C C . VAL D 1 173 ? 98.408 152.544 199.457 1.00 101.71 285 VAL D C 1
ATOM 11004 O O . VAL D 1 173 ? 98.543 151.887 198.423 1.00 101.71 285 VAL D O 1
ATOM 11017 N N . GLN D 1 174 ? 97.610 153.604 199.537 1.00 107.24 286 GLN D N 1
ATOM 11018 C CA . GLN D 1 174 ? 96.776 154.030 198.417 1.00 107.24 286 GLN D CA 1
ATOM 11019 C C . GLN D 1 174 ? 97.231 155.409 197.960 1.00 107.24 286 GLN D C 1
ATOM 11020 O O . GLN D 1 174 ? 97.088 156.390 198.698 1.00 107.24 286 GLN D O 1
ATOM 11034 N N . LYS D 1 175 ? 97.779 155.487 196.747 1.00 109.59 287 LYS D N 1
ATOM 11035 C CA . LYS D 1 175 ? 98.126 156.761 196.130 1.00 109.59 287 LYS D CA 1
ATOM 11036 C C . LYS D 1 175 ? 97.038 157.129 195.130 1.00 109.59 287 LYS D C 1
ATOM 11037 O O . LYS D 1 175 ? 96.793 156.386 194.169 1.00 109.59 287 LYS D O 1
ATOM 11056 N N . LYS D 1 176 ? 96.402 158.281 195.360 1.00 111.04 288 LYS D N 1
ATOM 11057 C CA . LYS D 1 176 ? 95.273 158.746 194.567 1.00 111.04 288 LYS D CA 1
ATOM 11058 C C . LYS D 1 176 ? 95.649 159.793 193.527 1.00 111.04 288 LYS D C 1
ATOM 11059 O O . LYS D 1 176 ? 94.894 159.984 192.567 1.00 111.04 288 LYS D O 1
ATOM 11078 N N . ALA D 1 177 ? 96.784 160.475 193.690 1.00 113.15 289 ALA D N 1
ATOM 11079 C CA . ALA D 1 177 ? 97.143 161.603 192.829 1.00 113.15 289 ALA D CA 1
ATOM 11080 C C . ALA D 1 177 ? 97.922 161.086 191.623 1.00 113.15 289 ALA D C 1
ATOM 11081 O O . ALA D 1 177 ? 99.144 161.219 191.520 1.00 113.15 289 ALA D O 1
ATOM 11088 N N . VAL D 1 178 ? 97.186 160.489 190.689 1.00 112.99 290 VAL D N 1
ATOM 11089 C CA . VAL D 1 178 ? 97.749 159.989 189.439 1.00 112.99 290 VAL D CA 1
ATOM 11090 C C . VAL D 1 178 ? 96.754 160.267 188.322 1.00 112.99 290 VAL D C 1
ATOM 11091 O O . VAL D 1 178 ? 95.565 159.957 188.452 1.00 112.99 290 VAL D O 1
ATOM 11104 N N . GLN D 1 179 ? 97.236 160.852 187.227 1.00 114.50 291 GLN D N 1
ATOM 11105 C CA . GLN D 1 179 ? 96.393 161.164 186.083 1.00 114.50 291 GLN D CA 1
ATOM 11106 C C . GLN D 1 179 ? 97.133 160.835 184.795 1.00 114.50 291 GLN D C 1
ATOM 11107 O O . GLN D 1 179 ? 98.362 160.911 184.726 1.00 114.50 291 GLN D O 1
ATOM 11121 N N . ASN D 1 180 ? 96.363 160.469 183.777 1.00 116.13 292 ASN D N 1
ATOM 11122 C CA . ASN D 1 180 ? 96.879 160.262 182.434 1.00 116.13 292 ASN D CA 1
ATOM 11123 C C . ASN D 1 180 ? 96.801 161.566 181.643 1.00 116.13 292 ASN D C 1
ATOM 11124 O O . ASN D 1 180 ? 96.248 162.569 182.101 1.00 116.13 292 ASN D O 1
ATOM 11135 N N . SER D 1 181 ? 97.369 161.548 180.436 1.00 116.62 293 SER D N 1
ATOM 11136 C CA . SER D 1 181 ? 97.198 162.685 179.540 1.00 116.62 293 SER D CA 1
ATOM 11137 C C . SER D 1 181 ? 95.738 162.875 179.154 1.00 116.62 293 SER D C 1
ATOM 11138 O O . SER D 1 181 ? 95.341 163.987 178.789 1.00 116.62 293 SER D O 1
ATOM 11146 N N . CYS D 1 182 ? 94.934 161.813 179.231 1.00 117.62 294 CYS D N 1
ATOM 11147 C CA . CYS D 1 182 ? 93.499 161.914 179.000 1.00 117.62 294 CYS D CA 1
ATOM 11148 C C . CYS D 1 182 ? 92.786 162.713 180.081 1.00 117.62 294 CYS D C 1
ATOM 11149 O O . CYS D 1 182 ? 91.601 163.023 179.917 1.00 117.62 294 CYS D O 1
ATOM 11156 N N . GLY D 1 183 ? 93.470 163.050 181.173 1.00 117.05 295 GLY D N 1
ATOM 11157 C CA . GLY D 1 183 ? 92.840 163.702 182.298 1.00 117.05 295 GLY D CA 1
ATOM 11158 C C . GLY D 1 183 ? 92.134 162.767 183.253 1.00 117.05 295 GLY D C 1
ATOM 11159 O O . GLY D 1 183 ? 91.621 163.231 184.279 1.00 117.05 295 GLY D O 1
ATOM 11163 N N . CYS D 1 184 ? 92.095 161.472 182.959 1.00 116.01 296 CYS D N 1
ATOM 11164 C CA . CYS D 1 184 ? 91.387 160.521 183.799 1.00 116.01 296 CYS D CA 1
ATOM 11165 C C . CYS D 1 184 ? 92.326 159.926 184.842 1.00 116.01 296 CYS D C 1
ATOM 11166 O O . CYS D 1 184 ? 93.551 159.932 184.695 1.00 116.01 296 CYS D O 1
ATOM 11173 N N . TYR D 1 185 ? 91.728 159.404 185.906 1.00 113.99 297 TYR D N 1
ATOM 11174 C CA . TYR D 1 185 ? 92.435 159.137 187.147 1.00 113.99 297 TYR D CA 1
ATOM 11175 C C . TYR D 1 185 ? 92.759 157.657 187.303 1.00 113.99 297 TYR D C 1
ATOM 11176 O O . TYR D 1 185 ? 92.081 156.784 186.753 1.00 113.99 297 TYR D O 1
ATOM 11194 N N . SER D 1 186 ? 93.816 157.391 188.065 1.00 110.07 298 SER D N 1
ATOM 11195 C CA . SER D 1 186 ? 94.237 156.043 188.407 1.00 110.07 298 SER D CA 1
ATOM 11196 C C . SER D 1 186 ? 94.698 156.044 189.855 1.00 110.07 298 SER D C 1
ATOM 11197 O O . SER D 1 186 ? 95.187 157.058 190.361 1.00 110.07 298 SER D O 1
ATOM 11205 N N . VAL D 1 187 ? 94.529 154.909 190.526 1.00 107.81 299 VAL D N 1
ATOM 11206 C CA . VAL D 1 187 ? 94.934 154.761 191.918 1.00 107.81 299 VAL D CA 1
ATOM 11207 C C . VAL D 1 187 ? 95.893 153.586 192.019 1.00 107.81 299 VAL D C 1
ATOM 11208 O O . VAL D 1 187 ? 95.610 152.494 191.505 1.00 107.81 299 VAL D O 1
ATOM 11221 N N . SER D 1 188 ? 97.027 153.820 192.676 1.00 106.09 300 SER D N 1
ATOM 11222 C CA . SER D 1 188 ? 98.046 152.798 192.879 1.00 106.09 300 SER D CA 1
ATOM 11223 C C . SER D 1 188 ? 97.919 152.258 194.298 1.00 106.09 300 SER D C 1
ATOM 11224 O O . SER D 1 188 ? 98.108 153.002 195.268 1.00 106.09 300 SER D O 1
ATOM 11232 N N . SER D 1 189 ? 97.597 150.969 194.421 1.00 103.33 301 SER D N 1
ATOM 11233 C CA . SER D 1 189 ? 97.382 150.318 195.709 1.00 103.33 301 SER D CA 1
ATOM 11234 C C . SER D 1 189 ? 98.535 149.352 195.951 1.00 103.33 301 SER D C 1
ATOM 11235 O O . SER D 1 189 ? 98.674 148.356 195.241 1.00 103.33 301 SER D O 1
ATOM 11243 N N . VAL D 1 190 ? 99.344 149.627 196.965 1.00 99.67 302 VAL D N 1
ATOM 11244 C CA . VAL D 1 190 ? 100.584 148.904 197.205 1.00 99.67 302 VAL D CA 1
ATOM 11245 C C . VAL D 1 190 ? 100.383 147.973 198.387 1.00 99.67 302 VAL D C 1
ATOM 11246 O O . VAL D 1 190 ? 99.943 148.405 199.464 1.00 99.67 302 VAL D O 1
ATOM 11259 N N . LEU D 1 191 ? 100.700 146.696 198.175 1.00 99.21 303 LEU D N 1
ATOM 11260 C CA . LEU D 1 191 ? 100.683 145.678 199.214 1.00 99.21 303 LEU D CA 1
ATOM 11261 C C . LEU D 1 191 ? 102.110 145.224 199.470 1.00 99.21 303 LEU D C 1
ATOM 11262 O O . LEU D 1 191 ? 102.685 144.515 198.625 1.00 99.21 303 LEU D O 1
ATOM 11278 N N . PRO D 1 192 ? 102.731 145.623 200.575 1.00 97.85 304 PRO D N 1
ATOM 11279 C CA . PRO D 1 192 ? 104.059 145.106 200.915 1.00 97.85 304 PRO D CA 1
ATOM 11280 C C . PRO D 1 192 ? 104.001 143.693 201.477 1.00 97.85 304 PRO D C 1
ATOM 11281 O O . PRO D 1 192 ? 102.952 143.194 201.890 1.00 97.85 304 PRO D O 1
ATOM 11292 N N . GLY D 1 193 ? 105.167 143.049 201.487 1.00 96.20 305 GLY D N 1
ATOM 11293 C CA . GLY D 1 193 ? 105.302 141.735 202.081 1.00 96.20 305 GLY D CA 1
ATOM 11294 C C . GLY D 1 193 ? 104.977 140.577 201.167 1.00 96.20 305 GLY D C 1
ATOM 11295 O O . GLY D 1 193 ? 104.463 139.556 201.639 1.00 96.20 305 GLY D O 1
ATOM 11299 N N . CYS D 1 194 ? 105.273 140.691 199.872 1.00 95.41 306 CYS D N 1
ATOM 11300 C CA . CYS D 1 194 ? 104.871 139.689 198.894 1.00 95.41 306 CYS D CA 1
ATOM 11301 C C . CYS D 1 194 ? 105.996 138.746 198.481 1.00 95.41 306 CYS D C 1
ATOM 11302 O O . CYS D 1 194 ? 105.722 137.744 197.812 1.00 95.41 306 CYS D O 1
ATOM 11310 N N . ALA D 1 195 ? 107.241 139.025 198.875 1.00 91.03 307 ALA D N 1
ATOM 11311 C CA . ALA D 1 195 ? 108.380 138.272 198.351 1.00 91.03 307 ALA D CA 1
ATOM 11312 C C . ALA D 1 195 ? 108.233 136.774 198.600 1.00 91.03 307 ALA D C 1
ATOM 11313 O O . ALA D 1 195 ? 108.489 135.955 197.708 1.00 91.03 307 ALA D O 1
ATOM 11320 N N . GLU D 1 196 ? 107.835 136.398 199.817 1.00 94.64 308 GLU D N 1
ATOM 11321 C CA . GLU D 1 196 ? 107.836 134.988 200.192 1.00 94.64 308 GLU D CA 1
ATOM 11322 C C . GLU D 1 196 ? 106.936 134.169 199.275 1.00 94.64 308 GLU D C 1
ATOM 11323 O O . GLU D 1 196 ? 107.283 133.045 198.888 1.00 94.64 308 GLU D O 1
ATOM 11335 N N . ARG D 1 197 ? 105.782 134.719 198.901 1.00 95.24 309 ARG D N 1
ATOM 11336 C CA . ARG D 1 197 ? 104.850 133.990 198.052 1.00 95.24 309 ARG D CA 1
ATOM 11337 C C . ARG D 1 197 ? 105.283 133.969 196.592 1.00 95.24 309 ARG D C 1
ATOM 11338 O O . ARG D 1 197 ? 104.852 133.082 195.847 1.00 95.24 309 ARG D O 1
ATOM 11359 N N . TRP D 1 198 ? 106.119 134.919 196.163 1.00 90.99 310 TRP D N 1
ATOM 11360 C CA . TRP D 1 198 ? 106.748 134.796 194.852 1.00 90.99 310 TRP D CA 1
ATOM 11361 C C . TRP D 1 198 ? 107.807 133.704 194.866 1.00 90.99 310 TRP D C 1
ATOM 11362 O O . TRP D 1 198 ? 107.966 132.970 193.884 1.00 90.99 310 TRP D O 1
ATOM 11383 N N . ASN D 1 199 ? 108.541 133.582 195.975 1.00 92.55 311 ASN D N 1
ATOM 11384 C CA . ASN D 1 199 ? 109.517 132.503 196.089 1.00 92.55 311 ASN D CA 1
ATOM 11385 C C . ASN D 1 199 ? 108.835 131.143 196.165 1.00 92.55 311 ASN D C 1
ATOM 11386 O O . ASN D 1 199 ? 109.393 130.145 195.694 1.00 92.55 311 ASN D O 1
ATOM 11397 N N . SER D 1 200 ? 107.637 131.080 196.749 1.00 93.59 312 SER D N 1
ATOM 11398 C CA . SER D 1 200 ? 106.891 129.828 196.790 1.00 93.59 312 SER D CA 1
ATOM 11399 C C . SER D 1 200 ? 106.118 129.562 195.505 1.00 93.59 312 SER D C 1
ATOM 11400 O O . SER D 1 200 ? 105.759 128.409 195.243 1.00 93.59 312 SER D O 1
ATOM 11408 N N . GLY D 1 201 ? 105.856 130.592 194.704 1.00 90.89 313 GLY D N 1
ATOM 11409 C CA . GLY D 1 201 ? 105.045 130.421 193.515 1.00 90.89 313 GLY D CA 1
ATOM 11410 C C . GLY D 1 201 ? 103.559 130.495 193.772 1.00 90.89 313 GLY D C 1
ATOM 11411 O O . GLY D 1 201 ? 102.775 129.931 193.002 1.00 90.89 313 GLY D O 1
ATOM 11415 N N . ALA D 1 202 ? 103.146 131.178 194.835 1.00 94.09 314 ALA D N 1
ATOM 11416 C CA . ALA D 1 202 ? 101.744 131.270 195.206 1.00 94.09 314 ALA D CA 1
ATOM 11417 C C . ALA D 1 202 ? 101.095 132.495 194.564 1.00 94.09 314 ALA D C 1
ATOM 11418 O O . ALA D 1 202 ? 101.764 133.377 194.021 1.00 94.09 314 ALA D O 1
ATOM 11425 N N . SER D 1 203 ? 99.769 132.542 194.637 1.00 96.77 315 SER D N 1
ATOM 11426 C CA . SER D 1 203 ? 98.982 133.570 193.972 1.00 96.77 315 SER D CA 1
ATOM 11427 C C . SER D 1 203 ? 98.584 134.681 194.943 1.00 96.77 315 SER D C 1
ATOM 11428 O O . SER D 1 203 ? 98.678 134.552 196.165 1.00 96.77 315 SER D O 1
ATOM 11436 N N . PHE D 1 204 ? 98.134 135.791 194.359 1.00 96.52 316 PHE D N 1
ATOM 11437 C CA . PHE D 1 204 ? 97.643 136.955 195.079 1.00 96.52 316 PHE D CA 1
ATOM 11438 C C . PHE D 1 204 ? 96.405 137.466 194.358 1.00 96.52 316 PHE D C 1
ATOM 11439 O O . PHE D 1 204 ? 96.243 137.266 193.151 1.00 96.52 316 PHE D O 1
ATOM 11456 N N . LYS D 1 205 ? 95.545 138.161 195.101 1.00 101.80 317 LYS D N 1
ATOM 11457 C CA . LYS D 1 205 ? 94.278 138.641 194.569 1.00 101.80 317 LYS D CA 1
ATOM 11458 C C . LYS D 1 205 ? 94.039 140.080 195.005 1.00 101.80 317 LYS D C 1
ATOM 11459 O O . LYS D 1 205 ? 94.516 140.515 196.056 1.00 101.80 317 LYS D O 1
ATOM 11478 N N . CYS D 1 206 ? 93.287 140.814 194.183 1.00 103.92 318 CYS D N 1
ATOM 11479 C CA . CYS D 1 206 ? 92.914 142.190 194.477 1.00 103.92 318 CYS D CA 1
ATOM 11480 C C . CYS D 1 206 ? 91.506 142.454 193.964 1.00 103.92 318 CYS D C 1
ATOM 11481 O O . CYS D 1 206 ? 91.119 141.969 192.894 1.00 103.92 318 CYS D O 1
ATOM 11488 N N . THR D 1 207 ? 90.745 143.224 194.744 1.00 104.73 319 THR D N 1
ATOM 11489 C CA . THR D 1 207 ? 89.355 143.539 194.448 1.00 104.73 319 THR D CA 1
ATOM 11490 C C . THR D 1 207 ? 89.065 144.975 194.864 1.00 104.73 319 THR D C 1
ATOM 11491 O O . THR D 1 207 ? 89.607 145.474 195.854 1.00 104.73 319 THR D O 1
ATOM 11502 N N . VAL D 1 208 ? 88.201 145.637 194.091 1.00 106.61 320 VAL D N 1
ATOM 11503 C CA . VAL D 1 208 ? 87.773 147.003 194.380 1.00 106.61 320 VAL D CA 1
ATOM 11504 C C . VAL D 1 208 ? 86.323 147.142 193.943 1.00 106.61 320 VAL D C 1
ATOM 11505 O O . VAL D 1 208 ? 85.832 146.375 193.117 1.00 106.61 320 VAL D O 1
ATOM 11518 N N . THR D 1 209 ? 85.628 148.126 194.513 1.00 108.14 321 THR D N 1
ATOM 11519 C CA . THR D 1 209 ? 84.267 148.460 194.098 1.00 108.14 321 THR D CA 1
ATOM 11520 C C . THR D 1 209 ? 84.153 149.970 193.952 1.00 108.14 321 THR D C 1
ATOM 11521 O O . THR D 1 209 ? 84.325 150.706 194.929 1.00 108.14 321 THR D O 1
ATOM 11532 N N . HIS D 1 210 ? 83.836 150.424 192.737 1.00 110.10 322 HIS D N 1
ATOM 11533 C CA . HIS D 1 210 ? 83.814 151.822 192.355 1.00 110.10 322 HIS D CA 1
ATOM 11534 C C . HIS D 1 210 ? 82.386 152.336 192.199 1.00 110.10 322 HIS D C 1
ATOM 11535 O O . HIS D 1 210 ? 81.496 151.600 191.756 1.00 110.10 322 HIS D O 1
ATOM 11549 N N . PRO D 1 211 ? 82.144 153.610 192.531 1.00 111.31 323 PRO D N 1
ATOM 11550 C CA . PRO D 1 211 ? 80.893 154.256 192.106 1.00 111.31 323 PRO D CA 1
ATOM 11551 C C . PRO D 1 211 ? 80.798 154.422 190.602 1.00 111.31 323 PRO D C 1
ATOM 11552 O O . PRO D 1 211 ? 79.709 154.716 190.092 1.00 111.31 323 PRO D O 1
ATOM 11563 N N . GLU D 1 212 ? 81.906 154.247 189.883 1.00 112.50 324 GLU D N 1
ATOM 11564 C CA . GLU D 1 212 ? 81.956 154.413 188.440 1.00 112.50 324 GLU D CA 1
ATOM 11565 C C . GLU D 1 212 ? 81.749 153.114 187.674 1.00 112.50 324 GLU D C 1
ATOM 11566 O O . GLU D 1 212 ? 81.504 153.165 186.464 1.00 112.50 324 GLU D O 1
ATOM 11578 N N . SER D 1 213 ? 81.841 151.956 188.331 1.00 110.61 325 SER D N 1
ATOM 11579 C CA . SER D 1 213 ? 81.906 150.707 187.582 1.00 110.61 325 SER D CA 1
ATOM 11580 C C . SER D 1 213 ? 81.407 149.480 188.335 1.00 110.61 325 SER D C 1
ATOM 11581 O O . SER D 1 213 ? 81.232 148.418 187.728 1.00 110.61 325 SER D O 1
ATOM 11589 N N . GLY D 1 214 ? 81.180 149.588 189.641 1.00 108.95 326 GLY D N 1
ATOM 11590 C CA . GLY D 1 214 ? 80.916 148.389 190.414 1.00 108.95 326 GLY D CA 1
ATOM 11591 C C . GLY D 1 214 ? 82.215 147.682 190.768 1.00 108.95 326 GLY D C 1
ATOM 11592 O O . GLY D 1 214 ? 83.260 148.309 190.925 1.00 108.95 326 GLY D O 1
ATOM 11596 N N . THR D 1 215 ? 82.149 146.359 190.888 1.00 107.25 327 THR D N 1
ATOM 11597 C CA . THR D 1 215 ? 83.280 145.592 191.392 1.00 107.25 327 THR D CA 1
ATOM 11598 C C . THR D 1 215 ? 84.209 145.165 190.259 1.00 107.25 327 THR D C 1
ATOM 11599 O O . THR D 1 215 ? 83.761 144.625 189.242 1.00 107.25 327 THR D O 1
ATOM 11610 N N . LEU D 1 216 ? 85.502 145.419 190.449 1.00 105.79 328 LEU D N 1
ATOM 11611 C CA . LEU D 1 216 ? 86.570 144.951 189.578 1.00 105.79 328 LEU D CA 1
ATOM 11612 C C . LEU D 1 216 ? 87.471 144.015 190.372 1.00 105.79 328 LEU D C 1
ATOM 11613 O O . LEU D 1 216 ? 87.767 144.272 191.545 1.00 105.79 328 LEU D O 1
ATOM 11629 N N . THR D 1 217 ? 87.909 142.930 189.735 1.00 104.98 329 THR D N 1
ATOM 11630 C CA . THR D 1 217 ? 88.701 141.911 190.410 1.00 104.98 329 THR D CA 1
ATOM 11631 C C . THR D 1 217 ? 89.838 141.453 189.510 1.00 104.98 329 THR D C 1
ATOM 11632 O O . THR D 1 217 ? 89.780 141.580 188.284 1.00 104.98 329 THR D O 1
ATOM 11643 N N . GLY D 1 218 ? 90.879 140.914 190.139 1.00 101.98 330 GLY D N 1
ATOM 11644 C CA . GLY D 1 218 ? 91.965 140.313 189.381 1.00 101.98 330 GLY D CA 1
ATOM 11645 C C . GLY D 1 218 ? 92.927 139.602 190.303 1.00 101.98 330 GLY D C 1
ATOM 11646 O O . GLY D 1 218 ? 92.877 139.750 191.527 1.00 101.98 330 GLY D O 1
ATOM 11650 N N . THR D 1 219 ? 93.804 138.807 189.693 1.00 100.18 331 THR D N 1
ATOM 11651 C CA . THR D 1 219 ? 94.801 138.047 190.431 1.00 100.18 331 THR D CA 1
ATOM 11652 C C . THR D 1 219 ? 96.141 138.129 189.715 1.00 100.18 331 THR D C 1
ATOM 11653 O O . THR D 1 219 ? 96.240 138.577 188.570 1.00 100.18 331 THR D O 1
ATOM 11664 N N . ILE D 1 220 ? 97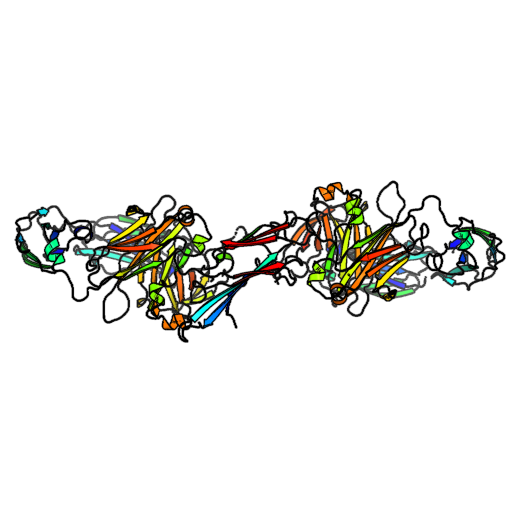.180 137.683 190.418 1.00 95.75 332 ILE D N 1
ATOM 11665 C CA . ILE D 1 220 ? 98.530 137.619 189.871 1.00 95.75 332 ILE D CA 1
ATOM 11666 C C . ILE D 1 220 ? 99.245 136.449 190.530 1.00 95.75 332 ILE D C 1
ATOM 11667 O O . ILE D 1 220 ? 98.900 136.036 191.638 1.00 95.75 332 ILE D O 1
ATOM 11683 N N . ALA D 1 221 ? 100.226 135.887 189.831 1.00 92.31 333 ALA D N 1
ATOM 11684 C CA . ALA D 1 221 ? 100.974 134.769 190.387 1.00 92.31 333 ALA D CA 1
ATOM 11685 C C . ALA D 1 221 ? 102.266 134.603 189.605 1.00 92.31 333 ALA D C 1
ATOM 11686 O O . ALA D 1 221 ? 102.386 135.063 188.466 1.00 92.31 333 ALA D O 1
ATOM 11693 N N . LYS D 1 222 ? 103.234 133.942 190.233 1.00 85.82 334 LYS D N 1
ATOM 11694 C CA . LYS D 1 222 ? 104.473 133.630 189.540 1.00 85.82 334 LYS D CA 1
ATOM 11695 C C . LYS D 1 222 ? 104.235 132.522 188.525 1.00 85.82 334 LYS D C 1
ATOM 11696 O O . LYS D 1 222 ? 103.513 131.557 188.790 1.00 85.82 334 LYS D O 1
ATOM 11715 N N . VAL D 1 223 ? 104.849 132.666 187.357 1.00 80.97 335 VAL D N 1
ATOM 11716 C CA . VAL D 1 223 ? 104.717 131.702 186.273 1.00 80.97 335 VAL D CA 1
ATOM 11717 C C . VAL D 1 223 ? 105.893 130.738 186.340 1.00 80.97 335 VAL D C 1
ATOM 11718 O O . VAL D 1 223 ? 107.055 131.162 186.368 1.00 80.97 335 VAL D O 1
ATOM 11731 N N . THR D 1 224 ? 105.589 129.439 186.370 1.00 80.12 336 THR D N 1
ATOM 11732 C CA . THR D 1 224 ? 106.602 128.398 186.450 1.00 80.12 336 THR D CA 1
ATOM 11733 C C . THR D 1 224 ? 106.580 127.438 185.270 1.00 80.12 336 THR D C 1
ATOM 11734 O O . THR D 1 224 ? 107.537 126.674 185.102 1.00 80.12 336 THR D O 1
ATOM 11745 N N . VAL D 1 225 ? 105.528 127.457 184.450 1.00 78.84 337 VAL D N 1
ATOM 11746 C CA . VAL D 1 225 ? 105.369 126.433 183.421 1.00 78.84 337 VAL D CA 1
ATOM 11747 C C . VAL D 1 225 ? 106.426 126.585 182.334 1.00 78.84 337 VAL D C 1
ATOM 11748 O O . VAL D 1 225 ? 106.985 125.592 181.854 1.00 78.84 337 VAL D O 1
ATOM 11761 N N . ASN D 1 226 ? 106.718 127.820 181.925 1.00 76.78 338 ASN D N 1
ATOM 11762 C CA . ASN D 1 226 ? 107.724 128.094 180.905 1.00 76.78 338 ASN D CA 1
ATOM 11763 C C . ASN D 1 226 ? 108.928 128.826 181.488 1.00 76.78 338 ASN D C 1
ATOM 11764 O O . ASN D 1 226 ? 109.540 129.663 180.821 1.00 76.78 338 ASN D O 1
ATOM 11775 N N . THR D 1 227 ? 109.275 128.515 182.733 1.00 74.15 339 THR D N 1
ATOM 11776 C CA . THR D 1 227 ? 110.393 129.140 183.424 1.00 74.15 339 THR D CA 1
ATOM 11777 C C . THR D 1 227 ? 111.584 128.187 183.401 1.00 74.15 339 THR D C 1
ATOM 11778 O O . THR D 1 227 ? 111.497 127.066 183.913 1.00 74.15 339 THR D O 1
ATOM 11789 N N . PHE D 1 228 ? 112.689 128.639 182.810 1.00 71.43 340 PHE D N 1
ATOM 11790 C CA . PHE D 1 228 ? 113.892 127.842 182.630 1.00 71.43 340 PHE D CA 1
ATOM 11791 C C . PHE D 1 228 ? 115.106 128.632 183.103 1.00 71.43 340 PHE D C 1
ATOM 11792 O O . PHE D 1 228 ? 115.218 129.824 182.799 1.00 71.43 340 PHE D O 1
ATOM 11809 N N . PRO D 1 229 ? 116.030 128.012 183.833 1.00 69.56 341 PRO D N 1
ATOM 11810 C CA . PRO D 1 229 ? 117.249 128.723 184.240 1.00 69.56 341 PRO D CA 1
ATOM 11811 C C . PRO D 1 229 ? 117.949 129.337 183.041 1.00 69.56 341 PRO D C 1
ATOM 11812 O O . PRO D 1 229 ? 117.896 128.786 181.931 1.00 69.56 341 PRO D O 1
ATOM 11823 N N . PRO D 1 230 ? 118.614 130.473 183.219 1.00 62.16 342 PRO D N 1
ATOM 11824 C CA . PRO D 1 230 ? 119.125 131.241 182.078 1.00 62.16 342 PRO D CA 1
ATOM 11825 C C . PRO D 1 230 ? 120.394 130.638 181.479 1.00 62.16 342 PRO D C 1
ATOM 11826 O O . PRO D 1 230 ? 120.955 129.662 181.973 1.00 62.16 342 PRO D O 1
ATOM 11837 N N . GLN D 1 231 ? 120.838 131.260 180.386 1.00 51.48 343 GLN D N 1
ATOM 11838 C CA . GLN D 1 231 ? 122.050 130.871 179.669 1.00 51.48 343 GLN D CA 1
ATOM 11839 C C . GLN D 1 231 ? 122.769 132.156 179.279 1.00 51.48 343 GLN D C 1
ATOM 11840 O O . GLN D 1 231 ? 122.263 132.930 178.459 1.00 51.48 343 GLN D O 1
ATOM 11854 N N . VAL D 1 232 ? 123.935 132.395 179.874 1.00 49.05 344 VAL D N 1
ATOM 11855 C CA . VAL D 1 232 ? 124.659 133.652 179.721 1.00 49.05 344 VAL D CA 1
ATOM 11856 C C . VAL D 1 232 ? 126.018 133.361 179.104 1.00 49.05 344 VAL D C 1
ATOM 11857 O O . VAL D 1 232 ? 126.730 132.457 179.557 1.00 49.05 344 VAL D O 1
ATOM 11870 N N . HIS D 1 233 ? 126.375 134.127 178.076 1.00 49.95 345 HIS D N 1
ATOM 11871 C CA . HIS D 1 233 ? 127.705 134.066 177.492 1.00 49.95 345 HIS D CA 1
ATOM 11872 C C . HIS D 1 233 ? 128.233 135.482 177.322 1.00 49.95 345 HIS D C 1
ATOM 11873 O O . HIS D 1 233 ? 127.472 136.452 177.276 1.00 49.95 345 HIS D O 1
ATOM 11887 N N . LEU D 1 234 ? 129.555 135.594 177.256 1.00 48.52 346 LEU D N 1
ATOM 11888 C CA . LEU D 1 234 ? 130.218 136.873 177.067 1.00 48.52 346 LEU D CA 1
ATOM 11889 C C . LEU D 1 234 ? 131.044 136.842 175.792 1.00 48.52 346 LEU D C 1
ATOM 11890 O O . LEU D 1 234 ? 131.674 135.830 175.469 1.00 48.52 346 LEU D O 1
ATOM 11906 N N . LEU D 1 235 ? 131.026 137.958 175.075 1.00 46.32 347 LEU D N 1
ATOM 11907 C CA . LEU D 1 235 ? 131.782 138.126 173.848 1.00 46.32 347 LEU D CA 1
ATOM 11908 C C . LEU D 1 235 ? 132.919 139.103 174.108 1.00 46.32 347 LEU D C 1
ATOM 11909 O O . LEU D 1 235 ? 132.661 140.288 174.426 1.00 46.32 347 LEU D O 1
ATOM 11925 N N . PRO D 1 236 ? 134.167 138.634 174.027 1.00 47.36 348 PRO D N 1
ATOM 11926 C CA . PRO D 1 236 ? 135.323 139.523 174.122 1.00 47.36 348 PRO D CA 1
ATOM 11927 C C . PRO D 1 236 ? 135.248 140.618 173.076 1.00 47.36 348 PRO D C 1
ATOM 11928 O O . PRO D 1 236 ? 134.443 140.540 172.136 1.00 47.36 348 PRO D O 1
ATOM 11939 N N . PRO D 1 237 ? 136.086 141.641 173.188 1.00 46.32 349 PRO D N 1
ATOM 11940 C CA . PRO D 1 237 ? 135.969 142.791 172.297 1.00 46.32 349 PRO D CA 1
ATOM 11941 C C . PRO D 1 237 ? 136.385 142.436 170.882 1.00 46.32 349 PRO D C 1
ATOM 11942 O O . PRO D 1 237 ? 137.164 141.495 170.670 1.00 46.32 349 PRO D O 1
ATOM 11953 N N . PRO D 1 238 ? 135.885 143.163 169.887 1.00 45.40 350 PRO D N 1
ATOM 11954 C CA . PRO D 1 238 ? 136.274 142.889 168.500 1.00 45.40 350 PRO D CA 1
ATOM 11955 C C . PRO D 1 238 ? 137.727 143.268 168.247 1.00 45.40 350 PRO D C 1
ATOM 11956 O O . PRO D 1 238 ? 138.389 143.925 169.053 1.00 45.40 350 PRO D O 1
ATOM 11967 N N . SER D 1 239 ? 138.220 142.838 167.084 1.00 50.62 351 SER D N 1
ATOM 11968 C CA . SER D 1 239 ? 139.642 142.964 166.777 1.00 50.62 351 SER D CA 1
ATOM 11969 C C . SER D 1 239 ? 140.036 144.415 166.520 1.00 50.62 351 SER D C 1
ATOM 11970 O O . SER D 1 239 ? 141.073 144.886 167.009 1.00 50.62 351 SER D O 1
ATOM 11978 N N . GLU D 1 240 ? 139.227 145.132 165.736 1.00 48.34 352 GLU D N 1
ATOM 11979 C CA . GLU D 1 240 ? 139.570 146.503 165.371 1.00 48.34 352 GLU D CA 1
ATOM 11980 C C . GLU D 1 240 ? 139.794 147.362 166.607 1.00 48.34 352 GLU D C 1
ATOM 11981 O O . GLU D 1 240 ? 140.698 148.205 166.633 1.00 48.34 352 GLU D O 1
ATOM 11993 N N . GLU D 1 241 ? 138.980 147.160 167.645 1.00 47.35 353 GLU D N 1
ATOM 11994 C CA . GLU D 1 241 ? 139.133 147.948 168.863 1.00 47.35 353 GLU D CA 1
ATOM 11995 C C . GLU D 1 241 ? 140.401 147.574 169.618 1.00 47.35 353 GLU D C 1
ATOM 11996 O O . GLU D 1 241 ? 140.953 148.407 170.346 1.00 47.35 353 GLU D O 1
ATOM 12008 N N . LEU D 1 242 ? 140.876 146.338 169.463 1.00 48.75 354 LEU D N 1
ATOM 12009 C CA . LEU D 1 242 ? 142.111 145.937 170.126 1.00 48.75 354 LEU D CA 1
ATOM 12010 C C . LEU D 1 242 ? 143.330 146.490 169.401 1.00 48.75 354 LEU D C 1
ATOM 12011 O O . LEU D 1 242 ? 144.322 146.855 170.041 1.00 48.75 354 LEU D O 1
ATOM 12027 N N . ALA D 1 243 ? 143.278 146.558 168.069 1.00 51.27 355 ALA D N 1
ATOM 12028 C CA . ALA D 1 243 ? 144.374 147.193 167.344 1.00 51.27 355 ALA D CA 1
ATOM 12029 C C . ALA D 1 243 ? 144.456 148.682 167.655 1.00 51.27 355 ALA D C 1
ATOM 12030 O O . ALA D 1 243 ? 145.553 149.252 167.676 1.00 51.27 355 ALA D O 1
ATOM 12037 N N . LEU D 1 244 ? 143.317 149.322 167.903 1.00 50.78 356 LEU D N 1
ATOM 12038 C CA . LEU D 1 244 ? 143.267 150.738 168.228 1.00 50.78 356 LEU D CA 1
ATOM 12039 C C . LEU D 1 244 ? 143.406 150.948 169.735 1.00 50.78 356 LEU D C 1
ATOM 12040 O O . LEU D 1 244 ? 143.354 150.007 170.530 1.00 50.78 356 LEU D O 1
ATOM 12056 N N . ASN D 1 245 ? 143.586 152.211 170.122 1.00 52.19 357 ASN D N 1
ATOM 12057 C CA . ASN D 1 245 ? 143.647 152.578 171.532 1.00 52.19 357 ASN D CA 1
ATOM 12058 C C . ASN D 1 245 ? 142.257 153.032 171.980 1.00 52.19 357 ASN D C 1
ATOM 12059 O O . ASN D 1 245 ? 141.296 152.265 171.853 1.00 52.19 357 ASN D O 1
ATOM 12070 N N . GLU D 1 246 ? 142.122 154.260 172.488 1.00 50.36 358 GLU D N 1
ATOM 12071 C CA . GLU D 1 246 ? 140.834 154.798 172.909 1.00 50.36 358 GLU D CA 1
ATOM 12072 C C . GLU D 1 246 ? 140.056 153.812 173.778 1.00 50.36 358 GLU D C 1
ATOM 12073 O O . GLU D 1 246 ? 140.356 153.673 174.968 1.00 50.36 358 GLU D O 1
ATOM 12085 N N . LEU D 1 247 ? 139.067 153.119 173.211 1.00 48.19 359 LEU D N 1
ATOM 12086 C CA . LEU D 1 247 ? 138.152 152.315 174.011 1.00 48.19 359 LEU D CA 1
ATOM 12087 C C . LEU D 1 247 ? 137.867 150.986 173.324 1.00 48.19 359 LEU D C 1
ATOM 12088 O O . LEU D 1 247 ? 138.287 150.737 172.190 1.00 48.19 359 LEU D O 1
ATOM 12104 N N . LEU D 1 248 ? 137.133 150.131 174.039 1.00 48.62 360 LEU D N 1
ATOM 12105 C CA . LEU D 1 248 ? 136.765 148.803 173.559 1.00 48.62 360 LEU D CA 1
ATOM 12106 C C . LEU D 1 248 ? 135.269 148.572 173.739 1.00 48.62 360 LEU D C 1
ATOM 12107 O O . LEU D 1 248 ? 134.529 149.506 174.067 1.00 48.62 360 LEU D O 1
ATOM 12123 N N . SER D 1 249 ? 134.813 147.337 173.532 1.00 45.35 361 SER D N 1
ATOM 12124 C CA . SER D 1 249 ? 133.392 147.014 173.659 1.00 45.35 361 SER D CA 1
ATOM 12125 C C . SER D 1 249 ? 133.260 145.561 174.097 1.00 45.35 361 SER D C 1
ATOM 12126 O O . SER D 1 249 ? 133.477 144.653 173.290 1.00 45.35 361 SER D O 1
ATOM 12134 N N . LEU D 1 250 ? 132.899 145.340 175.360 1.00 48.06 362 LEU D N 1
ATOM 12135 C CA . LEU D 1 250 ? 132.617 144.000 175.865 1.00 48.06 362 LEU D CA 1
ATOM 12136 C C . LEU D 1 250 ? 131.117 143.763 175.812 1.00 48.06 362 LEU D C 1
ATOM 12137 O O . LEU D 1 250 ? 130.343 144.608 176.287 1.00 48.06 362 LEU D O 1
ATOM 12153 N N . THR D 1 251 ? 130.695 142.622 175.251 1.00 46.91 363 THR D N 1
ATOM 12154 C CA . THR D 1 251 ? 129.265 142.376 175.083 1.00 46.91 363 THR D CA 1
ATOM 12155 C C . THR D 1 251 ? 128.831 141.192 175.935 1.00 46.91 363 THR D C 1
ATOM 12156 O O . THR D 1 251 ? 129.492 140.153 175.948 1.00 46.91 363 THR D O 1
ATOM 12167 N N . CYS D 1 252 ? 127.735 141.363 176.668 1.00 45.23 364 CYS D N 1
ATOM 12168 C CA . CYS D 1 252 ? 127.148 140.308 177.484 1.00 45.23 364 CYS D CA 1
ATOM 12169 C C . CYS D 1 252 ? 125.827 139.902 176.847 1.00 45.23 364 CYS D C 1
ATOM 12170 O O . CYS D 1 252 ? 124.932 140.741 176.687 1.00 45.23 364 CYS D O 1
ATOM 12177 N N . LEU D 1 253 ? 125.724 138.627 176.466 1.00 45.80 365 LEU D N 1
ATOM 12178 C CA . LEU D 1 253 ? 124.566 138.062 175.791 1.00 45.80 365 LEU D CA 1
ATOM 12179 C C . LEU D 1 253 ? 123.836 137.142 176.759 1.00 45.80 365 LEU D C 1
ATOM 12180 O O . LEU D 1 253 ? 124.441 136.222 177.326 1.00 45.80 365 LEU D O 1
ATOM 12196 N N . VAL D 1 254 ? 122.540 137.387 176.952 1.00 48.05 366 VAL D N 1
ATOM 12197 C CA . VAL D 1 254 ? 121.751 136.670 177.947 1.00 48.05 366 VAL D CA 1
ATOM 12198 C C . VAL D 1 254 ? 120.506 136.104 177.280 1.00 48.05 366 VAL D C 1
ATOM 12199 O O . VAL D 1 254 ? 119.782 136.829 176.584 1.00 48.05 366 VAL D O 1
ATOM 12212 N N . ARG D 1 255 ? 120.258 134.812 177.504 1.00 51.94 367 ARG D N 1
ATOM 12213 C CA . ARG D 1 255 ? 119.062 134.128 177.037 1.00 51.94 367 ARG D CA 1
ATOM 12214 C C . ARG D 1 255 ? 118.067 134.033 178.186 1.00 51.94 367 ARG D C 1
ATOM 12215 O O . ARG D 1 255 ? 118.408 133.551 179.271 1.00 51.94 367 ARG D O 1
ATOM 12236 N N . ALA D 1 256 ? 116.843 134.482 177.938 1.00 60.56 368 ALA D N 1
ATOM 12237 C CA . ALA D 1 256 ? 115.802 134.587 178.944 1.00 60.56 368 ALA D CA 1
ATOM 12238 C C . ALA D 1 256 ? 114.689 133.584 178.678 1.00 60.56 368 ALA D C 1
ATOM 12239 O O . ALA D 1 256 ? 114.365 133.268 177.528 1.00 60.56 368 ALA D O 1
ATOM 12246 N N . PHE D 1 257 ? 114.091 133.120 179.768 1.00 70.66 369 PHE D N 1
ATOM 12247 C CA . PHE D 1 257 ? 112.919 132.262 179.727 1.00 70.66 369 PHE D CA 1
ATOM 12248 C C . PHE D 1 257 ? 111.685 133.116 179.442 1.00 70.66 369 PHE D C 1
ATOM 12249 O O . PHE D 1 257 ? 111.766 134.341 179.312 1.00 70.66 369 PHE D O 1
ATOM 12266 N N . ASN D 1 258 ? 110.514 132.471 179.341 1.00 71.70 370 ASN D N 1
ATOM 12267 C CA . ASN D 1 258 ? 109.335 133.203 178.876 1.00 71.70 370 ASN D CA 1
ATOM 12268 C C . ASN D 1 258 ? 108.890 134.253 179.890 1.00 71.70 370 ASN D C 1
ATOM 12269 O O . ASN D 1 258 ? 108.846 135.445 179.539 1.00 71.70 370 ASN D O 1
ATOM 12280 N N . PRO D 1 259 ? 108.554 133.906 181.151 1.00 76.26 371 PRO D N 1
ATOM 12281 C CA . PRO D 1 259 ? 108.333 134.967 182.148 1.00 76.26 371 PRO D CA 1
ATOM 12282 C C . PRO D 1 259 ? 109.611 135.743 182.437 1.00 76.26 371 PRO D C 1
ATOM 12283 O O . PRO D 1 259 ? 110.221 135.578 183.498 1.00 76.26 371 PRO D O 1
ATOM 12294 N N . LYS D 1 260 ? 110.013 136.610 181.510 1.00 68.98 372 LYS D N 1
ATOM 12295 C CA . LYS D 1 260 ? 111.362 137.162 181.505 1.00 68.98 372 LYS D CA 1
ATOM 12296 C C . LYS D 1 260 ? 111.430 138.507 182.221 1.00 68.98 372 LYS D C 1
ATOM 12297 O O . LYS D 1 260 ? 110.612 139.399 181.972 1.00 68.98 372 LYS D O 1
ATOM 12301 N N . GLU D 1 261 ? 112.419 138.640 183.103 1.00 71.08 373 GLU D N 1
ATOM 12302 C CA . GLU D 1 261 ? 112.792 139.907 183.725 1.00 71.08 373 GLU D CA 1
ATOM 12303 C C . GLU D 1 261 ? 114.257 139.785 184.109 1.00 71.08 373 GLU D C 1
ATOM 12304 O O . GLU D 1 261 ? 114.617 138.867 184.850 1.00 71.08 373 GLU D O 1
ATOM 12316 N N . VAL D 1 262 ? 115.098 140.692 183.619 1.00 60.41 374 VAL D N 1
ATOM 12317 C CA . VAL D 1 262 ? 116.545 140.538 183.719 1.00 60.41 374 VAL D CA 1
ATOM 12318 C C . VAL D 1 262 ? 117.143 141.765 184.392 1.00 60.41 374 VAL D C 1
ATOM 12319 O O . VAL D 1 262 ? 116.799 142.900 184.044 1.00 60.41 374 VAL D O 1
ATOM 12332 N N . LEU D 1 263 ? 118.041 141.537 185.354 1.00 65.03 375 LEU D N 1
ATOM 12333 C CA . LEU D 1 263 ? 118.884 142.595 185.910 1.00 65.03 375 LEU D CA 1
ATOM 12334 C C . LEU D 1 263 ? 120.294 142.385 185.376 1.00 65.03 375 LEU D C 1
ATOM 12335 O O . LEU D 1 263 ? 120.937 141.389 185.710 1.00 65.03 375 LEU D O 1
ATOM 12351 N N . VAL D 1 264 ? 120.783 143.315 184.559 1.00 55.41 376 VAL D N 1
ATOM 12352 C CA . VAL D 1 264 ? 122.123 143.226 183.985 1.00 55.41 376 VAL D CA 1
ATOM 12353 C C . VAL D 1 264 ? 123.001 144.277 184.651 1.00 55.41 376 VAL D C 1
ATOM 12354 O O . VAL D 1 264 ? 122.700 145.476 184.594 1.00 55.41 376 VAL D O 1
ATOM 12367 N N . ARG D 1 265 ? 124.087 143.828 185.279 1.00 58.97 377 ARG D N 1
ATOM 12368 C CA . ARG D 1 265 ? 125.072 144.701 185.898 1.00 58.97 377 ARG D CA 1
ATOM 12369 C C . ARG D 1 265 ? 126.463 144.232 185.488 1.00 58.97 377 ARG D C 1
ATOM 12370 O O . ARG D 1 265 ? 126.641 143.126 184.972 1.00 58.97 377 ARG D O 1
ATOM 12391 N N . TRP D 1 266 ? 127.463 145.079 185.726 1.00 51.91 378 TRP D N 1
ATOM 12392 C CA . TRP D 1 266 ? 128.844 144.745 185.408 1.00 51.91 378 TRP D CA 1
ATOM 12393 C C . TRP D 1 266 ? 129.741 145.046 186.602 1.00 51.91 378 TRP D C 1
ATOM 12394 O O . TRP D 1 266 ? 129.421 145.874 187.459 1.00 51.91 378 TRP D O 1
ATOM 12415 N N . LEU D 1 267 ? 130.879 144.356 186.640 1.00 54.13 379 LEU D N 1
ATOM 12416 C CA . LEU D 1 267 ? 131.923 144.584 187.630 1.00 54.13 379 LEU D CA 1
ATOM 12417 C C . LEU D 1 267 ? 133.221 144.976 186.945 1.00 54.13 379 LEU D C 1
ATOM 12418 O O . LEU D 1 267 ? 133.600 144.382 185.926 1.00 54.13 379 LEU D O 1
ATOM 12434 N N . HIS D 1 268 ? 133.904 145.950 187.551 1.00 54.30 380 HIS D N 1
ATOM 12435 C CA . HIS D 1 268 ? 135.287 146.316 187.259 1.00 54.30 380 HIS D CA 1
ATOM 12436 C C . HIS D 1 268 ? 136.104 145.863 188.464 1.00 54.30 380 HIS D C 1
ATOM 12437 O O . HIS D 1 268 ? 136.105 146.525 189.506 1.00 54.30 380 HIS D O 1
ATOM 12451 N N . GLY D 1 269 ? 136.799 144.739 188.323 1.00 55.75 381 GLY D N 1
ATOM 12452 C CA . GLY D 1 269 ? 137.422 144.104 189.467 1.00 55.75 381 GLY D CA 1
ATOM 12453 C C . GLY D 1 269 ? 136.378 143.484 190.373 1.00 55.75 381 GLY D C 1
ATOM 12454 O O . GLY D 1 269 ? 135.663 142.565 189.963 1.00 55.75 381 GLY D O 1
ATOM 12458 N N . ASN D 1 270 ? 136.271 143.983 191.605 1.00 58.39 382 ASN D N 1
ATOM 12459 C CA . ASN D 1 270 ? 135.245 143.543 192.542 1.00 58.39 382 ASN D CA 1
ATOM 12460 C C . ASN D 1 270 ? 134.237 144.642 192.859 1.00 58.39 382 ASN D C 1
ATOM 12461 O O . ASN D 1 270 ? 133.438 144.486 193.789 1.00 58.39 382 ASN D O 1
ATOM 12472 N N . GLU D 1 271 ? 134.251 145.742 192.112 1.00 57.93 383 GLU D N 1
ATOM 12473 C CA . GLU D 1 271 ? 133.383 146.881 192.375 1.00 57.93 383 GLU D CA 1
ATOM 12474 C C . GLU D 1 271 ? 132.215 146.896 191.399 1.00 57.93 383 GLU D C 1
ATOM 12475 O O . GLU D 1 271 ? 132.384 146.632 190.205 1.00 57.93 383 GLU D O 1
ATOM 12487 N N . GLU D 1 272 ? 131.030 147.210 191.916 1.00 57.07 384 GLU D N 1
ATOM 12488 C CA . GLU D 1 272 ? 129.843 147.338 191.082 1.00 57.07 384 GLU D CA 1
ATOM 12489 C C . GLU D 1 272 ? 129.851 148.689 190.380 1.00 57.07 384 GLU D C 1
ATOM 12490 O O . GLU D 1 272 ? 130.094 149.725 191.006 1.00 57.07 384 GLU D O 1
ATOM 12502 N N . LEU D 1 273 ? 129.586 148.675 189.078 1.00 54.03 385 LEU D N 1
ATOM 12503 C CA . LEU D 1 273 ? 129.587 149.891 188.280 1.00 54.03 385 LEU D CA 1
ATOM 12504 C C . LEU D 1 273 ? 128.185 150.480 188.208 1.00 54.03 385 LEU D C 1
ATOM 12505 O O . LEU D 1 273 ? 127.182 149.761 188.237 1.00 54.03 385 LEU D O 1
ATOM 12521 N N . SER D 1 274 ? 128.125 151.805 188.114 1.00 54.25 386 SER D N 1
ATOM 12522 C CA . SER D 1 274 ? 126.844 152.488 188.088 1.00 54.25 386 SER D CA 1
ATOM 12523 C C . SER D 1 274 ? 126.087 152.140 186.808 1.00 54.25 386 SER D C 1
ATOM 12524 O O . SER D 1 274 ? 126.685 151.986 185.742 1.00 54.25 386 SER D O 1
ATOM 12532 N N . PRO D 1 275 ? 124.759 152.011 186.884 1.00 55.59 387 PRO D N 1
ATOM 12533 C CA . PRO D 1 275 ? 123.981 151.825 185.651 1.00 55.59 387 PRO D CA 1
ATOM 12534 C C . PRO D 1 275 ? 124.236 152.898 184.618 1.00 55.59 387 PRO D C 1
ATOM 12535 O O . PRO D 1 275 ? 123.994 152.646 183.429 1.00 55.59 387 PRO D O 1
ATOM 12546 N N . GLU D 1 276 ? 124.712 154.083 185.018 1.00 55.26 388 GLU D N 1
ATOM 12547 C CA . GLU D 1 276 ? 124.984 155.157 184.072 1.00 55.26 388 GLU D CA 1
ATOM 12548 C C . GLU D 1 276 ? 126.085 154.796 183.082 1.00 55.26 388 GLU D C 1
ATOM 12549 O O . GLU D 1 276 ? 126.233 155.479 182.061 1.00 55.26 388 GLU D O 1
ATOM 12561 N N . SER D 1 277 ? 126.862 153.750 183.355 1.00 53.10 389 SER D N 1
ATOM 12562 C CA . SER D 1 277 ? 127.969 153.350 182.498 1.00 53.10 389 SER D CA 1
ATOM 12563 C C . SER D 1 277 ? 127.627 152.193 181.566 1.00 53.10 389 SER D C 1
ATOM 12564 O O . SER D 1 277 ? 128.466 151.817 180.742 1.00 53.10 389 SER D O 1
ATOM 12572 N N . TYR D 1 278 ? 126.431 151.624 181.668 1.00 53.51 390 TYR D N 1
ATOM 12573 C CA . TYR D 1 278 ? 126.040 150.480 180.856 1.00 53.51 390 TYR D CA 1
ATOM 12574 C C . TYR D 1 278 ? 125.244 150.933 179.641 1.00 53.51 390 TYR D C 1
ATOM 12575 O O . TYR D 1 278 ? 124.681 152.031 179.615 1.00 53.51 390 TYR D O 1
ATOM 12593 N N . LEU D 1 279 ? 125.187 150.068 178.627 1.00 48.43 391 LEU D N 1
ATOM 12594 C CA . LEU D 1 279 ? 124.181 150.209 177.577 1.00 48.43 391 LEU D CA 1
ATOM 12595 C C . LEU D 1 279 ? 123.438 148.885 177.465 1.00 48.43 391 LEU D C 1
ATOM 12596 O O . LEU D 1 279 ? 123.986 147.909 176.946 1.00 48.43 391 LEU D O 1
ATOM 12612 N N . VAL D 1 280 ? 122.197 148.851 177.954 1.00 47.98 392 VAL D N 1
ATOM 12613 C CA . VAL D 1 280 ? 121.418 147.622 178.088 1.00 47.98 392 VAL D CA 1
ATOM 12614 C C . VAL D 1 280 ? 120.176 147.728 177.213 1.00 47.98 392 VAL D C 1
ATOM 12615 O O . VAL D 1 280 ? 119.453 148.730 177.272 1.00 47.98 392 VAL D O 1
ATOM 12628 N N . PHE D 1 281 ? 119.919 146.689 176.424 1.00 45.15 393 PHE D N 1
ATOM 12629 C CA . PHE D 1 281 ? 118.776 146.634 175.523 1.00 45.15 393 PHE D CA 1
ATOM 12630 C C . PHE D 1 281 ? 117.641 145.817 176.135 1.00 45.15 393 PHE D C 1
ATOM 12631 O O . PHE D 1 281 ? 117.841 145.012 177.048 1.00 45.15 393 PHE D O 1
ATOM 12648 N N . GLU D 1 282 ? 116.437 146.032 175.606 1.00 49.08 394 GLU D N 1
ATOM 12649 C CA . GLU D 1 282 ? 115.261 145.299 176.046 1.00 49.08 394 GLU D CA 1
ATOM 12650 C C . GLU D 1 282 ? 115.220 143.912 175.410 1.00 49.08 394 GLU D C 1
ATOM 12651 O O . GLU D 1 282 ? 115.834 143.676 174.366 1.00 49.08 394 GLU D O 1
ATOM 12663 N N . PRO D 1 283 ? 114.502 142.971 176.022 1.00 47.73 395 PRO D N 1
ATOM 12664 C CA . PRO D 1 283 ? 114.434 141.617 175.460 1.00 47.73 395 PRO D CA 1
ATOM 12665 C C . PRO D 1 283 ? 113.571 141.547 174.210 1.00 47.73 395 PRO D C 1
ATOM 12666 O O . PRO D 1 283 ? 112.580 142.266 174.063 1.00 47.73 395 PRO D O 1
ATOM 12677 N N . LEU D 1 284 ? 113.968 140.655 173.302 1.00 47.87 396 LEU D N 1
ATOM 12678 C CA . LEU D 1 284 ? 113.233 140.379 172.076 1.00 47.87 396 LEU D CA 1
ATOM 12679 C C . LEU D 1 284 ? 113.009 138.878 171.956 1.00 47.87 396 LEU D C 1
ATOM 12680 O O . LEU D 1 284 ? 113.926 138.086 172.188 1.00 47.87 396 LEU D O 1
ATOM 12696 N N . LYS D 1 285 ? 111.790 138.495 171.585 1.00 53.63 397 LYS D N 1
ATOM 12697 C CA . LYS D 1 285 ? 111.438 137.084 171.494 1.00 53.63 397 LYS D CA 1
ATOM 12698 C C . LYS D 1 285 ? 112.225 136.407 170.378 1.00 53.63 397 LYS D C 1
ATOM 12699 O O . LYS D 1 285 ? 112.299 136.920 169.257 1.00 53.63 397 LYS D O 1
ATOM 12718 N N . GLU D 1 286 ? 112.800 135.241 170.684 1.00 52.75 398 GLU D N 1
ATOM 12719 C CA . GLU D 1 286 ? 113.621 134.520 169.726 1.00 52.75 398 GLU D CA 1
ATOM 12720 C C . GLU D 1 286 ? 112.753 133.812 168.687 1.00 52.75 398 GLU D C 1
ATOM 12721 O O . GLU D 1 286 ? 111.601 133.464 168.962 1.00 52.75 398 GLU D O 1
ATOM 12733 N N . PRO D 1 287 ? 113.282 133.585 167.488 1.00 54.04 399 PRO D N 1
ATOM 12734 C CA . PRO D 1 287 ? 112.580 132.737 166.523 1.00 54.04 399 PRO D CA 1
ATOM 12735 C C . PRO D 1 287 ? 112.694 131.268 166.891 1.00 54.04 399 PRO D C 1
ATOM 12736 O O . PRO D 1 287 ? 113.657 130.830 167.524 1.00 54.04 399 PRO D O 1
ATOM 12747 N N . GLY D 1 288 ? 111.688 130.505 166.488 1.00 63.19 400 GLY D N 1
ATOM 12748 C CA . GLY D 1 288 ? 111.654 129.084 166.747 1.00 63.19 400 GLY D CA 1
ATOM 12749 C C . GLY D 1 288 ? 110.259 128.643 167.128 1.00 63.19 400 GLY D C 1
ATOM 12750 O O . GLY D 1 288 ? 109.281 129.350 166.890 1.00 63.19 400 GLY D O 1
ATOM 12754 N N . GLU D 1 289 ? 110.180 127.457 167.729 1.00 69.88 401 GLU D N 1
ATOM 12755 C CA . GLU D 1 289 ? 108.904 126.865 168.099 1.00 69.88 401 GLU D CA 1
ATOM 12756 C C . GLU D 1 289 ? 109.114 125.916 169.269 1.00 69.88 401 GLU D C 1
ATOM 12757 O O . GLU D 1 289 ? 110.200 125.358 169.448 1.00 69.88 401 GLU D O 1
ATOM 12769 N N . GLY D 1 290 ? 108.060 125.741 170.066 1.00 71.16 402 GLY D N 1
ATOM 12770 C CA . GLY D 1 290 ? 108.072 124.848 171.202 1.00 71.16 402 GLY D CA 1
ATOM 12771 C C . GLY D 1 290 ? 108.280 125.532 172.537 1.00 71.16 402 GLY D C 1
ATOM 12772 O O . GLY D 1 290 ? 107.940 124.952 173.574 1.00 71.16 402 GLY D O 1
ATOM 12776 N N . ALA D 1 291 ? 108.826 126.745 172.537 1.00 69.35 403 ALA D N 1
ATOM 12777 C CA . ALA D 1 291 ? 109.057 127.486 173.768 1.00 69.35 403 ALA D CA 1
ATOM 12778 C C . ALA D 1 291 ? 109.300 128.943 173.410 1.00 69.35 403 ALA D C 1
ATOM 12779 O O . ALA D 1 291 ? 109.711 129.265 172.293 1.00 69.35 403 ALA D O 1
ATOM 12786 N N . THR D 1 292 ? 109.037 129.820 174.374 1.00 63.75 404 THR D N 1
ATOM 12787 C CA . THR D 1 292 ? 109.253 131.252 174.212 1.00 63.75 404 THR D CA 1
ATOM 12788 C C . THR D 1 292 ? 110.459 131.663 175.044 1.00 63.75 404 THR D C 1
ATOM 12789 O O . THR D 1 292 ? 110.467 131.484 176.267 1.00 63.75 404 THR D O 1
ATOM 12800 N N . THR D 1 293 ? 111.473 132.204 174.375 1.00 59.86 405 THR D N 1
ATOM 12801 C CA . THR D 1 293 ? 112.673 132.703 175.026 1.00 59.86 405 THR D CA 1
ATOM 12802 C C . THR D 1 293 ? 113.043 134.030 174.381 1.00 59.86 405 THR D C 1
ATOM 12803 O O . THR D 1 293 ? 112.652 134.317 173.247 1.00 59.86 405 THR D O 1
ATOM 12814 N N . TYR D 1 294 ? 113.798 134.844 175.113 1.00 55.56 406 TYR D N 1
ATOM 12815 C CA . TYR D 1 294 ? 114.181 136.163 174.628 1.00 55.56 406 TYR D CA 1
ATOM 12816 C C . TYR D 1 294 ? 115.696 136.307 174.687 1.00 55.56 406 TYR D C 1
ATOM 12817 O O . TYR D 1 294 ? 116.383 135.548 175.369 1.00 55.56 406 TYR D O 1
ATOM 12835 N N . LEU D 1 295 ? 116.220 137.272 173.938 1.00 49.51 407 LEU D N 1
ATOM 12836 C CA . LEU D 1 295 ? 117.626 137.642 174.024 1.00 49.51 407 LEU D CA 1
ATOM 12837 C C . LEU D 1 295 ? 117.743 139.079 174.498 1.00 49.51 407 LEU D C 1
ATOM 12838 O O . LEU D 1 295 ? 116.984 139.949 174.058 1.00 49.51 407 LEU D O 1
ATOM 12854 N N . VAL D 1 296 ? 118.694 139.328 175.395 1.00 47.14 408 VAL D N 1
ATOM 12855 C CA . VAL D 1 296 ? 119.127 140.690 175.673 1.00 47.14 408 VAL D CA 1
ATOM 12856 C C . VAL D 1 296 ? 120.638 140.750 175.525 1.00 47.14 408 VAL D C 1
ATOM 12857 O O . VAL D 1 296 ? 121.349 139.757 175.716 1.00 47.14 408 VAL D O 1
ATOM 12870 N N . THR D 1 297 ? 121.122 141.930 175.160 1.00 44.34 409 THR D N 1
ATOM 12871 C CA . THR D 1 297 ? 122.544 142.206 175.096 1.00 44.34 409 THR D CA 1
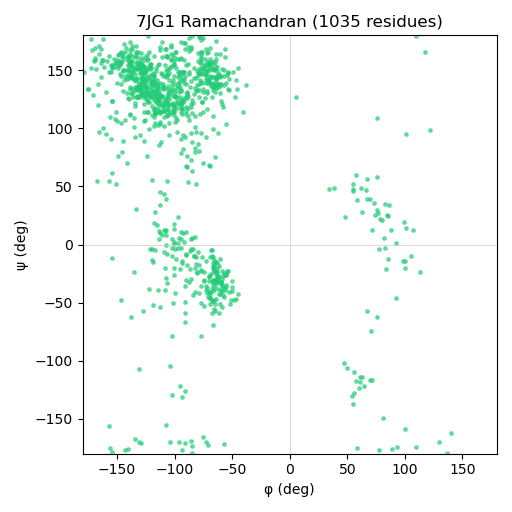ATOM 12872 C C . THR D 1 297 ? 122.825 143.491 175.854 1.00 44.34 409 THR D C 1
ATOM 12873 O O . THR D 1 297 ? 121.988 144.396 175.909 1.00 44.34 409 THR D O 1
ATOM 12884 N N . SER D 1 298 ? 124.006 143.554 176.454 1.00 46.84 410 SER D N 1
ATOM 12885 C CA . SER D 1 298 ? 124.467 144.790 177.066 1.00 46.84 410 SER D CA 1
ATOM 12886 C C . SER D 1 298 ? 125.930 144.994 176.719 1.00 46.84 410 SER D C 1
ATOM 12887 O O . SER D 1 298 ? 126.684 144.034 176.548 1.00 46.84 410 SER D O 1
ATOM 12895 N N . VAL D 1 299 ? 126.324 146.256 176.601 1.00 47.04 411 VAL D N 1
ATOM 12896 C CA . VAL D 1 299 ? 127.688 146.609 176.238 1.00 47.04 411 VAL D CA 1
ATOM 12897 C C . VAL D 1 299 ? 128.289 147.455 177.348 1.00 47.04 411 VAL D C 1
ATOM 12898 O O . VAL D 1 299 ? 127.644 148.388 177.860 1.00 47.04 411 VAL D O 1
ATOM 12911 N N . LEU D 1 300 ? 129.511 147.091 177.735 1.00 50.32 412 LEU D N 1
ATOM 12912 C CA . LEU D 1 300 ? 130.347 147.860 178.644 1.00 50.32 412 LEU D CA 1
ATOM 12913 C C . LEU D 1 300 ? 131.559 148.369 177.876 1.00 50.32 412 LEU D C 1
ATOM 12914 O O . LEU D 1 300 ? 132.214 147.601 177.158 1.00 50.32 412 LEU D O 1
ATOM 12930 N N . ARG D 1 301 ? 131.840 149.662 178.019 1.00 52.54 413 ARG D N 1
ATOM 12931 C CA . ARG D 1 301 ? 133.014 150.283 177.422 1.00 52.54 413 ARG D CA 1
ATOM 12932 C C . ARG D 1 301 ? 134.181 150.176 178.393 1.00 52.54 413 ARG D C 1
ATOM 12933 O O . ARG D 1 301 ? 134.054 150.537 179.567 1.00 52.54 413 ARG D O 1
ATOM 12954 N N . VAL D 1 302 ? 135.315 149.685 177.900 1.00 50.17 414 VAL D N 1
ATOM 12955 C CA . VAL D 1 302 ? 136.466 149.372 178.737 1.00 50.17 414 VAL D CA 1
ATOM 12956 C C . VAL D 1 302 ? 137.687 150.088 178.182 1.00 50.17 414 VAL D C 1
ATOM 12957 O O . VAL D 1 302 ? 137.968 150.008 176.981 1.00 50.17 414 VAL D O 1
ATOM 12970 N N . SER D 1 303 ? 138.409 150.786 179.056 1.00 50.47 415 SER D N 1
ATOM 12971 C CA . SER D 1 303 ? 139.631 151.463 178.648 1.00 50.47 415 SER D CA 1
ATOM 12972 C C . SER D 1 303 ? 140.666 150.445 178.185 1.00 50.47 415 SER D C 1
ATOM 12973 O O . SER D 1 303 ? 140.874 149.414 178.831 1.00 50.47 415 SER D O 1
ATOM 12981 N N . ALA D 1 304 ? 141.314 150.739 177.056 1.00 50.45 416 ALA D N 1
ATOM 12982 C CA . ALA D 1 304 ? 142.334 149.835 176.536 1.00 50.45 416 ALA D CA 1
ATOM 12983 C C . ALA D 1 304 ? 143.465 149.634 177.536 1.00 50.45 416 ALA D C 1
ATOM 12984 O O . ALA D 1 304 ? 144.052 148.546 177.604 1.00 50.45 416 ALA D O 1
ATOM 12991 N N . GLU D 1 305 ? 143.775 150.662 178.329 1.00 52.65 417 GLU D N 1
ATOM 12992 C CA . GLU D 1 305 ? 144.901 150.575 179.252 1.00 52.65 417 GLU D CA 1
ATOM 12993 C C . GLU D 1 305 ? 144.639 149.547 180.346 1.00 52.65 417 GLU D C 1
ATOM 12994 O O . GLU D 1 305 ? 145.491 148.699 180.630 1.00 52.65 417 GLU D O 1
ATOM 13006 N N . THR D 1 306 ? 143.463 149.608 180.976 1.00 53.40 418 THR D N 1
ATOM 13007 C CA . THR D 1 306 ? 143.152 148.646 182.028 1.00 53.40 418 THR D CA 1
ATOM 13008 C C . THR D 1 306 ? 142.936 147.251 181.456 1.00 53.40 418 THR D C 1
ATOM 13009 O O . THR D 1 306 ? 143.166 146.254 182.150 1.00 53.40 418 THR D O 1
ATOM 13020 N N . TRP D 1 307 ? 142.495 147.162 180.200 1.00 51.94 419 TRP D N 1
ATOM 13021 C CA . TRP D 1 307 ? 142.444 145.874 179.518 1.00 51.94 419 TRP D CA 1
ATOM 13022 C C . TRP D 1 307 ? 143.835 145.263 179.417 1.00 51.94 419 TRP D C 1
ATOM 13023 O O . TRP D 1 307 ? 144.050 144.106 179.796 1.00 51.94 419 TRP D O 1
ATOM 13044 N N . LYS D 1 308 ? 144.800 146.036 178.913 1.00 55.01 420 LYS D N 1
ATOM 13045 C CA . LYS D 1 308 ? 146.153 145.515 178.749 1.00 55.01 420 LYS D CA 1
ATOM 13046 C C . LYS D 1 308 ? 146.842 145.288 180.089 1.00 55.01 420 LYS D C 1
ATOM 13047 O O . LYS D 1 308 ? 147.736 144.439 180.186 1.00 55.01 420 LYS D O 1
ATOM 13066 N N . GLN D 1 309 ? 146.447 146.024 181.128 1.00 55.04 421 GLN D N 1
ATOM 13067 C CA . GLN D 1 309 ? 147.078 145.893 182.436 1.00 55.04 421 GLN D CA 1
ATOM 13068 C C . GLN D 1 309 ? 146.541 144.719 183.242 1.00 55.04 421 GLN D C 1
ATOM 13069 O O . GLN D 1 309 ? 147.125 144.386 184.280 1.00 55.04 421 GLN D O 1
ATOM 13083 N N . GLY D 1 310 ? 145.454 144.092 182.805 1.00 55.43 422 GLY D N 1
ATOM 13084 C CA . GLY D 1 310 ? 144.947 142.898 183.446 1.00 55.43 422 GLY D CA 1
ATOM 13085 C C . GLY D 1 310 ? 143.768 143.093 184.373 1.00 55.43 422 GLY D C 1
ATOM 13086 O O . GLY D 1 310 ? 143.466 142.182 185.152 1.00 55.43 422 GLY D O 1
ATOM 13090 N N . ASP D 1 311 ? 143.099 144.241 184.325 1.00 54.81 423 ASP D N 1
ATOM 13091 C CA . ASP D 1 311 ? 141.876 144.408 185.095 1.00 54.81 423 ASP D CA 1
ATOM 13092 C C . ASP D 1 311 ? 140.800 143.472 184.559 1.00 54.81 423 ASP D C 1
ATOM 13093 O O . ASP D 1 311 ? 140.630 143.324 183.346 1.00 54.81 423 ASP D O 1
ATOM 13102 N N . GLN D 1 312 ? 140.077 142.833 185.472 1.00 56.14 424 GLN D N 1
ATOM 13103 C CA . GLN D 1 312 ? 139.051 141.868 185.106 1.00 56.14 424 GLN D CA 1
ATOM 13104 C C . GLN D 1 312 ? 137.706 142.566 184.997 1.00 56.14 424 GLN D C 1
ATOM 13105 O O . GLN D 1 312 ? 137.392 143.452 185.797 1.00 56.14 424 GLN D O 1
ATOM 13119 N N . TYR D 1 313 ? 136.908 142.168 184.008 1.00 53.03 425 TYR D N 1
ATOM 13120 C CA . TYR D 1 313 ? 135.562 142.714 183.898 1.00 53.03 425 TYR D CA 1
ATOM 13121 C C . TYR D 1 313 ? 134.567 141.568 183.883 1.00 53.03 425 TYR D C 1
ATOM 13122 O O . TYR D 1 313 ? 134.893 140.460 183.460 1.00 53.03 425 TYR D O 1
ATOM 13140 N N . SER D 1 314 ? 133.368 141.808 184.404 1.00 52.39 426 SER D N 1
ATOM 13141 C CA . SER D 1 314 ? 132.420 140.702 184.455 1.00 52.39 426 SER D CA 1
ATOM 13142 C C . SER D 1 314 ? 130.992 141.195 184.293 1.00 52.39 426 SER D C 1
ATOM 13143 O O . SER D 1 314 ? 130.674 142.344 184.599 1.00 52.39 426 SER D O 1
ATOM 13151 N N . CYS D 1 315 ? 130.144 140.294 183.805 1.00 54.02 427 CYS D N 1
ATOM 13152 C CA . CYS D 1 315 ? 128.713 140.510 183.664 1.00 54.02 427 CYS D CA 1
ATOM 13153 C C . CYS D 1 315 ? 128.004 139.700 184.739 1.00 54.02 427 CYS D C 1
ATOM 13154 O O . CYS D 1 315 ? 128.120 138.466 184.768 1.00 54.02 427 CYS D O 1
ATOM 13161 N N . MET D 1 316 ? 127.312 140.400 185.636 1.00 58.39 428 MET D N 1
ATOM 13162 C CA . MET D 1 316 ? 126.421 139.811 186.621 1.00 58.39 428 MET D CA 1
ATOM 13163 C C . MET D 1 316 ? 124.991 139.938 186.118 1.00 58.39 428 MET D C 1
ATOM 13164 O O . MET D 1 316 ? 124.605 140.979 185.575 1.00 58.39 428 MET D O 1
ATOM 13178 N N . VAL D 1 317 ? 124.205 138.880 186.289 1.00 57.66 429 VAL D N 1
ATOM 13179 C CA . VAL D 1 317 ? 122.822 138.896 185.821 1.00 57.66 429 VAL D CA 1
ATOM 13180 C C . VAL D 1 317 ? 121.920 138.254 186.865 1.00 57.66 429 VAL D C 1
ATOM 13181 O O . VAL D 1 317 ? 122.201 137.154 187.352 1.00 57.66 429 VAL D O 1
ATOM 13194 N N . GLY D 1 318 ? 120.837 138.948 187.197 1.00 62.25 430 GLY D N 1
ATOM 13195 C CA . GLY D 1 318 ? 119.820 138.458 188.114 1.00 62.25 430 GLY D CA 1
ATOM 13196 C C . GLY D 1 318 ? 118.572 138.040 187.355 1.00 62.25 430 GLY D C 1
ATOM 13197 O O . GLY D 1 318 ? 118.106 138.758 186.459 1.00 62.25 430 GLY D O 1
ATOM 13201 N N . HIS D 1 319 ? 118.030 136.887 187.748 1.00 67.37 431 HIS D N 1
ATOM 13202 C CA . HIS D 1 319 ? 116.923 136.231 187.066 1.00 67.37 431 HIS D CA 1
ATOM 13203 C C . HIS D 1 319 ? 116.065 135.505 188.093 1.00 67.37 431 HIS D C 1
ATOM 13204 O O . HIS D 1 319 ? 116.534 135.133 189.172 1.00 67.37 431 HIS D O 1
ATOM 13218 N N . GLU D 1 320 ? 114.797 135.296 187.734 1.00 75.60 432 GLU D N 1
ATOM 13219 C CA . GLU D 1 320 ? 113.825 134.759 188.684 1.00 75.60 432 GLU D CA 1
ATOM 13220 C C . GLU D 1 320 ? 114.224 133.369 189.169 1.00 75.60 432 GLU D C 1
ATOM 13221 O O . GLU D 1 320 ? 114.402 133.141 190.372 1.00 75.60 432 GLU D O 1
ATOM 13233 N N . ALA D 1 321 ? 114.367 132.419 188.243 1.00 73.42 433 ALA D N 1
ATOM 13234 C CA . ALA D 1 321 ? 114.484 131.014 188.616 1.00 73.42 433 ALA D CA 1
ATOM 13235 C C . ALA D 1 321 ? 115.871 130.622 189.104 1.00 73.42 433 ALA D C 1
ATOM 13236 O O . ALA D 1 321 ? 116.006 129.572 189.741 1.00 73.42 433 ALA D O 1
ATOM 13243 N N . LEU D 1 322 ? 116.894 131.416 188.824 1.00 67.15 434 LEU D N 1
ATOM 13244 C CA . LEU D 1 322 ? 118.251 131.010 189.158 1.00 67.15 434 LEU D CA 1
ATOM 13245 C C . LEU D 1 322 ? 118.361 130.752 190.660 1.00 67.15 434 LEU D C 1
ATOM 13246 O O . LEU D 1 322 ? 118.099 131.666 191.456 1.00 67.15 434 LEU D O 1
ATOM 13262 N N . PRO D 1 323 ? 118.733 129.539 191.088 1.00 68.27 435 PRO D N 1
ATOM 13263 C CA . PRO D 1 323 ? 118.730 129.236 192.531 1.00 68.27 435 PRO D CA 1
ATOM 13264 C C . PRO D 1 323 ? 119.456 130.257 193.393 1.00 68.27 435 PRO D C 1
ATOM 13265 O O . PRO D 1 323 ? 118.974 130.585 194.484 1.00 68.27 435 PRO D O 1
ATOM 13276 N N . MET D 1 324 ? 120.602 130.768 192.943 1.00 68.56 436 MET D N 1
ATOM 13277 C CA . MET D 1 324 ? 121.380 131.731 193.711 1.00 68.56 436 MET D CA 1
ATOM 13278 C C . MET D 1 324 ? 121.097 133.170 193.294 1.00 68.56 436 MET D C 1
ATOM 13279 O O . MET D 1 324 ? 121.949 134.044 193.489 1.00 68.56 436 MET D O 1
ATOM 13293 N N . ASN D 1 325 ? 119.924 133.428 192.715 1.00 66.13 437 ASN D N 1
ATOM 13294 C CA . ASN D 1 325 ? 119.510 134.772 192.323 1.00 66.13 437 ASN D CA 1
ATOM 13295 C C . ASN D 1 325 ? 120.362 135.326 191.186 1.00 66.13 437 ASN D C 1
ATOM 13296 O O . ASN D 1 325 ? 119.826 135.687 190.132 1.00 66.13 437 ASN D O 1
ATOM 13307 N N . PHE D 1 326 ? 121.678 135.403 191.376 1.00 62.77 438 PHE D N 1
ATOM 13308 C CA . PHE D 1 326 ? 122.567 136.026 190.408 1.00 62.77 438 PHE D CA 1
ATOM 13309 C C . PHE D 1 326 ? 123.585 135.028 189.874 1.00 62.77 438 PHE D C 1
ATOM 13310 O O . PHE D 1 326 ? 124.018 134.112 190.579 1.00 62.77 438 PHE D O 1
ATOM 13327 N N . THR D 1 327 ? 123.958 135.224 188.614 1.00 57.32 439 THR D N 1
ATOM 13328 C CA . THR D 1 327 ? 125.038 134.501 187.962 1.00 57.32 439 THR D CA 1
ATOM 13329 C C . THR D 1 327 ? 126.072 135.502 187.468 1.00 57.32 439 THR D C 1
ATOM 13330 O O . THR D 1 327 ? 125.808 136.703 187.371 1.00 57.32 439 THR D O 1
ATOM 13341 N N . GLN D 1 328 ? 127.252 134.990 187.127 1.00 53.78 440 GLN D N 1
ATOM 13342 C CA . GLN D 1 328 ? 128.347 135.843 186.695 1.00 53.78 440 GLN D CA 1
ATOM 13343 C C . GLN D 1 328 ? 129.190 135.124 185.655 1.00 53.78 440 GLN D C 1
ATOM 13344 O O . GLN D 1 328 ? 129.478 133.932 185.792 1.00 53.78 440 GLN D O 1
ATOM 13358 N N . LYS D 1 329 ? 129.584 135.862 184.620 1.00 51.16 441 LYS D N 1
ATOM 13359 C CA . LYS D 1 329 ? 130.626 135.417 183.704 1.00 51.16 441 LYS D CA 1
ATOM 13360 C C . LYS D 1 329 ? 131.661 136.528 183.593 1.00 51.16 441 LYS D C 1
ATOM 13361 O O . LYS D 1 329 ? 131.355 137.697 183.832 1.00 51.16 441 LYS D O 1
ATOM 13380 N N . THR D 1 330 ? 132.898 136.163 183.259 1.00 51.16 442 THR D N 1
ATOM 13381 C CA . THR D 1 330 ? 134.005 137.109 183.305 1.00 51.16 442 THR D CA 1
ATOM 13382 C C . THR D 1 330 ? 134.757 137.143 181.983 1.00 51.16 442 THR D C 1
ATOM 13383 O O . THR D 1 330 ? 134.780 136.167 181.228 1.00 51.16 442 THR D O 1
ATOM 13394 N N . ILE D 1 331 ? 135.375 138.294 181.719 1.00 51.72 443 ILE D N 1
ATOM 13395 C CA . ILE D 1 331 ? 136.289 138.486 180.604 1.00 51.72 443 ILE D CA 1
ATOM 13396 C C . ILE D 1 331 ? 137.609 139.014 181.151 1.00 51.72 443 ILE D C 1
ATOM 13397 O O . ILE D 1 331 ? 137.630 139.962 181.956 1.00 51.72 443 ILE D O 1
ATOM 13413 N N . ASP D 1 332 ? 138.695 138.376 180.719 1.00 59.08 444 ASP D N 1
ATOM 13414 C CA . ASP D 1 332 ? 140.080 138.767 180.920 1.00 59.08 444 ASP D CA 1
ATOM 13415 C C . ASP D 1 332 ? 140.685 139.152 179.575 1.00 59.08 444 ASP D C 1
ATOM 13416 O O . ASP D 1 332 ? 140.092 138.930 178.516 1.00 59.08 444 ASP D O 1
ATOM 13425 N N . ARG D 1 333 ? 141.887 139.730 179.617 1.00 59.07 445 ARG D N 1
ATOM 13426 C CA . ARG D 1 333 ? 142.623 139.952 178.379 1.00 59.07 445 ARG D CA 1
ATOM 13427 C C . ARG D 1 333 ? 143.176 138.658 177.798 1.00 59.07 445 ARG D C 1
ATOM 13428 O O . ARG D 1 333 ? 143.589 138.647 176.633 1.00 59.07 445 ARG D O 1
ATOM 13449 N N . LEU D 1 334 ? 143.189 137.576 178.576 1.00 60.73 446 LEU D N 1
ATOM 13450 C CA . LEU D 1 334 ? 143.657 136.273 178.125 1.00 60.73 446 LEU D CA 1
ATOM 13451 C C . LEU D 1 334 ? 142.516 135.287 177.914 1.00 60.73 446 LEU D C 1
ATOM 13452 O O . LEU D 1 334 ? 142.770 134.100 177.683 1.00 60.73 446 LEU D O 1
ATOM 13468 N N . SER D 1 335 ? 141.268 135.745 177.988 1.00 59.87 447 SER D N 1
ATOM 13469 C CA . SER D 1 335 ? 140.136 134.832 177.912 1.00 59.87 447 SER D CA 1
ATOM 13470 C C . SER D 1 335 ? 140.112 134.117 176.566 1.00 59.87 447 SER D C 1
ATOM 13471 O O . SER D 1 335 ? 140.479 134.676 175.529 1.00 59.87 447 SER D O 1
ATOM 13479 N N . GLY D 1 336 ? 139.671 132.867 176.594 1.00 66.16 448 GLY D N 1
ATOM 13480 C CA . GLY D 1 336 ? 139.655 132.010 175.426 1.00 66.16 448 GLY D CA 1
ATOM 13481 C C . GLY D 1 336 ? 140.690 130.904 175.540 1.00 66.16 448 GLY D C 1
ATOM 13482 O O . GLY D 1 336 ? 141.434 130.798 176.516 1.00 66.16 448 GLY D O 1
ATOM 13486 N N . LYS D 1 337 ? 140.721 130.072 174.507 1.00 71.67 449 LYS D N 1
ATOM 13487 C CA . LYS D 1 337 ? 141.650 128.951 174.472 1.00 71.67 449 LYS D CA 1
ATOM 13488 C C . LYS D 1 337 ? 143.051 129.452 174.137 1.00 71.67 449 LYS D C 1
ATOM 13489 O O . LYS D 1 337 ? 143.235 130.083 173.090 1.00 71.67 449 LYS D O 1
ATOM 13508 N N . PRO D 1 338 ? 144.054 129.204 174.977 1.00 71.69 450 PRO D N 1
ATOM 13509 C CA . PRO D 1 338 ? 145.419 129.602 174.622 1.00 71.69 450 PRO D CA 1
ATOM 13510 C C . PRO D 1 338 ? 145.954 128.747 173.483 1.00 71.69 450 PRO D C 1
ATOM 13511 O O . PRO D 1 338 ? 145.502 127.625 173.244 1.00 71.69 450 PRO D O 1
ATOM 13522 N N . THR D 1 339 ? 146.940 129.295 172.775 1.00 70.57 451 THR D N 1
ATOM 13523 C CA . THR D 1 339 ? 147.411 128.709 171.529 1.00 70.57 451 THR D CA 1
ATOM 13524 C C . THR D 1 339 ? 148.925 128.552 171.532 1.00 70.57 451 THR D C 1
ATOM 13525 O O . THR D 1 339 ? 149.651 129.337 172.149 1.00 70.57 451 THR D O 1
ATOM 13536 N N . ASN D 1 340 ? 149.388 127.518 170.829 1.00 71.94 452 ASN D N 1
ATOM 13537 C CA . ASN D 1 340 ? 150.804 127.338 170.510 1.00 71.94 452 ASN D CA 1
ATOM 13538 C C . ASN D 1 340 ? 151.058 128.013 169.169 1.00 71.94 452 ASN D C 1
ATOM 13539 O O . ASN D 1 340 ? 150.898 127.408 168.108 1.00 71.94 452 ASN D O 1
ATOM 13549 N N . VAL D 1 341 ? 151.459 129.279 169.203 1.00 66.78 453 VAL D N 1
ATOM 13550 C CA . VAL D 1 341 ? 151.746 130.024 167.983 1.00 66.78 453 VAL D CA 1
ATOM 13551 C C . VAL D 1 341 ? 153.191 129.754 167.583 1.00 66.78 453 VAL D C 1
ATOM 13552 O O . VAL D 1 341 ? 154.120 130.022 168.354 1.00 66.78 453 VAL D O 1
ATOM 13565 N N . SER D 1 342 ? 153.380 129.222 166.378 1.00 64.85 454 SER D N 1
ATOM 13566 C CA . SER D 1 342 ? 154.703 128.868 165.879 1.00 64.85 454 SER D CA 1
ATOM 13567 C C . SER D 1 342 ? 155.259 130.032 165.068 1.00 64.85 454 SER D C 1
ATOM 13568 O O . SER D 1 342 ? 154.621 130.492 164.115 1.00 64.85 454 SER D O 1
ATOM 13576 N N . VAL D 1 343 ? 156.446 130.503 165.444 1.00 62.99 455 VAL D N 1
ATOM 13577 C CA . VAL D 1 343 ? 157.054 131.686 164.849 1.00 62.99 455 VAL D CA 1
ATOM 13578 C C . VAL D 1 343 ? 158.467 131.337 164.403 1.00 62.99 455 VAL D C 1
ATOM 13579 O O . VAL D 1 343 ? 159.249 130.779 165.181 1.00 62.99 455 VAL D O 1
ATOM 13592 N N . SER D 1 344 ? 158.791 131.669 163.155 1.00 61.42 456 SER D N 1
ATOM 13593 C CA . SER D 1 344 ? 160.118 131.423 162.609 1.00 61.42 456 SER D CA 1
ATOM 13594 C C . SER D 1 344 ? 160.467 132.545 161.643 1.00 61.42 456 SER D C 1
ATOM 13595 O O . SER D 1 344 ? 159.594 133.276 161.168 1.00 61.42 456 SER D O 1
ATOM 13603 N N . VAL D 1 345 ? 161.761 132.673 161.357 1.00 61.96 457 VAL D N 1
ATOM 13604 C CA . VAL D 1 345 ? 162.277 133.699 160.458 1.00 61.96 457 VAL D CA 1
ATOM 13605 C C . VAL D 1 345 ? 163.078 133.023 159.356 1.00 61.96 457 VAL D C 1
ATOM 13606 O O . VAL D 1 345 ? 163.824 132.071 159.610 1.00 61.96 457 VAL D O 1
ATOM 13619 N N . ILE D 1 346 ? 162.924 133.522 158.132 1.00 63.73 458 ILE D N 1
ATOM 13620 C CA . ILE D 1 346 ? 163.615 132.995 156.960 1.00 63.73 458 ILE D CA 1
ATOM 13621 C C . ILE D 1 346 ? 164.514 134.101 156.425 1.00 63.73 458 ILE D C 1
ATOM 13622 O O . ILE D 1 346 ? 164.024 135.130 155.941 1.00 63.73 458 ILE D O 1
ATOM 13638 N N . MET D 1 347 ? 165.828 133.894 156.511 1.00 67.89 459 MET D N 1
ATOM 13639 C CA . MET D 1 347 ? 166.792 134.847 155.975 1.00 67.89 459 MET D CA 1
ATOM 13640 C C . MET D 1 347 ? 167.043 134.660 154.485 1.00 67.89 459 MET D C 1
ATOM 13641 O O . MET D 1 347 ? 167.783 135.456 153.896 1.00 67.89 459 MET D O 1
ATOM 13655 N N . SER D 1 348 ? 166.451 133.643 153.865 1.00 70.55 460 SER D N 1
ATOM 13656 C CA . SER D 1 348 ? 166.712 133.365 152.462 1.00 70.55 460 SER D CA 1
ATOM 13657 C C . SER D 1 348 ? 166.047 134.415 151.572 1.00 70.55 460 SER D C 1
ATOM 13658 O O . SER D 1 348 ? 165.218 135.218 152.011 1.00 70.55 460 SER D O 1
ATOM 13666 N N . GLU D 1 349 ? 166.424 134.394 150.297 1.00 72.62 461 GLU D N 1
ATOM 13667 C CA . GLU D 1 349 ? 165.942 135.369 149.328 1.00 72.62 461 GLU D CA 1
ATOM 13668 C C . GLU D 1 349 ? 164.593 134.918 148.767 1.00 72.62 461 GLU D C 1
ATOM 13669 O O . GLU D 1 349 ? 164.000 133.933 149.215 1.00 72.62 461 GLU D O 1
ATOM 13681 N N . GLY D 1 350 ? 164.093 135.647 147.769 1.00 73.76 462 GLY D N 1
ATOM 13682 C CA . GLY D 1 350 ? 162.810 135.381 147.152 1.00 73.76 462 GLY D CA 1
ATOM 13683 C C . GLY D 1 350 ? 161.775 136.460 147.393 1.00 73.76 462 GLY D C 1
ATOM 13684 O O . GLY D 1 350 ? 160.830 136.582 146.601 1.00 73.76 462 GLY D O 1
ATOM 13688 N N . ASP D 1 351 ? 161.925 137.239 148.460 1.00 69.62 463 ASP D N 1
ATOM 13689 C CA . ASP D 1 351 ? 161.045 138.373 148.770 1.00 69.62 463 ASP D CA 1
ATOM 13690 C C . ASP D 1 351 ? 159.609 137.856 148.820 1.00 69.62 463 ASP D C 1
ATOM 13691 O O . ASP D 1 351 ? 159.343 136.879 149.538 1.00 69.62 463 ASP D O 1
ATOM 13700 N N . GLY D 1 352 ? 158.671 138.463 148.098 1.00 67.54 464 GLY D N 1
ATOM 13701 C CA . GLY D 1 352 ? 157.277 138.066 148.143 1.00 67.54 464 GLY D CA 1
ATOM 13702 C C . GLY D 1 352 ? 156.424 138.900 147.206 1.00 67.54 464 GLY D C 1
ATOM 13703 O O . GLY D 1 352 ? 156.760 140.044 146.896 1.00 67.54 464 GLY D O 1
ATOM 13707 N N . GLU E 2 3 ? 145.682 124.155 148.791 1.00 73.06 3 GLU J N 1
ATOM 13708 C CA . GLU E 2 3 ? 144.309 123.787 149.115 1.00 73.06 3 GLU J CA 1
ATOM 13709 C C . GLU E 2 3 ? 143.704 124.748 150.134 1.00 73.06 3 GLU J C 1
ATOM 13710 O O . GLU E 2 3 ? 142.512 124.678 150.433 1.00 73.06 3 GLU J O 1
ATOM 13721 N N . ALA E 2 4 ? 144.531 125.644 150.666 1.00 67.20 4 ALA J N 1
ATOM 13722 C CA . ALA E 2 4 ? 144.082 126.573 151.689 1.00 67.20 4 ALA J CA 1
ATOM 13723 C C . ALA E 2 4 ? 143.297 127.725 151.072 1.00 67.20 4 ALA J C 1
ATOM 13724 O O . ALA E 2 4 ? 143.552 128.148 149.941 1.00 67.20 4 ALA J O 1
ATOM 13731 N N . THR E 2 5 ? 142.329 128.228 151.834 1.00 64.98 5 THR J N 1
ATOM 13732 C CA . THR E 2 5 ? 141.590 129.420 151.440 1.00 64.98 5 THR J CA 1
ATOM 13733 C C . THR E 2 5 ? 142.411 130.658 151.773 1.00 64.98 5 THR J C 1
ATOM 13734 O O . THR E 2 5 ? 142.947 130.777 152.879 1.00 64.98 5 THR J O 1
ATOM 13745 N N . ILE E 2 6 ? 142.512 131.578 150.819 1.00 63.41 6 ILE J N 1
ATOM 13746 C CA . ILE E 2 6 ? 143.226 132.833 151.026 1.00 63.41 6 ILE J CA 1
ATOM 13747 C C . ILE E 2 6 ? 142.237 133.841 151.601 1.00 63.41 6 ILE J C 1
ATOM 13748 O O . ILE E 2 6 ? 141.316 134.285 150.912 1.00 63.41 6 ILE J O 1
ATOM 13764 N N . LEU E 2 7 ? 142.427 134.200 152.870 1.00 61.17 7 LEU J N 1
ATOM 13765 C CA . LEU E 2 7 ? 141.591 135.210 153.505 1.00 61.17 7 LEU J CA 1
ATOM 13766 C C . LEU E 2 7 ? 142.087 136.625 153.248 1.00 61.17 7 LEU J C 1
ATOM 13767 O O . LEU E 2 7 ? 141.277 137.559 153.213 1.00 61.17 7 LEU J O 1
ATOM 13783 N N . ALA E 2 8 ? 143.393 136.806 153.064 1.00 59.46 8 ALA J N 1
ATOM 13784 C CA . ALA E 2 8 ? 143.966 138.134 152.904 1.00 59.46 8 ALA J CA 1
ATOM 13785 C C . ALA E 2 8 ? 145.205 138.056 152.028 1.00 59.46 8 ALA J C 1
ATOM 13786 O O . ALA E 2 8 ? 146.024 137.145 152.181 1.00 59.46 8 ALA J O 1
ATOM 13793 N N . ASP E 2 9 ? 145.339 139.036 151.129 1.00 61.43 9 ASP J N 1
ATOM 13794 C CA . ASP E 2 9 ? 146.497 139.158 150.240 1.00 61.43 9 ASP J CA 1
ATOM 13795 C C . ASP E 2 9 ? 146.757 140.655 150.052 1.00 61.43 9 ASP J C 1
ATOM 13796 O O . ASP E 2 9 ? 146.229 141.278 149.129 1.00 61.43 9 ASP J O 1
ATOM 13805 N N . ASN E 2 10 ? 147.574 141.216 150.937 1.00 59.50 10 ASN J N 1
ATOM 13806 C CA . ASN E 2 10 ? 147.917 142.628 150.884 1.00 59.50 10 ASN J CA 1
ATOM 13807 C C . ASN E 2 10 ? 149.121 142.846 149.976 1.00 59.50 10 ASN J C 1
ATOM 13808 O O . ASN E 2 10 ? 150.020 142.005 149.890 1.00 59.50 10 ASN J O 1
ATOM 13819 N N . LYS E 2 11 ? 149.130 143.991 149.296 1.00 62.36 11 LYS J N 1
ATOM 13820 C CA . LYS E 2 11 ? 150.209 144.338 148.380 1.00 62.36 11 LYS J CA 1
ATOM 13821 C C . LYS E 2 11 ? 151.207 145.312 148.974 1.00 62.36 11 LYS J C 1
ATOM 13822 O O . LYS E 2 11 ? 152.367 145.328 148.550 1.00 62.36 11 LYS J O 1
ATOM 13841 N N . CYS E 2 12 ? 150.790 146.125 149.943 1.00 60.49 12 CYS J N 1
ATOM 13842 C CA . CYS E 2 12 ? 151.747 146.974 150.637 1.00 60.49 12 CYS J CA 1
ATOM 13843 C C . CYS E 2 12 ? 152.591 146.158 151.605 1.00 60.49 12 CYS J C 1
ATOM 13844 O O . CYS E 2 12 ? 153.824 146.223 151.580 1.00 60.49 12 CYS J O 1
ATOM 13851 N N . MET E 2 13 ? 151.941 145.399 152.478 1.00 60.25 13 MET J N 1
ATOM 13852 C CA . MET E 2 13 ? 152.611 144.505 153.414 1.00 60.25 13 MET J CA 1
ATOM 13853 C C . MET E 2 13 ? 152.268 143.086 152.973 1.00 60.25 13 MET J C 1
ATOM 13854 O O . MET E 2 13 ? 151.284 142.507 153.434 1.00 60.25 13 MET J O 1
ATOM 13868 N N . CYS E 2 14 ? 153.074 142.534 152.063 1.00 60.88 14 CYS J N 1
ATOM 13869 C CA . CYS E 2 14 ? 152.890 141.150 151.650 1.00 60.88 14 CYS J CA 1
ATOM 13870 C C . CYS E 2 14 ? 152.561 140.438 152.954 1.00 60.88 14 CYS J C 1
ATOM 13871 O O . CYS E 2 14 ? 153.392 140.383 153.867 1.00 60.88 14 CYS J O 1
ATOM 13878 N N . THR E 2 15 ? 151.342 139.927 153.065 1.00 58.50 15 THR J N 1
ATOM 13879 C CA . THR E 2 15 ? 150.935 139.172 154.239 1.00 58.50 15 THR J CA 1
ATOM 13880 C C . THR E 2 15 ? 149.815 138.217 153.843 1.00 58.50 15 THR J C 1
ATOM 13881 O O . THR E 2 15 ? 148.689 138.299 154.327 1.00 58.50 15 THR J O 1
ATOM 13892 N N . ARG E 2 16 ? 150.118 137.301 152.928 1.00 60.64 16 ARG J N 1
ATOM 13893 C CA . ARG E 2 16 ? 149.151 136.278 152.574 1.00 60.64 16 ARG J CA 1
ATOM 13894 C C . ARG E 2 16 ? 148.767 135.501 153.827 1.00 60.64 16 ARG J C 1
ATOM 13895 O O . ARG E 2 16 ? 149.624 134.917 154.503 1.00 60.64 16 ARG J O 1
ATOM 13916 N N . VAL E 2 17 ? 147.482 135.561 154.171 1.00 60.01 17 VAL J N 1
ATOM 13917 C CA . VAL E 2 17 ? 146.959 134.861 155.340 1.00 60.01 17 VAL J CA 1
ATOM 13918 C C . VAL E 2 17 ? 146.007 133.771 154.878 1.00 60.01 17 VAL J C 1
ATOM 13919 O O . VAL E 2 17 ? 144.790 133.979 154.815 1.00 60.01 17 VAL J O 1
ATOM 13932 N N . THR E 2 18 ? 146.549 132.606 154.552 1.00 62.80 18 THR J N 1
ATOM 13933 C CA . THR E 2 18 ? 145.721 131.461 154.223 1.00 62.80 18 THR J CA 1
ATOM 13934 C C . THR E 2 18 ? 145.331 130.731 155.503 1.00 62.80 18 THR J C 1
ATOM 13935 O O . THR E 2 18 ? 145.854 131.001 156.584 1.00 62.80 18 THR J O 1
ATOM 13946 N N . SER E 2 19 ? 144.384 129.809 155.380 1.00 64.06 19 SER J N 1
ATOM 13947 C CA . SER E 2 19 ? 143.959 129.019 156.526 1.00 64.06 19 SER J CA 1
ATOM 13948 C C . SER E 2 19 ? 143.091 127.883 156.020 1.00 64.06 19 SER J C 1
ATOM 13949 O O . SER E 2 19 ? 142.431 128.010 154.985 1.00 64.06 19 SER J O 1
ATOM 13957 N N . ARG E 2 20 ? 143.096 126.775 156.755 1.00 69.17 20 ARG J N 1
ATOM 13958 C CA . ARG E 2 20 ? 142.341 125.619 156.284 1.00 69.17 20 ARG J CA 1
ATOM 13959 C C . ARG E 2 20 ? 141.897 124.753 157.453 1.00 69.17 20 ARG J C 1
ATOM 13960 O O . ARG E 2 20 ? 142.460 124.808 158.549 1.00 69.17 20 ARG J O 1
ATOM 13981 N N . ILE E 2 21 ? 140.871 123.944 157.193 1.00 70.85 21 ILE J N 1
ATOM 13982 C CA . ILE E 2 21 ? 140.275 123.066 158.198 1.00 70.85 21 ILE J CA 1
ATOM 13983 C C . ILE E 2 21 ? 141.134 121.807 158.271 1.00 70.85 21 ILE J C 1
ATOM 13984 O O . ILE E 2 21 ? 141.031 120.918 157.423 1.00 70.85 21 ILE J O 1
ATOM 14000 N N . ILE E 2 22 ? 141.982 121.728 159.289 1.00 73.07 22 ILE J N 1
ATOM 14001 C CA . ILE E 2 22 ? 142.843 120.571 159.510 1.00 73.07 22 ILE J CA 1
ATOM 14002 C C . ILE E 2 22 ? 142.129 119.641 160.489 1.00 73.07 22 ILE J C 1
ATOM 14003 O O . ILE E 2 22 ? 141.847 120.059 161.622 1.00 73.07 22 ILE J O 1
ATOM 14019 N N . PRO E 2 23 ? 141.787 118.415 160.098 1.00 78.33 23 PRO J N 1
ATOM 14020 C CA . PRO E 2 23 ? 141.130 117.511 161.049 1.00 78.33 23 PRO J CA 1
ATOM 14021 C C . PRO E 2 23 ? 142.030 117.188 162.233 1.00 78.33 23 PRO J C 1
ATOM 14022 O O . PRO E 2 23 ? 143.258 117.159 162.122 1.00 78.33 23 PRO J O 1
ATOM 14033 N N . SER E 2 24 ? 141.398 116.945 163.380 1.00 82.65 24 SER J N 1
ATOM 14034 C CA . SER E 2 24 ? 142.109 116.683 164.619 1.00 82.65 24 SER J CA 1
ATOM 14035 C C . SER E 2 24 ? 142.435 115.195 164.746 1.00 82.65 24 SER J C 1
ATOM 14036 O O . SER E 2 24 ? 142.074 114.374 163.899 1.00 82.65 24 SER J O 1
ATOM 14044 N N . THR E 2 25 ? 143.128 114.844 165.828 1.00 83.48 25 THR J N 1
ATOM 14045 C CA . THR E 2 25 ? 143.523 113.469 166.103 1.00 83.48 25 THR J CA 1
ATOM 14046 C C . THR E 2 25 ? 142.619 112.784 167.119 1.00 83.48 25 THR J C 1
ATOM 14047 O O . THR E 2 25 ? 142.849 111.615 167.443 1.00 83.48 25 THR J O 1
ATOM 14058 N N . GLU E 2 26 ? 141.601 113.477 167.627 1.00 85.17 26 GLU J N 1
ATOM 14059 C CA . GLU E 2 26 ? 140.729 112.923 168.655 1.00 85.17 26 GLU J CA 1
ATOM 14060 C C . GLU E 2 26 ? 139.526 112.208 168.050 1.00 85.17 26 GLU J C 1
ATOM 14061 O O . GLU E 2 26 ? 139.227 111.068 168.419 1.00 85.17 26 GLU J O 1
ATOM 14073 N N . ASP E 2 27 ? 138.835 112.859 167.124 1.00 88.92 27 ASP J N 1
ATOM 14074 C CA . ASP E 2 27 ? 137.654 112.312 166.478 1.00 88.92 27 ASP J CA 1
ATOM 14075 C C . ASP E 2 27 ? 137.633 112.770 165.030 1.00 88.92 27 ASP J C 1
ATOM 14076 O O . ASP E 2 27 ? 138.318 113.733 164.668 1.00 88.92 27 ASP J O 1
ATOM 14085 N N . PRO E 2 28 ? 136.857 112.098 164.172 1.00 90.72 28 PRO J N 1
ATOM 14086 C CA . PRO E 2 28 ? 136.696 112.593 162.797 1.00 90.72 28 PRO J CA 1
ATOM 14087 C C . PRO E 2 28 ? 135.742 113.768 162.684 1.00 90.72 28 PRO J C 1
ATOM 14088 O O . PRO E 2 28 ? 135.840 114.528 161.712 1.00 90.72 28 PRO J O 1
ATOM 14099 N N . ASN E 2 29 ? 134.829 113.941 163.642 1.00 86.35 29 ASN J N 1
ATOM 14100 C CA . ASN E 2 29 ? 133.904 115.068 163.598 1.00 86.35 29 ASN J CA 1
ATOM 14101 C C . ASN E 2 29 ? 134.589 116.360 164.030 1.00 86.35 29 ASN J C 1
ATOM 14102 O O . ASN E 2 29 ? 134.508 117.378 163.333 1.00 86.35 29 ASN J O 1
ATOM 14113 N N . GLU E 2 30 ? 135.266 116.335 165.175 1.00 86.62 30 GLU J N 1
ATOM 14114 C CA . GLU E 2 30 ? 135.994 117.508 165.639 1.00 86.62 30 GLU J CA 1
ATOM 14115 C C . GLU E 2 30 ? 137.088 117.879 164.645 1.00 86.62 30 GLU J C 1
ATOM 14116 O O . GLU E 2 30 ? 137.804 117.015 164.131 1.00 86.62 30 GLU J O 1
ATOM 14128 N N . ASP E 2 31 ? 137.214 119.176 164.374 1.00 79.47 31 ASP J N 1
ATOM 14129 C CA . ASP E 2 31 ? 138.186 119.685 163.419 1.00 79.47 31 ASP J CA 1
ATOM 14130 C C . ASP E 2 31 ? 138.807 120.960 163.972 1.00 79.47 31 ASP J C 1
ATOM 14131 O O . ASP E 2 31 ? 138.195 121.664 164.779 1.00 79.47 31 ASP J O 1
ATOM 14140 N N . ILE E 2 32 ? 140.030 121.253 163.530 1.00 74.90 32 ILE J N 1
ATOM 14141 C CA . ILE E 2 32 ? 140.805 122.388 164.006 1.00 74.90 32 ILE J CA 1
ATOM 14142 C C . ILE E 2 32 ? 140.992 123.354 162.846 1.00 74.90 32 ILE J C 1
ATOM 14143 O O . ILE E 2 32 ? 140.940 122.964 161.676 1.00 74.90 32 ILE J O 1
ATOM 14159 N N . VAL E 2 33 ? 141.193 124.626 163.174 1.00 69.00 33 VAL J N 1
ATOM 14160 C CA . VAL E 2 33 ? 141.486 125.656 162.186 1.00 69.00 33 VAL J CA 1
ATOM 14161 C C . VAL E 2 33 ? 142.895 126.169 162.430 1.00 69.00 33 VAL J C 1
ATOM 14162 O O . VAL E 2 33 ? 143.303 126.373 163.580 1.00 69.00 33 VAL J O 1
ATOM 14175 N N . GLU E 2 34 ? 143.642 126.371 161.347 1.00 68.21 34 GLU J N 1
ATOM 14176 C CA . GLU E 2 34 ? 144.987 126.914 161.435 1.00 68.21 34 GLU J CA 1
ATOM 14177 C C . GLU E 2 34 ? 145.227 127.871 160.279 1.00 68.21 34 GLU J C 1
ATOM 14178 O O . GLU E 2 34 ? 144.766 127.640 159.150 1.00 68.21 34 GLU J O 1
ATOM 14190 N N . ARG E 2 35 ? 145.957 128.942 160.588 1.00 62.42 35 ARG J N 1
ATOM 14191 C CA . ARG E 2 35 ? 146.284 130.038 159.690 1.00 62.42 35 ARG J CA 1
ATOM 14192 C C . ARG E 2 35 ? 147.761 129.989 159.313 1.00 62.42 35 ARG J C 1
ATOM 14193 O O . ARG E 2 35 ? 148.562 129.265 159.909 1.00 62.42 35 ARG J O 1
ATOM 14214 N N . ASN E 2 36 ? 148.115 130.800 158.306 1.00 60.77 36 ASN J N 1
ATOM 14215 C CA . ASN E 2 36 ? 149.463 130.852 157.750 1.00 60.77 36 ASN J CA 1
ATOM 14216 C C . ASN E 2 36 ? 149.796 132.312 157.426 1.00 60.77 36 ASN J C 1
ATOM 14217 O O . ASN E 2 36 ? 149.891 132.724 156.271 1.00 60.77 36 ASN J O 1
ATOM 14228 N N . ILE E 2 37 ? 149.977 133.113 158.472 1.00 59.26 37 ILE J N 1
ATOM 14229 C CA . ILE E 2 37 ? 150.359 134.512 158.316 1.00 59.26 37 ILE J CA 1
ATOM 14230 C C . ILE E 2 37 ? 151.767 134.564 157.740 1.00 59.26 37 ILE J C 1
ATOM 14231 O O . ILE E 2 37 ? 152.748 134.406 158.474 1.00 59.26 37 ILE J O 1
ATOM 14247 N N . ARG E 2 38 ? 151.890 134.785 156.428 1.00 58.55 38 ARG J N 1
ATOM 14248 C CA . ARG E 2 38 ? 153.195 134.768 155.763 1.00 58.55 38 ARG J CA 1
ATOM 14249 C C . ARG E 2 38 ? 153.604 136.209 155.470 1.00 58.55 38 ARG J C 1
ATOM 14250 O O . ARG E 2 38 ? 153.248 136.781 154.440 1.00 58.55 38 ARG J O 1
ATOM 14271 N N . ILE E 2 39 ? 154.375 136.794 156.390 1.00 58.04 39 ILE J N 1
ATOM 14272 C CA . ILE E 2 39 ? 154.816 138.177 156.270 1.00 58.04 39 ILE J CA 1
ATOM 14273 C C . ILE E 2 39 ? 156.126 138.216 155.491 1.00 58.04 39 ILE J C 1
ATOM 14274 O O . ILE E 2 39 ? 156.884 137.244 155.448 1.00 58.04 39 ILE J O 1
ATOM 14290 N N . VAL E 2 40 ? 156.394 139.361 154.862 1.00 60.84 40 VAL J N 1
ATOM 14291 C CA . VAL E 2 40 ? 157.643 139.582 154.143 1.00 60.84 40 VAL J CA 1
ATOM 14292 C C . VAL E 2 40 ? 158.170 140.967 154.498 1.00 60.84 40 VAL J C 1
ATOM 14293 O O . VAL E 2 40 ? 157.694 141.980 153.973 1.00 60.84 40 VAL J O 1
ATOM 14306 N N . VAL E 2 41 ? 159.155 141.020 155.390 1.00 61.69 41 VAL J N 1
ATOM 14307 C CA . VAL E 2 41 ? 159.667 142.283 155.919 1.00 61.69 41 VAL J CA 1
ATOM 14308 C C . VAL E 2 41 ? 160.785 142.801 155.020 1.00 61.69 41 VAL J C 1
ATOM 14309 O O . VAL E 2 41 ? 161.734 142.058 154.727 1.00 61.69 41 VAL J O 1
ATOM 14322 N N . PRO E 2 42 ? 160.727 144.053 154.559 1.00 63.86 42 PRO J N 1
ATOM 14323 C CA . PRO E 2 42 ? 161.822 144.591 153.739 1.00 63.86 42 PRO J CA 1
ATOM 14324 C C . PRO E 2 42 ? 163.008 145.013 154.597 1.00 63.86 42 PRO J C 1
ATOM 14325 O O . PRO E 2 42 ? 162.860 145.779 155.552 1.00 63.86 42 PRO J O 1
ATOM 14336 N N . LEU E 2 43 ? 164.191 144.506 154.246 1.00 65.46 43 LEU J N 1
ATOM 14337 C CA . LEU E 2 43 ? 165.418 144.915 154.917 1.00 65.46 43 LEU J CA 1
ATOM 14338 C C . LEU E 2 43 ? 165.953 146.240 154.396 1.00 65.46 43 LEU J C 1
ATOM 14339 O O . LEU E 2 43 ? 166.680 146.928 155.122 1.00 65.46 43 LEU J O 1
ATOM 14355 N N . ASN E 2 44 ? 165.614 146.613 153.161 1.00 64.51 44 ASN J N 1
ATOM 14356 C CA . ASN E 2 44 ? 166.124 147.825 152.518 1.00 64.51 44 ASN J CA 1
ATOM 14357 C C . ASN E 2 44 ? 164.932 148.638 152.020 1.00 64.51 44 ASN J C 1
ATOM 14358 O O . ASN E 2 44 ? 164.486 148.474 150.881 1.00 64.51 44 ASN J O 1
ATOM 14369 N N . ASN E 2 45 ? 164.420 149.513 152.881 1.00 64.39 45 ASN J N 1
ATOM 14370 C CA . ASN E 2 45 ? 163.361 150.440 152.511 1.00 64.39 45 ASN J CA 1
ATOM 14371 C C . ASN E 2 45 ? 163.349 151.568 153.530 1.00 64.39 45 ASN J C 1
ATOM 14372 O O . ASN E 2 45 ? 163.745 151.383 154.683 1.00 64.39 45 ASN J O 1
ATOM 14383 N N . ARG E 2 46 ? 162.895 152.736 153.092 1.00 65.55 46 ARG J N 1
ATOM 14384 C CA . ARG E 2 46 ? 162.946 153.929 153.921 1.00 65.55 46 ARG J CA 1
ATOM 14385 C C . ARG E 2 46 ? 161.711 154.004 154.819 1.00 65.55 46 ARG J C 1
ATOM 14386 O O . ARG E 2 46 ? 160.762 153.231 154.677 1.00 65.55 46 ARG J O 1
ATOM 14407 N N . GLU E 2 47 ? 161.744 154.944 155.772 1.00 67.62 47 GLU J N 1
ATOM 14408 C CA . GLU E 2 47 ? 160.610 155.129 156.676 1.00 67.62 47 GLU J CA 1
ATOM 14409 C C . GLU E 2 47 ? 159.301 155.113 155.901 1.00 67.62 47 GLU J C 1
ATOM 14410 O O . GLU E 2 47 ? 158.383 154.346 156.214 1.00 67.62 47 GLU J O 1
ATOM 14422 N N . ASN E 2 48 ? 159.360 155.799 154.771 1.00 70.58 48 ASN J N 1
ATOM 14423 C CA . ASN E 2 48 ? 158.269 155.925 153.835 1.00 70.58 48 ASN J CA 1
ATOM 14424 C C . ASN E 2 48 ? 158.811 155.523 152.469 1.00 70.58 48 ASN J C 1
ATOM 14425 O O . ASN E 2 48 ? 159.982 155.771 152.180 1.00 70.58 48 ASN J O 1
ATOM 14435 N N . ILE E 2 49 ? 157.990 154.910 151.621 1.00 68.40 49 ILE J N 1
ATOM 14436 C CA . ILE E 2 49 ? 158.478 154.518 150.305 1.00 68.40 49 ILE J CA 1
ATOM 14437 C C . ILE E 2 49 ? 158.093 155.520 149.232 1.00 68.40 49 ILE J C 1
ATOM 14438 O O . ILE E 2 49 ? 158.637 155.453 148.119 1.00 68.40 49 ILE J O 1
ATOM 14454 N N . SER E 2 50 ? 157.183 156.448 149.534 1.00 70.43 50 SER J N 1
ATOM 14455 C CA . SER E 2 50 ? 156.820 157.501 148.597 1.00 70.43 50 SER J CA 1
ATOM 14456 C C . SER E 2 50 ? 157.894 158.577 148.493 1.00 70.43 50 SER J C 1
ATOM 14457 O O . SER E 2 50 ? 157.956 159.274 147.475 1.00 70.43 50 SER J O 1
ATOM 14464 N N . ASP E 2 51 ? 158.732 158.729 149.517 1.00 71.80 51 ASP J N 1
ATOM 14465 C CA . ASP E 2 51 ? 159.786 159.737 149.537 1.00 71.80 51 ASP J CA 1
ATOM 14466 C C . ASP E 2 51 ? 161.130 159.047 149.745 1.00 71.80 51 ASP J C 1
ATOM 14467 O O . ASP E 2 51 ? 161.297 158.334 150.749 1.00 71.80 51 ASP J O 1
ATOM 14476 N N . PRO E 2 52 ? 162.111 159.208 148.857 1.00 67.33 52 PRO J N 1
ATOM 14477 C CA . PRO E 2 52 ? 163.391 158.502 149.021 1.00 67.33 52 PRO J CA 1
ATOM 14478 C C . PRO E 2 52 ? 164.411 159.191 149.919 1.00 67.33 52 PRO J C 1
ATOM 14479 O O . PRO E 2 52 ? 165.541 158.700 150.010 1.00 67.33 52 PRO J O 1
ATOM 14490 N N . THR E 2 53 ? 164.063 160.294 150.578 1.00 67.76 53 THR J N 1
ATOM 14491 C CA . THR E 2 53 ? 164.981 161.012 151.460 1.00 67.76 53 THR J CA 1
ATOM 14492 C C . THR E 2 53 ? 164.615 160.808 152.928 1.00 67.76 53 THR J C 1
ATOM 14493 O O . THR E 2 53 ? 164.708 161.726 153.743 1.00 67.76 53 THR J O 1
ATOM 14504 N N . SER E 2 54 ? 164.202 159.590 153.277 1.00 67.23 54 SER J N 1
ATOM 14505 C CA . SER E 2 54 ? 163.835 159.252 154.640 1.00 67.23 54 SER J CA 1
ATOM 14506 C C . SER E 2 54 ? 164.721 158.125 155.164 1.00 67.23 54 SER J C 1
ATOM 14507 O O . SER E 2 54 ? 165.262 157.340 154.379 1.00 67.23 54 SER J O 1
ATOM 14515 N N . PRO E 2 55 ? 164.895 158.022 156.482 1.00 65.72 55 PRO J N 1
ATOM 14516 C CA . PRO E 2 55 ? 165.767 156.978 157.030 1.00 65.72 55 PRO J CA 1
ATOM 14517 C C . PRO E 2 55 ? 165.292 155.576 156.674 1.00 65.72 55 PRO J C 1
ATOM 14518 O O . PRO E 2 55 ? 164.149 155.355 156.269 1.00 65.72 55 PRO J O 1
ATOM 14529 N N . LEU E 2 56 ? 166.202 154.616 156.840 1.00 64.92 56 LEU J N 1
ATOM 14530 C CA . LEU E 2 56 ? 165.878 153.216 156.611 1.00 64.92 56 LEU J CA 1
ATOM 14531 C C . LEU E 2 56 ? 164.890 152.724 157.662 1.00 64.92 56 LEU J C 1
ATOM 14532 O O . LEU E 2 56 ? 164.786 153.274 158.761 1.00 64.92 56 LEU J O 1
ATOM 14548 N N . ARG E 2 57 ? 164.163 151.663 157.317 1.00 64.49 57 ARG J N 1
ATOM 14549 C CA . ARG E 2 57 ? 163.075 151.174 158.153 1.00 64.49 57 ARG J CA 1
ATOM 14550 C C . ARG E 2 57 ? 163.556 149.963 158.948 1.00 64.49 57 ARG J C 1
ATOM 14551 O O . ARG E 2 57 ? 163.809 148.897 158.378 1.00 64.49 57 ARG J O 1
ATOM 14572 N N . ARG E 2 58 ? 163.675 150.133 160.267 1.00 67.41 58 ARG J N 1
ATOM 14573 C CA . ARG E 2 58 ? 164.070 149.063 161.175 1.00 67.41 58 ARG J CA 1
ATOM 14574 C C . ARG E 2 58 ? 162.946 148.652 162.119 1.00 67.41 58 ARG J C 1
ATOM 14575 O O . ARG E 2 58 ? 163.192 147.892 163.062 1.00 67.41 58 ARG J O 1
ATOM 14596 N N . ASN E 2 59 ? 161.724 149.134 161.897 1.00 62.78 59 ASN J N 1
ATOM 14597 C CA . ASN E 2 59 ? 160.602 148.848 162.783 1.00 62.78 59 ASN J CA 1
ATOM 14598 C C . ASN E 2 59 ? 159.355 148.608 161.947 1.00 62.78 59 ASN J C 1
ATOM 14599 O O . ASN E 2 59 ? 158.981 149.454 161.129 1.00 62.78 59 ASN J O 1
ATOM 14610 N N . PHE E 2 60 ? 158.715 147.459 162.159 1.00 60.86 60 PHE J N 1
ATOM 14611 C CA . PHE E 2 60 ? 157.528 147.074 161.407 1.00 60.86 60 PHE J CA 1
ATOM 14612 C C . PHE E 2 60 ? 156.488 146.508 162.362 1.00 60.86 60 PHE J C 1
ATOM 14613 O O . PHE E 2 60 ? 156.813 145.680 163.219 1.00 60.86 60 PHE J O 1
ATOM 14630 N N . VAL E 2 61 ? 155.243 146.955 162.210 1.00 58.55 61 VAL J N 1
ATOM 14631 C CA . VAL E 2 61 ? 154.116 146.465 162.995 1.00 58.55 61 VAL J CA 1
ATOM 14632 C C . VAL E 2 61 ? 152.968 146.173 162.040 1.00 58.55 61 VAL J C 1
ATOM 14633 O O . VAL E 2 61 ? 152.678 146.972 161.143 1.00 58.55 61 VAL J O 1
ATOM 14646 N N . TYR E 2 62 ? 152.315 145.029 162.233 1.00 57.98 62 TYR J N 1
ATOM 14647 C CA . TYR E 2 62 ? 151.296 144.532 161.309 1.00 57.98 62 TYR J CA 1
ATOM 14648 C C . TYR E 2 62 ? 149.987 144.342 162.069 1.00 57.98 62 TYR J C 1
ATOM 14649 O O . TYR E 2 62 ? 149.794 143.328 162.747 1.00 57.98 62 TYR J O 1
ATOM 14667 N N . HIS E 2 63 ? 149.089 145.318 161.947 1.00 56.34 63 HIS J N 1
ATOM 14668 C CA . HIS E 2 63 ? 147.760 145.234 162.545 1.00 56.34 63 HIS J CA 1
ATOM 14669 C C . HIS E 2 63 ? 146.912 144.282 161.710 1.00 56.34 63 HIS J C 1
ATOM 14670 O O . HIS E 2 63 ? 146.612 144.563 160.545 1.00 56.34 63 HIS J O 1
ATOM 14684 N N . LEU E 2 64 ? 146.531 143.150 162.309 1.00 58.14 64 LEU J N 1
ATOM 14685 C CA . LEU E 2 64 ? 145.820 142.108 161.574 1.00 58.14 64 LEU J CA 1
ATOM 14686 C C . LEU E 2 64 ? 144.624 142.679 160.822 1.00 58.14 64 LEU J C 1
ATOM 14687 O O . LEU E 2 64 ? 144.419 142.380 159.640 1.00 58.14 64 LEU J O 1
ATOM 14703 N N . SER E 2 65 ? 143.812 143.493 161.500 1.00 56.58 65 SER J N 1
ATOM 14704 C CA . SER E 2 65 ? 142.701 144.158 160.828 1.00 56.58 65 SER J CA 1
ATOM 14705 C C . SER E 2 65 ? 143.169 144.820 159.538 1.00 56.58 65 SER J C 1
ATOM 14706 O O . SER E 2 65 ? 142.552 144.657 158.479 1.00 56.58 65 SER J O 1
ATOM 14714 N N . ASP E 2 66 ? 144.274 145.568 159.610 1.00 57.87 66 ASP J N 1
ATOM 14715 C CA . ASP E 2 66 ? 144.823 146.192 158.414 1.00 57.87 66 ASP J CA 1
ATOM 14716 C C . ASP E 2 66 ? 145.353 145.157 157.429 1.00 57.87 66 ASP J C 1
ATOM 14717 O O . ASP E 2 66 ? 145.341 145.394 156.217 1.00 57.87 66 ASP J O 1
ATOM 14726 N N . VAL E 2 67 ? 145.831 144.014 157.915 1.00 58.55 67 VAL J N 1
ATOM 14727 C CA . VAL E 2 67 ? 146.302 142.978 157.002 1.00 58.55 67 VAL J CA 1
ATOM 14728 C C . VAL E 2 67 ? 145.140 142.430 156.182 1.00 58.55 67 VAL J C 1
ATOM 14729 O O . VAL E 2 67 ? 145.168 142.445 154.946 1.00 58.55 67 VAL J O 1
ATOM 14742 N N . CYS E 2 68 ? 144.094 141.949 156.859 1.00 56.82 68 CYS J N 1
ATOM 14743 C CA . CYS E 2 68 ? 142.898 141.436 156.186 1.00 56.82 68 CYS J CA 1
ATOM 14744 C C . CYS E 2 68 ? 141.885 142.570 156.053 1.00 56.82 68 CYS J C 1
ATOM 14745 O O . CYS E 2 68 ? 140.946 142.705 156.841 1.00 56.82 68 CYS J O 1
ATOM 14752 N N . LYS E 2 69 ? 142.077 143.394 155.029 1.00 57.52 69 LYS J N 1
ATOM 14753 C CA . LYS E 2 69 ? 141.162 144.488 154.731 1.00 57.52 69 LYS J CA 1
ATOM 14754 C C . LYS E 2 69 ? 140.340 144.173 153.489 1.00 57.52 69 LYS J C 1
ATOM 14755 O O . LYS E 2 69 ? 140.616 143.230 152.742 1.00 57.52 69 LYS J O 1
ATOM 14774 N N . LYS E 2 70 ? 139.313 144.995 153.282 1.00 54.76 70 LYS J N 1
ATOM 14775 C CA . LYS E 2 70 ? 138.440 144.879 152.118 1.00 54.76 70 LYS J CA 1
ATOM 14776 C C . LYS E 2 70 ? 137.914 146.273 151.814 1.00 54.76 70 LYS J C 1
ATOM 14777 O O . LYS E 2 70 ? 137.171 146.842 152.620 1.00 54.76 70 LYS J O 1
ATOM 14796 N N . CYS E 2 71 ? 138.296 146.822 150.663 1.00 61.54 71 CYS J N 1
ATOM 14797 C CA . CYS E 2 71 ? 137.863 148.153 150.263 1.00 61.54 71 CYS J CA 1
ATOM 14798 C C . CYS E 2 71 ? 137.402 148.144 148.810 1.00 61.54 71 CYS J C 1
ATOM 14799 O O . CYS E 2 71 ? 137.530 149.142 148.097 1.00 61.54 71 CYS J O 1
ATOM 14806 N N . ASP E 2 72 ? 136.860 147.009 148.364 1.00 61.99 72 ASP J N 1
ATOM 14807 C CA . ASP E 2 72 ? 136.312 146.846 147.020 1.00 61.99 72 ASP J CA 1
ATOM 14808 C C . ASP E 2 72 ? 134.804 146.672 147.129 1.00 61.99 72 ASP J C 1
ATOM 14809 O O . ASP E 2 72 ? 134.332 145.590 147.515 1.00 61.99 72 ASP J O 1
ATOM 14818 N N . PRO E 2 73 ? 134.007 147.693 146.819 1.00 54.46 73 PRO J N 1
ATOM 14819 C CA . PRO E 2 73 ? 132.555 147.570 146.980 1.00 54.46 73 PRO J CA 1
ATOM 14820 C C . PRO E 2 73 ? 131.980 146.367 146.241 1.00 54.46 73 PRO J C 1
ATOM 14821 O O . PRO E 2 73 ? 132.449 145.985 145.166 1.00 54.46 73 PRO J O 1
ATOM 14832 N N . VAL E 2 74 ? 130.943 145.774 146.838 1.00 55.02 74 VAL J N 1
ATOM 14833 C CA . VAL E 2 74 ? 130.317 144.559 146.338 1.00 55.02 74 VAL J CA 1
ATOM 14834 C C . VAL E 2 74 ? 128.820 144.797 146.192 1.00 55.02 74 VAL J C 1
ATOM 14835 O O . VAL E 2 74 ? 128.244 145.699 146.805 1.00 55.02 74 VAL J O 1
ATOM 14848 N N . GLU E 2 75 ? 128.193 143.971 145.360 1.00 57.83 75 GLU J N 1
ATOM 14849 C CA . GLU E 2 75 ? 126.755 144.010 145.153 1.00 57.83 75 GLU J CA 1
ATOM 14850 C C . GLU E 2 75 ? 126.059 143.044 146.105 1.00 57.83 75 GLU J C 1
ATOM 14851 O O . GLU E 2 75 ? 126.607 142.000 146.469 1.00 57.83 75 GLU J O 1
ATOM 14863 N N . VAL E 2 76 ? 124.840 143.397 146.507 1.00 56.99 76 VAL J N 1
ATOM 14864 C CA . VAL E 2 76 ? 124.051 142.540 147.386 1.00 56.99 76 VAL J CA 1
ATOM 14865 C C . VAL E 2 76 ? 122.605 142.548 146.920 1.00 56.99 76 VAL J C 1
ATOM 14866 O O . VAL E 2 76 ? 122.046 143.617 146.646 1.00 56.99 76 VAL J O 1
ATOM 14879 N N . GLU E 2 77 ? 122.009 141.349 146.847 1.00 59.03 77 GLU J N 1
ATOM 14880 C CA . GLU E 2 77 ? 120.614 141.119 146.463 1.00 59.03 77 GLU J CA 1
ATOM 14881 C C . GLU E 2 77 ? 119.727 141.341 147.684 1.00 59.03 77 GLU J C 1
ATOM 14882 O O . GLU E 2 77 ? 119.280 140.407 148.355 1.00 59.03 77 GLU J O 1
ATOM 14894 N N . LEU E 2 78 ? 119.467 142.610 147.971 1.00 59.01 78 LEU J N 1
ATOM 14895 C CA . LEU E 2 78 ? 118.589 142.990 149.074 1.00 59.01 78 LEU J CA 1
ATOM 14896 C C . LEU E 2 78 ? 117.160 142.980 148.547 1.00 59.01 78 LEU J C 1
ATOM 14897 O O . LEU E 2 78 ? 116.698 143.953 147.946 1.00 59.01 78 LEU J O 1
ATOM 14913 N N . GLU E 2 79 ? 116.459 141.868 148.772 1.00 63.07 79 GLU J N 1
ATOM 14914 C CA . GLU E 2 79 ? 115.118 141.676 148.233 1.00 63.07 79 GLU J CA 1
ATOM 14915 C C . GLU E 2 79 ? 115.121 141.986 146.740 1.00 63.07 79 GLU J C 1
ATOM 14916 O O . GLU E 2 79 ? 115.650 141.199 145.949 1.00 63.07 79 GLU J O 1
ATOM 14928 N N . ASP E 2 80 ? 114.549 143.122 146.337 1.00 64.90 80 ASP J N 1
ATOM 14929 C CA . ASP E 2 80 ? 114.580 143.510 144.932 1.00 64.90 80 ASP J CA 1
ATOM 14930 C C . ASP E 2 80 ? 115.286 144.847 144.742 1.00 64.90 80 ASP J C 1
ATOM 14931 O O . ASP E 2 80 ? 114.716 145.778 144.165 1.00 64.90 80 ASP J O 1
ATOM 14940 N N . GLN E 2 81 ? 116.530 144.953 145.216 1.00 62.43 81 GLN J N 1
ATOM 14941 C CA . GLN E 2 81 ? 117.321 146.162 144.984 1.00 62.43 81 GLN J CA 1
ATOM 14942 C C . GLN E 2 81 ? 118.785 145.811 145.246 1.00 62.43 81 GLN J C 1
ATOM 14943 O O . GLN E 2 81 ? 119.211 145.755 146.403 1.00 62.43 81 GLN J O 1
ATOM 14957 N N . VAL E 2 82 ? 119.537 145.581 144.170 1.00 60.09 82 VAL J N 1
ATOM 14958 C CA . VAL E 2 82 ? 120.957 145.285 144.301 1.00 60.09 82 VAL J CA 1
ATOM 14959 C C . VAL E 2 82 ? 121.694 146.554 144.698 1.00 60.09 82 VAL J C 1
ATOM 14960 O O . VAL E 2 82 ? 121.520 147.609 144.073 1.00 60.09 82 VAL J O 1
ATOM 14973 N N . VAL E 2 83 ? 122.523 146.466 145.740 1.00 58.85 83 VAL J N 1
ATOM 14974 C CA . VAL E 2 83 ? 123.177 147.664 146.263 1.00 58.85 83 VAL J CA 1
ATOM 14975 C C . VAL E 2 83 ? 124.677 147.453 146.434 1.00 58.85 83 VAL J C 1
ATOM 14976 O O . VAL E 2 83 ? 125.155 146.334 146.653 1.00 58.85 83 VAL J O 1
ATOM 14989 N N . THR E 2 84 ? 125.411 148.566 146.319 1.00 55.24 84 THR J N 1
ATOM 14990 C CA . THR E 2 84 ? 126.849 148.651 146.541 1.00 55.24 84 THR J CA 1
ATOM 14991 C C . THR E 2 84 ? 127.157 148.642 148.036 1.00 55.24 84 THR J C 1
ATOM 14992 O O . THR E 2 84 ? 126.398 149.175 148.851 1.00 55.24 84 THR J O 1
ATOM 15003 N N . ALA E 2 85 ? 128.297 148.053 148.394 1.00 51.82 85 ALA J N 1
ATOM 15004 C CA . ALA E 2 85 ? 128.562 147.686 149.785 1.00 51.82 85 ALA J CA 1
ATOM 15005 C C . ALA E 2 85 ? 130.003 148.003 150.164 1.00 51.82 85 ALA J C 1
ATOM 15006 O O . ALA E 2 85 ? 130.928 147.342 149.686 1.00 51.82 85 ALA J O 1
ATOM 15013 N N . THR E 2 86 ? 130.193 148.986 151.043 1.00 50.30 86 THR J N 1
ATOM 15014 C CA . THR E 2 86 ? 131.484 149.147 151.701 1.00 50.30 86 THR J CA 1
ATOM 15015 C C . THR E 2 86 ? 131.747 147.942 152.595 1.00 50.30 86 THR J C 1
ATOM 15016 O O . THR E 2 86 ? 130.860 147.485 153.321 1.00 50.30 86 THR J O 1
ATOM 15027 N N . GLN E 2 87 ? 132.973 147.424 152.542 1.00 50.32 87 GLN J N 1
ATOM 15028 C CA . GLN E 2 87 ? 133.317 146.186 153.229 1.00 50.32 87 GLN J CA 1
ATOM 15029 C C . GLN E 2 87 ? 134.221 146.400 154.437 1.00 50.32 87 GLN J C 1
ATOM 15030 O O . GLN E 2 87 ? 134.755 145.424 154.975 1.00 50.32 87 GLN J O 1
ATOM 15044 N N . SER E 2 88 ? 134.407 147.640 154.883 1.00 54.11 88 SER J N 1
ATOM 15045 C CA . SER E 2 88 ? 135.228 147.894 156.060 1.00 54.11 88 SER J CA 1
ATOM 15046 C C . SER E 2 88 ? 134.950 149.300 156.570 1.00 54.11 88 SER J C 1
ATOM 15047 O O . SER E 2 88 ? 134.310 150.115 155.900 1.00 54.11 88 SER J O 1
ATOM 15055 N N . ASN E 2 89 ? 135.448 149.570 157.777 1.00 52.02 89 ASN J N 1
ATOM 15056 C CA . ASN E 2 89 ? 135.328 150.872 158.421 1.00 52.02 89 ASN J CA 1
ATOM 15057 C C . ASN E 2 89 ? 136.699 151.500 158.646 1.00 52.02 89 ASN J C 1
ATOM 15058 O O . ASN E 2 89 ? 136.886 152.284 159.580 1.00 52.02 89 ASN J O 1
ATOM 15069 N N . ILE E 2 90 ? 137.670 151.163 157.795 1.00 58.10 90 ILE J N 1
ATOM 15070 C CA . ILE E 2 90 ? 139.057 151.579 157.962 1.00 58.10 90 ILE J CA 1
ATOM 15071 C C . ILE E 2 90 ? 139.531 152.425 156.785 1.00 58.10 90 ILE J C 1
ATOM 15072 O O . ILE E 2 90 ? 140.075 153.518 156.974 1.00 58.10 90 ILE J O 1
ATOM 15088 N N . CYS E 2 91 ? 139.343 151.931 155.558 1.00 66.29 91 CYS J N 1
ATOM 15089 C CA . CYS E 2 91 ? 139.734 152.699 154.379 1.00 66.29 91 CYS J CA 1
ATOM 15090 C C . CYS E 2 91 ? 139.066 154.068 154.416 1.00 66.29 91 CYS J C 1
ATOM 15091 O O . CYS E 2 91 ? 137.869 154.195 154.137 1.00 66.29 91 CYS J O 1
ATOM 15098 N N . ASN E 2 92 ? 139.835 155.100 154.762 1.00 70.39 92 ASN J N 1
ATOM 15099 C CA . ASN E 2 92 ? 139.276 156.444 154.924 1.00 70.39 92 ASN J CA 1
ATOM 15100 C C . ASN E 2 92 ? 140.421 157.437 154.694 1.00 70.39 92 ASN J C 1
ATOM 15101 O O . ASN E 2 92 ? 141.133 157.802 155.629 1.00 70.39 92 ASN J O 1
ATOM 15112 N N . GLU E 2 93 ? 140.579 157.858 153.444 1.00 74.86 93 GLU J N 1
ATOM 15113 C CA . GLU E 2 93 ? 141.645 158.782 153.074 1.00 74.86 93 GLU J CA 1
ATOM 15114 C C . GLU E 2 93 ? 141.077 160.001 152.356 1.00 74.86 93 GLU J C 1
ATOM 15115 O O . GLU E 2 93 ? 140.712 160.991 152.990 1.00 74.86 93 GLU J O 1
ATOM 15127 N N . VAL E 2 97 ? 144.332 161.501 154.047 1.00 75.59 97 VAL J N 1
ATOM 15128 C CA . VAL E 2 97 ? 145.652 161.033 154.445 1.00 75.59 97 VAL J CA 1
ATOM 15129 C C . VAL E 2 97 ? 145.842 159.586 153.995 1.00 75.59 97 VAL J C 1
ATOM 15130 O O . VAL E 2 97 ? 145.010 158.732 154.300 1.00 75.59 97 VAL J O 1
ATOM 15142 N N . PRO E 2 98 ? 146.926 159.300 153.279 1.00 76.78 98 PRO J N 1
ATOM 15143 C CA . PRO E 2 98 ? 147.200 157.913 152.903 1.00 76.78 98 PRO J CA 1
ATOM 15144 C C . PRO E 2 98 ? 147.765 157.129 154.076 1.00 76.78 98 PRO J C 1
ATOM 15145 O O . PRO E 2 98 ? 148.403 157.676 154.978 1.00 76.78 98 PRO J O 1
ATOM 15156 N N . GLU E 2 99 ? 147.492 155.829 154.066 1.00 75.50 99 GLU J N 1
ATOM 15157 C CA . GLU E 2 99 ? 147.960 154.952 155.131 1.00 75.50 99 GLU J CA 1
ATOM 15158 C C . GLU E 2 99 ? 149.468 154.739 155.030 1.00 75.50 99 GLU J C 1
ATOM 15159 O O . GLU E 2 99 ? 150.075 154.899 153.968 1.00 75.50 99 GLU J O 1
ATOM 15171 N N . THR E 2 100 ? 150.075 154.369 156.158 1.00 73.21 100 THR J N 1
ATOM 15172 C CA . THR E 2 100 ? 151.496 154.038 156.161 1.00 73.21 100 THR J CA 1
ATOM 15173 C C . THR E 2 100 ? 151.719 152.768 155.355 1.00 73.21 100 THR J C 1
ATOM 15174 O O . THR E 2 100 ? 150.972 151.795 155.493 1.00 73.21 100 THR J O 1
ATOM 15185 N N . CYS E 2 101 ? 152.742 152.774 154.507 1.00 69.48 101 CYS J N 1
ATOM 15186 C CA . CYS E 2 101 ? 152.992 151.656 153.610 1.00 69.48 101 CYS J CA 1
ATOM 15187 C C . CYS E 2 101 ? 154.448 151.223 153.687 1.00 69.48 101 CYS J C 1
ATOM 15188 O O . CYS E 2 101 ? 155.350 152.063 153.677 1.00 69.48 101 CYS J O 1
ATOM 15195 N N . TYR E 2 102 ? 154.671 149.912 153.764 1.00 63.14 102 TYR J N 1
ATOM 15196 C CA . TYR E 2 102 ? 156.021 149.372 153.913 1.00 63.14 102 TYR J CA 1
ATOM 15197 C C . TYR E 2 102 ? 156.679 149.073 152.567 1.00 63.14 102 TYR J C 1
ATOM 15198 O O . TYR E 2 102 ? 157.745 149.615 152.265 1.00 63.14 102 TYR J O 1
ATOM 15216 N N . MET E 2 103 ? 156.072 148.210 151.756 1.00 64.52 103 MET J N 1
ATOM 15217 C CA . MET E 2 103 ? 156.646 147.810 150.479 1.00 64.52 103 MET J CA 1
ATOM 15218 C C . MET E 2 103 ? 155.864 148.420 149.321 1.00 64.52 103 MET J C 1
ATOM 15219 O O . MET E 2 103 ? 154.675 148.730 149.441 1.00 64.52 103 MET J O 1
ATOM 15233 N N . TYR E 2 104 ? 156.552 148.584 148.192 1.00 67.69 104 TYR J N 1
ATOM 15234 C CA . TYR E 2 104 ? 155.917 149.112 146.993 1.00 67.69 104 TYR J CA 1
ATOM 15235 C C . TYR E 2 104 ? 154.903 148.117 146.444 1.00 67.69 104 TYR J C 1
ATOM 15236 O O . TYR E 2 104 ? 155.163 146.912 146.374 1.00 67.69 104 TYR J O 1
ATOM 15254 N N . ASP E 2 105 ? 153.742 148.629 146.045 1.00 71.54 105 ASP J N 1
ATOM 15255 C CA . ASP E 2 105 ? 152.764 147.837 145.307 1.00 71.54 105 ASP J CA 1
ATOM 15256 C C . ASP E 2 105 ? 153.176 147.829 143.840 1.00 71.54 105 ASP J C 1
ATOM 15257 O O . ASP E 2 105 ? 153.099 148.860 143.164 1.00 71.54 105 ASP J O 1
ATOM 15266 N N . ARG E 2 106 ? 153.621 146.671 143.344 1.00 75.24 106 ARG J N 1
ATOM 15267 C CA . ARG E 2 106 ? 154.122 146.602 141.975 1.00 75.24 106 ARG J CA 1
ATOM 15268 C C . ARG E 2 106 ? 153.109 147.113 140.961 1.00 75.24 106 ARG J C 1
ATOM 15269 O O . ARG E 2 106 ? 153.505 147.552 139.876 1.00 75.24 106 ARG J O 1
ATOM 15290 N N . ASN E 2 107 ? 151.819 147.068 141.283 1.00 77.57 107 ASN J N 1
ATOM 15291 C CA . ASN E 2 107 ? 150.774 147.501 140.367 1.00 77.57 107 ASN J CA 1
ATOM 15292 C C . ASN E 2 107 ? 150.390 148.964 140.558 1.00 77.57 107 ASN J C 1
ATOM 15293 O O . ASN E 2 107 ? 149.396 149.411 139.976 1.00 77.57 107 ASN J O 1
ATOM 15304 N N . LYS E 2 108 ? 151.148 149.713 141.355 1.00 74.53 108 LYS J N 1
ATOM 15305 C CA . LYS E 2 108 ? 150.949 151.143 141.524 1.00 74.53 108 LYS J CA 1
ATOM 15306 C C . LYS E 2 108 ? 152.211 151.882 141.102 1.00 74.53 108 LYS J C 1
ATOM 15307 O O . LYS E 2 108 ? 153.320 151.345 141.185 1.00 74.53 108 LYS J O 1
ATOM 15326 N N . CYS E 2 109 ? 152.034 153.119 140.649 1.00 75.10 109 CYS J N 1
ATOM 15327 C CA . CYS E 2 109 ? 153.137 153.927 140.143 1.00 75.10 109 CYS J CA 1
ATOM 15328 C C . CYS E 2 109 ? 153.697 154.787 141.270 1.00 75.10 109 CYS J C 1
ATOM 15329 O O . CYS E 2 109 ? 152.966 155.574 141.882 1.00 75.10 109 CYS J O 1
ATOM 15336 N N . TYR E 2 110 ? 154.991 154.636 141.539 1.00 69.72 110 TYR J N 1
ATOM 15337 C CA . TYR E 2 110 ? 155.691 155.412 142.554 1.00 69.72 110 TYR J CA 1
ATOM 15338 C C . TYR E 2 110 ? 156.730 156.291 141.873 1.00 69.72 110 TYR J C 1
ATOM 15339 O O . TYR E 2 110 ? 157.573 155.791 141.120 1.00 69.72 110 TYR J O 1
ATOM 15357 N N . THR E 2 111 ? 156.668 157.595 142.137 1.00 65.53 111 THR J N 1
ATOM 15358 C CA . THR E 2 111 ? 157.488 158.564 141.426 1.00 65.53 111 THR J CA 1
ATOM 15359 C C . THR E 2 111 ? 158.019 159.610 142.396 1.00 65.53 111 THR J C 1
ATOM 15360 O O . THR E 2 111 ? 157.581 159.712 143.545 1.00 65.53 111 THR J O 1
ATOM 15371 N N . THR E 2 112 ? 158.981 160.391 141.909 1.00 64.54 112 THR J N 1
ATOM 15372 C CA . THR E 2 112 ? 159.535 161.514 142.651 1.00 64.54 112 THR J CA 1
ATOM 15373 C C . THR E 2 112 ? 159.851 162.643 141.681 1.00 64.54 112 THR J C 1
ATOM 15374 O O . THR E 2 112 ? 160.164 162.408 140.512 1.00 64.54 112 THR J O 1
ATOM 15385 N N . MET E 2 113 ? 159.773 163.875 142.174 1.00 64.94 113 MET J N 1
ATOM 15386 C CA . MET E 2 113 ? 160.052 165.055 141.366 1.00 64.94 113 MET J CA 1
ATOM 15387 C C . MET E 2 113 ? 161.479 165.517 141.625 1.00 64.94 113 MET J C 1
ATOM 15388 O O . MET E 2 113 ? 161.912 165.590 142.781 1.00 64.94 113 MET J O 1
ATOM 15402 N N . VAL E 2 114 ? 162.206 165.824 140.554 1.00 63.49 114 VAL J N 1
ATOM 15403 C CA . VAL E 2 114 ? 163.612 166.198 140.674 1.00 63.49 114 VAL J CA 1
ATOM 15404 C C . VAL E 2 114 ? 163.876 167.475 139.882 1.00 63.49 114 VAL J C 1
ATOM 15405 O O . VAL E 2 114 ? 163.425 167.599 138.733 1.00 63.49 114 VAL J O 1
ATOM 15418 N N . PRO E 2 115 ? 164.592 168.454 140.453 1.00 64.76 115 PRO J N 1
ATOM 15419 C CA . PRO E 2 115 ? 164.934 169.663 139.693 1.00 64.76 115 PRO J CA 1
ATOM 15420 C C . PRO E 2 115 ? 166.195 169.506 138.854 1.00 64.76 115 PRO J C 1
ATOM 15421 O O . PRO E 2 115 ? 167.292 169.827 139.323 1.00 64.76 115 PRO J O 1
ATOM 15432 N N . LEU E 2 116 ? 166.058 169.027 137.619 1.00 64.53 116 LEU J N 1
ATOM 15433 C CA . LEU E 2 116 ? 167.200 168.847 136.729 1.00 64.53 116 LEU J CA 1
ATOM 15434 C C . LEU E 2 116 ? 167.368 170.071 135.843 1.00 64.53 116 LEU J C 1
ATOM 15435 O O . LEU E 2 116 ? 166.386 170.644 135.373 1.00 64.53 116 LEU J O 1
ATOM 15451 N N . ARG E 2 117 ? 168.612 170.448 135.577 1.00 67.42 117 ARG J N 1
ATOM 15452 C CA . ARG E 2 117 ? 168.901 171.656 134.809 1.00 67.42 117 ARG J CA 1
ATOM 15453 C C . ARG E 2 117 ? 169.367 171.265 133.413 1.00 67.42 117 ARG J C 1
ATOM 15454 O O . ARG E 2 117 ? 170.461 170.714 133.249 1.00 67.42 117 ARG J O 1
ATOM 15475 N N . TYR E 2 118 ? 168.540 171.557 132.413 1.00 73.17 118 TYR J N 1
ATOM 15476 C CA . TYR E 2 118 ? 168.897 171.330 131.021 1.00 73.17 118 TYR J CA 1
ATOM 15477 C C . TYR E 2 118 ? 168.767 172.627 130.234 1.00 73.17 118 TYR J C 1
ATOM 15478 O O . TYR E 2 118 ? 167.965 173.503 130.573 1.00 73.17 118 TYR J O 1
ATOM 15496 N N . HIS E 2 119 ? 169.586 172.746 129.187 1.00 76.21 119 HIS J N 1
ATOM 15497 C CA . HIS E 2 119 ? 169.608 173.914 128.304 1.00 76.21 119 HIS J CA 1
ATOM 15498 C C . HIS E 2 119 ? 169.644 175.227 129.080 1.00 76.21 119 HIS J C 1
ATOM 15499 O O . HIS E 2 119 ? 169.253 176.276 128.557 1.00 76.21 119 HIS J O 1
ATOM 15513 N N . GLY E 2 120 ? 170.119 175.196 130.324 1.00 76.14 120 GLY J N 1
ATOM 15514 C CA . GLY E 2 120 ? 170.325 176.396 131.106 1.00 76.14 120 GLY J CA 1
ATOM 15515 C C . GLY E 2 120 ? 169.302 176.640 132.193 1.00 76.14 120 GLY J C 1
ATOM 15516 O O . GLY E 2 120 ? 169.516 177.539 133.017 1.00 76.14 120 GLY J O 1
ATOM 15520 N N . GLU E 2 121 ? 168.201 175.888 132.239 1.00 74.39 121 GLU J N 1
ATOM 15521 C CA . GLU E 2 121 ? 167.146 176.157 133.205 1.00 74.39 121 GLU J CA 1
ATOM 15522 C C . GLU E 2 121 ? 166.737 174.884 133.931 1.00 74.39 121 GLU J C 1
ATOM 15523 O O . GLU E 2 121 ? 166.892 173.771 133.416 1.00 74.39 121 GLU J O 1
ATOM 15535 N N . THR E 2 122 ? 166.219 175.075 135.144 1.00 69.93 122 THR J N 1
ATOM 15536 C CA . THR E 2 122 ? 165.728 173.979 135.963 1.00 69.93 122 THR J CA 1
ATOM 15537 C C . THR E 2 122 ? 164.324 173.577 135.533 1.00 69.93 122 THR J C 1
ATOM 15538 O O . THR E 2 122 ? 163.465 174.424 135.273 1.00 69.93 122 THR J O 1
ATOM 15549 N N . LYS E 2 123 ? 164.103 172.270 135.464 1.00 69.16 123 LYS J N 1
ATOM 15550 C CA . LYS E 2 123 ? 162.830 171.670 135.110 1.00 69.16 123 LYS J CA 1
ATOM 15551 C C . LYS E 2 123 ? 162.532 170.565 136.111 1.00 69.16 123 LYS J C 1
ATOM 15552 O O . LYS E 2 123 ? 163.436 169.830 136.529 1.00 69.16 123 LYS J O 1
ATOM 15571 N N . MET E 2 124 ? 161.265 170.459 136.498 1.00 66.96 124 MET J N 1
ATOM 15572 C CA . MET E 2 124 ? 160.819 169.444 137.444 1.00 66.96 124 MET J CA 1
ATOM 15573 C C . MET E 2 124 ? 160.468 168.185 136.662 1.00 66.96 124 MET J C 1
ATOM 15574 O O . MET E 2 124 ? 159.442 168.137 135.975 1.00 66.96 124 MET J O 1
ATOM 15588 N N . VAL E 2 125 ? 161.320 167.171 136.763 1.00 65.81 125 VAL J N 1
ATOM 15589 C CA . VAL E 2 125 ? 161.159 165.927 136.021 1.00 65.81 125 VAL J CA 1
ATOM 15590 C C . VAL E 2 125 ? 160.627 164.864 136.970 1.00 65.81 125 VAL J C 1
ATOM 15591 O O . VAL E 2 125 ? 161.135 164.708 138.088 1.00 65.81 125 VAL J O 1
ATOM 15604 N N . GLN E 2 126 ? 159.595 164.147 136.531 1.00 64.93 126 GLN J N 1
ATOM 15605 C CA . GLN E 2 126 ? 158.998 163.068 137.311 1.00 64.93 126 GLN J CA 1
ATOM 15606 C C . GLN E 2 126 ? 159.712 161.769 136.957 1.00 64.93 126 GLN J C 1
ATOM 15607 O O . GLN E 2 126 ? 159.592 161.273 135.832 1.00 64.93 126 GLN J O 1
ATOM 15621 N N . ALA E 2 127 ? 160.451 161.221 137.916 1.00 62.90 127 ALA J N 1
ATOM 15622 C CA . ALA E 2 127 ? 161.254 160.026 137.726 1.00 62.90 127 ALA J CA 1
ATOM 15623 C C . ALA E 2 127 ? 160.646 158.860 138.491 1.00 62.90 127 ALA J C 1
ATOM 15624 O O . ALA E 2 127 ? 160.091 159.027 139.582 1.00 62.90 127 ALA J O 1
ATOM 15631 N N . ALA E 2 128 ? 160.764 157.671 137.907 1.00 63.48 128 ALA J N 1
ATOM 15632 C CA . ALA E 2 128 ? 160.193 156.470 138.494 1.00 63.48 128 ALA J CA 1
ATOM 15633 C C . ALA E 2 128 ? 161.031 155.984 139.668 1.00 63.48 128 ALA J C 1
ATOM 15634 O O . ALA E 2 128 ? 162.265 156.009 139.626 1.00 63.48 128 ALA J O 1
ATOM 15641 N N . LEU E 2 129 ? 160.346 155.545 140.724 1.00 65.89 129 LEU J N 1
ATOM 15642 C CA . LEU E 2 129 ? 160.976 154.784 141.792 1.00 65.89 129 LEU J CA 1
ATOM 15643 C C . LEU E 2 129 ? 160.827 153.283 141.598 1.00 65.89 129 LEU J C 1
ATOM 15644 O O . LEU E 2 129 ? 161.605 152.516 142.175 1.00 65.89 129 LEU J O 1
ATOM 15660 N N . THR E 2 130 ? 159.846 152.857 140.798 1.00 68.42 130 THR J N 1
ATOM 15661 C CA . THR E 2 130 ? 159.619 151.456 140.452 1.00 68.42 130 THR J CA 1
ATOM 15662 C C . THR E 2 130 ? 159.639 151.369 138.930 1.00 68.42 130 THR J C 1
ATOM 15663 O O . THR E 2 130 ? 158.583 151.245 138.289 1.00 68.42 130 THR J O 1
ATOM 15674 N N . PRO E 2 131 ? 160.824 151.430 138.315 1.00 69.13 131 PRO J N 1
ATOM 15675 C CA . PRO E 2 131 ? 160.885 151.563 136.850 1.00 69.13 131 PRO J CA 1
ATOM 15676 C C . PRO E 2 131 ? 160.352 150.360 136.092 1.00 69.13 131 PRO J C 1
ATOM 15677 O O . PRO E 2 131 ? 159.977 150.511 134.923 1.00 69.13 131 PRO J O 1
ATOM 15688 N N . ASP E 2 132 ? 160.305 149.178 136.703 1.00 72.12 132 ASP J N 1
ATOM 15689 C CA . ASP E 2 132 ? 159.766 148.001 136.033 1.00 72.12 132 ASP J CA 1
ATOM 15690 C C . ASP E 2 132 ? 158.245 147.938 136.094 1.00 72.12 132 ASP J C 1
ATOM 15691 O O . ASP E 2 132 ? 157.661 146.935 135.669 1.00 72.12 132 ASP J O 1
ATOM 15700 N N . SER E 2 133 ? 157.600 148.982 136.612 1.00 72.83 133 SER J N 1
ATOM 15701 C CA . SER E 2 133 ? 156.147 149.098 136.573 1.00 72.83 133 SER J CA 1
ATOM 15702 C C . SER E 2 133 ? 155.772 150.505 136.129 1.00 72.83 133 SER J C 1
ATOM 15703 O O . SER E 2 133 ? 156.628 151.250 135.640 1.00 72.83 133 SER J O 1
ATOM 15711 N N . CYS E 2 134 ? 154.502 150.880 136.286 1.00 71.06 134 CYS J N 1
ATOM 15712 C CA . CYS E 2 134 ? 154.014 152.182 135.829 1.00 71.06 134 CYS J CA 1
ATOM 15713 C C . CYS E 2 134 ? 154.069 152.271 134.302 1.00 71.06 134 CYS J C 1
ATOM 15714 O O . CYS E 2 134 ? 154.546 153.252 133.732 1.00 71.06 134 CYS J O 1
ATOM 15721 N N . TYR E 2 135 ? 153.577 151.226 133.645 1.00 72.69 135 TYR J N 1
ATOM 15722 C CA . TYR E 2 135 ? 153.471 151.136 132.198 1.00 72.69 135 TYR J CA 1
ATOM 15723 C C . TYR E 2 135 ? 152.014 151.259 131.771 1.00 72.69 135 TYR J C 1
ATOM 15724 O O . TYR E 2 135 ? 151.101 151.081 132.585 1.00 72.69 135 TYR J O 1
ATOM 15742 N N . PRO E 2 136 ? 151.750 151.569 130.491 1.00 75.77 136 PRO J N 1
ATOM 15743 C CA . PRO E 2 136 ? 150.351 151.680 130.065 1.00 75.77 136 PRO J CA 1
ATOM 15744 C C . PRO E 2 136 ? 149.677 150.320 129.899 1.00 75.77 136 PRO J C 1
ATOM 15745 O O . PRO E 2 136 ? 149.419 149.901 128.770 1.00 75.77 136 PRO J O 1
#

Sequence (1045 aa):
CQPSLSLQRPALEDLLLGSDASITCTLNGLRNPEGAVFTWEPSTGKDAVQKKAVQNSCGCYSVSSVLPGCAERWNSGASFKCTVTHPESGTLTGTIAKVTVNTFPPQVHLLPPPSEELALNELLSLTCLVRAFNPKEVLVRWLHGNEELSPESYLVFEPLKEPGEGATTYLVTSVLRVSAETWKQGDQYSCMVGHEALPMNFTQKTIDRLSGKPTNVSVSVIMSEGDGICYCQPSLSLQRPALEDLLLGSDASITCTLNGLRNPEGAVFTWEPSTGKDAVQKKAVQNSCGCYSVSSVLPGCAERWNSGASFKCTVTHPESGTLTGTIAKVTVNTFPPQVHLLPPPSEELALNELLSLTCLVRAFNPKEVLVRWLHGNEELSPESYLVFEPLKEPGEGATTYLVTSVLRVSAETWKQGDQYSCMVGHEALPMNFTQKTIDRLSGKPTNVSVSVIMSCQPSLSLQRPALEDLLLGSDASITCTLNGLRNPEGAVFTWEPSTGKDAVQKKAVQNSCGCYSVSSVLPGCAERWNSGASFKCTVTHPESGTLTGTIAKVTVNTFPPQVHLLPPPSEELALNELLSLTCLVRAFNPKEVLVRWLHGNEELSPESYLVFEPLKEPGEGATTYLVTSVLRVSAETWKQGDQYSCMVGHEALPMNFTQKTIDRLSGKPTNVSVSVIMSEGDGICYCQPSLSLQRPALEDLLLGSDASITCTLNGLRNPEGAVFTWEPSTGKDAVQKKAVQNSCGCYSVSSVLPGCAERWNSGASFKCTVTHPESGTLTGTIAKVTVNTFPPQVHLLPPPSEELALNELLSLTCLVRAFNPKEVLVRWLHGNEELSPESYLVFEPLKEPGEGATTYLVTSVLRVSAETWKQGDQYSCMVGHEALPMNFTQKTIDRLSGKPTNVSVSVIMSEGDGEATILADNKCMCTRVTSRIIPSTEDPNEDIVERNIRIVVPLNNRENISDPTSPLRRNFVYHLSDVCKKCDPVEVELEDQVVTATQSNICNEVPETCYMYDRNKCYTTMVPLRYHGETKMVQAALTPDSCYP

Radius of gyration: 46.18 Å; Cα contacts (8 Å, |Δi|>4): 2522; chains: 5; bounding box: 140×66×116 Å

GO terms:
  GO:0034987 immunoglobulin receptor binding (F, IPI)

B-factor: mean 76.43, std 23.47, range [41.74, 130.27]

Nearest PDB structures (foldseek):
  7jg1-assembly1_D  TM=9.169E-01  e=2.656E-36  Mus musculus
  7ttz-assembly1_B  TM=9.682E-01  e=4.352E-29  Homo sapiens
  6ue7-assembly1_B  TM=9.167E-01  e=9.749E-29  Homo sapiens
  6ue7-assembly1_A  TM=9.220E-01  e=8.835E-28  Homo sapiens
  6lxw-assembly1_A  TM=9.111E-01  e=6.120E-27  Homo sapiens

Foldseek 3Di:
DQWDKDKDAFDLCCQAPNQWGKIKIKIWQDQDQDDWDKDWVVPDPDDWDWDHWDADPVRIIMTMIMGTRCHVCQLVFHKIKMWIQDPVGGIDIDIDTDDPDQQDFWDKDKDFFDPVVLVVQAKTKIKMKTWFGADQDKDKFKAWQPGGDDPVQKAKDGWDWDDDDDHTMTMIMMIGIGHSVCQVVWIKMKMWMADSSDPRRIDMDIDHNPPDHDPDDDDDDDDPPVVDDDD/DDKDKDKDAFALVCAQDHAFTKIKIKIWQDQDFDQKDKDKPVPPVFDWAWDGWDADPVGTIMTMTMTTDDRVVQLVFDKIKIWIQGNPDDIDIDIHHDDPPDWDDKDKDKDFFDVVVLVVQAWTKIKIKIWWTQDFHKDKWKDWLNHTDDPVQKDKDGWDFDDDPPGRGTIIMIIGIGGSVCQVVWTKMKMWMADSPDPHRTDMDIDGNDDPDPPPDDDDDDDD/DAKDKDKDAWALCCLQPNPKTKIKIKIWPAQDWDQKDKDKPPPDDDDKAWDGWDADPVRTTMTMIMGMDCSVQQLVFHKIKMWMDGSPDDIDIDIDTNDDPQFDDKDKDKDWFDPVVLVVQFKGKIKIKIKTTQPFDKDKWKDWAPHTDDPVQKDKDGWDWDDDDDDIMIMIMMIGIGRSVVLVVWTKMKMKMAGSPYPPTIDMDIDGVPPPDDDPDDDDDDDDDDPPDDD/DDWAKDKDWFALCCQQVDHWTKIKIKTFDAPDLVWWDKDWPPPDDPDKDKDRPDADPVRTTMIIIIGIDNNVQQVVFHKIKIWIQGPRHGIYIDMDTHDDPFADDKDKDKDAWDDVPLVDFAKTKIKIKIKGTDVGHKDKWKDFANDTDDPVQKAKDDWDWDDDDDGTMTMIMMIGIGGSVCLVVWTKMKIKMATSPDPNRIDMDIDHNPPDDDDDDDDDDDPDDDPD/DWDFQFADQQWGFGKTKDWAQDPPDRVDIDIDIDGDTDADQAAFQANLDPPHHGDPDDDDDVPVRRDDQAWDWDCPPPDTDTDGDDDPPDDVDDGGGHDRQADWRWDWDFDADPHHTDTDIGGPNVVHPDD

InterPro domains:
  IPR003006 Immunoglobulin/major histocompatibility complex, conserved site [PS00290] (302-308)
  IPR003597 Immunoglobulin C1-set [PF07654] (14-90)
  IPR003597 Immunoglobulin C1-set [PF07654] (131-200)
  IPR003597 Immunoglobulin C1-set [PF07654] (221-311)
  IPR003597 Immunoglobulin C1-set [SM00407] (21-94)
  IPR003597 Immunoglobulin C1-set [SM00407] (133-205)
  IPR003597 Immunoglobulin C1-set [SM00407] (236-314)
  IPR003599 Immunoglobulin domain subtype [SM00409] (123-215)
  IPR003599 Immunoglobulin domain subtype [SM00409] (226-333)
  IPR007110 Immunoglobulin-like domain [PS50835] (6-99)
  IPR007110 Immunoglobulin-like domain [PS50835] (116-206)
  IPR007110 Immunoglobulin-like domain [PS50835] (219-321)
  IPR013783 Immunoglobulin-like fold [G3DSA:2.60.40.10] (2-100)
  IPR013783 Immunoglobulin-like fold [G3DSA:2.60.40.10] (113-211)
  IPR013783 Immunoglobulin-like fold [G3DSA:2.60.40.10] (214-326)
  IPR036179 Immunoglobulin-like domain superfamily [SSF48726] (6-93)
  IPR036179 Immunoglobulin-like domain superfamily [SSF48726] (115-203)
  IPR036179 Immunoglobulin-like domain superfamily [SSF48726] (218-318)
  IPR050380 Immune Recognition and Response Modulators [PTHR23411] (3-314)

Secondary structure (DSSP, 8-state):
---EEEEEPPPHHHHHT-S--EEEEEEES-S--S--EEEETT--SS--EE---EE-TTS-EEEEEEEE--SHHHHTT--EEEEEE-TTS-EEEEEE----SS-PPPEEEEE---HHHHTT-SEEEEEEEEEEE-SS--EEEEE-SSSB--GGGEEEPPPEEPSSSSS--EEEEEEEEEEHHHHHTT--EEEEEE-SSSSSSEEEEEE-TTSS--SSEEEEEEEESSSS---/---EEEEEPPPHHHHSS-SS-EEEEEEEEES-SS--EEEE-S--SPPPEE---EE-TTS-EEEEEEEE--HHHHTTT--EEEEEE-SSS-EEEEEE----SS----EEEEEPPPHHHHTT-SEEEEEEEEEEESSS--EEEEEETTEEPPGGGEEEEEEEEPPSSS---EEEEEEEEEEHHHHHHT--EEEEEE-SS-SSS-EEEEE-S--S----EEEEEEE-/---EEEEEPPPHIIIIISS--EEEEEEEEESS-S--EEEESS--SS--EEPPPEE-TTS-EEEEEEEES-HHHHTTT-EEEEEEE-SSS-EEEEEEES--S-----EEEEE---HHHHTTSSEEEEEEEEE--SS---EEEEEETTEEPPGGGEEEPPPEEPPSSSS--EEEEEEEEEEHHHHHHT--EEEEEE-SSSSSSEEEEEE-TTTS--SS-EEEEEEE-TTSEE-/---EEEEEPPPTHHHHSSS--EEEEEEEEESSTT--EEEE-SSS----EEE---B-TTS-EEEEEEEE--HHHHHHT-EEEEEEEETTTEEEEEEEE---TT----EEEEEPPPHHHHHSSSB--EEEEEEE-SS---EEEEEETTEEPPGGGEEEPPPEEPS-SSS--EEEEEEE--BHHHHHHT--EEEEEE-SS-TTSEEEEEE-TT-S-----EEEEE-SS---/--EEEE--TTTTEEEEEEEEE-SS-SS-EEEEEEEEEEEESS-BS-SS-SSS-B--EEEEEHHHHS---S-EEEEETTEEEEEE--S-----PPP--SEETTS--EEEEEEEETTEEEEEEEESSTTS---

Organism: Mus musculus (NCBI:txid10090)

Solvent-accessible surface area: 51093 Å² total; per-residue (Å²): 31,143,68,49,31,60,34,69,97,9,42,2,46,33,38,18,23,25,102,101,2,23,0,34,0,19,0,54,1,1,164,43,74,120,62,11,86,31,74,20,101,39,94,63,80,133,125,48,62,86,118,180,44,92,139,60,116,43,43,2,58,23,8,26,2,20,1,39,32,2,26,130,104,12,111,92,32,26,65,6,77,0,34,1,53,4,53,86,75,40,89,50,82,21,92,17,68,52,67,87,125,51,50,95,18,2,57,3,10,19,8,52,8,4,82,72,7,65,84,122,65,143,74,1,0,0,16,2,6,1,24,28,0,18,11,143,70,21,12,5,59,0,6,60,38,110,114,28,24,60,74,137,50,26,18,50,2,100,44,62,107,28,52,63,184,69,40,55,22,46,0,0,10,1,2,0,41,2,59,3,103,34,20,90,134,18,52,48,5,7,0,0,0,0,1,37,16,8,61,26,57,2,1,14,31,44,3,11,127,59,37,40,60,50,120,139,10,64,2,37,0,40,1,14,38,9,39,12,15,0,24,52,142,47,57,27,72,27,113,54,8,63,4,126,82,6,33,124,32,97,122,7,41,2,32,0,29,0,61,4,0,157,55,63,128,39,11,84,21,70,33,87,12,102,54,74,126,128,29,81,95,100,189,23,90,103,69,94,31,29,5,48,18,7,21,2,31,0,49,16,1,24,127,98,1,52,89,39,19,68,2,78,0,27,0,60,14,23,89,91,47,89,39,78,23,76,22,34,27,99,87,137,78,38,70,73,19,63,6,11,12,5,69,8,7,41,41,2,47,21,88,67,121,82,0,0,0,16,0,5,1,44,12,0,26,36,100,40,26,52,4,99,2,23,58,42,116,126,134,45,58,91,152,43,21,5,50,6,107,27,41,113,26,46,58,177,84,50,66,11,62,1,1,9,2,1,4,52,6,49,1,98,31,9,88,145,16,50,78,4,6,0,18,2,9,0,12,19,43,109,132,76,117,37,56,82,98,19,30,82,115,78,85,107,42,78,124,13,70,25,58,29,73,69,89,60,146,38,64,26,73,26,106,130,11,44,12,85,52,29,32,28,41,110,57,0,35,0,25,0,27,0,58,6,0,184,69,55,76,65,15,82,24,76,15,130,23,102,81,61,109,129,40,86,88,107,170,9,93,106,53,111,34,33,13,46,30,2,15,3,20,6,27,25,4,12,126,82,2,99,99,31,26,62,4,74,0,50,1,66,18,20,66,82,40,114,57,65,23,92,39,55,44,78,76,126,82,49,79,72,6,56,0,8,0,4,30,13,8,75,93,6,73,77,108,109,108,84,0,0,0,0,2,0,2,46,4,2,25,34,81,55,25,11,7,52,0,10,59,48,126,115,37,39,67,79,134,40,15,12,52,1,97,39,46,136,10,29,61,179,71,64,48,23,0,1,1,1,1,2,4,42,4,43,9,127,37,13,79,144,34,52,90,10,6,0,3,0,0,2,54,24,29,90,110,69,4,3,9,8,24,1,7,60,31,4,8,100,1,26,52,1,41,3,29,0,12,4,1,55,14,50,0,9,7,116,82,148,46,51,24,59,30,106,42,5,52,6,100,46,21,20,83,54,89,125,6,29,4,32,0,32,0,47,10,1,172,75,45,115,14,9,133,28,81,53,110,10,67,126,42,200,87,60,88,62,119,74,85,53,103,97,84,36,37,25,52,21,0,32,0,39,7,56,63,1,6,117,74,3,113,96,31,27,62,5,84,1,26,2,76,9,118,71,44,31,82,27,82,20,94,28,43,37,60,94,118,51,26,87,96,26,63,9,14,18,4,62,11,1,5,10,15,62,18,111,89,147,69,4,0,0,0,1,2,1,62,4,3,44,17,28,48,35,22,16,42,0,25,64,36,148,130,103,41,55,105,148,48,19,6,55,4,96,58,44,126,19,54,73,176,69,57,31,32,50,2,1,0,1,2,4,74,2,45,4,94,29,18,105,142,31,52,72,10,5,0,23,0,0,0,20,33,28,119,158,60,50,34,87,86,86,3,37,116,140,50,52,140,119,36,123,52,72,58,59,54,65,96,71,96,48,8,15,203,33,70,105,25,8,65,24,75,20,20,8,0,103,0,27,0,83,65,54,90,17,140,101,83,123,110,85,42,49,17,46,0,42,0,95,0,1,0,1,15,56,6,29,86,60,3,65,64,18,64,15,82,16,46,68,78,0,52,1,61,0,8,43,2,4,59,60,57,112,60,61,104,12,84,2,110,128,96,88,15,44,0,23,28,25,32,61,52,117,134,148,112,101,97,24,15,1,19,8,102,129,119,64,32,36,22,93,7,44,7,130,39,162,80,94,76,54,114,15,92,0,1,16,0,9,58,18,35,104,166